Protein 5CVC (pdb70)

Secondary structure (DSSP, 8-state):
----HHHHHHHHHHHTTTS----EE--HHHHHHHTSEEEEEEGGGSGGGBTTHHHHHHHHHHS-HHHHHT-EEEE-SSHHHHHHHHHHHHHT--EEEEEETTS-HHHHHHHHHTT-EEEEE-SSHHHHHHHHHHHHHHH-PEE--SSSSHHHHHHHHHHHHHHHHHSTT--EEEEE-SSSHHHHHHHHHHHHH-TT-EEEEEEEGGG-HHHHHHHHTS--B-S----S-TT------TTTHHHHHHH--EEEEE-HHHHHHHHHHIIIII-B---HHHHHHHHHHHSHHHHTSHHHHH-SEEEEEE-B-----HHHHHHHHHHHHHHH-/--S-HHHHHHHHHHHTTT--PPPEE--HHHHHHHTSEEEEEEGGGSGGGBTTHHHHHHHHHTS-HHHHTT-EEEE-SSHHHHHHHHHHHHHT--EEEEEE---HHHHHHHTT-EEEEE-SSHHHHHHHHHHHHHHH-PEE--SSSSHHHHHHHTHHHHHHHHHSTT--EEEEE-SSSHHHHHHHHHHHHH-TTPEEEEEEEGGG-HHHHHHHHTS--B-S----S-TTS-----TTTHHHHHHH--EEEEE-HHHHHHHHHHIIIII-----HHHHHHHHHHHSTTT--TTT--EEEEEE-B-----HHHHHHHHH--/----HHHHHHHHHHHTTTS----EE--HHHHHHHTSEEEEEEGGGSGGGBTTHHHHHHHHHTS-HHHHTT-EEEE-SSHHHHHHHHHHHHHT--EEEEE----HHHHHHHTT-EEEE---HHHHHHHHHHHHH-PEE--SSSSHHHHHHHTHHHHHHHHHSTT--EEEEE-SSSHHHHHHHHHHHHH-TT-EEEEEEEGGG-HHHHHHHHTS----S----S-TT------TTTHHHHHHH--EEEEE-HHHHHHHHHHIIIII-B---HHHHHHHHHHHSHHHHTSHHHHH-SEEEEEE-B-----HHHHHHHHHH-

CATH classification: 3.40.50.1100 (+1 more: 3.40.50.1100)

Foldseek 3Di:
DQAAQVLLVVLCVQCVVPKDLFAWDFFPVLCVLLVFGEIEGQQCPMPLFFLQLLLLLQVQSVDDPVLPALHAEEEDLDSNLLSNLQSCLVVVGAYEYEYEPPRDPLRVVSNVVSPHDYDYFHDDPVGSVVVRVVSCVVRVHHYRDRADHHSSLSSLLVSQVSVCVNPVPFQEEEEEAAQQSNQLSVQNNNCVVPVRRAYEYFAEPQQCQLQVQLVVVHGDGDPAGDEQLVVRNHTYDPRRNVSSNPRHDHYQYDYRVLLVVQCVCCCPGVVDQAGSSLRRSSSSSNDPVNSVDPCSVPGHYYYYYSGGRRDDPVVVVVVVVVVVVVVVD/DQAFQVLLVVLCVQCPVPKDQFAWDWFVVLCVLLVFTEIERQQCPIPLRFLQLLLLLQVQSVDDCVQPVLHAEEEDQDSNLLSNLQSRLVVVGAYEYEYAVDCVVVSNVVSVHNYDYFHDDPVRRVVVRVVSCVVRVHYYRDRADHHRSLSSLLVSQVSVCVNPVPFQEEEEEAAQQSNQLSVQNNNCVVPVRRAYEYFAEPQACQLQVQLVVVHRDGDPAGDEPLVVRRHGYDPRRNVSSNPRHDHYQYAYRVLLVVQCVCCCPRVVDQARSSLRRQSSSSSDVSVCVSVVGHYYYYYSGGRDDDPPVVVVVVVVVD/DQEALVLLVVLCVQCVVPKDLFAWDFFVVLCVLLVFGEIERQQCPIPQFFLQLLLLLQVQSVDDPVQCQLPAEEEEADSNLLSNLQSCLVVVGAYEYEDDYDLSVVSNVVSVHNYDYWPVRSCVSRVVSCVVRVHHYRDRADHSRSLSSLLVSQVSVCVNPVPFQEEEEEAAQQSNLLSVQNNNCVVPVRRAYEYFAEPQQCQLQVCLVVVHFDDDPAGDEPLVVRNHTYDPRRSVSSNPRHPHYQYDHRVLLVVQQVCCCPRVVDQADSSLRRQSSSSSDPVLSVDPCSVPGHYYYYYSGGHSDDPVVVVVVVVVVD

InterPro domains:
  IPR001926 Tryptophan synthase beta chain-like, PALP domain [PF00291] (31-323)
  IPR036052 Tryptophan synthase beta chain-like, PALP domain superfamily [G3DSA:3.40.50.1100] (29-327)
  IPR036052 Tryptophan synthase beta chain-like, PALP domain superfamily [G3DSA:3.40.50.1100] (66-162)
  IPR036052 Tryptophan synthase beta chain-like, PALP domain superfamily [SSF53686] (20-330)

Structure (mmCIF, N/CA/C/O backbone):
data_5CVC
#
_entry.id   5CVC
#
_cell.length_a   50.992
_cell.length_b   204.017
_cell.length_c   211.847
_cell.angle_alpha   90.00
_cell.angle_beta   90.00
_cell.angle_gamma   90.00
#
_symmetry.space_group_name_H-M   'C 2 2 21'
#
loop_
_entity.id
_entity.type
_entity.pdbx_description
1 polymer 'Serine racemase'
2 non-polymer 'MAGNESIUM ION'
3 non-polymer "PYRIDOXAL-5'-PHOSPHATE"
4 water water
#
loop_
_atom_site.group_PDB
_atom_site.id
_atom_site.type_symbol
_atom_site.label_atom_id
_atom_site.label_alt_id
_atom_site.label_comp_id
_atom_site.label_asym_id
_atom_site.label_entity_id
_atom_site.label_seq_id
_atom_site.pdbx_PDB_ins_code
_atom_site.Cartn_x
_atom_site.Cartn_y
_atom_site.Cartn_z
_atom_site.occupancy
_atom_site.B_iso_or_equiv
_atom_site.auth_seq_id
_atom_site.auth_comp_id
_atom_site.auth_asym_id
_atom_site.auth_atom_id
_atom_site.pdbx_PDB_model_num
ATOM 1 N N . TYR A 1 16 ? -25.876 -40.306 -21.471 1.00 36.50 16 TYR A N 1
ATOM 2 C CA . TYR A 1 16 ? -24.845 -39.659 -20.580 1.00 34.90 16 TYR A CA 1
ATOM 3 C C . TYR A 1 16 ? -23.854 -40.686 -20.057 1.00 32.34 16 TYR A C 1
ATOM 4 O O . TYR A 1 16 ? -24.048 -41.867 -20.253 1.00 30.46 16 TYR A O 1
ATOM 13 N N . ALA A 1 17 ? -22.797 -40.233 -19.387 1.00 32.84 17 ALA A N 1
ATOM 14 C CA . ALA A 1 17 ? -21.721 -41.140 -18.964 1.00 33.26 17 ALA A CA 1
ATOM 15 C C . ALA A 1 17 ? -22.143 -42.107 -17.860 1.00 32.43 17 ALA A C 1
ATOM 16 O O . ALA A 1 17 ? -21.520 -43.145 -17.677 1.00 35.40 17 ALA A O 1
ATOM 18 N N . ALA A 1 18 ? -23.191 -41.757 -17.127 1.00 31.17 18 ALA A N 1
ATOM 19 C CA . ALA A 1 18 ? -23.765 -42.626 -16.119 1.00 30.07 18 ALA A CA 1
ATOM 20 C C . ALA A 1 18 ? -25.275 -42.599 -16.238 1.00 29.82 18 ALA A C 1
ATOM 21 O O . ALA A 1 18 ? -25.829 -41.730 -16.895 1.00 30.04 18 ALA A O 1
ATOM 23 N N . ASP A 1 19 ? -25.926 -43.556 -15.600 1.00 30.65 19 ASP A N 1
ATOM 24 C CA . ASP A 1 19 ? -27.385 -43.640 -15.593 1.00 33.04 19 ASP A CA 1
ATOM 25 C C . ASP A 1 19 ? -27.879 -44.296 -14.322 1.00 33.37 19 ASP A C 1
ATOM 26 O O . ASP A 1 19 ? -27.080 -44.748 -13.487 1.00 32.12 19 ASP A O 1
ATOM 31 N N . ILE A 1 20 ? -29.199 -44.364 -14.183 1.00 32.21 20 ILE A N 1
ATOM 32 C CA . ILE A 1 20 ? -29.791 -44.903 -12.974 1.00 32.25 20 ILE A CA 1
ATOM 33 C C . ILE A 1 20 ? -29.265 -46.311 -12.648 1.00 31.95 20 ILE A C 1
ATOM 34 O O . ILE A 1 20 ? -29.005 -46.612 -11.493 1.00 30.66 20 ILE A O 1
ATOM 39 N N . ASP A 1 21 ? -29.069 -47.143 -13.670 1.00 33.43 21 ASP A N 1
ATOM 40 C CA . ASP A 1 21 ? -28.569 -48.509 -13.481 1.00 33.24 21 ASP A CA 1
ATOM 41 C C . ASP A 1 21 ? -27.129 -48.554 -12.959 1.00 31.84 21 ASP A C 1
ATOM 42 O O . ASP A 1 21 ? -26.803 -49.379 -12.120 1.00 30.05 21 ASP A O 1
ATOM 47 N N . SER A 1 22 ? -26.275 -47.703 -13.512 1.00 29.73 22 SER A N 1
ATOM 48 C CA . SER A 1 22 ? -24.913 -47.511 -13.015 1.00 30.48 22 SER A CA 1
ATOM 49 C C . SER A 1 22 ? -24.884 -47.060 -11.565 1.00 27.25 22 SER A C 1
ATOM 50 O O . SER A 1 22 ? -24.036 -47.473 -10.789 1.00 28.21 22 SER A O 1
ATOM 53 N N . ILE A 1 23 ? -25.792 -46.162 -11.230 1.00 27.87 23 ILE A N 1
ATOM 54 C CA . ILE A 1 23 ? -25.840 -45.578 -9.900 1.00 28.16 23 ILE A CA 1
ATOM 55 C C . ILE A 1 23 ? -26.351 -46.586 -8.875 1.00 28.89 23 ILE A C 1
ATOM 56 O O . ILE A 1 23 ? -25.829 -46.656 -7.763 1.00 28.44 23 ILE A O 1
ATOM 61 N N . ARG A 1 24 ? -27.355 -47.370 -9.264 1.00 28.12 24 ARG A N 1
ATOM 62 C CA . ARG A 1 24 ? -27.805 -48.487 -8.462 1.00 29.10 24 ARG A CA 1
ATOM 63 C C . ARG A 1 24 ? -26.746 -49.576 -8.305 1.00 29.18 24 ARG A C 1
ATOM 64 O O . ARG A 1 24 ? -26.627 -50.158 -7.230 1.00 29.76 24 ARG A O 1
ATOM 72 N N . GLU A 1 25 ? -25.981 -49.854 -9.353 1.00 28.64 25 GLU A N 1
ATOM 73 C CA . GLU A 1 25 ? -24.864 -50.803 -9.220 1.00 32.00 25 GLU A CA 1
ATOM 74 C C . GLU A 1 25 ? -23.855 -50.233 -8.221 1.00 29.02 25 GLU A C 1
ATOM 75 O O . GLU A 1 25 ? -23.344 -50.958 -7.383 1.00 28.38 25 GLU A O 1
ATOM 81 N N . ALA A 1 26 ? -23.585 -48.932 -8.328 1.00 27.13 26 ALA A N 1
ATOM 82 C CA . ALA A 1 26 ? -22.722 -48.215 -7.365 1.00 26.69 26 ALA A CA 1
ATOM 83 C C . ALA A 1 26 ? -23.213 -48.360 -5.938 1.00 26.88 26 ALA A C 1
ATOM 84 O O . ALA A 1 26 ? -22.424 -48.703 -5.060 1.00 25.58 26 ALA A O 1
ATOM 86 N N . GLN A 1 27 ? -24.511 -48.137 -5.716 1.00 27.94 27 GLN A N 1
ATOM 87 C CA . GLN A 1 27 ? -25.096 -48.268 -4.370 1.00 29.97 27 GLN A CA 1
ATOM 88 C C . GLN A 1 27 ? -24.772 -49.617 -3.727 1.00 30.68 27 GLN A C 1
ATOM 89 O O . GLN A 1 27 ? -24.286 -49.671 -2.592 1.00 31.27 27 GLN A O 1
ATOM 95 N N . ALA A 1 28 ? -25.030 -50.697 -4.463 1.00 30.35 28 ALA A N 1
ATOM 96 C CA . ALA A 1 28 ? -24.796 -52.053 -3.957 1.00 29.91 28 ALA A CA 1
ATOM 97 C C . ALA A 1 28 ? -23.314 -52.308 -3.720 1.00 28.85 28 ALA A C 1
ATOM 98 O O . ALA A 1 28 ? -22.939 -52.935 -2.737 1.00 28.98 28 ALA A O 1
ATOM 100 N N . ARG A 1 29 ? -22.472 -51.802 -4.613 1.00 28.23 29 ARG A N 1
ATOM 101 C CA . ARG A 1 29 ? -21.027 -52.001 -4.503 1.00 27.61 29 ARG A CA 1
ATOM 102 C C . ARG A 1 29 ? -20.414 -51.265 -3.301 1.00 27.13 29 ARG A C 1
ATOM 103 O O . ARG A 1 29 ? -19.523 -51.793 -2.633 1.00 25.45 29 ARG A O 1
ATOM 111 N N . ILE A 1 30 ? -20.886 -50.051 -3.022 1.00 25.80 30 ILE A N 1
ATOM 112 C CA . ILE A 1 30 ? -20.291 -49.245 -1.951 1.00 25.91 30 ILE A CA 1
ATOM 113 C C . ILE A 1 30 ? -20.997 -49.350 -0.587 1.00 25.98 30 ILE A C 1
ATOM 114 O O . ILE A 1 30 ? -20.435 -48.927 0.417 1.00 25.68 30 ILE A O 1
ATOM 119 N N . ALA A 1 31 ? -22.198 -49.913 -0.549 1.00 26.80 31 ALA A N 1
ATOM 120 C CA . ALA A 1 31 ? -22.956 -50.039 0.717 1.00 29.53 31 ALA A CA 1
ATOM 121 C C . ALA A 1 31 ? -22.166 -50.635 1.895 1.00 28.46 31 ALA A C 1
ATOM 122 O O . ALA A 1 31 ? -22.377 -50.224 3.026 1.00 30.93 31 ALA A O 1
ATOM 124 N N . PRO A 1 32 ? -21.267 -51.605 1.657 1.00 29.52 32 PRO A N 1
ATOM 125 C CA . PRO A 1 32 ? -20.503 -52.089 2.842 1.00 29.44 32 PRO A CA 1
ATOM 126 C C . PRO A 1 32 ? -19.414 -51.123 3.355 1.00 30.55 32 PRO A C 1
ATOM 127 O O . PRO A 1 32 ? -18.846 -51.359 4.416 1.00 28.95 32 PRO A O 1
ATOM 131 N N . TYR A 1 33 ? -19.133 -50.058 2.609 1.00 28.61 33 TYR A N 1
ATOM 132 C CA . TYR A 1 33 ? -17.915 -49.273 2.807 1.00 29.13 33 TYR A CA 1
ATOM 133 C C . TYR A 1 33 ? -18.103 -47.797 3.116 1.00 28.71 33 TYR A C 1
ATOM 134 O O . TYR A 1 33 ? -17.143 -47.149 3.541 1.00 29.76 33 TYR A O 1
ATOM 143 N N . VAL A 1 34 ? -19.296 -47.251 2.870 1.00 25.76 34 VAL A N 1
ATOM 144 C CA . VAL A 1 34 ? -19.543 -45.830 3.124 1.00 24.30 34 VAL A CA 1
ATOM 145 C C . VAL A 1 34 ? -20.663 -45.689 4.151 1.00 24.76 34 VAL A C 1
ATOM 146 O O . VAL A 1 34 ? -21.382 -46.639 4.411 1.00 23.44 34 VAL A O 1
ATOM 150 N N . HIS A 1 35 ? -20.798 -44.514 4.749 1.00 24.00 35 HIS A N 1
ATOM 151 C CA . HIS A 1 35 ? -21.912 -44.265 5.668 1.00 24.39 35 HIS A CA 1
ATOM 152 C C . HIS A 1 35 ? -23.148 -43.801 4.917 1.00 24.24 35 HIS A C 1
ATOM 153 O O . HIS A 1 35 ? -23.055 -42.982 3.998 1.00 23.10 35 HIS A O 1
ATOM 160 N N . ARG A 1 36 ? -24.303 -44.302 5.345 1.00 23.20 36 ARG A N 1
ATOM 161 C CA . ARG A 1 36 ? -25.574 -43.711 4.964 1.00 25.79 36 ARG A CA 1
ATOM 162 C C . ARG A 1 36 ? -25.742 -42.462 5.824 1.00 24.79 36 ARG A C 1
ATOM 163 O O . ARG A 1 36 ? -26.038 -42.548 7.001 1.00 26.16 36 ARG A O 1
ATOM 171 N N . THR A 1 37 ? -25.535 -41.290 5.245 1.00 25.35 37 THR A N 1
ATOM 172 C CA . THR A 1 37 ? -25.433 -40.085 6.054 1.00 24.59 37 THR A CA 1
ATOM 173 C C . THR A 1 37 ? -26.804 -39.527 6.423 1.00 24.87 37 THR A C 1
ATOM 174 O O . THR A 1 37 ? -27.768 -39.696 5.670 1.00 25.74 37 THR A O 1
ATOM 178 N N . PRO A 1 38 ? -26.889 -38.841 7.572 1.00 24.42 38 PRO A N 1
ATOM 179 C CA . PRO A 1 38 ? -28.170 -38.311 8.052 1.00 25.24 38 PRO A CA 1
ATOM 180 C C . PRO A 1 38 ? -28.644 -37.028 7.347 1.00 25.21 38 PRO A C 1
ATOM 181 O O . PRO A 1 38 ? -27.874 -36.329 6.678 1.00 24.74 38 PRO A O 1
ATOM 185 N N . VAL A 1 39 ? -29.928 -36.753 7.499 1.00 24.08 39 VAL A N 1
ATOM 186 C CA . VAL A 1 39 ? -30.510 -35.530 7.038 1.00 24.92 39 VAL A CA 1
ATOM 187 C C . VAL A 1 39 ? -30.821 -34.720 8.284 1.00 25.87 39 VAL A C 1
ATOM 188 O O . VAL A 1 39 ? -31.326 -35.244 9.263 1.00 26.70 39 VAL A O 1
ATOM 192 N N . MET A 1 40 ? -30.461 -33.451 8.274 1.00 26.37 40 MET A N 1
ATOM 193 C CA . MET A 1 40 ? -30.767 -32.583 9.393 1.00 26.62 40 MET A CA 1
ATOM 194 C C . MET A 1 40 ? -31.604 -31.418 8.881 1.00 27.36 40 MET A C 1
ATOM 195 O O . MET A 1 40 ? -31.605 -31.114 7.683 1.00 24.02 40 MET A O 1
ATOM 200 N N . SER A 1 41 ? -32.313 -30.780 9.802 1.00 26.64 41 SER A N 1
ATOM 201 C CA . SER A 1 41 ? -33.054 -29.574 9.481 1.00 27.91 41 SER A CA 1
ATOM 202 C C . SER A 1 41 ? -33.081 -28.637 10.662 1.00 27.84 41 SER A C 1
ATOM 203 O O . SER A 1 41 ? -32.697 -29.000 11.768 1.00 27.41 41 SER A O 1
ATOM 206 N N . SER A 1 42 ? -33.519 -27.414 10.392 1.00 29.12 42 SER A N 1
ATOM 207 C CA . SER A 1 42 ? -33.593 -26.351 11.375 1.00 28.57 42 SER A CA 1
ATOM 208 C C . SER A 1 42 ? -34.776 -25.437 11.054 1.00 29.14 42 SER A C 1
ATOM 209 O O . SER A 1 42 ? -34.846 -24.865 9.959 1.00 26.99 42 SER A O 1
ATOM 212 N N . THR A 1 43 ? -35.687 -25.294 12.012 1.00 29.67 43 THR A N 1
ATOM 213 C CA . THR A 1 43 ? -36.825 -24.381 11.874 1.00 31.24 43 THR A CA 1
ATOM 214 C C . THR A 1 43 ? -36.361 -22.931 11.750 1.00 29.52 43 THR A C 1
ATOM 215 O O . THR A 1 43 ? -36.976 -22.158 11.038 1.00 31.18 43 THR A O 1
ATOM 219 N N . SER A 1 44 ? -35.277 -22.562 12.432 1.00 31.55 44 SER A N 1
ATOM 220 C CA . SER A 1 44 ? -34.711 -21.213 12.293 1.00 31.59 44 SER A CA 1
ATOM 221 C C . SER A 1 44 ? -34.282 -20.882 10.866 1.00 31.91 44 SER A C 1
ATOM 222 O O . SER A 1 44 ? -34.640 -19.833 10.333 1.00 31.50 44 SER A O 1
ATOM 225 N N . ILE A 1 45 ? -33.513 -21.776 10.244 1.00 32.14 45 ILE A N 1
ATOM 226 C CA . ILE A 1 45 ? -33.066 -21.556 8.861 1.00 30.37 45 ILE A CA 1
ATOM 227 C C . ILE A 1 45 ? -34.266 -21.589 7.901 1.00 29.93 45 ILE A C 1
ATOM 228 O O . ILE A 1 45 ? -34.365 -20.783 6.982 1.00 28.93 45 ILE A O 1
ATOM 233 N N . ASP A 1 46 ? -35.198 -22.500 8.146 1.00 29.40 46 ASP A N 1
ATOM 234 C CA . ASP A 1 46 ? -36.409 -22.588 7.340 1.00 28.48 46 ASP A CA 1
ATOM 235 C C . ASP A 1 46 ? -37.169 -21.252 7.292 1.00 31.54 46 ASP A C 1
ATOM 236 O O . ASP A 1 46 ? -37.620 -20.828 6.231 1.00 30.29 46 ASP A O 1
ATOM 241 N N . ALA A 1 47 ? -37.312 -20.603 8.442 1.00 33.86 47 ALA A N 1
ATOM 242 C CA . ALA A 1 47 ? -37.991 -19.305 8.510 1.00 34.65 47 ALA A CA 1
ATOM 243 C C . ALA A 1 47 ? -37.253 -18.218 7.712 1.00 35.75 47 ALA A C 1
ATOM 244 O O . ALA A 1 47 ? -37.894 -17.369 7.108 1.00 37.19 47 ALA A O 1
ATOM 246 N N . MET A 1 48 ? -35.923 -18.264 7.678 1.00 38.98 48 MET A N 1
ATOM 247 C CA . MET A 1 48 ? -35.135 -17.288 6.903 1.00 40.94 48 MET A CA 1
ATOM 248 C C . MET A 1 48 ? -35.339 -17.450 5.396 1.00 39.73 48 MET A C 1
ATOM 249 O O . MET A 1 48 ? -35.504 -16.468 4.664 1.00 37.55 48 MET A O 1
ATOM 254 N N . VAL A 1 49 ? -35.324 -18.687 4.929 1.00 35.86 49 VAL A N 1
ATOM 255 C CA . VAL A 1 49 ? -35.486 -18.948 3.502 1.00 36.67 49 VAL A CA 1
ATOM 256 C C . VAL A 1 49 ? -36.942 -18.866 3.086 1.00 35.35 49 VAL A C 1
ATOM 257 O O . VAL A 1 49 ? -37.242 -18.536 1.945 1.00 36.57 49 VAL A O 1
ATOM 261 N N . GLY A 1 50 ? -37.853 -19.171 4.004 1.00 34.95 50 GLY A N 1
ATOM 262 C CA . GLY A 1 50 ? -39.274 -19.256 3.666 1.00 33.49 50 GLY A CA 1
ATOM 263 C C . GLY A 1 50 ? -39.623 -20.601 3.056 1.00 33.68 50 GLY A C 1
ATOM 264 O O . GLY A 1 50 ? -40.666 -20.768 2.430 1.00 32.18 50 GLY A O 1
ATOM 265 N N . LYS A 1 51 ? -38.744 -21.580 3.237 1.00 34.02 51 LYS A N 1
ATOM 266 C CA . LYS A 1 51 ? -38.973 -22.912 2.702 1.00 32.57 51 LYS A CA 1
ATOM 267 C C . LYS A 1 51 ? -38.498 -23.950 3.707 1.00 30.88 51 LYS A C 1
ATOM 268 O O . LYS A 1 51 ? -37.851 -23.613 4.672 1.00 31.49 51 LYS A O 1
ATOM 274 N N . LYS A 1 52 ? -38.818 -25.205 3.465 1.00 30.05 52 LYS A N 1
ATOM 275 C CA . LYS A 1 52 ? -38.356 -26.298 4.327 1.00 32.31 52 LYS A CA 1
ATOM 276 C C . LYS A 1 52 ? -37.045 -26.821 3.746 1.00 30.30 52 LYS A C 1
ATOM 277 O O . LYS A 1 52 ? -37.036 -27.295 2.610 1.00 31.88 52 LYS A O 1
ATOM 282 N N . LEU A 1 53 ? -35.955 -26.698 4.504 1.00 29.41 53 LEU A N 1
ATOM 283 C CA . LEU A 1 53 ? -34.632 -27.158 4.062 1.00 29.62 53 LEU A CA 1
ATOM 284 C C . LEU A 1 53 ? -34.266 -28.456 4.747 1.00 28.13 53 LEU A C 1
ATOM 285 O O . LEU A 1 53 ? -34.563 -28.677 5.921 1.00 29.11 53 LEU A O 1
ATOM 290 N N . PHE A 1 54 ? -33.587 -29.301 3.988 1.00 26.65 54 PHE A N 1
ATOM 291 C CA . PHE A 1 54 ? -33.160 -30.613 4.428 1.00 25.81 54 PHE A CA 1
ATOM 292 C C . PHE A 1 54 ? -31.675 -30.761 4.068 1.00 23.76 54 PHE A C 1
ATOM 293 O O . PHE A 1 54 ? -31.311 -30.805 2.900 1.00 24.12 54 PHE A O 1
ATOM 301 N N . PHE A 1 55 ? -30.833 -30.823 5.084 1.00 23.36 55 PHE A N 1
ATOM 302 C CA . PHE A 1 55 ? -29.382 -30.871 4.903 1.00 22.98 55 PHE A CA 1
ATOM 303 C C . PHE A 1 55 ? -28.901 -32.305 4.895 1.00 22.42 55 PHE A C 1
ATOM 304 O O . PHE A 1 55 ? -28.989 -33.016 5.904 1.00 23.45 55 PHE A O 1
ATOM 312 N N . LYS A 1 56 ? -28.414 -32.720 3.734 1.00 23.09 56 LYS A N 1
ATOM 313 C CA . LYS A 1 56 ? -27.818 -34.028 3.528 1.00 22.83 56 LYS A CA 1
ATOM 314 C C . LYS A 1 56 ? -26.353 -33.913 3.917 1.00 23.69 56 LYS A C 1
ATOM 315 O O . LYS A 1 56 ? -25.542 -33.269 3.219 1.00 22.02 56 LYS A O 1
ATOM 321 N N . CYS A 1 57 ? -26.020 -34.531 5.047 1.00 24.30 57 CYS A N 1
ATOM 322 C CA . CYS A 1 57 ? -24.746 -34.258 5.721 1.00 25.78 57 CYS A CA 1
ATOM 323 C C . CYS A 1 57 ? -23.596 -35.151 5.301 1.00 24.26 57 CYS A C 1
ATOM 324 O O . CYS A 1 57 ? -23.169 -36.016 6.065 1.00 23.35 57 CYS A O 1
ATOM 327 N N . GLU A 1 58 ? -23.054 -34.885 4.112 1.00 22.84 58 GLU A N 1
ATOM 328 C CA . GLU A 1 58 ? -21.841 -35.592 3.655 1.00 23.47 58 GLU A CA 1
ATOM 329 C C . GLU A 1 58 ? -20.559 -35.188 4.413 1.00 23.15 58 GLU A C 1
ATOM 330 O O . GLU A 1 58 ? -19.524 -35.874 4.307 1.00 21.57 58 GLU A O 1
ATOM 336 N N . CYS A 1 59 ? -20.621 -34.118 5.200 1.00 23.60 59 CYS A N 1
ATOM 337 C CA . CYS A 1 59 ? -19.549 -33.845 6.156 1.00 25.25 59 CYS A CA 1
ATOM 338 C C . CYS A 1 59 ? -19.351 -35.023 7.133 1.00 25.45 59 CYS A C 1
ATOM 339 O O . CYS A 1 59 ? -18.258 -35.209 7.649 1.00 25.52 59 CYS A O 1
ATOM 342 N N . PHE A 1 60 ? -20.407 -35.813 7.384 1.00 24.59 60 PHE A N 1
ATOM 343 C CA . PHE A 1 60 ? -20.331 -36.973 8.297 1.00 24.27 60 PHE A CA 1
ATOM 344 C C . PHE A 1 60 ? -19.960 -38.274 7.573 1.00 22.10 60 PHE A C 1
ATOM 345 O O . PHE A 1 60 ? -19.940 -39.347 8.172 1.00 23.08 60 PHE A O 1
ATOM 353 N N . GLN A 1 61 ? -19.669 -38.175 6.284 1.00 21.23 61 GLN A N 1
ATOM 354 C CA . GLN A 1 61 ? -19.263 -39.325 5.495 1.00 21.10 61 GLN A CA 1
ATOM 355 C C . GLN A 1 61 ? -17.827 -39.646 5.853 1.00 21.54 61 GLN A C 1
ATOM 356 O O . GLN A 1 61 ? -17.125 -38.793 6.404 1.00 20.94 61 GLN A O 1
ATOM 362 N N . LYS A 1 62 ? -17.387 -40.868 5.569 1.00 22.21 62 LYS A N 1
ATOM 363 C CA . LYS A 1 62 ? -15.985 -41.228 5.785 1.00 22.97 62 LYS A CA 1
ATOM 364 C C . LYS A 1 62 ? -15.040 -40.261 5.059 1.00 22.99 62 LYS A C 1
ATOM 365 O O . LYS A 1 62 ? -15.334 -39.774 3.958 1.00 21.17 62 LYS A O 1
ATOM 371 N N . ALA A 1 63 ? -13.917 -39.978 5.722 1.00 23.46 63 ALA A N 1
ATOM 372 C CA . ALA A 1 63 ? -12.882 -39.061 5.255 1.00 22.94 63 ALA A CA 1
ATOM 373 C C . ALA A 1 63 ? -13.383 -37.626 5.131 1.00 23.69 63 ALA A C 1
ATOM 374 O O . ALA A 1 63 ? -12.736 -36.802 4.519 1.00 24.59 63 ALA A O 1
ATOM 376 N N . GLY A 1 64 ? -14.526 -37.328 5.744 1.00 22.35 64 GLY A N 1
ATOM 377 C CA . GLY A 1 64 ? -14.977 -35.957 5.908 1.00 22.05 64 GLY A CA 1
ATOM 378 C C . GLY A 1 64 ? -15.703 -35.348 4.723 1.00 21.62 64 GLY A C 1
ATOM 379 O O . GLY A 1 64 ? -15.958 -34.153 4.714 1.00 22.91 64 GLY A O 1
ATOM 380 N N . ALA A 1 65 ? -16.023 -36.159 3.719 1.00 21.35 65 ALA A N 1
ATOM 381 C CA . ALA A 1 65 ? -16.675 -35.676 2.489 1.00 20.15 65 ALA A CA 1
ATOM 382 C C . ALA A 1 65 ? -17.295 -36.810 1.688 1.00 19.60 65 ALA A C 1
ATOM 383 O O . ALA A 1 65 ? -17.084 -37.995 2.001 1.00 18.83 65 ALA A O 1
ATOM 385 N N . PHE A 1 66 ? -18.077 -36.432 0.673 1.00 19.57 66 PHE A N 1
ATOM 386 C CA . PHE A 1 66 ? -18.818 -37.380 -0.180 1.00 20.65 66 PHE A CA 1
ATOM 387 C C . PHE A 1 66 ? -17.930 -38.235 -1.086 1.00 21.87 66 PHE A C 1
ATOM 388 O O . PHE A 1 66 ? -18.352 -39.293 -1.571 1.00 23.56 66 PHE A O 1
ATOM 396 N N . LYS A 1 67 ? -16.709 -37.775 -1.317 1.00 23.26 67 LYS A N 1
ATOM 397 C CA . LYS A 1 67 ? -15.867 -38.323 -2.391 1.00 24.43 67 LYS A CA 1
ATOM 398 C C . LYS A 1 67 ? -15.491 -39.791 -2.280 1.00 22.79 67 LYS A C 1
ATOM 399 O O . LYS A 1 67 ? -15.193 -40.432 -3.288 1.00 23.28 67 LYS A O 1
ATOM 405 N N . ILE A 1 68 ? -15.501 -40.325 -1.067 1.00 21.28 68 ILE A N 1
ATOM 406 C CA . ILE A 1 68 ? -15.320 -41.764 -0.858 1.00 21.35 68 ILE A CA 1
ATOM 407 C C . ILE A 1 68 ? -16.327 -42.634 -1.660 1.00 22.09 68 ILE A C 1
ATOM 408 O O . ILE A 1 68 ? -15.995 -43.761 -2.058 1.00 19.90 68 ILE A O 1
ATOM 413 N N . ARG A 1 69 ? -17.533 -42.104 -1.907 1.00 21.69 69 ARG A N 1
ATOM 414 C CA . ARG A 1 69 ? -18.541 -42.809 -2.716 1.00 21.70 69 ARG A CA 1
ATOM 415 C C . ARG A 1 69 ? -18.008 -43.107 -4.110 1.00 21.24 69 ARG A C 1
ATOM 416 O O . ARG A 1 69 ? -17.914 -44.252 -4.509 1.00 21.80 69 ARG A O 1
ATOM 424 N N . GLY A 1 70 ? -17.661 -42.047 -4.836 1.00 22.06 70 GLY A N 1
ATOM 425 C CA . GLY A 1 70 ? -17.094 -42.162 -6.177 1.00 21.91 70 GLY A CA 1
ATOM 426 C C . GLY A 1 70 ? -15.799 -42.934 -6.182 1.00 20.93 70 GLY A C 1
ATOM 427 O O . GLY A 1 70 ? -15.558 -43.733 -7.071 1.00 20.84 70 GLY A O 1
ATOM 428 N N . ALA A 1 71 ? -14.962 -42.707 -5.177 1.00 21.16 71 ALA A N 1
ATOM 429 C CA . ALA A 1 71 ? -13.645 -43.323 -5.152 1.00 21.61 71 ALA A CA 1
ATOM 430 C C . ALA A 1 71 ? -13.748 -44.819 -4.834 1.00 22.10 71 ALA A C 1
ATOM 431 O O . ALA A 1 71 ? -13.102 -45.629 -5.479 1.00 23.56 71 ALA A O 1
ATOM 433 N N . SER A 1 72 ? -14.590 -45.176 -3.866 1.00 22.97 72 SER A N 1
ATOM 434 C CA . SER A 1 72 ? -14.937 -46.573 -3.582 1.00 24.00 72 SER A CA 1
ATOM 435 C C . SER A 1 72 ? -15.529 -47.301 -4.784 1.00 23.88 72 SER A C 1
ATOM 436 O O . SER A 1 72 ? -15.201 -48.460 -5.058 1.00 23.80 72 SER A O 1
ATOM 439 N N . ASN A 1 73 ? -16.435 -46.632 -5.486 1.00 23.30 73 ASN A N 1
ATOM 440 C CA . ASN A 1 73 ? -17.046 -47.252 -6.650 1.00 23.38 73 ASN A CA 1
ATOM 441 C C . ASN A 1 73 ? -16.000 -47.596 -7.690 1.00 23.56 73 ASN A C 1
ATOM 442 O O . ASN A 1 73 ? -15.951 -48.735 -8.147 1.00 24.30 73 ASN A O 1
ATOM 447 N N . SER A 1 74 ? -15.153 -46.609 -8.004 1.00 24.56 74 SER A N 1
ATOM 448 C CA . SER A 1 74 ? -14.092 -46.734 -9.002 1.00 24.86 74 SER A CA 1
ATOM 449 C C . SER A 1 74 ? -13.127 -47.852 -8.637 1.00 26.11 74 SER A C 1
ATOM 450 O O . SER A 1 74 ? -12.734 -48.631 -9.481 1.00 26.62 74 SER A O 1
ATOM 453 N N . ILE A 1 75 ? -12.739 -47.913 -7.373 1.00 26.71 75 ILE A N 1
ATOM 454 C CA . ILE A 1 75 ? -11.747 -48.881 -6.934 1.00 27.64 75 ILE A CA 1
ATOM 455 C C . ILE A 1 75 ? -12.318 -50.293 -6.812 1.00 26.65 75 ILE A C 1
ATOM 456 O O . ILE A 1 75 ? -11.683 -51.273 -7.258 1.00 28.12 75 ILE A O 1
ATOM 461 N N . PHE A 1 76 ? -13.514 -50.419 -6.260 1.00 24.82 76 PHE A N 1
ATOM 462 C CA . PHE A 1 76 ? -14.092 -51.738 -6.105 1.00 27.01 76 PHE A CA 1
ATOM 463 C C . PHE A 1 76 ? -14.658 -52.313 -7.404 1.00 27.79 76 PHE A C 1
ATOM 464 O O . PHE A 1 76 ? -14.884 -53.508 -7.479 1.00 28.84 76 PHE A O 1
ATOM 472 N N . ALA A 1 77 ? -14.861 -51.472 -8.422 1.00 27.19 77 ALA A N 1
ATOM 473 C CA . ALA A 1 77 ? -15.324 -51.948 -9.727 1.00 28.34 77 ALA A CA 1
ATOM 474 C C . ALA A 1 77 ? -14.205 -52.690 -10.468 1.00 28.97 77 ALA A C 1
ATOM 475 O O . ALA A 1 77 ? -14.469 -53.511 -11.331 1.00 28.24 77 ALA A O 1
ATOM 477 N N . LEU A 1 78 ? -12.959 -52.392 -10.127 1.00 28.93 78 LEU A N 1
ATOM 478 C CA . LEU A 1 78 ? -11.813 -52.997 -10.802 1.00 30.41 78 LEU A CA 1
ATOM 479 C C . LEU A 1 78 ? -11.705 -54.498 -10.466 1.00 32.07 78 LEU A C 1
ATOM 480 O O . LEU A 1 78 ? -12.082 -54.932 -9.368 1.00 31.25 78 LEU A O 1
ATOM 485 N N . ASP A 1 79 ? -11.217 -55.297 -11.412 1.00 34.30 79 ASP A N 1
ATOM 486 C CA . ASP A 1 79 ? -10.984 -56.720 -11.125 1.00 35.52 79 ASP A CA 1
ATOM 487 C C . ASP A 1 79 ? -9.657 -56.871 -10.397 1.00 31.69 79 ASP A C 1
ATOM 488 O O . ASP A 1 79 ? -8.912 -55.900 -10.257 1.00 28.90 79 ASP A O 1
ATOM 493 N N . ASP A 1 80 ? -9.349 -58.077 -9.934 1.00 32.28 80 ASP A N 1
ATOM 494 C CA . ASP A 1 80 ? -8.132 -58.257 -9.155 1.00 32.71 80 ASP A CA 1
ATOM 495 C C . ASP A 1 80 ? -6.845 -57.865 -9.894 1.00 32.32 80 ASP A C 1
ATOM 496 O O . ASP A 1 80 ? -5.986 -57.216 -9.297 1.00 32.81 80 ASP A O 1
ATOM 501 N N . GLU A 1 81 ? -6.693 -58.227 -11.169 1.00 32.38 81 GLU A N 1
ATOM 502 C CA . GLU A 1 81 ? -5.466 -57.847 -11.904 1.00 31.57 81 GLU A CA 1
ATOM 503 C C . GLU A 1 81 ? -5.367 -56.335 -12.116 1.00 30.80 81 GLU A C 1
ATOM 504 O O . GLU A 1 81 ? -4.298 -55.760 -11.958 1.00 30.40 81 GLU A O 1
ATOM 506 N N . GLN A 1 82 ? -6.472 -55.698 -12.477 1.00 34.26 82 GLN A N 1
ATOM 507 C CA . GLN A 1 82 ? -6.495 -54.226 -12.653 1.00 36.68 82 GLN A CA 1
ATOM 508 C C . GLN A 1 82 ? -5.958 -53.524 -11.414 1.00 36.29 82 GLN A C 1
ATOM 509 O O . GLN A 1 82 ? -5.131 -52.619 -11.502 1.00 42.13 82 GLN A O 1
ATOM 511 N N . VAL A 1 83 ? -6.396 -53.995 -10.251 1.00 34.26 83 VAL A N 1
ATOM 512 C CA . VAL A 1 83 ? -6.086 -53.341 -8.991 1.00 34.79 83 VAL A CA 1
ATOM 513 C C . VAL A 1 83 ? -4.712 -53.755 -8.449 1.00 35.30 83 VAL A C 1
ATOM 514 O O . VAL A 1 83 ? -4.151 -53.073 -7.591 1.00 32.87 83 VAL A O 1
ATOM 518 N N . SER A 1 84 ? -4.149 -54.838 -8.993 1.00 34.14 84 SER A N 1
ATOM 519 C CA . SER A 1 84 ? -2.879 -55.376 -8.508 1.00 33.64 84 SER A CA 1
ATOM 520 C C . SER A 1 84 ? -1.736 -54.382 -8.656 1.00 33.75 84 SER A C 1
ATOM 521 O O . SER A 1 84 ? -0.778 -54.417 -7.905 1.00 32.75 84 SER A O 1
ATOM 524 N N . LYS A 1 85 ? -1.840 -53.476 -9.613 1.00 32.86 85 LYS A N 1
ATOM 525 C CA . LYS A 1 85 ? -0.792 -52.482 -9.795 1.00 35.63 85 LYS A CA 1
ATOM 526 C C . LYS A 1 85 ? -1.114 -51.159 -9.073 1.00 34.37 85 LYS A C 1
ATOM 527 O O . LYS A 1 85 ? -0.409 -50.170 -9.219 1.00 34.26 85 LYS A O 1
ATOM 531 N N . GLY A 1 86 ? -2.172 -51.167 -8.275 1.00 30.32 86 GLY A N 1
ATOM 532 C CA . GLY A 1 86 ? -2.525 -50.012 -7.489 1.00 29.63 86 GLY A CA 1
ATOM 533 C C . GLY A 1 86 ? -3.375 -49.018 -8.248 1.00 26.99 86 GLY A C 1
ATOM 534 O O . GLY A 1 86 ? -3.764 -49.246 -9.389 1.00 26.43 86 GLY A O 1
ATOM 535 N N . VAL A 1 87 ? -3.653 -47.907 -7.582 1.00 25.75 87 VAL A N 1
ATOM 536 C CA . VAL A 1 87 ? -4.391 -46.814 -8.174 1.00 25.60 87 VAL A CA 1
ATOM 537 C C . VAL A 1 87 ? -3.610 -45.532 -7.987 1.00 25.99 87 VAL A C 1
ATOM 538 O O . VAL A 1 87 ? -2.689 -45.444 -7.152 1.00 26.27 87 VAL A O 1
ATOM 542 N N . VAL A 1 88 ? -3.995 -44.525 -8.762 1.00 24.84 88 VAL A N 1
ATOM 543 C CA . VAL A 1 88 ? -3.271 -43.272 -8.777 1.00 24.04 88 VAL A CA 1
ATOM 544 C C . VAL A 1 88 ? -4.207 -42.135 -9.089 1.00 23.33 88 VAL A C 1
ATOM 545 O O . VAL A 1 88 ? -5.146 -42.255 -9.890 1.00 23.01 88 VAL A O 1
ATOM 549 N N . THR A 1 89 ? -3.937 -41.017 -8.453 1.00 23.75 89 THR A N 1
ATOM 550 C CA . THR A 1 89 ? -4.672 -39.801 -8.727 1.00 25.38 89 THR A CA 1
ATOM 551 C C . THR A 1 89 ? -3.775 -38.636 -8.405 1.00 27.51 89 THR A C 1
ATOM 552 O O . THR A 1 89 ? -2.727 -38.812 -7.792 1.00 28.46 89 THR A O 1
ATOM 556 N N . HIS A 1 90 ? -4.175 -37.444 -8.812 1.00 28.63 90 HIS A N 1
ATOM 557 C CA . HIS A 1 90 ? -3.500 -36.261 -8.327 1.00 32.41 90 HIS A CA 1
ATOM 558 C C . HIS A 1 90 ? -4.544 -35.326 -7.734 1.00 32.39 90 HIS A C 1
ATOM 559 O O . HIS A 1 90 ? -5.600 -35.125 -8.310 1.00 32.95 90 HIS A O 1
ATOM 566 N N . SER A 1 91 ? -4.252 -34.798 -6.554 1.00 35.03 91 SER A N 1
ATOM 567 C CA . SER A 1 91 ? -5.187 -33.920 -5.852 1.00 35.70 91 SER A CA 1
ATOM 568 C C . SER A 1 91 ? -4.484 -33.263 -4.676 1.00 37.96 91 SER A C 1
ATOM 569 O O . SER A 1 91 ? -3.633 -33.881 -4.009 1.00 40.98 91 SER A O 1
ATOM 572 N N . SER A 1 92 ? -4.841 -32.005 -4.442 1.00 38.58 92 SER A N 1
ATOM 573 C CA . SER A 1 92 ? -4.425 -31.278 -3.248 1.00 41.19 92 SER A CA 1
ATOM 574 C C . SER A 1 92 ? -5.556 -31.226 -2.219 1.00 43.12 92 SER A C 1
ATOM 575 O O . SER A 1 92 ? -5.436 -30.528 -1.212 1.00 45.76 92 SER A O 1
ATOM 578 N N . GLY A 1 93 ? -6.637 -31.969 -2.467 1.00 42.48 93 GLY A N 1
ATOM 579 C CA . GLY A 1 93 ? -7.877 -31.810 -1.703 1.00 38.73 93 GLY A CA 1
ATOM 580 C C . GLY A 1 93 ? -8.482 -33.079 -1.130 1.00 33.06 93 GLY A C 1
ATOM 581 O O . GLY A 1 93 ? -7.796 -34.045 -0.825 1.00 35.29 93 GLY A O 1
ATOM 582 N N . ASN A 1 94 ? -9.797 -33.048 -0.972 1.00 28.69 94 ASN A N 1
ATOM 583 C CA . ASN A 1 94 ? -10.556 -34.153 -0.381 1.00 24.80 94 ASN A CA 1
ATOM 584 C C . ASN A 1 94 ? -10.463 -35.457 -1.163 1.00 23.86 94 ASN A C 1
ATOM 585 O O . ASN A 1 94 ? -10.519 -36.526 -0.585 1.00 22.36 94 ASN A O 1
ATOM 590 N N . HIS A 1 95 ? -10.293 -35.351 -2.477 1.00 24.55 95 HIS A N 1
ATOM 591 C CA . HIS A 1 95 ? -10.193 -36.516 -3.352 1.00 24.64 95 HIS A CA 1
ATOM 592 C C . HIS A 1 95 ? -8.972 -37.376 -3.048 1.00 24.19 95 HIS A C 1
ATOM 593 O O . HIS A 1 95 ? -9.042 -38.611 -3.084 1.00 24.20 95 HIS A O 1
ATOM 600 N N . ALA A 1 96 ? -7.871 -36.717 -2.708 1.00 23.68 96 ALA A N 1
ATOM 601 C CA . ALA A 1 96 ? -6.636 -37.395 -2.332 1.00 24.18 96 ALA A CA 1
ATOM 602 C C . ALA A 1 96 ? -6.861 -38.391 -1.191 1.00 23.80 96 ALA A C 1
ATOM 603 O O . ALA A 1 96 ? -6.462 -39.553 -1.284 1.00 23.42 96 ALA A O 1
ATOM 605 N N . ALA A 1 97 ? -7.509 -37.924 -0.126 1.00 22.93 97 ALA A N 1
ATOM 606 C CA . ALA A 1 97 ? -7.820 -38.761 1.033 1.00 23.05 97 ALA A CA 1
ATOM 607 C C . ALA A 1 97 ? -8.886 -39.822 0.731 1.00 22.16 97 ALA A C 1
ATOM 608 O O . ALA A 1 97 ? -8.815 -40.946 1.249 1.00 22.12 97 ALA A O 1
ATOM 610 N N . ALA A 1 98 ? -9.877 -39.460 -0.083 1.00 21.02 98 ALA A N 1
ATOM 611 C CA . ALA A 1 98 ? -10.924 -40.409 -0.465 1.00 21.44 98 ALA A CA 1
ATOM 612 C C . ALA A 1 98 ? -10.331 -41.599 -1.213 1.00 21.63 98 ALA A C 1
ATOM 613 O O . ALA A 1 98 ? -10.687 -42.743 -0.929 1.00 21.78 98 ALA A O 1
ATOM 615 N N . VAL A 1 99 ? -9.407 -41.334 -2.141 1.00 22.87 99 VAL A N 1
ATOM 616 C CA . VAL A 1 99 ? -8.763 -42.410 -2.898 1.00 23.52 99 VAL A CA 1
ATOM 617 C C . VAL A 1 99 ? -7.892 -43.253 -1.968 1.00 23.34 99 VAL A C 1
ATOM 618 O O . VAL A 1 99 ? -7.933 -44.461 -2.041 1.00 24.41 99 VAL A O 1
ATOM 622 N N . ALA A 1 100 ? -7.121 -42.612 -1.087 1.00 23.60 100 ALA A N 1
ATOM 623 C CA . ALA A 1 100 ? -6.311 -43.349 -0.099 1.00 23.90 100 ALA A CA 1
ATOM 624 C C . ALA A 1 100 ? -7.155 -44.261 0.794 1.00 23.08 100 ALA A C 1
ATOM 625 O O . ALA A 1 100 ? -6.797 -45.407 1.039 1.00 22.63 100 ALA A O 1
ATOM 627 N N . LEU A 1 101 ? -8.288 -43.761 1.273 1.00 23.87 101 LEU A N 1
ATOM 628 C CA . LEU A 1 101 ? -9.183 -44.573 2.091 1.00 23.91 101 LEU A CA 1
ATOM 629 C C . LEU A 1 101 ? -9.746 -45.727 1.290 1.00 23.60 101 LEU A C 1
ATOM 630 O O . LEU A 1 101 ? -9.731 -46.872 1.750 1.00 22.96 101 LEU A O 1
ATOM 635 N N . ALA A 1 102 ? -10.273 -45.433 0.102 1.00 25.00 102 ALA A N 1
ATOM 636 C CA . ALA A 1 102 ? -10.876 -46.505 -0.724 1.00 26.16 102 ALA A CA 1
ATOM 637 C C . ALA A 1 102 ? -9.850 -47.598 -0.979 1.00 26.77 102 ALA A C 1
ATOM 638 O O . ALA A 1 102 ? -10.161 -48.803 -0.881 1.00 27.41 102 ALA A O 1
ATOM 640 N N . ALA A 1 103 ? -8.630 -47.170 -1.299 1.00 26.17 103 ALA A N 1
ATOM 641 C CA . ALA A 1 103 ? -7.544 -48.106 -1.546 1.00 27.36 103 ALA A CA 1
ATOM 642 C C . ALA A 1 103 ? -7.268 -48.913 -0.285 1.00 26.82 103 ALA A C 1
ATOM 643 O O . ALA A 1 103 ? -7.174 -50.126 -0.358 1.00 28.04 103 ALA A O 1
ATOM 645 N N . LYS A 1 104 ? -7.185 -48.245 0.871 1.00 28.88 104 LYS A N 1
ATOM 646 C CA . LYS A 1 104 ? -7.035 -48.935 2.159 1.00 28.10 104 LYS A CA 1
ATOM 647 C C . LYS A 1 104 ? -8.153 -49.967 2.373 1.00 28.56 104 LYS A C 1
ATOM 648 O O . LYS A 1 104 ? -7.884 -51.091 2.776 1.00 28.01 104 LYS A O 1
ATOM 652 N N . LEU A 1 105 ? -9.397 -49.615 2.067 1.00 26.99 105 LEU A N 1
ATOM 653 C CA . LEU A 1 105 ? -10.505 -50.559 2.273 1.00 28.28 105 LEU A CA 1
ATOM 654 C C . LEU A 1 105 ? -10.380 -51.834 1.440 1.00 29.00 105 LEU A C 1
ATOM 655 O O . LEU A 1 105 ? -10.814 -52.891 1.865 1.00 29.18 105 LEU A O 1
ATOM 660 N N . ARG A 1 106 ? -9.767 -51.743 0.267 1.00 29.33 106 ARG A N 1
ATOM 661 C CA . ARG A 1 106 ? -9.580 -52.922 -0.548 1.00 29.35 106 ARG A CA 1
ATOM 662 C C . ARG A 1 106 ? -8.249 -53.588 -0.279 1.00 28.86 106 ARG A C 1
ATOM 663 O O . ARG A 1 106 ? -8.081 -54.723 -0.629 1.00 29.26 106 ARG A O 1
ATOM 671 N N . GLY A 1 107 ? -7.320 -52.868 0.341 1.00 29.29 107 GLY A N 1
ATOM 672 C CA . GLY A 1 107 ? -6.019 -53.400 0.672 1.00 29.56 107 GLY A CA 1
ATOM 673 C C . GLY A 1 107 ? -5.076 -53.325 -0.514 1.00 30.19 107 GLY A C 1
ATOM 674 O O . GLY A 1 107 ? -4.335 -54.266 -0.764 1.00 29.18 107 GLY A O 1
ATOM 675 N N . ILE A 1 108 ? -5.112 -52.206 -1.242 1.00 29.33 108 ILE A N 1
ATOM 676 C CA . ILE A 1 108 ? -4.240 -51.998 -2.392 1.00 29.76 108 ILE A CA 1
ATOM 677 C C . ILE A 1 108 ? -3.503 -50.684 -2.292 1.00 29.22 108 ILE A C 1
ATOM 678 O O . ILE A 1 108 ? -3.948 -49.775 -1.594 1.00 29.87 108 ILE A O 1
ATOM 683 N N . PRO A 1 109 ? -2.376 -50.560 -3.012 1.00 30.14 109 PRO A N 1
ATOM 684 C CA . PRO A 1 109 ? -1.633 -49.313 -2.945 1.00 30.68 109 PRO A CA 1
ATOM 685 C C . PRO A 1 109 ? -2.310 -48.144 -3.662 1.00 30.31 109 PRO A C 1
ATOM 686 O O . PRO A 1 109 ? -2.928 -48.325 -4.710 1.00 29.92 109 PRO A O 1
ATOM 690 N N . ALA A 1 110 ? -2.176 -46.964 -3.072 1.00 30.37 110 ALA A N 1
ATOM 691 C CA . ALA A 1 110 ? -2.663 -45.724 -3.646 1.00 32.83 110 ALA A CA 1
ATOM 692 C C . ALA A 1 110 ? -1.486 -44.786 -3.805 1.00 32.54 110 ALA A C 1
ATOM 693 O O . ALA A 1 110 ? -0.837 -44.425 -2.821 1.00 30.85 110 ALA A O 1
ATOM 695 N N . HIS A 1 111 ? -1.205 -44.417 -5.053 1.00 32.25 111 HIS A N 1
ATOM 696 C CA . HIS A 1 111 ? -0.214 -43.393 -5.369 1.00 31.41 111 HIS A CA 1
ATOM 697 C C . HIS A 1 111 ? -0.947 -42.065 -5.493 1.00 31.80 111 HIS A C 1
ATOM 698 O O . HIS A 1 111 ? -1.732 -41.841 -6.424 1.00 30.52 111 HIS A O 1
ATOM 705 N N . ILE A 1 112 ? -0.692 -41.184 -4.535 1.00 30.52 112 ILE A N 1
ATOM 706 C CA . ILE A 1 112 ? -1.390 -39.923 -4.437 1.00 29.39 112 ILE A CA 1
ATOM 707 C C . ILE A 1 112 ? -0.419 -38.818 -4.813 1.00 32.68 112 ILE A C 1
ATOM 708 O O . ILE A 1 112 ? 0.519 -38.506 -4.051 1.00 34.14 112 ILE A O 1
ATOM 712 N N . VAL A 1 113 ? -0.611 -38.244 -5.997 1.00 31.10 113 VAL A N 1
ATOM 713 C CA . VAL A 1 113 ? 0.235 -37.151 -6.438 1.00 32.84 113 VAL A CA 1
ATOM 714 C C . VAL A 1 113 ? -0.307 -35.878 -5.830 1.00 34.19 113 VAL A C 1
ATOM 715 O O . VAL A 1 113 ? -1.421 -35.466 -6.142 1.00 32.40 113 VAL A O 1
ATOM 719 N N . ILE A 1 114 ? 0.492 -35.268 -4.958 1.00 36.65 114 ILE A N 1
ATOM 720 C CA . ILE A 1 114 ? 0.118 -34.029 -4.284 1.00 40.22 114 ILE A CA 1
ATOM 721 C C . ILE A 1 114 ? 1.113 -32.912 -4.615 1.00 40.10 114 ILE A C 1
ATOM 722 O O . ILE A 1 114 ? 2.323 -33.133 -4.586 1.00 40.49 114 ILE A O 1
ATOM 727 N N . PRO A 1 115 ? 0.611 -31.708 -4.904 1.00 39.23 115 PRO A N 1
ATOM 728 C CA . PRO A 1 115 ? 1.541 -30.589 -4.958 1.00 44.77 115 PRO A CA 1
ATOM 729 C C . PRO A 1 115 ? 2.277 -30.345 -3.613 1.00 47.22 115 PRO A C 1
ATOM 730 O O . PRO A 1 115 ? 1.730 -30.580 -2.520 1.00 45.72 115 PRO A O 1
ATOM 734 N N . ARG A 1 116 ? 3.525 -29.897 -3.713 1.00 48.63 116 ARG A N 1
ATOM 735 C CA . ARG A 1 116 ? 4.393 -29.735 -2.539 1.00 49.81 116 ARG A CA 1
ATOM 736 C C . ARG A 1 116 ? 3.846 -28.694 -1.549 1.00 48.83 116 ARG A C 1
ATOM 737 O O . ARG A 1 116 ? 4.058 -28.804 -0.339 1.00 46.16 116 ARG A O 1
ATOM 739 N N . ASN A 1 117 ? 3.141 -27.698 -2.078 1.00 48.56 117 ASN A N 1
ATOM 740 C CA . ASN A 1 117 ? 2.542 -26.626 -1.269 1.00 51.13 117 ASN A CA 1
ATOM 741 C C . ASN A 1 117 ? 1.112 -26.889 -0.776 1.00 54.24 117 ASN A C 1
ATOM 742 O O . ASN A 1 117 ? 0.432 -25.965 -0.326 1.00 60.14 117 ASN A O 1
ATOM 747 N N . ALA A 1 118 ? 0.649 -28.131 -0.869 1.00 52.94 118 ALA A N 1
ATOM 748 C CA . ALA A 1 118 ? -0.711 -28.454 -0.436 1.00 51.14 118 ALA A CA 1
ATOM 749 C C . ALA A 1 118 ? -0.841 -28.239 1.072 1.00 50.01 118 ALA A C 1
ATOM 750 O O . ALA A 1 118 ? 0.132 -28.429 1.806 1.00 48.54 118 ALA A O 1
ATOM 752 N N . PRO A 1 119 ? -2.046 -27.853 1.539 1.00 49.63 119 PRO A N 1
ATOM 753 C CA . PRO A 1 119 ? -2.303 -27.695 2.980 1.00 47.57 119 PRO A CA 1
ATOM 754 C C . PRO A 1 119 ? -1.828 -28.901 3.801 1.00 48.93 119 PRO A C 1
ATOM 755 O O . PRO A 1 119 ? -1.999 -30.044 3.368 1.00 47.67 119 PRO A O 1
ATOM 759 N N . ALA A 1 120 ? -1.230 -28.649 4.965 1.00 47.98 120 ALA A N 1
ATOM 760 C CA . ALA A 1 120 ? -0.722 -29.733 5.818 1.00 51.45 120 ALA A CA 1
ATOM 761 C C . ALA A 1 120 ? -1.852 -30.646 6.310 1.00 53.18 120 ALA A C 1
ATOM 762 O O . ALA A 1 120 ? -1.639 -31.849 6.538 1.00 51.03 120 ALA A O 1
ATOM 764 N N . SER A 1 121 ? -3.043 -30.062 6.458 1.00 51.08 121 SER A N 1
ATOM 765 C CA . SER A 1 121 ? -4.232 -30.782 6.905 1.00 49.87 121 SER A CA 1
ATOM 766 C C . SER A 1 121 ? -4.625 -31.873 5.902 1.00 50.26 121 SER A C 1
ATOM 767 O O . SER A 1 121 ? -4.878 -33.014 6.287 1.00 51.44 121 SER A O 1
ATOM 770 N N . LYS A 1 122 ? -4.642 -31.521 4.619 1.00 49.76 122 LYS A N 1
ATOM 771 C CA . LYS A 1 122 ? -5.060 -32.445 3.556 1.00 47.36 122 LYS A CA 1
ATOM 772 C C . LYS A 1 122 ? -4.013 -33.541 3.292 1.00 45.32 122 LYS A C 1
ATOM 773 O O . LYS A 1 122 ? -4.365 -34.645 2.892 1.00 46.43 122 LYS A O 1
ATOM 779 N N . VAL A 1 123 ? -2.742 -33.239 3.553 1.00 41.84 123 VAL A N 1
ATOM 780 C CA . VAL A 1 123 ? -1.664 -34.227 3.486 1.00 40.29 123 VAL A CA 1
ATOM 781 C C . VAL A 1 123 ? -1.806 -35.219 4.631 1.00 39.41 123 VAL A C 1
ATOM 782 O O . VAL A 1 123 ? -1.670 -36.437 4.446 1.00 36.58 123 VAL A O 1
ATOM 786 N N . GLU A 1 124 ? -2.082 -34.682 5.818 1.00 39.63 124 GLU A N 1
ATOM 787 C CA . GLU A 1 124 ? -2.314 -35.497 7.015 1.00 39.45 124 GLU A CA 1
ATOM 788 C C . GLU A 1 124 ? -3.470 -36.458 6.816 1.00 34.99 124 GLU A C 1
ATOM 789 O O . GLU A 1 124 ? -3.392 -37.615 7.244 1.00 33.55 124 GLU A O 1
ATOM 795 N N . ASN A 1 125 ? -4.526 -35.996 6.152 1.00 32.64 125 ASN A N 1
ATOM 796 C CA . ASN A 1 125 ? -5.657 -36.868 5.862 1.00 33.55 125 ASN A CA 1
ATOM 797 C C . ASN A 1 125 ? -5.241 -38.028 4.939 1.00 31.75 125 ASN A C 1
ATOM 798 O O . ASN A 1 125 ? -5.782 -39.114 5.053 1.00 33.23 125 ASN A O 1
ATOM 803 N N . VAL A 1 126 ? -4.259 -37.816 4.060 1.00 31.73 126 VAL A N 1
ATOM 804 C CA . VAL A 1 126 ? -3.760 -38.907 3.197 1.00 30.86 126 VAL A CA 1
ATOM 805 C C . VAL A 1 126 ? -2.895 -39.889 3.973 1.00 30.17 126 VAL A C 1
ATOM 806 O O . VAL A 1 126 ? -3.035 -41.106 3.823 1.00 29.51 126 VAL A O 1
ATOM 810 N N . LYS A 1 127 ? -2.006 -39.355 4.812 1.00 34.18 127 LYS A N 1
ATOM 811 C CA . LYS A 1 127 ? -1.124 -40.176 5.654 1.00 36.14 127 LYS A CA 1
ATOM 812 C C . LYS A 1 127 ? -1.957 -40.992 6.607 1.00 37.00 127 LYS A C 1
ATOM 813 O O . LYS A 1 127 ? -1.709 -42.178 6.828 1.00 36.96 127 LYS A O 1
ATOM 819 N N . CYS A 1 128 ? -3.009 -40.364 7.107 1.00 37.51 128 CYS A N 1
ATOM 820 C CA . CYS A 1 128 ? -3.950 -41.036 7.979 1.00 40.82 128 CYS A CA 1
ATOM 821 C C . CYS A 1 128 ? -4.413 -42.359 7.368 1.00 36.25 128 CYS A C 1
ATOM 822 O O . CYS A 1 128 ? -4.563 -43.341 8.082 1.00 34.56 128 CYS A O 1
ATOM 825 N N . TYR A 1 129 ? -4.624 -42.395 6.052 1.00 34.39 129 TYR A N 1
ATOM 826 C CA . TYR A 1 129 ? -5.101 -43.628 5.397 1.00 34.50 129 TYR A CA 1
ATOM 827 C C . TYR A 1 129 ? -4.004 -44.464 4.695 1.00 36.26 129 TYR A C 1
ATOM 828 O O . TYR A 1 129 ? -4.303 -45.456 4.025 1.00 34.65 129 TYR A O 1
ATOM 837 N N . GLY A 1 130 ? -2.744 -44.076 4.880 1.00 37.39 130 GLY A N 1
ATOM 838 C CA . GLY A 1 130 ? -1.608 -44.881 4.408 1.00 36.73 130 GLY A CA 1
ATOM 839 C C . GLY A 1 130 ? -1.273 -44.700 2.939 1.00 36.04 130 GLY A C 1
ATOM 840 O O . GLY A 1 130 ? -0.654 -45.563 2.342 1.00 36.14 130 GLY A O 1
ATOM 841 N N . GLY A 1 131 ? -1.674 -43.565 2.378 1.00 36.84 131 GLY A N 1
ATOM 842 C CA . GLY A 1 131 ? -1.405 -43.227 0.995 1.00 38.85 131 GLY A CA 1
ATOM 843 C C . GLY A 1 131 ? 0.083 -43.055 0.721 1.00 40.60 131 GLY A C 1
ATOM 844 O O . GLY A 1 131 ? 0.820 -42.459 1.522 1.00 37.73 131 GLY A O 1
ATOM 845 N N . HIS A 1 132 ? 0.523 -43.593 -0.412 1.00 38.96 132 HIS A N 1
ATOM 846 C CA . HIS A 1 132 ? 1.911 -43.458 -0.838 1.00 39.68 132 HIS A CA 1
ATOM 847 C C . HIS A 1 132 ? 1.998 -42.150 -1.607 1.00 37.45 132 HIS A C 1
ATOM 848 O O . HIS A 1 132 ? 1.522 -42.044 -2.742 1.00 37.67 132 HIS A O 1
ATOM 855 N N . ILE A 1 133 ? 2.572 -41.137 -0.967 1.00 36.60 133 ILE A N 1
ATOM 856 C CA . ILE A 1 133 ? 2.578 -39.792 -1.515 1.00 37.01 133 ILE A CA 1
ATOM 857 C C 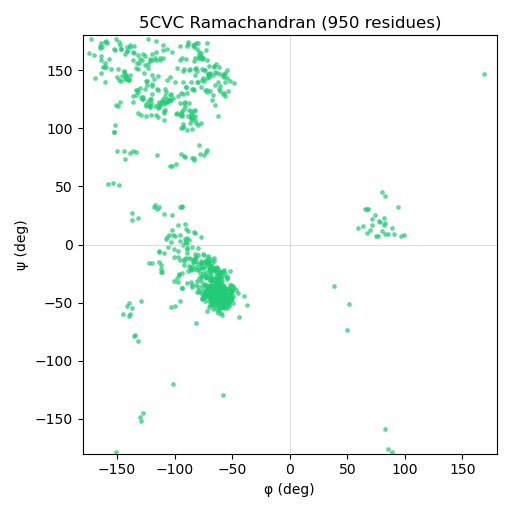. ILE A 1 133 ? 3.722 -39.591 -2.497 1.00 39.60 133 ILE A C 1
ATOM 858 O O . ILE A 1 133 ? 4.865 -39.954 -2.231 1.00 39.78 133 ILE A O 1
ATOM 863 N N . ILE A 1 134 ? 3.387 -38.992 -3.633 1.00 40.86 134 ILE A N 1
ATOM 864 C CA . ILE A 1 134 ? 4.354 -38.651 -4.658 1.00 40.07 134 ILE A CA 1
ATOM 865 C C . ILE A 1 134 ? 4.198 -37.177 -4.909 1.00 39.35 134 ILE A C 1
ATOM 866 O O . ILE A 1 134 ? 3.132 -36.700 -5.293 1.00 38.21 134 ILE A O 1
ATOM 871 N N . TRP A 1 135 ? 5.271 -36.449 -4.658 1.00 38.91 135 TRP A N 1
ATOM 872 C CA . TRP A 1 135 ? 5.201 -35.014 -4.598 1.00 39.87 135 TRP A CA 1
ATOM 873 C C . TRP A 1 135 ? 5.364 -34.418 -5.979 1.00 39.93 135 TRP A C 1
ATOM 874 O O . TRP A 1 135 ? 6.018 -34.998 -6.840 1.00 39.45 135 TRP A O 1
ATOM 885 N N . SER A 1 136 ? 4.752 -33.254 -6.169 1.00 38.13 136 SER A N 1
ATOM 886 C CA . SER A 1 136 ? 4.725 -32.569 -7.440 1.00 39.17 136 SER A CA 1
ATOM 887 C C . SER A 1 136 ? 4.830 -31.057 -7.219 1.00 42.04 136 SER A C 1
ATOM 888 O O . SER A 1 136 ? 4.636 -30.572 -6.096 1.00 41.61 136 SER A O 1
ATOM 891 N N . ASP A 1 137 ? 5.148 -30.324 -8.282 1.00 42.90 137 ASP A N 1
ATOM 892 C CA . ASP A 1 137 ? 5.016 -28.861 -8.291 1.00 47.14 137 ASP A CA 1
ATOM 893 C C . ASP A 1 137 ? 3.533 -28.486 -8.342 1.00 47.34 137 ASP A C 1
ATOM 894 O O . ASP A 1 137 ? 2.676 -29.350 -8.511 1.00 50.95 137 ASP A O 1
ATOM 899 N N . ALA A 1 138 ? 3.251 -27.193 -8.217 1.00 48.92 138 ALA A N 1
ATOM 900 C CA . ALA A 1 138 ? 1.887 -26.680 -8.005 1.00 52.18 138 ALA A CA 1
ATOM 901 C C . ALA A 1 138 ? 0.955 -26.639 -9.229 1.00 51.57 138 ALA A C 1
ATOM 902 O O . ALA A 1 138 ? -0.256 -26.778 -9.077 1.00 56.36 138 ALA A O 1
ATOM 904 N N . SER A 1 139 ? 1.489 -26.432 -10.427 1.00 50.65 139 SER A N 1
ATOM 905 C CA . SER A 1 139 ? 0.642 -26.344 -11.630 1.00 48.78 139 SER A CA 1
ATOM 906 C C . SER A 1 139 ? -0.080 -27.662 -11.913 1.00 46.72 139 SER A C 1
ATOM 907 O O . SER A 1 139 ? 0.396 -28.735 -11.525 1.00 42.94 139 SER A O 1
ATOM 910 N N . ILE A 1 140 ? -1.212 -27.575 -12.607 1.00 45.36 140 ILE A N 1
ATOM 911 C CA . ILE A 1 140 ? -1.929 -28.770 -13.068 1.00 45.04 140 ILE A CA 1
ATOM 912 C C . ILE A 1 140 ? -1.054 -29.605 -14.016 1.00 45.99 140 ILE A C 1
ATOM 913 O O . ILE A 1 140 ? -1.081 -30.837 -13.977 1.00 43.04 140 ILE A O 1
ATOM 917 N N . GLU A 1 141 ? -0.277 -28.925 -14.858 1.00 45.87 141 GLU A N 1
ATOM 918 C CA . GLU A 1 141 ? 0.625 -29.583 -15.800 1.00 44.80 141 GLU A CA 1
ATOM 919 C C . GLU A 1 141 ? 1.690 -30.415 -15.083 1.00 44.42 141 GLU A C 1
ATOM 920 O O . GLU A 1 141 ? 2.067 -31.486 -15.560 1.00 44.49 141 GLU A O 1
ATOM 922 N N . SER A 1 142 ? 2.173 -29.919 -13.944 1.00 43.43 142 SER A N 1
ATOM 923 C CA . SER A 1 142 ? 3.138 -30.662 -13.127 1.00 43.00 142 SER A CA 1
ATOM 924 C C . SER A 1 142 ? 2.480 -31.898 -12.531 1.00 41.46 142 SER A C 1
ATOM 925 O O . SER A 1 142 ? 2.989 -33.008 -12.667 1.00 40.30 142 SER A O 1
ATOM 927 N N . ARG A 1 143 ? 1.343 -31.692 -11.873 1.00 41.29 143 ARG A N 1
ATOM 928 C CA . ARG A 1 143 ? 0.592 -32.797 -11.276 1.00 42.05 143 ARG A CA 1
ATOM 929 C C . ARG A 1 143 ? 0.320 -33.894 -12.307 1.00 39.77 143 ARG A C 1
ATOM 930 O O . ARG A 1 143 ? 0.508 -35.071 -12.020 1.00 38.81 143 ARG A O 1
ATOM 938 N N . GLU A 1 144 ? -0.085 -33.491 -13.512 1.00 41.29 144 GLU A N 1
ATOM 939 C CA . GLU A 1 144 ? -0.419 -34.437 -14.588 1.00 42.67 144 GLU A CA 1
ATOM 940 C C . GLU A 1 144 ? 0.792 -35.153 -15.148 1.00 42.98 144 GLU A C 1
ATOM 941 O O . GLU A 1 144 ? 0.744 -36.350 -15.426 1.00 41.48 144 GLU A O 1
ATOM 947 N N . TYR A 1 145 ? 1.874 -34.409 -15.318 1.00 43.05 145 TYR A N 1
ATOM 948 C CA . TYR A 1 145 ? 3.130 -34.989 -15.734 1.00 43.55 145 TYR A CA 1
ATOM 949 C C . TYR A 1 145 ? 3.549 -36.056 -14.725 1.00 41.67 145 TYR A C 1
ATOM 950 O O . TYR A 1 145 ? 3.905 -37.169 -15.112 1.00 39.53 145 TYR A O 1
ATOM 959 N N . VAL A 1 146 ? 3.492 -35.731 -13.429 1.00 38.30 146 VAL A N 1
ATOM 960 C CA . VAL A 1 146 ? 3.853 -36.721 -12.415 1.00 36.79 146 VAL A CA 1
ATOM 961 C C . VAL A 1 146 ? 2.873 -37.896 -12.427 1.00 34.86 146 VAL A C 1
ATOM 962 O O . VAL A 1 146 ? 3.299 -39.052 -12.365 1.00 35.38 146 VAL A O 1
ATOM 966 N N . SER A 1 147 ? 1.576 -37.613 -12.532 1.00 33.84 147 SER A N 1
ATOM 967 C CA . SER A 1 147 ? 0.552 -38.679 -12.535 1.00 34.72 147 SER A CA 1
ATOM 968 C C . SER A 1 147 ? 0.807 -39.627 -13.709 1.00 35.55 147 SER A C 1
ATOM 969 O O . SER A 1 147 ? 0.775 -40.845 -13.544 1.00 33.67 147 SER A O 1
ATOM 972 N N . LYS A 1 148 ? 1.119 -39.059 -14.878 1.00 37.99 148 LYS A N 1
ATOM 973 C CA . LYS A 1 148 ? 1.479 -39.860 -16.056 1.00 39.39 148 LYS A CA 1
ATOM 974 C C . LYS A 1 148 ? 2.689 -40.768 -15.826 1.00 37.44 148 LYS A C 1
ATOM 975 O O . LYS A 1 148 ? 2.659 -41.935 -16.213 1.00 38.39 148 LYS A O 1
ATOM 978 N N . ARG A 1 149 ? 3.749 -40.237 -15.210 1.00 37.88 149 ARG A N 1
ATOM 979 C CA . ARG A 1 149 ? 4.973 -41.024 -14.949 1.00 37.88 149 ARG A CA 1
ATOM 980 C C . ARG A 1 149 ? 4.735 -42.155 -13.951 1.00 36.81 149 ARG A C 1
ATOM 981 O O . ARG A 1 149 ? 5.312 -43.245 -14.071 1.00 36.59 149 ARG A O 1
ATOM 984 N N . VAL A 1 150 ? 3.905 -41.896 -12.949 1.00 35.81 150 VAL A N 1
ATOM 985 C CA . VAL A 1 150 ? 3.550 -42.937 -11.994 1.00 36.58 150 VAL A CA 1
ATOM 986 C C . VAL A 1 150 ? 2.837 -44.071 -12.732 1.00 37.84 150 VAL A C 1
ATOM 987 O O . VAL A 1 150 ? 3.169 -45.245 -12.528 1.00 37.03 150 VAL A O 1
ATOM 991 N N . GLN A 1 151 ? 1.883 -43.717 -13.602 1.00 38.70 151 GLN A N 1
ATOM 992 C CA . GLN A 1 151 ? 1.151 -44.710 -14.399 1.00 40.63 151 GLN A CA 1
ATOM 993 C C . GLN A 1 151 ? 2.083 -45.509 -15.289 1.00 43.19 151 GLN A C 1
ATOM 994 O O . GLN A 1 151 ? 1.902 -46.717 -15.431 1.00 43.75 151 GLN A O 1
ATOM 1000 N N . GLU A 1 152 ? 3.075 -44.840 -15.884 1.00 44.53 152 GLU A N 1
ATOM 1001 C CA . GLU A 1 152 ? 4.058 -45.516 -16.747 1.00 45.36 152 GLU A CA 1
ATOM 1002 C C . GLU A 1 152 ? 4.962 -46.469 -15.956 1.00 45.15 152 GLU A C 1
ATOM 1003 O O . GLU A 1 152 ? 5.271 -47.566 -16.420 1.00 45.71 152 GLU A O 1
ATOM 1006 N N . GLU A 1 153 ? 5.388 -46.054 -14.768 1.00 42.78 153 GLU A N 1
ATOM 1007 C CA . GLU A 1 153 ? 6.251 -46.892 -13.933 1.00 42.26 153 GLU A CA 1
ATOM 1008 C C . GLU A 1 153 ? 5.502 -48.049 -13.270 1.00 43.28 153 GLU A C 1
ATOM 1009 O O . GLU A 1 153 ? 6.068 -49.120 -13.090 1.00 44.53 153 GLU A O 1
ATOM 1011 N N . THR A 1 154 ? 4.236 -47.844 -12.906 1.00 41.47 154 THR A N 1
ATOM 1012 C CA . THR A 1 154 ? 3.494 -48.850 -12.121 1.00 40.10 154 THR A CA 1
ATOM 1013 C C . THR A 1 154 ? 2.363 -49.564 -12.855 1.00 38.17 154 THR A C 1
ATOM 1014 O O . THR A 1 154 ? 1.966 -50.653 -12.461 1.00 41.32 154 THR A O 1
ATOM 1018 N N . GLY A 1 155 ? 1.819 -48.944 -13.896 1.00 34.72 155 GLY A N 1
ATOM 1019 C CA . GLY A 1 155 ? 0.549 -49.389 -14.453 1.00 34.24 155 GLY A CA 1
ATOM 1020 C C . GLY A 1 155 ? -0.661 -49.130 -13.548 1.00 32.24 155 GLY A C 1
ATOM 1021 O O . GLY A 1 155 ? -1.750 -49.643 -13.797 1.00 31.31 155 GLY A O 1
ATOM 1022 N N . ALA A 1 156 ? -0.498 -48.333 -12.497 1.00 30.76 156 ALA A N 1
ATOM 1023 C CA . ALA A 1 156 ? -1.635 -48.043 -11.616 1.00 29.93 156 ALA A CA 1
ATOM 1024 C C . ALA A 1 156 ? -2.790 -47.432 -12.425 1.00 28.89 156 ALA A C 1
ATOM 1025 O O . ALA A 1 156 ? -2.554 -46.702 -13.389 1.00 29.12 156 ALA A O 1
ATOM 1027 N N . VAL A 1 157 ? -4.031 -47.720 -12.043 1.00 27.75 157 VAL A N 1
ATOM 1028 C CA . VAL A 1 157 ? -5.166 -47.154 -12.786 1.00 28.70 157 VAL A CA 1
ATOM 1029 C C . VAL A 1 157 ? -5.600 -45.800 -12.187 1.00 26.86 157 VAL A C 1
ATOM 1030 O O . VAL A 1 157 ? -5.692 -45.632 -10.962 1.00 26.88 157 VAL A O 1
ATOM 1034 N N . LEU A 1 158 ? -5.848 -44.843 -13.071 1.00 25.57 158 LEU A N 1
ATOM 1035 C CA . LEU A 1 158 ? -6.189 -43.481 -12.714 1.00 26.03 158 LEU A CA 1
ATOM 1036 C C . LEU A 1 158 ? -7.617 -43.391 -12.184 1.00 25.54 158 LEU A C 1
ATOM 1037 O O . LEU A 1 158 ? -8.529 -43.958 -12.766 1.00 23.07 158 LEU A O 1
ATOM 1042 N N . ILE A 1 159 ? -7.786 -42.698 -11.060 1.00 24.83 159 ILE A N 1
ATOM 1043 C CA . ILE A 1 159 ? -9.092 -42.507 -10.434 1.00 24.86 159 ILE A CA 1
ATOM 1044 C C . ILE A 1 159 ? -9.422 -41.020 -10.549 1.00 25.20 159 ILE A C 1
ATOM 1045 O O . ILE A 1 159 ? -8.787 -40.196 -9.897 1.00 27.83 159 ILE A O 1
ATOM 1050 N N A HIS A 1 160 ? -10.453 -40.710 -11.328 0.50 24.98 160 HIS A N 1
ATOM 1051 N N B HIS A 1 160 ? -10.378 -40.659 -11.404 0.50 24.32 160 HIS A N 1
ATOM 1052 C CA A HIS A 1 160 ? -10.831 -39.337 -11.648 0.50 25.08 160 HIS A CA 1
ATOM 1053 C CA B HIS A 1 160 ? -10.658 -39.237 -11.627 0.50 24.11 160 HIS A CA 1
ATOM 1054 C C A HIS A 1 160 ? -11.632 -38.670 -10.524 0.50 24.01 160 HIS A C 1
ATOM 1055 C C B HIS A 1 160 ? -11.547 -38.668 -10.540 0.50 23.50 160 HIS A C 1
ATOM 1056 O O A HIS A 1 160 ? -12.569 -39.262 -9.994 0.50 24.92 160 HIS A O 1
ATOM 1057 O O B HIS A 1 160 ? -12.461 -39.324 -10.057 0.50 24.58 160 HIS A O 1
ATOM 1070 N N . PRO A 1 161 ? -11.291 -37.419 -10.165 1.00 24.33 161 PRO A N 1
ATOM 1071 C CA . PRO A 1 161 ? -12.127 -36.838 -9.115 1.00 24.26 161 PRO A CA 1
ATOM 1072 C C . PRO A 1 161 ? -13.526 -36.382 -9.535 1.00 23.94 161 PRO A C 1
ATOM 1073 O O . PRO A 1 161 ? -14.353 -36.170 -8.665 1.00 21.44 161 PRO A O 1
ATOM 1077 N N . ILE A 1 162 ? -13.782 -36.314 -10.841 1.00 22.66 162 ILE A N 1
ATOM 1078 C CA . ILE A 1 162 ? -14.920 -35.584 -11.463 1.00 24.60 162 ILE A CA 1
ATOM 1079 C C . ILE A 1 162 ? -15.473 -36.471 -12.633 1.00 25.77 162 ILE A C 1
ATOM 1080 O O . ILE A 1 162 ? -16.639 -36.946 -12.709 1.00 25.31 162 ILE A O 1
ATOM 1085 N N . ASN A 1 163 ? -14.581 -36.689 -13.571 1.00 24.53 163 ASN A N 1
ATOM 1086 C CA . ASN A 1 163 ? -14.913 -36.974 -14.948 1.00 25.58 163 ASN A CA 1
ATOM 1087 C C . ASN A 1 163 ? -14.757 -38.425 -15.305 1.00 24.59 163 ASN A C 1
ATOM 1088 O O . ASN A 1 163 ? -13.884 -38.772 -16.072 1.00 25.69 163 ASN A O 1
ATOM 1093 N N . SER A 1 164 ? -15.600 -39.282 -14.740 1.00 23.15 164 SER A N 1
ATOM 1094 C CA . SER A 1 164 ? -15.628 -40.682 -15.127 1.00 24.18 164 SER A CA 1
ATOM 1095 C C . SER A 1 164 ? -16.958 -41.311 -14.740 1.00 24.71 164 SER A C 1
ATOM 1096 O O . SER A 1 164 ? -17.610 -40.885 -13.778 1.00 24.46 164 SER A O 1
ATOM 1099 N N . LYS A 1 165 ? -17.340 -42.332 -15.484 1.00 24.59 165 LYS A N 1
ATOM 1100 C CA . LYS A 1 165 ? -18.558 -43.081 -15.202 1.00 26.80 165 LYS A CA 1
ATOM 1101 C C . LYS A 1 165 ? -18.634 -43.548 -13.741 1.00 25.89 165 LYS A C 1
ATOM 1102 O O . LYS A 1 165 ? -19.666 -43.388 -13.080 1.00 24.75 165 LYS A O 1
ATOM 1107 N N . TYR A 1 166 ? -17.549 -44.133 -13.245 1.00 24.55 166 TYR A N 1
ATOM 1108 C CA . TYR A 1 166 ? -17.580 -44.742 -11.917 1.00 25.88 166 TYR A CA 1
ATOM 1109 C C . TYR A 1 166 ? -17.640 -43.678 -10.826 1.00 23.11 166 TYR A C 1
ATOM 1110 O O . TYR A 1 166 ? -18.325 -43.842 -9.841 1.00 22.18 166 TYR A O 1
ATOM 1119 N N . THR A 1 167 ? -16.952 -42.571 -11.023 1.00 22.99 167 THR A N 1
ATOM 1120 C CA . THR A 1 167 ? -16.974 -41.529 -10.031 1.00 22.71 167 THR A CA 1
ATOM 1121 C C . THR A 1 167 ? -18.364 -40.884 -9.998 1.00 22.72 167 THR A C 1
ATOM 1122 O O . THR A 1 167 ? -18.925 -40.684 -8.925 1.00 22.86 167 THR A O 1
ATOM 1126 N N . ILE A 1 168 ? -18.927 -40.592 -11.164 1.00 22.89 168 ILE A N 1
ATOM 1127 C CA . ILE A 1 168 ? -20.254 -39.981 -11.235 1.00 22.72 168 ILE A CA 1
ATOM 1128 C C . ILE A 1 168 ? -21.303 -40.928 -10.667 1.00 22.50 168 ILE A C 1
ATOM 1129 O O . ILE A 1 168 ? -22.175 -40.499 -9.928 1.00 21.82 168 ILE A O 1
ATOM 1134 N N . SER A 1 169 ? -21.207 -42.213 -10.992 1.00 23.20 169 SER A N 1
ATOM 1135 C CA . SER A 1 169 ? -22.184 -43.191 -10.499 1.00 24.24 169 SER A CA 1
ATOM 1136 C C . SER A 1 169 ? -22.143 -43.315 -8.963 1.00 23.38 169 SER A C 1
ATOM 1137 O O . SER A 1 169 ? -23.194 -43.394 -8.313 1.00 24.45 169 SER A O 1
ATOM 1140 N N . GLY A 1 170 ? -20.940 -43.304 -8.380 1.00 21.86 170 GLY A N 1
ATOM 1141 C CA . GLY A 1 170 ? -20.822 -43.357 -6.930 1.00 21.04 170 GLY A CA 1
ATOM 1142 C C . GLY A 1 170 ? -21.449 -42.131 -6.282 1.00 20.87 170 GLY A C 1
ATOM 1143 O O . GLY A 1 170 ? -22.208 -42.241 -5.308 1.00 21.20 170 GLY A O 1
ATOM 1144 N N . GLN A 1 171 ? -21.150 -40.958 -6.844 1.00 20.75 171 GLN A N 1
ATOM 1145 C CA . GLN A 1 171 ? -21.733 -39.706 -6.357 1.00 22.32 171 GLN A CA 1
ATOM 1146 C C . GLN A 1 171 ? -23.276 -39.689 -6.403 1.00 23.41 171 GLN A C 1
ATOM 1147 O O . GLN A 1 171 ? -23.900 -39.126 -5.520 1.00 23.33 171 GLN A O 1
ATOM 1153 N N . GLY A 1 172 ? -23.876 -40.332 -7.407 1.00 23.18 172 GLY A N 1
ATOM 1154 C CA . GLY A 1 172 ? -25.336 -40.393 -7.504 1.00 23.47 172 GLY A CA 1
ATOM 1155 C C . GLY A 1 172 ? -26.033 -41.107 -6.354 1.00 23.07 172 GLY A C 1
ATOM 1156 O O . GLY A 1 172 ? -27.204 -40.855 -6.120 1.00 22.86 172 GLY A O 1
ATOM 1157 N N . THR A 1 173 ? -25.312 -41.961 -5.609 1.00 22.42 173 THR A N 1
ATOM 1158 C CA . THR A 1 173 ? -25.872 -42.615 -4.427 1.00 23.13 173 THR A CA 1
ATOM 1159 C C . THR A 1 173 ? -26.342 -41.605 -3.382 1.00 23.84 173 THR A C 1
ATOM 1160 O O . THR A 1 173 ? -27.222 -41.916 -2.563 1.00 25.40 173 THR A O 1
ATOM 1164 N N . VAL A 1 174 ? -25.769 -40.401 -3.412 1.00 22.55 174 VAL A N 1
ATOM 1165 C CA . VAL A 1 174 ? -26.203 -39.311 -2.542 1.00 23.12 174 VAL A CA 1
ATOM 1166 C C . VAL A 1 174 ? -27.704 -39.072 -2.740 1.00 23.96 174 VAL A C 1
ATOM 1167 O O . VAL A 1 174 ? -28.441 -38.991 -1.764 1.00 21.96 174 VAL A O 1
ATOM 1171 N N . SER A 1 175 ? -28.132 -39.004 -4.003 1.00 25.69 175 SER A N 1
ATOM 1172 C CA . SER A 1 175 ? -29.540 -38.814 -4.353 1.00 27.38 175 SER A CA 1
ATOM 1173 C C . SER A 1 175 ? -30.434 -40.001 -4.007 1.00 26.30 175 SER A C 1
ATOM 1174 O O . SER A 1 175 ? -31.574 -39.790 -3.625 1.00 26.41 175 SER A O 1
ATOM 1177 N N . LEU A 1 176 ? -29.942 -41.226 -4.193 1.00 25.86 176 LEU A N 1
ATOM 1178 C CA . LEU A 1 176 ? -30.725 -42.427 -3.864 1.00 27.23 176 LEU A CA 1
ATOM 1179 C C . LEU A 1 176 ? -31.074 -42.420 -2.386 1.00 26.46 176 LEU A C 1
ATOM 1180 O O . LEU A 1 176 ? -32.200 -42.726 -2.012 1.00 25.82 176 LEU A O 1
ATOM 1185 N N . GLU A 1 177 ? -30.105 -42.049 -1.550 1.00 24.82 177 GLU A N 1
ATOM 1186 C CA . GLU A 1 177 ? -30.331 -41.948 -0.120 1.00 23.72 177 GLU A CA 1
ATOM 1187 C C . GLU A 1 177 ? -31.294 -40.819 0.168 1.00 24.71 177 GLU A C 1
ATOM 1188 O O . GLU A 1 177 ? -32.344 -41.024 0.772 1.00 25.22 177 GLU A O 1
ATOM 1194 N N . LEU A 1 178 ? -30.954 -39.627 -0.303 1.00 24.89 178 LEU A N 1
ATOM 1195 C CA . LEU A 1 178 ? -31.672 -38.417 0.077 1.00 26.41 178 LEU A CA 1
ATOM 1196 C C . LEU A 1 178 ? -33.159 -38.496 -0.288 1.00 25.71 178 LEU A C 1
ATOM 1197 O O . LEU A 1 178 ? -34.026 -38.095 0.501 1.00 23.49 178 LEU A O 1
ATOM 1202 N N . LEU A 1 179 ? -33.446 -39.014 -1.473 1.00 25.15 179 LEU A N 1
ATOM 1203 C CA . LEU A 1 179 ? -34.832 -39.072 -1.940 1.00 28.62 179 LEU A CA 1
ATOM 1204 C C . LEU A 1 179 ? -35.645 -40.152 -1.225 1.00 27.79 179 LEU A C 1
ATOM 1205 O O . LEU A 1 179 ? -36.842 -40.012 -1.102 1.00 26.52 179 LEU A O 1
ATOM 1210 N N . GLU A 1 180 ? -34.986 -41.195 -0.732 1.00 29.61 180 GLU A N 1
ATOM 1211 C CA . GLU A 1 180 ? -35.624 -42.147 0.181 1.00 32.27 180 GLU A CA 1
ATOM 1212 C C . GLU A 1 180 ? -35.862 -41.511 1.562 1.00 30.58 180 GLU A C 1
ATOM 1213 O O . GLU A 1 180 ? -36.925 -41.679 2.160 1.00 29.29 180 GLU A O 1
ATOM 1219 N N . GLN A 1 181 ? -34.871 -40.775 2.059 1.00 28.13 181 GLN A N 1
ATOM 1220 C CA . GLN A 1 181 ? -34.949 -40.173 3.383 1.00 27.09 181 GLN A CA 1
ATOM 1221 C C . GLN A 1 181 ? -35.989 -39.038 3.465 1.00 26.71 181 GLN A C 1
ATOM 1222 O O . GLN A 1 181 ? -36.600 -38.861 4.501 1.00 26.72 181 GLN A O 1
ATOM 1228 N N . VAL A 1 182 ? -36.148 -38.266 2.388 1.00 25.66 182 VAL A N 1
ATOM 1229 C CA . VAL A 1 182 ? -37.101 -37.158 2.334 1.00 27.44 182 VAL A CA 1
ATOM 1230 C C . VAL A 1 182 ? -37.783 -37.186 0.966 1.00 28.15 182 VAL A C 1
ATOM 1231 O O . VAL A 1 182 ? -37.430 -36.420 0.048 1.00 28.48 182 VAL A O 1
ATOM 1235 N N . PRO A 1 183 ? -38.760 -38.094 0.807 1.00 29.26 183 PRO A N 1
ATOM 1236 C CA . PRO A 1 183 ? -39.372 -38.299 -0.508 1.00 29.19 183 PRO A CA 1
ATOM 1237 C C . PRO A 1 183 ? -40.051 -37.058 -1.076 1.00 27.66 183 PRO A C 1
ATOM 1238 O O . PRO A 1 183 ? -40.207 -36.949 -2.276 1.00 31.90 183 PRO A O 1
ATOM 1242 N N . GLU A 1 184 ? -40.446 -36.129 -0.226 1.00 28.36 184 GLU A N 1
ATOM 1243 C CA . GLU A 1 184 ? -41.149 -34.944 -0.680 1.00 31.57 184 GLU A CA 1
ATOM 1244 C C . GLU A 1 184 ? -40.230 -33.866 -1.268 1.00 30.28 184 GLU A C 1
ATOM 1245 O O . GLU A 1 184 ? -40.719 -32.849 -1.747 1.00 29.40 184 GLU A O 1
ATOM 1251 N N . ILE A 1 185 ? -38.913 -34.083 -1.248 1.00 27.72 185 ILE A N 1
ATOM 1252 C CA . ILE A 1 185 ? -37.988 -33.100 -1.804 1.00 27.74 185 ILE A CA 1
ATOM 1253 C C . ILE A 1 185 ? -38.329 -32.797 -3.272 1.00 27.29 185 ILE A C 1
ATOM 1254 O O . ILE A 1 185 ? -38.471 -33.682 -4.086 1.00 28.77 185 ILE A O 1
ATOM 1259 N N . ASP A 1 186 ? -38.481 -31.521 -3.584 1.00 27.41 186 ASP A N 1
ATOM 1260 C CA . ASP A 1 186 ? -38.769 -31.090 -4.949 1.00 28.53 186 ASP A CA 1
ATOM 1261 C C . ASP A 1 186 ? -37.621 -30.285 -5.578 1.00 27.30 186 ASP A C 1
ATOM 1262 O O . ASP A 1 186 ? -37.617 -30.082 -6.785 1.00 25.25 186 ASP A O 1
ATOM 1267 N N . THR A 1 187 ? -36.673 -29.806 -4.770 1.00 28.16 187 THR A N 1
ATOM 1268 C CA . THR A 1 187 ? -35.450 -29.197 -5.318 1.00 29.43 187 THR A CA 1
ATOM 1269 C C . THR A 1 187 ? -34.183 -29.526 -4.515 1.00 28.37 187 THR A C 1
ATOM 1270 O O . THR A 1 187 ? -34.223 -29.728 -3.302 1.00 29.42 187 THR A O 1
ATOM 1274 N N . ILE A 1 188 ? -33.074 -29.669 -5.238 1.00 26.94 188 ILE A N 1
ATOM 1275 C CA . ILE A 1 188 ? -31.785 -29.989 -4.636 1.00 26.05 188 ILE A CA 1
ATOM 1276 C C . ILE A 1 188 ? -30.744 -28.978 -5.088 1.00 25.40 188 ILE A C 1
ATOM 1277 O O . ILE A 1 188 ? -30.535 -28.802 -6.300 1.00 25.55 188 ILE A O 1
ATOM 1282 N N . ILE A 1 189 ? -30.094 -28.348 -4.107 1.00 23.76 189 ILE A N 1
ATOM 1283 C CA . ILE A 1 189 ? -28.992 -27.413 -4.324 1.00 23.95 189 ILE A CA 1
ATOM 1284 C C . ILE A 1 189 ? -27.674 -28.114 -4.002 1.00 22.93 189 ILE A C 1
ATOM 1285 O O . ILE A 1 189 ? -27.495 -28.639 -2.897 1.00 22.61 189 ILE A O 1
ATOM 1290 N N . VAL A 1 190 ? -26.763 -28.106 -4.980 1.00 22.74 190 VAL A N 1
ATOM 1291 C CA . VAL A 1 190 ? -25.535 -28.907 -4.963 1.00 21.55 190 VAL A CA 1
ATOM 1292 C C . VAL A 1 190 ? -24.310 -28.011 -5.250 1.00 22.00 190 VAL A C 1
ATOM 1293 O O . VAL A 1 190 ? -24.276 -27.311 -6.240 1.00 22.60 190 VAL A O 1
ATOM 1297 N N . PRO A 1 191 ? -23.301 -28.021 -4.369 1.00 21.28 191 PRO A N 1
ATOM 1298 C CA . PRO A 1 191 ? -22.043 -27.337 -4.688 1.00 21.92 191 PRO A CA 1
ATOM 1299 C C . PRO A 1 191 ? -21.435 -27.866 -5.991 1.00 21.85 191 PRO A C 1
ATOM 1300 O O . PRO A 1 191 ? -21.550 -29.062 -6.269 1.00 22.63 191 PRO A O 1
ATOM 1304 N N . ILE A 1 192 ? -20.805 -27.007 -6.782 1.00 20.45 192 ILE A N 1
ATOM 1305 C CA . ILE A 1 192 ? -20.249 -27.462 -8.062 1.00 20.57 192 ILE A CA 1
ATOM 1306 C C . ILE A 1 192 ? -18.807 -27.016 -8.221 1.00 21.13 192 ILE A C 1
ATOM 1307 O O . ILE A 1 192 ? -18.465 -25.876 -7.887 1.00 20.50 192 ILE A O 1
ATOM 1312 N N . SER A 1 193 ? -17.962 -27.945 -8.669 1.00 20.99 193 SER A N 1
ATOM 1313 C CA . SER A 1 193 ? -16.582 -27.642 -9.011 1.00 22.18 193 SER A CA 1
ATOM 1314 C C . SER A 1 193 ? -16.210 -28.277 -10.351 1.00 22.39 193 SER A C 1
ATOM 1315 O O . SER A 1 193 ? -16.097 -27.574 -11.355 1.00 27.97 193 SER A O 1
ATOM 1318 N N . GLY A 1 194 ? -15.948 -29.580 -10.363 1.00 21.41 194 GLY A N 1
ATOM 1319 C CA . GLY A 1 194 ? -15.741 -30.318 -11.620 1.00 23.21 194 GLY A CA 1
ATOM 1320 C C . GLY A 1 194 ? -17.061 -30.843 -12.172 1.00 22.69 194 GLY A C 1
ATOM 1321 O O . GLY A 1 194 ? -17.174 -31.099 -13.365 1.00 23.16 194 GLY A O 1
ATOM 1322 N N . GLY A 1 195 ? -18.044 -30.998 -11.287 1.00 21.90 195 GLY A N 1
ATOM 1323 C CA . GLY A 1 195 ? -19.405 -31.387 -11.658 1.00 21.81 195 GLY A CA 1
ATOM 1324 C C . GLY A 1 195 ? -19.760 -32.847 -11.477 1.00 21.91 195 GLY A C 1
ATOM 1325 O O . GLY A 1 195 ? -20.842 -33.277 -11.915 1.00 24.46 195 GLY A O 1
ATOM 1326 N N . GLY A 1 196 ? -18.873 -33.614 -10.847 1.00 20.87 196 GLY A N 1
ATOM 1327 C CA . GLY A 1 196 ? -19.134 -35.023 -10.570 1.00 21.56 196 GLY A CA 1
ATOM 1328 C C . GLY A 1 196 ? -20.314 -35.244 -9.623 1.00 20.91 196 GLY A C 1
ATOM 1329 O O . GLY A 1 196 ? -21.213 -36.056 -9.905 1.00 22.76 196 GLY A O 1
ATOM 1330 N N . LEU A 1 197 ? -20.300 -34.529 -8.499 1.00 20.11 197 LEU A N 1
ATOM 1331 C CA . LEU A 1 197 ? -21.368 -34.623 -7.498 1.00 20.20 197 LEU A CA 1
ATOM 1332 C C . LEU A 1 197 ? -22.705 -34.268 -8.130 1.00 20.17 197 LEU A C 1
ATOM 1333 O O . LEU A 1 197 ? -23.677 -35.046 -8.064 1.00 19.46 197 LEU A O 1
ATOM 1338 N N . ILE A 1 198 ? -22.765 -33.107 -8.766 1.00 19.81 198 ILE A N 1
ATOM 1339 C CA . ILE A 1 198 ? -24.057 -32.646 -9.289 1.00 20.58 198 ILE A CA 1
ATOM 1340 C C . ILE A 1 198 ? -24.528 -33.518 -10.456 1.00 21.03 198 ILE A C 1
ATOM 1341 O O . ILE A 1 198 ? -25.725 -33.699 -10.638 1.00 22.71 198 ILE A O 1
ATOM 1346 N N . SER A 1 199 ? -23.602 -34.096 -11.214 1.00 20.92 199 SER A N 1
ATOM 1347 C CA . SER A 1 199 ? -23.987 -34.986 -12.314 1.00 22.73 199 SER A CA 1
ATOM 1348 C C . SER A 1 199 ? -24.633 -36.260 -11.775 1.00 23.32 199 SER A C 1
ATOM 1349 O O . SER A 1 199 ? -25.719 -36.656 -12.225 1.00 24.08 199 SER A O 1
ATOM 1352 N N . GLY A 1 200 ? -23.989 -36.890 -10.801 1.00 22.84 200 GLY A N 1
ATOM 1353 C CA . GLY A 1 200 ? -24.537 -38.103 -10.187 1.00 22.71 200 GLY A CA 1
ATOM 1354 C C . GLY A 1 200 ? -25.877 -37.838 -9.528 1.00 23.05 200 GLY A C 1
ATOM 1355 O O . GLY A 1 200 ? -26.830 -38.603 -9.700 1.00 24.14 200 GLY A O 1
ATOM 1356 N N . VAL A 1 201 ? -25.936 -36.764 -8.748 1.00 22.94 201 VAL A N 1
ATOM 1357 C CA . VAL A 1 201 ? -27.142 -36.374 -8.031 1.00 22.06 201 VAL A CA 1
ATOM 1358 C C . VAL A 1 201 ? -28.304 -36.138 -9.001 1.00 23.24 201 VAL A C 1
ATOM 1359 O O . VAL A 1 201 ? -29.433 -36.581 -8.757 1.00 21.39 201 VAL A O 1
ATOM 1363 N N . ALA A 1 202 ? -28.011 -35.414 -10.078 1.00 23.35 202 ALA A N 1
ATOM 1364 C CA . ALA A 1 202 ? -29.003 -35.059 -11.073 1.00 23.81 202 ALA A CA 1
ATOM 1365 C C . ALA A 1 202 ? -29.486 -36.284 -11.853 1.00 24.53 202 ALA A C 1
ATOM 1366 O O . ALA A 1 202 ? -30.701 -36.463 -12.032 1.00 25.77 202 ALA A O 1
ATOM 1368 N N . LEU A 1 203 ? -28.567 -37.150 -12.276 1.00 23.78 203 LEU A N 1
ATOM 1369 C CA . LEU A 1 203 ? -28.949 -38.326 -13.051 1.00 24.48 203 LEU A CA 1
ATOM 1370 C C . LEU A 1 203 ? -29.839 -39.258 -12.233 1.00 26.63 203 LEU A C 1
ATOM 1371 O O . LEU A 1 203 ? -30.790 -39.820 -12.764 1.00 26.92 203 LEU A O 1
ATOM 1376 N N . ALA A 1 204 ? -29.545 -39.407 -10.939 1.00 27.20 204 ALA A N 1
ATOM 1377 C CA . ALA A 1 204 ? -30.319 -40.314 -10.092 1.00 27.37 204 ALA A CA 1
ATOM 1378 C C . ALA A 1 204 ? -31.666 -39.699 -9.755 1.00 26.81 204 ALA A C 1
ATOM 1379 O O . ALA A 1 204 ? -32.698 -40.366 -9.858 1.00 24.96 204 ALA A O 1
ATOM 1381 N N . ALA A 1 205 ? -31.644 -38.423 -9.370 1.00 26.16 205 ALA A N 1
ATOM 1382 C CA . ALA A 1 205 ? -32.858 -37.710 -8.978 1.00 28.67 205 ALA A CA 1
ATOM 1383 C C . ALA A 1 205 ? -33.876 -37.599 -10.126 1.00 30.10 205 ALA A C 1
ATOM 1384 O O . ALA A 1 205 ? -35.069 -37.781 -9.903 1.00 31.03 205 ALA A O 1
ATOM 1386 N N . LYS A 1 206 ? -33.392 -37.293 -11.329 1.00 31.09 206 LYS A N 1
ATOM 1387 C CA . LYS A 1 206 ? -34.241 -37.134 -12.515 1.00 32.54 206 LYS A CA 1
ATOM 1388 C C . LYS A 1 206 ? -34.850 -38.455 -12.967 1.00 35.11 206 LYS A C 1
ATOM 1389 O O . LYS A 1 206 ? -35.979 -38.475 -13.443 1.00 37.06 206 LYS A O 1
ATOM 1395 N N . ALA A 1 207 ? -34.091 -39.539 -12.823 1.00 34.96 207 ALA A N 1
ATOM 1396 C CA . ALA A 1 207 ? -34.573 -40.878 -13.126 1.00 36.46 207 ALA A CA 1
ATOM 1397 C C . ALA A 1 207 ? -35.690 -41.267 -12.170 1.00 37.28 207 ALA A C 1
ATOM 1398 O O . ALA A 1 207 ? -36.685 -41.856 -12.581 1.00 36.67 207 ALA A O 1
ATOM 1400 N N . ILE A 1 208 ? -35.519 -40.937 -10.897 1.00 38.15 208 ILE A N 1
ATOM 1401 C CA . ILE A 1 208 ? -36.548 -41.201 -9.896 1.00 38.95 208 ILE A CA 1
ATOM 1402 C C . ILE A 1 208 ? -37.731 -40.257 -10.084 1.00 41.63 208 ILE A C 1
ATOM 1403 O O . ILE A 1 208 ? -38.884 -40.682 -9.986 1.00 43.15 208 ILE A O 1
ATOM 1408 N N . ASN A 1 209 ? -37.439 -38.988 -10.364 1.00 39.82 209 ASN A N 1
ATOM 1409 C CA . ASN A 1 209 ? -38.474 -37.975 -10.556 1.00 41.29 209 ASN A CA 1
ATOM 1410 C C . ASN A 1 209 ? -38.018 -36.832 -11.479 1.00 40.00 209 ASN A C 1
ATOM 1411 O O . ASN A 1 209 ? -37.392 -35.877 -11.020 1.00 36.41 209 ASN A O 1
ATOM 1416 N N . PRO A 1 210 ? -38.371 -36.911 -12.782 1.00 40.71 210 PRO A N 1
ATOM 1417 C CA . PRO A 1 210 ? -37.838 -35.968 -13.772 1.00 41.10 210 PRO A CA 1
ATOM 1418 C C . PRO A 1 210 ? -38.265 -34.509 -13.592 1.00 41.33 210 PRO A C 1
ATOM 1419 O O . PRO A 1 210 ? -37.681 -33.626 -14.217 1.00 39.55 210 PRO A O 1
ATOM 1423 N N . SER A 1 211 ? -39.249 -34.254 -12.737 1.00 41.13 211 SER A N 1
ATOM 1424 C CA . SER A 1 211 ? -39.646 -32.883 -12.425 1.00 42.46 211 SER A CA 1
ATOM 1425 C C . SER A 1 211 ? -38.877 -32.276 -11.236 1.00 40.43 211 SER A C 1
ATOM 1426 O O . SER A 1 211 ? -39.082 -31.111 -10.913 1.00 40.73 211 SER A O 1
ATOM 1429 N N . ILE A 1 212 ? -37.996 -33.038 -10.588 1.00 37.74 212 ILE A N 1
ATOM 1430 C CA . ILE A 1 212 ? -37.196 -32.472 -9.494 1.00 35.59 212 ILE A CA 1
ATOM 1431 C C . ILE A 1 212 ? -36.329 -31.362 -10.106 1.00 31.09 212 ILE A C 1
ATOM 1432 O O . ILE A 1 212 ? -35.837 -31.525 -11.215 1.00 29.50 212 ILE A O 1
ATOM 1436 N N . ARG A 1 213 ? -36.160 -30.241 -9.401 1.00 29.42 213 ARG A N 1
ATOM 1437 C CA . ARG A 1 213 ? -35.253 -29.182 -9.858 1.00 29.13 213 ARG A CA 1
ATOM 1438 C C . ARG A 1 213 ? -33.875 -29.389 -9.232 1.00 27.62 213 ARG A C 1
ATOM 1439 O O . ARG A 1 213 ? -33.763 -29.558 -8.021 1.00 26.40 213 ARG A O 1
ATOM 1447 N N . ILE A 1 214 ? -32.833 -29.382 -10.057 1.00 26.99 214 ILE A N 1
ATOM 1448 C CA . ILE A 1 214 ? -31.454 -29.455 -9.562 1.00 26.55 214 ILE A CA 1
ATOM 1449 C C . ILE A 1 214 ? -30.774 -28.112 -9.807 1.00 26.08 214 ILE A C 1
ATOM 1450 O O . ILE A 1 214 ? -30.725 -27.634 -10.931 1.00 27.72 214 ILE A O 1
ATOM 1455 N N . LEU A 1 215 ? -30.253 -27.508 -8.747 1.00 25.69 215 LEU A N 1
ATOM 1456 C CA . LEU A 1 215 ? -29.586 -26.225 -8.839 1.00 25.31 215 LEU A CA 1
ATOM 1457 C C . LEU A 1 215 ? -28.132 -26.356 -8.381 1.00 25.00 215 LEU A C 1
ATOM 1458 O O . LEU A 1 215 ? -27.843 -27.042 -7.387 1.00 24.17 215 LEU A O 1
ATOM 1463 N N . ALA A 1 216 ? -27.218 -25.707 -9.101 1.00 24.59 216 ALA A N 1
ATOM 1464 C CA . ALA A 1 216 ? -25.808 -25.669 -8.686 1.00 24.30 216 ALA A CA 1
ATOM 1465 C C . ALA A 1 216 ? -25.589 -24.435 -7.847 1.00 24.31 216 ALA A C 1
ATOM 1466 O O . ALA A 1 216 ? -26.270 -23.411 -8.039 1.00 24.93 216 ALA A O 1
ATOM 1468 N N . ALA A 1 217 ? -24.655 -24.538 -6.906 1.00 22.92 217 ALA A N 1
ATOM 1469 C CA . ALA A 1 217 ? -24.206 -23.395 -6.119 1.00 23.41 217 ALA A CA 1
ATOM 1470 C C . ALA A 1 217 ? -22.708 -23.229 -6.356 1.00 23.61 217 ALA A C 1
ATOM 1471 O O . ALA A 1 217 ? -21.929 -24.176 -6.184 1.00 22.05 217 ALA A O 1
ATOM 1473 N N . GLU A 1 218 ? -22.307 -22.030 -6.770 1.00 23.48 218 GLU A N 1
ATOM 1474 C CA . GLU A 1 218 ? -20.945 -21.798 -7.236 1.00 23.84 218 GLU A CA 1
ATOM 1475 C C . GLU A 1 218 ? -20.388 -20.464 -6.751 1.00 23.65 218 GLU A C 1
ATOM 1476 O O . GLU A 1 218 ? -21.119 -19.461 -6.710 1.00 22.63 218 GLU A O 1
ATOM 1482 N N . PRO A 1 219 ? -19.087 -20.424 -6.412 1.00 23.04 219 PRO A N 1
ATOM 1483 C CA . PRO A 1 219 ? -18.521 -19.122 -6.013 1.00 24.35 219 PRO A CA 1
ATOM 1484 C C . PRO A 1 219 ? -18.379 -18.120 -7.160 1.00 25.72 219 PRO A C 1
ATOM 1485 O O . PRO A 1 219 ? -18.057 -18.494 -8.294 1.00 23.71 219 PRO A O 1
ATOM 1489 N N . LYS A 1 220 ? -18.598 -16.852 -6.836 1.00 27.27 220 LYS A N 1
ATOM 1490 C CA . LYS A 1 220 ? -18.425 -15.751 -7.781 1.00 28.80 220 LYS A CA 1
ATOM 1491 C C . LYS A 1 220 ? -17.014 -15.737 -8.366 1.00 29.04 220 LYS A C 1
ATOM 1492 O O . LYS A 1 220 ? -16.838 -15.467 -9.546 1.00 28.13 220 LYS A O 1
ATOM 1496 N N . GLY A 1 221 ? -16.018 -16.034 -7.532 1.00 27.75 221 GLY A N 1
ATOM 1497 C CA . GLY A 1 221 ? -14.627 -16.022 -7.952 1.00 27.11 221 GLY A CA 1
ATOM 1498 C C . GLY A 1 221 ? -14.182 -17.309 -8.635 1.00 26.51 221 GLY A C 1
ATOM 1499 O O . GLY A 1 221 ? -12.986 -17.508 -8.873 1.00 24.93 221 GLY A O 1
ATOM 1500 N N . ALA A 1 222 ? -15.142 -18.177 -8.958 1.00 25.17 222 ALA A N 1
ATOM 1501 C CA . ALA A 1 222 ? -14.862 -19.419 -9.677 1.00 23.85 222 ALA A CA 1
ATOM 1502 C C . ALA A 1 222 ? -16.141 -19.900 -10.363 1.00 24.36 222 ALA A C 1
ATOM 1503 O O . ALA A 1 222 ? -16.540 -21.073 -10.230 1.00 21.17 222 ALA A O 1
ATOM 1505 N N . ASP A 1 223 ? -16.744 -18.978 -11.120 1.00 23.21 223 ASP A N 1
ATOM 1506 C CA . ASP A 1 223 ? -18.090 -19.123 -11.684 1.00 24.57 223 ASP A CA 1
ATOM 1507 C C . ASP A 1 223 ? -18.131 -19.659 -13.134 1.00 24.48 223 ASP A C 1
ATOM 1508 O O . ASP A 1 223 ? -19.015 -19.308 -13.915 1.00 24.04 223 ASP A O 1
ATOM 1513 N N . ASP A 1 224 ? -17.172 -20.509 -13.473 1.00 24.34 224 ASP A N 1
ATOM 1514 C CA . ASP A 1 224 ? -17.065 -21.112 -14.807 1.00 23.65 224 ASP A CA 1
ATOM 1515 C C . ASP A 1 224 ? -18.253 -21.995 -15.221 1.00 25.25 224 ASP A C 1
ATOM 1516 O O . ASP A 1 224 ? -18.574 -22.081 -16.423 1.00 24.28 224 ASP A O 1
ATOM 1521 N N . SER A 1 225 ? -18.880 -22.681 -14.257 1.00 24.40 225 SER A N 1
ATOM 1522 C CA . SER A 1 225 ? -20.064 -23.499 -14.569 1.00 24.87 225 SER A CA 1
ATOM 1523 C C . SER A 1 225 ? -21.244 -22.620 -15.026 1.00 24.55 225 SER A C 1
ATOM 1524 O O . SER A 1 225 ? -21.953 -22.954 -15.984 1.00 24.82 225 SER A O 1
ATOM 1527 N N . ALA A 1 226 ? -21.433 -21.500 -14.347 1.00 24.19 226 ALA A N 1
ATOM 1528 C CA . ALA A 1 226 ? -22.457 -20.525 -14.723 1.00 25.11 226 ALA A CA 1
ATOM 1529 C C . ALA A 1 226 ? -22.114 -19.938 -16.089 1.00 24.77 226 ALA A C 1
ATOM 1530 O O . ALA A 1 226 ? -22.968 -19.806 -16.950 1.00 23.85 226 ALA A O 1
ATOM 1532 N N . GLN A 1 227 ? -20.845 -19.625 -16.293 1.00 25.43 227 GLN A N 1
ATOM 1533 C CA . GLN A 1 227 ? -20.425 -19.087 -17.586 1.00 26.64 227 GLN A CA 1
ATOM 1534 C C . GLN A 1 227 ? -20.613 -20.121 -18.674 1.00 25.74 227 GLN A C 1
ATOM 1535 O O . GLN A 1 227 ? -21.086 -19.787 -19.745 1.00 27.91 227 GLN A O 1
ATOM 1541 N N . SER A 1 228 ? -20.305 -21.379 -18.377 1.00 25.31 228 SER A N 1
ATOM 1542 C CA . SER A 1 228 ? -20.464 -22.456 -19.351 1.00 24.90 228 SER A CA 1
ATOM 1543 C C . SER A 1 228 ? -21.921 -22.669 -19.755 1.00 27.41 228 SER A C 1
ATOM 1544 O O . SER A 1 228 ? -22.222 -22.870 -20.936 1.00 25.27 228 SER A O 1
ATOM 1547 N N . LYS A 1 229 ? -22.823 -22.627 -18.778 1.00 28.16 229 LYS A N 1
ATOM 1548 C CA . LYS A 1 229 ? -24.246 -22.768 -19.065 1.00 30.37 229 LYS A CA 1
ATOM 1549 C C . LYS A 1 229 ? -24.752 -21.660 -19.987 1.00 31.07 229 LYS A C 1
ATOM 1550 O O . LYS A 1 229 ? -25.552 -21.930 -20.873 1.00 30.99 229 LYS A O 1
ATOM 1556 N N . ALA A 1 230 ? -24.297 -20.425 -19.754 1.00 30.64 230 ALA A N 1
ATOM 1557 C CA . ALA A 1 230 ? -24.689 -19.271 -20.579 1.00 32.18 230 ALA A CA 1
ATOM 1558 C C . ALA A 1 230 ? -24.110 -19.348 -21.994 1.00 32.10 230 ALA A C 1
ATOM 1559 O O . ALA A 1 230 ? -24.776 -18.973 -22.948 1.00 33.74 230 ALA A O 1
ATOM 1561 N N . ALA A 1 231 ? -22.879 -19.836 -22.110 1.00 30.73 231 ALA A N 1
ATOM 1562 C CA . ALA A 1 231 ? -22.206 -19.996 -23.405 1.00 29.96 231 ALA A CA 1
ATOM 1563 C C . ALA A 1 231 ? -22.673 -21.207 -24.218 1.00 28.32 231 ALA A C 1
ATOM 1564 O O . ALA A 1 231 ? -22.624 -21.187 -25.441 1.00 28.18 231 ALA A O 1
ATOM 1566 N N . GLY A 1 232 ? -23.145 -22.253 -23.553 1.00 27.73 232 GLY A N 1
ATOM 1567 C CA . GLY A 1 232 ? -23.518 -23.487 -24.229 1.00 27.36 232 GLY A CA 1
ATOM 1568 C C . GLY A 1 232 ? -22.331 -24.402 -24.498 1.00 27.20 232 GLY A C 1
ATOM 1569 O O . GLY A 1 232 ? -22.408 -25.271 -25.334 1.00 25.35 232 GLY A O 1
ATOM 1570 N N . LYS A 1 233 ? -21.224 -24.192 -23.797 1.00 28.00 233 LYS A N 1
ATOM 1571 C CA . LYS A 1 233 ? -20.108 -25.133 -23.820 1.00 29.16 233 LYS A CA 1
ATOM 1572 C C . LYS A 1 233 ? -19.177 -24.858 -22.651 1.00 28.52 233 LYS A C 1
ATOM 1573 O O . LYS A 1 233 ? -19.365 -23.876 -21.922 1.00 26.33 233 LYS A O 1
ATOM 1579 N N . ILE A 1 234 ? -18.186 -25.735 -22.472 1.00 27.63 234 ILE A N 1
ATOM 1580 C CA . ILE A 1 234 ? -17.258 -25.610 -21.361 1.00 28.48 234 ILE A CA 1
ATOM 1581 C C . ILE A 1 234 ? -16.406 -24.374 -21.564 1.00 29.43 234 ILE A C 1
ATOM 1582 O O . ILE A 1 234 ? -15.749 -24.224 -22.589 1.00 30.05 234 ILE A O 1
ATOM 1587 N N . ILE A 1 235 ? -16.441 -23.513 -20.557 1.00 29.84 235 ILE A N 1
ATOM 1588 C CA . ILE A 1 235 ? -15.653 -22.299 -20.469 1.00 31.75 235 ILE A CA 1
ATOM 1589 C C . ILE A 1 235 ? -14.757 -22.431 -19.240 1.00 30.95 235 ILE A C 1
ATOM 1590 O O . ILE A 1 235 ? -15.195 -22.966 -18.225 1.00 31.19 235 ILE A O 1
ATOM 1595 N N . THR A 1 236 ? -13.521 -21.939 -19.330 1.00 28.85 236 THR A N 1
ATOM 1596 C CA . THR A 1 236 ? -12.601 -21.898 -18.187 1.00 28.07 236 THR A CA 1
ATOM 1597 C C . THR A 1 236 ? -12.272 -20.448 -17.848 1.00 27.19 236 THR A C 1
ATOM 1598 O O . THR A 1 236 ? -12.721 -19.514 -18.539 1.00 25.79 236 THR A O 1
ATOM 1602 N N . LEU A 1 237 ? -11.525 -20.269 -16.759 1.00 24.48 237 LEU A N 1
ATOM 1603 C CA . LEU A 1 237 ? -11.122 -18.952 -16.288 1.00 24.65 237 LEU A CA 1
ATOM 1604 C C . LEU A 1 237 ? -9.603 -18.915 -16.201 1.00 25.54 237 LEU A C 1
ATOM 1605 O O . LEU A 1 237 ? -8.982 -19.952 -16.002 1.00 25.34 237 LEU A O 1
ATOM 1610 N N . PRO A 1 238 ? -9.002 -17.723 -16.364 1.00 26.21 238 PRO A N 1
ATOM 1611 C CA . PRO A 1 238 ? -7.541 -17.579 -16.240 1.00 27.90 238 PRO A CA 1
ATOM 1612 C C . PRO A 1 238 ? -7.031 -17.741 -14.802 1.00 29.36 238 PRO A C 1
ATOM 1613 O O . PRO A 1 238 ? -5.855 -18.033 -14.591 1.00 31.40 238 PRO A O 1
ATOM 1617 N N . SER A 1 239 ? -7.905 -17.533 -13.828 1.00 29.07 239 SER A N 1
ATOM 1618 C CA . SER A 1 239 ? -7.593 -17.837 -12.438 1.00 29.64 239 SER A CA 1
ATOM 1619 C C . SER A 1 239 ? -8.893 -17.998 -11.678 1.00 30.50 239 SER A C 1
ATOM 1620 O O . SER A 1 239 ? -9.973 -17.767 -12.227 1.00 28.71 239 SER A O 1
ATOM 1623 N N . THR A 1 240 ? -8.784 -18.409 -10.421 1.00 31.38 240 THR A N 1
ATOM 1624 C CA . THR A 1 240 ? -9.930 -18.374 -9.526 1.00 32.51 240 THR A CA 1
ATOM 1625 C C . THR A 1 240 ? -9.575 -17.601 -8.268 1.00 32.41 240 THR A C 1
ATOM 1626 O O . THR A 1 240 ? -8.413 -17.388 -7.944 1.00 30.82 240 THR A O 1
ATOM 1630 N N . ASN A 1 241 ? -10.602 -17.179 -7.561 1.00 30.25 241 ASN A N 1
ATOM 1631 C CA . ASN A 1 241 ? -10.410 -16.398 -6.374 1.00 30.54 241 ASN A CA 1
ATOM 1632 C C . ASN A 1 241 ? -11.546 -16.652 -5.390 1.00 26.84 241 ASN A C 1
ATOM 1633 O O . ASN A 1 241 ? -12.473 -15.873 -5.294 1.00 26.41 241 ASN A O 1
ATOM 1638 N N . THR A 1 242 ? -11.451 -17.751 -4.658 1.00 27.12 242 THR A N 1
ATOM 1639 C CA . THR A 1 242 ? -12.443 -18.076 -3.649 1.00 26.67 242 THR A CA 1
ATOM 1640 C C . THR A 1 242 ? -11.820 -18.791 -2.450 1.00 26.98 242 THR A C 1
ATOM 1641 O O . THR A 1 242 ? -10.883 -19.580 -2.585 1.00 25.93 242 THR A O 1
ATOM 1645 N N . ILE A 1 243 ? -12.373 -18.490 -1.277 1.00 27.74 243 ILE A N 1
ATOM 1646 C CA . ILE A 1 243 ? -12.123 -19.235 -0.046 1.00 28.37 243 ILE A CA 1
ATOM 1647 C C . ILE A 1 243 ? -12.683 -20.661 -0.109 1.00 27.81 243 ILE A C 1
ATOM 1648 O O . ILE A 1 243 ? -12.216 -21.525 0.628 1.00 27.38 243 ILE A O 1
ATOM 1653 N N . ALA A 1 244 ? -13.669 -20.915 -0.983 1.00 26.49 244 ALA A N 1
ATOM 1654 C CA . ALA A 1 244 ? -14.192 -22.284 -1.179 1.00 26.53 244 ALA A CA 1
ATOM 1655 C C . ALA A 1 244 ? -13.180 -23.170 -1.933 1.00 26.66 244 ALA A C 1
ATOM 1656 O O . ALA A 1 244 ? -13.309 -23.393 -3.155 1.00 24.89 244 ALA A O 1
ATOM 1658 N N . ASP A 1 245 ? -12.200 -23.695 -1.190 1.00 26.14 245 ASP A N 1
ATOM 1659 C CA . ASP A 1 245 ? -11.002 -24.320 -1.789 1.00 26.95 245 ASP A CA 1
ATOM 1660 C C . ASP A 1 245 ? -11.250 -25.591 -2.606 1.00 26.99 245 ASP A C 1
ATOM 1661 O O . ASP A 1 245 ? -10.421 -25.966 -3.447 1.00 26.72 245 ASP A O 1
ATOM 1666 N N . GLY A 1 246 ? -12.388 -26.247 -2.382 1.00 25.45 246 GLY A N 1
ATOM 1667 C CA . GLY A 1 246 ? -12.757 -27.420 -3.157 1.00 24.71 246 GLY A CA 1
ATOM 1668 C C . GLY A 1 246 ? -13.555 -27.080 -4.411 1.00 24.73 246 GLY A C 1
ATOM 1669 O O . GLY A 1 246 ? -13.961 -27.981 -5.142 1.00 25.41 246 GLY A O 1
ATOM 1670 N N . LEU A 1 247 ? -13.813 -25.795 -4.654 1.00 23.96 247 LEU A N 1
ATOM 1671 C CA . LEU A 1 247 ? -14.675 -25.390 -5.770 1.00 22.61 247 LEU A CA 1
ATOM 1672 C C . LEU A 1 247 ? -13.939 -24.627 -6.875 1.00 23.10 247 LEU A C 1
ATOM 1673 O O . LEU A 1 247 ? -14.528 -23.780 -7.537 1.00 20.39 247 LEU A O 1
ATOM 1678 N N . ARG A 1 248 ? -12.663 -24.954 -7.084 1.00 23.88 248 ARG A N 1
ATOM 1679 C CA . ARG A 1 248 ? -11.814 -24.199 -8.002 1.00 24.68 248 ARG A CA 1
ATOM 1680 C C . ARG A 1 248 ? -11.526 -24.926 -9.316 1.00 25.73 248 ARG A C 1
ATOM 1681 O O . ARG A 1 248 ? -10.739 -24.444 -10.121 1.00 29.02 248 ARG A O 1
ATOM 1689 N N . ALA A 1 249 ? -12.158 -26.061 -9.557 1.00 24.56 249 ALA A N 1
ATOM 1690 C CA . ALA A 1 249 ? -11.907 -26.819 -10.789 1.00 24.85 249 ALA A CA 1
ATOM 1691 C C . ALA A 1 249 ? -12.833 -26.373 -11.935 1.00 25.79 249 ALA A C 1
ATOM 1692 O O . ALA A 1 249 ? -13.755 -25.571 -11.750 1.00 25.09 249 ALA A O 1
ATOM 1694 N N . PHE A 1 250 ? -12.589 -26.917 -13.122 1.00 25.08 250 PHE A N 1
ATOM 1695 C CA . PHE A 1 250 ? -13.462 -26.685 -14.256 1.00 23.99 250 PHE A CA 1
ATOM 1696 C C . PHE A 1 250 ? -14.184 -27.973 -14.645 1.00 23.81 250 PHE A C 1
ATOM 1697 O O . PHE A 1 250 ? -13.759 -29.059 -14.281 1.00 22.76 250 PHE A O 1
ATOM 1705 N N . LEU A 1 251 ? -15.308 -27.835 -15.352 1.00 24.55 251 LEU A N 1
ATOM 1706 C CA . LEU A 1 251 ? -16.094 -28.978 -15.801 1.00 24.61 251 LEU A CA 1
ATOM 1707 C C . LEU A 1 251 ? -15.302 -29.878 -16.735 1.00 25.33 251 LEU A C 1
ATOM 1708 O O . LEU A 1 251 ? -14.410 -29.415 -17.437 1.00 25.51 251 LEU A O 1
ATOM 1713 N N . GLY A 1 252 ? -15.661 -31.158 -16.749 1.00 26.00 252 GLY A N 1
ATOM 1714 C CA . GLY A 1 252 ? -15.047 -32.144 -17.610 1.00 26.79 252 GLY A CA 1
ATOM 1715 C C . GLY A 1 252 ? -16.009 -32.501 -18.724 1.00 28.06 252 GLY A C 1
ATOM 1716 O O . GLY A 1 252 ? -17.193 -32.141 -18.674 1.00 24.79 252 GLY A O 1
ATOM 1717 N N . ASP A 1 253 ? -15.515 -33.210 -19.737 1.00 28.46 253 ASP A N 1
ATOM 1718 C CA . ASP A 1 253 ? -16.349 -33.492 -20.909 1.00 30.44 253 ASP A CA 1
ATOM 1719 C C . ASP A 1 253 ? -17.469 -34.503 -20.641 1.00 28.50 253 ASP A C 1
ATOM 1720 O O . ASP A 1 253 ? -18.389 -34.598 -21.430 1.00 31.00 253 ASP A O 1
ATOM 1725 N N . LEU A 1 254 ? -17.416 -35.222 -19.522 1.00 26.67 254 LEU A N 1
ATOM 1726 C CA . LEU A 1 254 ? -18.524 -36.092 -19.126 1.00 26.46 254 LEU A CA 1
ATOM 1727 C C . LEU A 1 254 ? -19.521 -35.450 -18.188 1.00 24.85 254 LEU A C 1
ATOM 1728 O O . LEU A 1 254 ? -20.659 -35.870 -18.160 1.00 23.93 254 LEU A O 1
ATOM 1733 N N . THR A 1 255 ? -19.119 -34.429 -17.435 1.00 24.74 255 THR A N 1
ATOM 1734 C CA . THR A 1 255 ? -20.036 -33.777 -16.498 1.00 22.85 255 THR A CA 1
ATOM 1735 C C . THR A 1 255 ? -20.787 -32.633 -17.166 1.00 23.66 255 THR A C 1
ATOM 1736 O O . THR A 1 255 ? -21.923 -32.354 -16.824 1.00 22.50 255 THR A O 1
ATOM 1740 N N . TRP A 1 256 ? -20.138 -31.962 -18.109 1.00 23.79 256 TRP A N 1
ATOM 1741 C CA . TRP A 1 256 ? -20.761 -30.830 -18.784 1.00 24.64 256 TRP A CA 1
ATOM 1742 C C . TRP A 1 256 ? -22.128 -31.158 -19.419 1.00 24.24 256 TRP A C 1
ATOM 1743 O O . TRP A 1 256 ? -23.082 -30.415 -19.211 1.00 24.46 256 TRP A O 1
ATOM 1754 N N . PRO A 1 257 ? -22.241 -32.272 -20.170 1.00 25.82 257 PRO A N 1
ATOM 1755 C CA . PRO A 1 257 ? -23.549 -32.615 -20.753 1.00 26.36 257 PRO A CA 1
ATOM 1756 C C . PRO A 1 257 ? -24.696 -32.675 -19.745 1.00 27.04 257 PRO A C 1
ATOM 1757 O O . PRO A 1 257 ? -25.819 -32.269 -20.060 1.00 28.29 257 PRO A O 1
ATOM 1761 N N . VAL A 1 258 ? -24.406 -33.185 -18.546 1.00 26.28 258 VAL A N 1
ATOM 1762 C CA . VAL A 1 258 ? -25.401 -33.322 -17.497 1.00 25.58 258 VAL A CA 1
ATOM 1763 C C . VAL A 1 258 ? -25.760 -31.962 -16.923 1.00 25.53 258 VAL A C 1
ATOM 1764 O O . VAL A 1 258 ? -26.941 -31.679 -16.691 1.00 25.80 258 VAL A O 1
ATOM 1768 N N . VAL A 1 259 ? -24.752 -31.121 -16.694 1.00 24.95 259 VAL A N 1
ATOM 1769 C CA . VAL A 1 259 ? -24.986 -29.758 -16.233 1.00 25.95 259 VAL A CA 1
ATOM 1770 C C . VAL A 1 259 ? -25.791 -28.968 -17.272 1.00 26.68 259 VAL A C 1
ATOM 1771 O O . VAL A 1 259 ? -26.671 -28.170 -16.922 1.00 25.98 259 VAL A O 1
ATOM 1775 N N . ARG A 1 260 ? -25.453 -29.174 -18.544 1.00 27.12 260 ARG A N 1
ATOM 1776 C CA . ARG A 1 260 ? -26.120 -28.502 -19.658 1.00 27.45 260 ARG A CA 1
ATOM 1777 C C . ARG A 1 260 ? -27.607 -28.855 -19.680 1.00 27.65 260 ARG A C 1
ATOM 1778 O O . ARG A 1 260 ? -28.441 -27.967 -19.797 1.00 27.66 260 ARG A O 1
ATOM 1786 N N . ASP A 1 261 ? -27.929 -30.134 -19.516 1.00 28.02 261 ASP A N 1
ATOM 1787 C CA . ASP A 1 261 ? -29.291 -30.625 -19.786 1.00 29.10 261 ASP A CA 1
ATOM 1788 C C . ASP A 1 261 ? -30.160 -30.815 -18.551 1.00 29.87 261 ASP A C 1
ATOM 1789 O O . ASP A 1 261 ? -31.369 -30.648 -18.642 1.00 30.57 261 ASP A O 1
ATOM 1794 N N . LEU A 1 262 ? -29.558 -31.167 -17.409 1.00 28.27 262 LEU A N 1
ATOM 1795 C CA . LEU A 1 262 ? -30.323 -31.632 -16.234 1.00 27.72 262 LEU A CA 1
ATOM 1796 C C . LEU A 1 262 ? -30.270 -30.705 -15.012 1.00 27.91 262 LEU A C 1
ATOM 1797 O O . LEU A 1 262 ? -30.992 -30.929 -14.033 1.00 28.50 262 LEU A O 1
ATOM 1802 N N . VAL A 1 263 ? -29.453 -29.651 -15.083 1.00 26.48 263 VAL A N 1
ATOM 1803 C CA . VAL A 1 263 ? -29.327 -28.696 -13.999 1.00 26.79 263 VAL A CA 1
ATOM 1804 C C . VAL A 1 263 ? -30.031 -27.428 -14.463 1.00 28.06 263 VAL A C 1
ATOM 1805 O O . VAL A 1 263 ? -29.672 -26.886 -15.495 1.00 27.97 263 VAL A O 1
ATOM 1809 N N . ASP A 1 264 ? -31.021 -26.955 -13.716 1.00 28.93 264 ASP A N 1
ATOM 1810 C CA . ASP A 1 264 ? -31.818 -25.795 -14.146 1.00 30.58 264 ASP A CA 1
ATOM 1811 C C . ASP A 1 264 ? -31.076 -24.474 -14.151 1.00 32.81 264 ASP A C 1
ATOM 1812 O O . ASP A 1 264 ? -31.290 -23.646 -15.045 1.00 31.45 264 ASP A O 1
ATOM 1817 N N . ASP A 1 265 ? -30.235 -24.262 -13.140 1.00 29.96 265 ASP A N 1
ATOM 1818 C CA . ASP A 1 265 ? -29.603 -22.981 -12.958 1.00 31.23 265 ASP A CA 1
ATOM 1819 C C . ASP A 1 265 ? -28.382 -23.108 -12.051 1.00 29.80 265 ASP A C 1
ATOM 1820 O O . ASP A 1 265 ? -28.309 -24.003 -11.204 1.00 27.50 265 ASP A O 1
ATOM 1825 N N . VAL A 1 266 ? -27.432 -22.207 -12.247 1.00 26.90 266 VAL A N 1
ATOM 1826 C CA . VAL A 1 266 ? -26.269 -22.119 -11.388 1.00 27.32 266 VAL A CA 1
ATOM 1827 C C . VAL A 1 266 ? -26.408 -20.862 -10.553 1.00 27.62 266 VAL A C 1
ATOM 1828 O O . VAL A 1 266 ? -26.427 -19.773 -11.094 1.00 29.68 266 VAL A O 1
ATOM 1832 N N . ILE A 1 267 ? -26.534 -21.029 -9.241 1.00 26.48 267 ILE A N 1
ATOM 1833 C CA . ILE A 1 267 ? -26.642 -19.904 -8.327 1.00 27.22 267 ILE A CA 1
ATOM 1834 C C . ILE A 1 267 ? -25.240 -19.521 -7.873 1.00 25.87 267 ILE A C 1
ATOM 1835 O O . ILE A 1 267 ? -24.547 -20.313 -7.255 1.00 26.85 267 ILE A O 1
ATOM 1840 N N . VAL A 1 268 ? -24.851 -18.293 -8.177 1.00 24.30 268 VAL A N 1
ATOM 1841 C CA . VAL A 1 268 ? -23.521 -17.800 -7.927 1.00 24.82 268 VAL A CA 1
ATOM 1842 C C . VAL A 1 268 ? -23.564 -16.881 -6.719 1.00 24.51 268 VAL A C 1
ATOM 1843 O O . VAL A 1 268 ? -24.302 -15.913 -6.721 1.00 22.15 268 VAL A O 1
ATOM 1847 N N . VAL A 1 269 ? -22.753 -17.177 -5.706 1.00 25.48 269 VAL A N 1
ATOM 1848 C CA . VAL A 1 269 ? -22.698 -16.375 -4.474 1.00 25.46 269 VAL A CA 1
ATOM 1849 C C . VAL A 1 269 ? -21.260 -15.938 -4.191 1.00 26.31 269 VAL A C 1
ATOM 1850 O O . VAL A 1 269 ? -20.299 -16.591 -4.615 1.00 25.57 269 VAL A O 1
ATOM 1854 N N . ASP A 1 270 ? -21.100 -14.837 -3.474 1.00 26.32 270 ASP A N 1
ATOM 1855 C CA . ASP A 1 270 ? -19.755 -14.363 -3.165 1.00 27.80 270 ASP A CA 1
ATOM 1856 C C . ASP A 1 270 ? -19.213 -14.987 -1.879 1.00 27.39 270 ASP A C 1
ATOM 1857 O O . ASP A 1 270 ? -19.939 -15.704 -1.169 1.00 25.63 270 ASP A O 1
ATOM 1862 N N . ASP A 1 271 ? -17.935 -14.742 -1.597 1.00 26.58 271 ASP A N 1
ATOM 1863 C CA . ASP A 1 271 ? -17.274 -15.386 -0.461 1.00 27.02 271 ASP A CA 1
ATOM 1864 C C . ASP A 1 271 ? -17.814 -14.903 0.896 1.00 26.96 271 ASP A C 1
ATOM 1865 O O . ASP A 1 271 ? -17.806 -15.661 1.862 1.00 25.61 271 ASP A O 1
ATOM 1870 N N . THR A 1 272 ? -18.303 -13.672 0.991 1.00 26.84 272 THR A N 1
ATOM 1871 C CA . THR A 1 272 ? -18.889 -13.254 2.283 1.00 28.48 272 THR A CA 1
ATOM 1872 C C . THR A 1 272 ? -20.218 -13.981 2.561 1.00 27.36 272 THR A C 1
ATOM 1873 O O . THR A 1 272 ? -20.450 -14.379 3.684 1.00 27.53 272 THR A O 1
ATOM 1877 N N . ALA A 1 273 ? -21.035 -14.229 1.537 1.00 26.04 273 ALA A N 1
ATOM 1878 C CA . ALA A 1 273 ? -22.195 -15.121 1.674 1.00 25.75 273 ALA A CA 1
ATOM 1879 C C . ALA A 1 273 ? -21.799 -16.529 2.142 1.00 24.76 273 ALA A C 1
ATOM 1880 O O . ALA A 1 273 ? -22.460 -17.113 2.990 1.00 24.49 273 ALA A O 1
ATOM 1882 N N . ILE A 1 274 ? -20.719 -17.071 1.586 1.00 24.03 274 ILE A N 1
ATOM 1883 C CA . ILE A 1 274 ? -20.215 -18.393 1.970 1.00 23.32 274 ILE A CA 1
ATOM 1884 C C . ILE A 1 274 ? -19.805 -18.410 3.441 1.00 23.93 274 ILE A C 1
ATOM 1885 O O . ILE A 1 274 ? -20.161 -19.336 4.181 1.00 24.19 274 ILE A O 1
ATOM 1890 N N . VAL A 1 275 ? -19.073 -17.385 3.876 1.00 24.28 275 VAL A N 1
ATOM 1891 C CA . VAL A 1 275 ? -18.704 -17.277 5.275 1.00 24.39 275 VAL A CA 1
ATOM 1892 C C . VAL A 1 275 ? -19.957 -17.151 6.161 1.00 24.89 275 VAL A C 1
ATOM 1893 O O . VAL A 1 275 ? -20.038 -17.833 7.188 1.00 24.64 275 VAL A O 1
ATOM 1897 N N . ASP A 1 276 ? -20.927 -16.332 5.760 1.00 24.62 276 ASP A N 1
ATOM 1898 C CA . ASP A 1 276 ? -22.177 -16.187 6.530 1.00 25.72 276 ASP A CA 1
ATOM 1899 C C . ASP A 1 276 ? -22.865 -17.536 6.684 1.00 25.32 276 ASP A C 1
ATOM 1900 O O . ASP A 1 276 ? -23.353 -17.863 7.763 1.00 24.75 276 ASP A O 1
ATOM 1905 N N . ALA A 1 277 ? -22.895 -18.319 5.601 1.00 24.19 277 ALA A N 1
ATOM 1906 C CA . ALA A 1 277 ? -23.582 -19.605 5.606 1.00 24.72 277 ALA A CA 1
ATOM 1907 C C . ALA A 1 277 ? -22.825 -20.665 6.435 1.00 25.06 277 ALA A C 1
ATOM 1908 O O . ALA A 1 277 ? -23.451 -21.471 7.127 1.00 24.85 277 ALA A O 1
ATOM 1910 N N . MET A 1 278 ? -21.497 -20.641 6.372 1.00 24.11 278 MET A N 1
ATOM 1911 C CA . MET A 1 278 ? -20.649 -21.488 7.214 1.00 24.71 278 MET A CA 1
ATOM 1912 C C . MET A 1 278 ? -20.896 -21.206 8.708 1.00 25.20 278 MET A C 1
ATOM 1913 O O . MET A 1 278 ? -21.034 -22.125 9.518 1.00 21.71 278 MET A O 1
ATOM 1918 N N . LYS A 1 279 ? -20.935 -19.923 9.050 1.00 25.67 279 LYS A N 1
ATOM 1919 C CA . LYS A 1 279 ? -21.245 -19.483 10.398 1.00 27.27 279 LYS A CA 1
ATOM 1920 C C . LYS A 1 279 ? -22.601 -20.040 10.880 1.00 25.93 279 LYS A C 1
ATOM 1921 O O . LYS A 1 279 ? -22.736 -20.523 12.001 1.00 25.56 279 LYS A O 1
ATOM 1927 N N . MET A 1 280 ? -23.590 -19.993 10.010 1.00 25.60 280 MET A N 1
ATOM 1928 C CA . MET A 1 280 ? -24.905 -20.505 10.323 1.00 26.56 280 MET A CA 1
ATOM 1929 C C . MET A 1 280 ? -24.884 -22.026 10.523 1.00 25.51 280 MET A C 1
ATOM 1930 O O . MET A 1 280 ? -25.546 -22.552 11.432 1.00 25.21 280 MET A O 1
ATOM 1935 N N . CYS A 1 281 ? -24.131 -22.731 9.683 1.00 25.38 281 CYS A N 1
ATOM 1936 C CA . CYS A 1 281 ? -23.941 -24.169 9.853 1.00 24.98 281 CYS A CA 1
ATOM 1937 C C . CYS A 1 281 ? -23.361 -24.489 11.241 1.00 25.00 281 CYS A C 1
ATOM 1938 O O . CYS A 1 281 ? -23.843 -25.405 11.939 1.00 23.31 281 CYS A O 1
ATOM 1941 N N . TYR A 1 282 ? -22.351 -23.735 11.652 1.00 22.88 282 TYR A N 1
ATOM 1942 C CA . TYR A 1 282 ? -21.745 -23.960 12.965 1.00 23.08 282 TYR A CA 1
ATOM 1943 C C . TYR A 1 282 ? -22.688 -23.589 14.105 1.00 23.71 282 TYR A C 1
ATOM 1944 O O . TYR A 1 282 ? -22.919 -24.381 15.000 1.00 25.84 282 TYR A O 1
ATOM 1953 N N . GLU A 1 283 ? -23.255 -22.400 14.034 1.00 25.65 283 GLU A N 1
ATOM 1954 C CA . GLU A 1 283 ? -24.018 -21.830 15.142 1.00 27.89 283 GLU A CA 1
ATOM 1955 C C . GLU A 1 283 ? -25.439 -22.343 15.254 1.00 27.14 283 GLU A C 1
ATOM 1956 O O . GLU A 1 283 ? -25.960 -22.413 16.340 1.00 26.67 283 GLU A O 1
ATOM 1962 N N . ILE A 1 284 ? -26.066 -22.692 14.140 1.00 28.24 284 ILE A N 1
ATOM 1963 C CA . ILE A 1 284 ? -27.460 -23.139 14.156 1.00 29.11 284 ILE A CA 1
ATOM 1964 C C . ILE A 1 284 ? -27.541 -24.650 14.012 1.00 28.07 284 ILE A C 1
ATOM 1965 O O . ILE A 1 284 ? -28.197 -25.312 14.800 1.00 29.42 284 ILE A O 1
ATOM 1970 N N . LEU A 1 285 ? -26.917 -25.203 12.980 1.00 27.26 285 LEU A N 1
ATOM 1971 C CA . LEU A 1 285 ? -27.001 -26.651 12.780 1.00 26.24 285 LEU A CA 1
ATOM 1972 C C . LEU A 1 285 ? -26.052 -27.415 13.696 1.00 25.18 285 LEU A C 1
ATOM 1973 O O . LEU A 1 285 ? -26.269 -28.591 13.944 1.00 27.23 285 LEU A O 1
ATOM 1978 N N . LYS A 1 286 ? -25.015 -26.744 14.195 1.00 23.61 286 LYS A N 1
ATOM 1979 C CA . LYS A 1 286 ? -23.949 -27.372 14.994 1.00 24.51 286 LYS A CA 1
ATOM 1980 C C . LYS A 1 286 ? -23.086 -28.343 14.204 1.00 23.06 286 LYS A C 1
ATOM 1981 O O . LYS A 1 286 ? -22.552 -29.302 14.762 1.00 22.05 286 LYS A O 1
ATOM 1987 N N . VAL A 1 287 ? -22.931 -28.071 12.913 1.00 23.09 287 VAL A N 1
ATOM 1988 C CA . VAL A 1 287 ? -22.151 -28.930 12.017 1.00 23.72 287 VAL A CA 1
ATOM 1989 C C . VAL A 1 287 ? -20.864 -28.210 11.604 1.00 23.33 287 VAL A C 1
ATOM 1990 O O . VAL A 1 287 ? -20.894 -27.072 11.116 1.00 23.37 287 VAL A O 1
ATOM 1994 N N . ALA A 1 288 ? -19.731 -28.863 11.837 1.00 23.93 288 ALA A N 1
ATOM 1995 C CA . ALA A 1 288 ? -18.421 -28.278 11.553 1.00 23.88 288 ALA A CA 1
ATOM 1996 C C . ALA A 1 288 ? -18.041 -28.454 10.075 1.00 25.34 288 ALA A C 1
ATOM 1997 O O . ALA A 1 288 ? -17.138 -29.251 9.726 1.00 24.12 288 ALA A O 1
ATOM 1999 N N . VAL A 1 289 ? -18.715 -27.683 9.223 1.00 23.76 289 VAL A N 1
ATOM 2000 C CA . VAL A 1 289 ? -18.504 -27.773 7.781 1.00 25.66 289 VAL A CA 1
ATOM 2001 C C . VAL A 1 289 ? -17.219 -27.072 7.332 1.00 24.23 289 VAL A C 1
ATOM 2002 O O . VAL A 1 289 ? -16.618 -26.273 8.057 1.00 24.44 289 VAL A O 1
ATOM 2006 N N . GLU A 1 290 ? -16.807 -27.379 6.116 1.00 23.03 290 GLU A N 1
ATOM 2007 C CA . GLU A 1 290 ? -15.812 -26.561 5.442 1.00 22.91 290 GLU A CA 1
ATOM 2008 C C . GLU A 1 290 ? -16.532 -25.526 4.570 1.00 22.23 290 GLU A C 1
ATOM 2009 O O . GLU A 1 290 ? -17.716 -25.704 4.254 1.00 24.42 290 GLU A O 1
ATOM 2015 N N . PRO A 1 291 ? -15.842 -24.446 4.181 1.00 22.27 291 PRO A N 1
ATOM 2016 C CA . PRO A 1 291 ? -16.461 -23.402 3.345 1.00 22.94 291 PRO A CA 1
ATOM 2017 C C . PRO A 1 291 ? -17.149 -23.934 2.063 1.00 23.50 291 PRO A C 1
ATOM 2018 O O . PRO A 1 291 ? -18.278 -23.539 1.786 1.00 24.81 291 PRO A O 1
ATOM 2022 N N . SER A 1 292 ? -16.498 -24.843 1.326 1.00 22.85 292 SER A N 1
ATOM 2023 C CA . SER A 1 292 ? -17.115 -25.475 0.137 1.00 24.18 292 SER A CA 1
ATOM 2024 C C . SER A 1 292 ? -18.425 -26.200 0.455 1.00 24.01 292 SER A C 1
ATOM 2025 O O . SER A 1 292 ? -19.342 -26.200 -0.359 1.00 26.01 292 SER A O 1
ATOM 2028 N N . GLY A 1 293 ? -18.501 -26.814 1.634 1.00 22.68 293 GLY A N 1
ATOM 2029 C CA . GLY A 1 293 ? -19.688 -27.531 2.052 1.00 22.94 293 GLY A CA 1
ATOM 2030 C C . GLY A 1 293 ? -20.876 -26.685 2.482 1.00 24.11 293 GLY A C 1
ATOM 2031 O O . GLY A 1 293 ? -22.000 -27.199 2.600 1.00 24.42 293 GLY A O 1
ATOM 2032 N N . ALA A 1 294 ? -20.632 -25.398 2.732 1.00 23.99 294 ALA A N 1
ATOM 2033 C CA . ALA A 1 294 ? -21.677 -24.475 3.135 1.00 23.55 294 ALA A CA 1
ATOM 2034 C C . ALA A 1 294 ? -22.342 -23.735 1.972 1.00 23.44 294 ALA A C 1
ATOM 2035 O O . ALA A 1 294 ? -23.398 -23.129 2.157 1.00 23.66 294 ALA A O 1
ATOM 2037 N N . ILE A 1 295 ? -21.738 -23.771 0.787 1.00 23.25 295 ILE A N 1
ATOM 2038 C CA . ILE A 1 295 ? -22.181 -22.922 -0.327 1.00 22.61 295 ILE A CA 1
ATOM 2039 C C . ILE A 1 295 ? -23.629 -23.164 -0.757 1.00 22.61 295 ILE A C 1
ATOM 2040 O O . ILE A 1 295 ? -24.279 -22.252 -1.212 1.00 23.73 295 ILE A O 1
ATOM 2045 N N . GLY A 1 296 ? -24.135 -24.381 -0.582 1.00 23.65 296 GLY A N 1
ATOM 2046 C CA . GLY A 1 296 ? -25.526 -24.693 -0.891 1.00 22.49 296 GLY A CA 1
ATOM 2047 C C . GLY A 1 296 ? -26.497 -23.886 -0.042 1.00 23.45 296 GLY A C 1
ATOM 2048 O O . GLY A 1 296 ? -27.547 -23.450 -0.516 1.00 24.07 296 GLY A O 1
ATOM 2049 N N . LEU A 1 297 ? -26.146 -23.684 1.220 1.00 23.79 297 LEU A N 1
ATOM 2050 C CA . LEU A 1 297 ? -26.949 -22.837 2.100 1.00 23.93 297 LEU A CA 1
ATOM 2051 C C . LEU A 1 297 ? -26.846 -21.369 1.702 1.00 25.28 297 LEU A C 1
ATOM 2052 O O . LEU A 1 297 ? -27.857 -20.638 1.700 1.00 24.97 297 LEU A O 1
ATOM 2057 N N . ALA A 1 298 ? -25.632 -20.916 1.369 1.00 24.35 298 ALA A N 1
ATOM 2058 C CA . ALA A 1 298 ? -25.472 -19.551 0.861 1.00 24.00 298 ALA A CA 1
ATOM 2059 C C . ALA A 1 298 ? -26.376 -19.325 -0.342 1.00 24.44 298 ALA A C 1
ATOM 2060 O O . ALA A 1 298 ? -27.064 -18.293 -0.423 1.00 24.49 298 ALA A O 1
ATOM 2062 N N . ALA A 1 299 ? -26.407 -20.300 -1.256 1.00 24.82 299 ALA A N 1
ATOM 2063 C CA . ALA A 1 299 ? -27.288 -20.226 -2.419 1.00 26.03 299 ALA A CA 1
ATOM 2064 C C . ALA A 1 299 ? -28.752 -20.126 -2.006 1.00 27.14 299 ALA A C 1
ATOM 2065 O O . ALA A 1 299 ? -29.489 -19.286 -2.530 1.00 26.12 299 ALA A O 1
ATOM 2067 N N . ALA A 1 300 ? -29.166 -20.984 -1.072 1.00 25.86 300 ALA A N 1
ATOM 2068 C CA . ALA A 1 300 ? -30.547 -20.974 -0.590 1.00 26.22 300 ALA A CA 1
ATOM 2069 C C . ALA A 1 300 ? -30.936 -19.639 0.048 1.00 26.22 300 ALA A C 1
ATOM 2070 O O . ALA A 1 300 ? -32.098 -19.245 -0.010 1.00 25.08 300 ALA A O 1
ATOM 2072 N N . LEU A 1 301 ? -29.976 -18.979 0.678 1.00 26.90 301 LEU A N 1
ATOM 2073 C CA . LEU A 1 301 ? -30.208 -17.695 1.336 1.00 29.94 301 LEU A CA 1
ATOM 2074 C C . LEU A 1 301 ? -30.100 -16.481 0.422 1.00 30.55 301 LEU A C 1
ATOM 2075 O O . LEU A 1 301 ? -30.520 -15.406 0.822 1.00 31.42 301 LEU A O 1
ATOM 2080 N N . SER A 1 302 ? -29.572 -16.646 -0.791 1.00 30.56 302 SER A N 1
ATOM 2081 C CA . SER A 1 302 ? -29.331 -15.506 -1.691 1.00 30.88 302 SER A CA 1
ATOM 2082 C C . SER A 1 302 ? -30.589 -14.847 -2.261 1.00 31.64 302 SER A C 1
ATOM 2083 O O . SER A 1 302 ? -31.626 -15.506 -2.440 1.00 28.62 302 SER A O 1
ATOM 2086 N N . ASP A 1 303 ? -30.449 -13.559 -2.597 1.00 34.73 303 ASP A N 1
ATOM 2087 C CA . ASP A 1 303 ? -31.465 -12.793 -3.330 1.00 36.89 303 ASP A CA 1
ATOM 2088 C C . ASP A 1 303 ? -31.702 -13.441 -4.681 1.00 36.88 303 ASP A C 1
ATOM 2089 O O . ASP A 1 303 ? -32.849 -13.594 -5.116 1.00 39.39 303 ASP A O 1
ATOM 2094 N N . GLU A 1 304 ? -30.612 -13.827 -5.340 1.00 36.98 304 GLU A N 1
ATOM 2095 C CA . GLU A 1 304 ? -30.680 -14.495 -6.639 1.00 36.61 304 GLU A CA 1
ATOM 2096 C C . GLU A 1 304 ? -31.663 -15.661 -6.598 1.00 37.46 304 GLU A C 1
ATOM 2097 O O . GLU A 1 304 ? -32.508 -15.794 -7.481 1.00 38.97 304 GLU A O 1
ATOM 2099 N N . PHE A 1 305 ? -31.581 -16.490 -5.558 1.00 35.85 305 PHE A N 1
ATOM 2100 C CA . PHE A 1 305 ? -32.470 -17.640 -5.459 1.00 33.58 305 PHE A CA 1
ATOM 2101 C C . PHE A 1 305 ? -33.878 -17.231 -5.046 1.00 33.52 305 PHE A C 1
ATOM 2102 O O . PHE A 1 305 ? -34.850 -17.674 -5.650 1.00 32.26 305 PHE A O 1
ATOM 2110 N N . LYS A 1 306 ? -33.978 -16.380 -4.034 1.00 35.79 306 LYS A N 1
ATOM 2111 C CA . LYS A 1 306 ? -35.278 -16.004 -3.455 1.00 39.46 306 LYS A CA 1
ATOM 2112 C C . LYS A 1 306 ? -36.216 -15.288 -4.449 1.00 43.33 306 LYS A C 1
ATOM 2113 O O . LYS A 1 306 ? -37.444 -15.400 -4.346 1.00 42.59 306 LYS A O 1
ATOM 2115 N N . GLN A 1 307 ? -35.630 -14.574 -5.408 1.00 46.05 307 GLN A N 1
ATOM 2116 C CA . GLN A 1 307 ? -36.391 -13.876 -6.444 1.00 48.06 307 GLN A CA 1
ATOM 2117 C C . GLN A 1 307 ? -36.578 -14.717 -7.700 1.00 46.37 307 GLN A C 1
ATOM 2118 O O . GLN A 1 307 ? -37.216 -14.271 -8.649 1.00 48.18 307 GLN A O 1
ATOM 2124 N N . SER A 1 308 ? -36.032 -15.928 -7.701 1.00 43.63 308 SER A N 1
ATOM 2125 C CA . SER A 1 308 ? -36.092 -16.799 -8.867 1.00 42.18 308 SER A CA 1
ATOM 2126 C C . SER A 1 308 ? -37.412 -17.533 -8.921 1.00 40.52 308 SER A C 1
ATOM 2127 O O . SER A 1 308 ? -38.105 -17.673 -7.912 1.00 42.71 308 SER A O 1
ATOM 2130 N N . SER A 1 309 ? -37.729 -18.024 -10.110 1.00 40.13 309 SER A N 1
ATOM 2131 C CA . SER A 1 309 ? -38.870 -18.908 -10.326 1.00 43.84 309 SER A CA 1
ATOM 2132 C C . SER A 1 309 ? -38.764 -20.228 -9.553 1.00 41.00 309 SER A C 1
ATOM 2133 O O . SER A 1 309 ? -39.775 -20.785 -9.129 1.00 41.84 309 SER A O 1
ATOM 2136 N N . ALA A 1 310 ? -37.545 -20.741 -9.412 1.00 39.55 310 ALA A N 1
ATOM 2137 C CA . ALA A 1 310 ? -37.314 -21.973 -8.652 1.00 38.66 310 ALA A CA 1
ATOM 2138 C C . ALA A 1 310 ? -37.801 -21.837 -7.203 1.00 36.29 310 ALA A C 1
ATOM 2139 O O . ALA A 1 310 ? -38.423 -22.753 -6.664 1.00 37.76 310 ALA A O 1
ATOM 2141 N N . TRP A 1 311 ? -37.532 -20.695 -6.583 1.00 37.87 311 TRP A N 1
ATOM 2142 C CA . TRP A 1 311 ? -37.988 -20.440 -5.199 1.00 39.48 311 TRP A CA 1
ATOM 2143 C C . TRP A 1 311 ? -39.511 -20.461 -5.085 1.00 39.76 311 TRP A C 1
ATOM 2144 O O . TRP A 1 311 ? -40.055 -21.117 -4.192 1.00 38.66 311 TRP A O 1
ATOM 2155 N N . HIS A 1 312 ? -40.190 -19.754 -5.991 1.00 40.38 312 HIS A N 1
ATOM 2156 C CA . HIS A 1 312 ? -41.658 -19.724 -6.009 1.00 40.38 312 HIS A CA 1
ATOM 2157 C C . HIS A 1 312 ? -42.248 -21.122 -6.215 1.00 40.05 312 HIS A C 1
ATOM 2158 O O . HIS A 1 312 ? -43.216 -21.488 -5.559 1.00 38.29 312 HIS A O 1
ATOM 2160 N N . GLU A 1 313 ? -41.654 -21.902 -7.111 1.00 41.13 313 GLU A N 1
ATOM 2161 C CA . GLU A 1 313 ? -42.113 -23.287 -7.357 1.00 44.47 313 GLU A CA 1
ATOM 2162 C C . GLU A 1 313 ? -41.774 -24.281 -6.229 1.00 43.52 313 GLU A C 1
ATOM 2163 O O . GLU A 1 313 ? -42.470 -25.290 -6.053 1.00 47.80 313 GLU A O 1
ATOM 2169 N N . SER A 1 314 ? -40.699 -24.009 -5.491 1.00 37.62 314 SER A N 1
ATOM 2170 C CA . SER A 1 314 ? -40.186 -24.956 -4.506 1.00 34.23 314 SER A CA 1
ATOM 2171 C C . SER A 1 314 ? -41.007 -24.990 -3.233 1.00 34.39 314 SER A C 1
ATOM 2172 O O . SER A 1 314 ? -41.740 -24.063 -2.912 1.00 33.54 314 SER A O 1
ATOM 2175 N N . SER A 1 315 ? -40.835 -26.068 -2.486 1.00 33.56 315 SER A N 1
ATOM 2176 C CA . SER A 1 315 ? -41.401 -26.170 -1.152 1.00 33.24 315 SER A CA 1
ATOM 2177 C C . SER A 1 315 ? -40.341 -26.825 -0.244 1.00 31.32 315 SER A C 1
ATOM 2178 O O . SER A 1 315 ? -39.840 -26.188 0.683 1.00 32.94 315 SER A O 1
ATOM 2181 N N . LYS A 1 316 ? -39.944 -28.052 -0.597 1.00 29.63 316 LYS A N 1
ATOM 2182 C CA . LYS A 1 316 ? -39.014 -28.857 0.182 1.00 30.30 316 LYS A CA 1
ATOM 2183 C C . LYS A 1 316 ? -37.669 -28.968 -0.553 1.00 28.34 316 LYS A C 1
ATOM 2184 O O . LYS A 1 316 ? -37.585 -29.586 -1.606 1.00 26.92 316 LYS A O 1
ATOM 2190 N N . ILE A 1 317 ? -36.630 -28.369 0.026 1.00 26.80 317 ILE A N 1
ATOM 2191 C CA . ILE A 1 317 ? -35.342 -28.174 -0.644 1.00 25.41 317 ILE A CA 1
ATOM 2192 C C . ILE A 1 317 ? -34.237 -28.985 0.062 1.00 24.28 317 ILE A C 1
ATOM 2193 O O . ILE A 1 317 ? -33.977 -28.811 1.256 1.00 24.67 317 ILE A O 1
ATOM 2198 N N . GLY A 1 318 ? -33.614 -29.890 -0.666 1.00 24.22 318 GLY A N 1
ATOM 2199 C CA . GLY A 1 318 ? -32.435 -30.580 -0.169 1.00 24.24 318 GLY A CA 1
ATOM 2200 C C . GLY A 1 318 ? -31.209 -29.725 -0.438 1.00 24.39 318 GLY A C 1
ATOM 2201 O O . GLY A 1 318 ? -31.060 -29.187 -1.548 1.00 25.72 318 GLY A O 1
ATOM 2202 N N . ILE A 1 319 ? -30.356 -29.590 0.583 1.00 24.40 319 ILE A N 1
ATOM 2203 C CA . ILE A 1 319 ? -29.041 -28.924 0.503 1.00 24.14 319 ILE A CA 1
ATOM 2204 C C . ILE A 1 319 ? -27.944 -29.981 0.690 1.00 22.63 319 ILE A C 1
ATOM 2205 O O . ILE A 1 319 ? -27.897 -30.658 1.721 1.00 22.39 319 ILE A O 1
ATOM 2210 N N . ILE A 1 320 ? -27.065 -30.156 -0.284 1.00 22.28 320 ILE A N 1
ATOM 2211 C CA . ILE A 1 320 ? -25.993 -31.144 -0.112 1.00 21.70 320 ILE A CA 1
ATOM 2212 C C . ILE A 1 320 ? -24.833 -30.496 0.635 1.00 22.62 320 ILE A C 1
ATOM 2213 O O . ILE A 1 320 ? -24.117 -29.672 0.070 1.00 24.38 320 ILE A O 1
ATOM 2218 N N . VAL A 1 321 ? -24.661 -30.861 1.902 1.00 21.76 321 VAL A N 1
ATOM 2219 C CA . VAL A 1 321 ? -23.531 -30.380 2.705 1.00 22.29 321 VAL A CA 1
ATOM 2220 C C . VAL A 1 321 ? -22.358 -31.318 2.387 1.00 23.28 321 VAL A C 1
ATOM 2221 O O . VAL A 1 321 ? -22.268 -32.420 2.909 1.00 21.80 321 VAL A O 1
ATOM 2225 N N . SER A 1 322 ? -21.473 -30.871 1.498 1.00 22.70 322 SER A N 1
ATOM 2226 C CA . SER A 1 322 ? -20.587 -31.790 0.787 1.00 22.33 322 SER A CA 1
ATOM 2227 C C . SER A 1 322 ? -19.341 -32.227 1.582 1.00 21.75 322 SER A C 1
ATOM 2228 O O . SER A 1 322 ? -18.764 -33.269 1.289 1.00 22.18 322 SER A O 1
ATOM 2231 N N . GLY A 1 323 ? -18.958 -31.480 2.609 1.00 21.19 323 GLY A N 1
ATOM 2232 C CA . GLY A 1 323 ? -17.784 -31.843 3.377 1.00 21.35 323 GLY A CA 1
ATOM 2233 C C . GLY A 1 323 ? -17.509 -31.004 4.612 1.00 21.67 323 GLY A C 1
ATOM 2234 O O . GLY A 1 323 ? -18.052 -29.924 4.775 1.00 22.43 323 GLY A O 1
ATOM 2235 N N . GLY A 1 324 ? -16.636 -31.514 5.472 1.00 21.63 324 GLY A N 1
ATOM 2236 C CA . GLY A 1 324 ? -16.273 -30.837 6.721 1.00 23.69 324 GLY A CA 1
ATOM 2237 C C . GLY A 1 324 ? -14.782 -30.744 7.001 1.00 23.92 324 GLY A C 1
ATOM 2238 O O . GLY A 1 324 ? -14.380 -30.590 8.155 1.00 22.60 324 GLY A O 1
ATOM 2239 N N . ASN A 1 325 ? -13.953 -30.836 5.961 1.00 24.12 325 ASN A N 1
ATOM 2240 C CA . ASN A 1 325 ? -12.505 -30.816 6.165 1.00 23.83 325 ASN A CA 1
ATOM 2241 C C . ASN A 1 325 ? -11.943 -29.431 6.010 1.00 23.62 325 ASN A C 1
ATOM 2242 O O . ASN A 1 325 ? -11.723 -28.948 4.896 1.00 22.76 325 ASN A O 1
ATOM 2247 N N . VAL A 1 326 ? -11.698 -28.801 7.147 1.00 23.97 326 VAL A N 1
ATOM 2248 C CA . VAL A 1 326 ? -11.245 -27.417 7.186 1.00 24.63 326 VAL A CA 1
ATOM 2249 C C . VAL A 1 326 ? -10.235 -27.228 8.326 1.00 26.01 326 VAL A C 1
ATOM 2250 O O . VAL A 1 326 ? -10.383 -27.790 9.405 1.00 24.65 326 VAL A O 1
ATOM 2254 N N . ASP A 1 327 ? -9.223 -26.412 8.077 1.00 28.63 327 ASP A N 1
ATOM 2255 C CA . ASP A 1 327 ? -8.189 -26.131 9.059 1.00 32.53 327 ASP A CA 1
ATOM 2256 C C . ASP A 1 327 ? -8.644 -25.016 10.000 1.00 32.94 327 ASP A C 1
ATOM 2257 O O . ASP A 1 327 ? -8.724 -23.865 9.620 1.00 33.07 327 ASP A O 1
ATOM 2262 N N . LEU A 1 328 ? -8.919 -25.382 11.238 1.00 34.87 328 LEU A N 1
ATOM 2263 C CA . LEU A 1 328 ? -9.378 -24.441 12.247 1.00 37.99 328 LEU A CA 1
ATOM 2264 C C . LEU A 1 328 ? -8.248 -24.050 13.217 1.00 38.25 328 LEU A C 1
ATOM 2265 O O . LEU A 1 328 ? -8.514 -23.638 14.348 1.00 36.73 328 LEU A O 1
ATOM 2270 N N . GLY A 1 329 ? -6.998 -24.158 12.756 1.00 39.12 329 GLY A N 1
ATOM 2271 C CA . GLY A 1 329 ? -5.819 -23.846 13.582 1.00 40.78 329 GLY A CA 1
ATOM 2272 C C . GLY A 1 329 ? -5.934 -22.561 14.391 1.00 40.92 329 GLY A C 1
ATOM 2273 O O . GLY A 1 329 ? -5.563 -22.522 15.562 1.00 40.50 329 GLY A O 1
ATOM 2274 N N . THR A 1 330 ? -6.471 -21.528 13.755 1.00 42.79 330 THR A N 1
ATOM 2275 C CA . THR A 1 330 ? -6.701 -20.216 14.363 1.00 45.47 330 THR A CA 1
ATOM 2276 C C . THR A 1 330 ? -7.653 -20.264 15.556 1.00 43.69 330 THR A C 1
ATOM 2277 O O . THR A 1 330 ? -7.455 -19.566 16.552 1.00 44.44 330 THR A O 1
ATOM 2281 N N . LEU A 1 331 ? -8.704 -21.060 15.436 1.00 40.17 331 LEU A N 1
ATOM 2282 C CA . LEU A 1 331 ? -9.648 -21.243 16.531 1.00 39.98 331 LEU A CA 1
ATOM 2283 C C . LEU A 1 331 ? -8.912 -21.857 17.719 1.00 37.40 331 LEU A C 1
ATOM 2284 O O . LEU A 1 331 ? -8.973 -21.342 18.831 1.00 40.23 331 LEU A O 1
ATOM 2289 N N . TRP A 1 332 ? -8.197 -22.945 17.463 1.00 34.04 332 TRP A N 1
ATOM 2290 C CA . TRP A 1 332 ? -7.564 -23.710 18.539 1.00 35.77 332 TRP A CA 1
ATOM 2291 C C . TRP A 1 332 ? -6.473 -22.942 19.243 1.00 34.37 332 TRP A C 1
ATOM 2292 O O . TRP A 1 332 ? -6.385 -22.992 20.464 1.00 33.28 332 TRP A O 1
ATOM 2303 N N . GLN A 1 333 ? -5.673 -22.216 18.474 1.00 35.92 333 GLN A N 1
ATOM 2304 C CA . GLN A 1 333 ? -4.629 -21.362 19.040 1.00 36.74 333 GLN A CA 1
ATOM 2305 C C . GLN A 1 333 ? -5.255 -20.344 19.983 1.00 36.37 333 GLN A C 1
ATOM 2306 O O . GLN A 1 333 ? -4.791 -20.188 21.095 1.00 37.29 333 GLN A O 1
ATOM 2309 N N . SER A 1 334 ? -6.331 -19.687 19.554 1.00 38.13 334 SER A N 1
ATOM 2310 C CA . SER A 1 334 ? -7.017 -18.724 20.421 1.00 38.80 334 SER A CA 1
ATOM 2311 C C . SER A 1 334 ? -7.595 -19.401 21.685 1.00 37.90 334 SER A C 1
ATOM 2312 O O . SER A 1 334 ? -7.530 -18.844 22.788 1.00 37.65 334 SER A O 1
ATOM 2315 N N . MET A 1 335 ? -8.138 -20.602 21.540 1.00 34.48 335 MET A N 1
ATOM 2316 C CA . MET A 1 335 ? -8.671 -21.317 22.699 1.00 35.53 335 MET A CA 1
ATOM 2317 C C . MET A 1 335 ? -7.598 -21.710 23.708 1.00 33.57 335 MET A C 1
ATOM 2318 O O . MET A 1 335 ? -7.789 -21.511 24.900 1.00 30.19 335 MET A O 1
ATOM 2323 N N . TYR A 1 336 ? -6.474 -22.235 23.232 1.00 33.75 336 TYR A N 1
ATOM 2324 C CA . TYR A 1 336 ? -5.360 -22.575 24.123 1.00 34.47 336 TYR A CA 1
ATOM 2325 C C . TYR A 1 336 ? -4.841 -21.322 24.842 1.00 35.98 336 TYR A C 1
ATOM 2326 O O . TYR A 1 336 ? -4.515 -21.389 26.020 1.00 36.49 336 TYR A O 1
ATOM 2335 N N . LYS A 1 337 ? -4.792 -20.188 24.146 1.00 39.76 337 LYS A N 1
ATOM 2336 C CA . LYS A 1 337 ? -4.409 -18.905 24.769 1.00 44.79 337 LYS A CA 1
ATOM 2337 C C . LYS A 1 337 ? -5.396 -18.508 25.860 1.00 43.42 337 LYS A C 1
ATOM 2338 O O . LYS A 1 337 ? -5.007 -18.124 26.958 1.00 44.01 337 LYS A O 1
ATOM 2342 N N . HIS A 1 338 ? -6.676 -18.589 25.524 1.00 45.07 338 HIS A N 1
ATOM 2343 C CA . HIS A 1 338 ? -7.757 -18.131 26.393 1.00 44.57 338 HIS 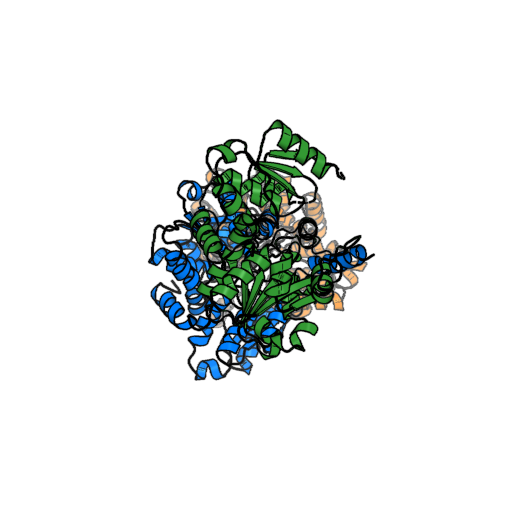A CA 1
ATOM 2344 C C . HIS A 1 338 ? -7.820 -18.927 27.684 1.00 41.21 338 HIS A C 1
ATOM 2345 O O . HIS A 1 338 ? -8.006 -18.350 28.749 1.00 38.47 338 HIS A O 1
ATOM 2352 N N . LEU A 1 339 ? -7.656 -20.243 27.609 1.00 38.07 339 LEU A N 1
ATOM 2353 C CA . LEU A 1 339 ? -7.721 -21.044 28.835 1.00 39.81 339 LEU A CA 1
ATOM 2354 C C . LEU A 1 339 ? -6.579 -20.694 29.827 1.00 38.91 339 LEU A C 1
ATOM 2355 O O . LEU A 1 339 ? -6.795 -20.696 31.049 1.00 36.73 339 LEU A O 1
ATOM 2360 N N . GLU A 1 340 ? -5.389 -20.392 29.299 1.00 38.56 340 GLU A N 1
ATOM 2361 C CA . GLU A 1 340 ? -4.248 -19.958 30.122 1.00 41.22 340 GLU A CA 1
ATOM 2362 C C . GLU A 1 340 ? -4.568 -18.652 30.851 1.00 40.45 340 GLU A C 1
ATOM 2363 O O . GLU A 1 340 ? -4.493 -18.581 32.080 1.00 41.06 340 GLU A O 1
ATOM 2369 N N . HIS A 1 341 ? -4.940 -17.626 30.093 1.00 38.85 341 HIS A N 1
ATOM 2370 C CA . HIS A 1 341 ? -5.366 -16.342 30.681 1.00 40.22 341 HIS A CA 1
ATOM 2371 C C . HIS A 1 341 ? -6.450 -16.575 31.740 1.00 38.64 341 HIS A C 1
ATOM 2372 O O . HIS A 1 341 ? -6.411 -16.016 32.848 1.00 35.86 341 HIS A O 1
ATOM 2374 N N . HIS A 1 342 ? -7.386 -17.456 31.411 1.00 39.42 342 HIS A N 1
ATOM 2375 C CA . HIS A 1 342 ? -8.491 -17.762 32.304 1.00 39.19 342 HIS A CA 1
ATOM 2376 C C . HIS A 1 342 ? -8.001 -18.314 33.647 1.00 40.11 342 HIS A C 1
ATOM 2377 O O . HIS A 1 342 ? -8.527 -17.950 34.699 1.00 38.21 342 HIS A O 1
ATOM 2384 N N . HIS A 1 343 ? -6.987 -19.175 33.615 1.00 41.96 343 HIS A N 1
ATOM 2385 C CA . HIS A 1 343 ? -6.401 -19.704 34.850 1.00 43.57 343 HIS A CA 1
ATOM 2386 C C . HIS A 1 343 ? -5.513 -18.685 35.539 1.00 43.92 343 HIS A C 1
ATOM 2387 O O . HIS A 1 343 ? -5.347 -18.733 36.755 1.00 41.30 343 HIS A O 1
ATOM 2394 N N . HIS A 1 344 ? -4.950 -17.769 34.753 1.00 44.40 344 HIS A N 1
ATOM 2395 C CA . HIS A 1 344 ? -4.247 -16.603 35.283 1.00 46.00 344 HIS A CA 1
ATOM 2396 C C . HIS A 1 344 ? -5.284 -15.632 35.851 1.00 47.34 344 HIS A C 1
ATOM 2397 O O . HIS A 1 344 ? -5.346 -15.406 37.055 1.00 49.52 344 HIS A O 1
ATOM 2404 N N . TYR B 1 16 ? -6.482 3.546 -19.998 1.00 38.32 16 TYR B N 1
ATOM 2405 C CA . TYR B 1 16 ? -6.020 2.315 -20.725 1.00 36.65 16 TYR B CA 1
ATOM 2406 C C . TYR B 1 16 ? -4.503 2.247 -20.730 1.00 37.32 16 TYR B C 1
ATOM 2407 O O . TYR B 1 16 ? -3.841 3.224 -20.410 1.00 37.83 16 TYR B O 1
ATOM 2416 N N . ALA B 1 17 ? -3.958 1.091 -21.097 1.00 36.45 17 ALA B N 1
ATOM 2417 C CA . ALA B 1 17 ? -2.508 0.848 -21.022 1.00 36.81 17 ALA B CA 1
ATOM 2418 C C . ALA B 1 17 ? -1.689 1.641 -22.053 1.00 34.69 17 ALA B C 1
ATOM 2419 O O . ALA B 1 17 ? -0.486 1.786 -21.905 1.00 35.83 17 ALA B O 1
ATOM 2421 N N . ALA B 1 18 ? -2.355 2.123 -23.094 1.00 32.61 18 ALA B N 1
ATOM 2422 C CA . ALA B 1 18 ? -1.754 2.972 -24.118 1.00 32.24 18 ALA B CA 1
ATOM 2423 C C . ALA B 1 18 ? -2.798 4.000 -24.453 1.00 32.36 18 ALA B C 1
ATOM 2424 O O . ALA B 1 18 ? -3.957 3.840 -24.060 1.00 30.82 18 ALA B O 1
ATOM 2426 N N . ASP B 1 19 ? -2.382 5.054 -25.156 1.00 32.04 19 ASP B N 1
ATOM 2427 C CA . ASP B 1 19 ? -3.294 6.118 -25.589 1.00 32.64 19 ASP B CA 1
ATOM 2428 C C . ASP B 1 19 ? -2.792 6.746 -26.888 1.00 32.75 19 ASP B C 1
ATOM 2429 O O . ASP B 1 19 ? -1.758 6.329 -27.425 1.00 31.35 19 ASP B O 1
ATOM 2434 N N . ILE B 1 20 ? -3.516 7.748 -27.381 1.00 31.88 20 ILE B N 1
ATOM 2435 C CA . ILE B 1 20 ? -3.181 8.379 -28.639 1.00 32.48 20 ILE B CA 1
ATOM 2436 C C . ILE B 1 20 ? -1.776 8.982 -28.597 1.00 32.26 20 ILE B C 1
ATOM 2437 O O . ILE B 1 20 ? -1.063 8.938 -29.594 1.00 29.44 20 ILE B O 1
ATOM 2442 N N . ASP B 1 21 ? -1.371 9.525 -27.448 1.00 32.58 21 ASP B N 1
ATOM 2443 C CA . ASP B 1 21 ? -0.023 10.082 -27.298 1.00 34.29 21 ASP B CA 1
ATOM 2444 C C . ASP B 1 21 ? 1.072 9.023 -27.474 1.00 32.45 21 ASP B C 1
ATOM 2445 O O . ASP B 1 21 ? 2.046 9.257 -28.182 1.00 31.58 21 ASP B O 1
ATOM 2450 N N . SER B 1 22 ? 0.898 7.866 -26.837 1.00 28.95 22 SER B N 1
ATOM 2451 C CA . SER B 1 22 ? 1.887 6.799 -26.909 1.00 28.75 22 SER B CA 1
ATOM 2452 C C . SER B 1 22 ? 1.930 6.188 -28.316 1.00 27.65 22 SER B C 1
ATOM 2453 O O . SER B 1 22 ? 2.980 5.738 -28.780 1.00 28.73 22 SER B O 1
ATOM 2456 N N . ILE B 1 23 ? 0.788 6.198 -28.994 1.00 26.33 23 ILE B N 1
ATOM 2457 C CA . ILE B 1 23 ? 0.685 5.664 -30.350 1.00 25.26 23 ILE B CA 1
ATOM 2458 C C . ILE B 1 23 ? 1.324 6.611 -31.364 1.00 25.51 23 ILE B C 1
ATOM 2459 O O . ILE B 1 23 ? 2.027 6.160 -32.256 1.00 24.19 23 ILE B O 1
ATOM 2464 N N . ARG B 1 24 ? 1.060 7.909 -31.236 1.00 26.54 24 ARG B N 1
ATOM 2465 C CA . ARG B 1 24 ? 1.757 8.915 -32.056 1.00 29.22 24 ARG B CA 1
ATOM 2466 C C . ARG B 1 24 ? 3.260 8.935 -31.791 1.00 28.53 24 ARG B C 1
ATOM 2467 O O . ARG B 1 24 ? 4.042 9.129 -32.712 1.00 29.52 24 ARG B O 1
ATOM 2475 N N . GLU B 1 25 ? 3.680 8.707 -30.548 1.00 28.93 25 GLU B N 1
ATOM 2476 C CA . GLU B 1 25 ? 5.113 8.566 -30.291 1.00 29.49 25 GLU B CA 1
ATOM 2477 C C . GLU B 1 25 ? 5.700 7.330 -30.990 1.00 28.69 25 GLU B C 1
ATOM 2478 O O . GLU B 1 25 ? 6.812 7.373 -31.499 1.00 25.35 25 GLU B O 1
ATOM 2484 N N . ALA B 1 26 ? 4.942 6.239 -31.008 1.00 27.60 26 ALA B N 1
ATOM 2485 C CA . ALA B 1 26 ? 5.345 5.031 -31.721 1.00 28.85 26 ALA B CA 1
ATOM 2486 C C . ALA B 1 26 ? 5.527 5.295 -33.220 1.00 28.38 26 ALA B C 1
ATOM 2487 O O . ALA B 1 26 ? 6.503 4.828 -33.817 1.00 27.69 26 ALA B O 1
ATOM 2489 N N . GLN B 1 27 ? 4.573 6.021 -33.804 1.00 26.44 27 GLN B N 1
ATOM 2490 C CA . GLN B 1 27 ? 4.614 6.405 -35.210 1.00 27.89 27 GLN B CA 1
ATOM 2491 C C . GLN B 1 27 ? 5.973 7.012 -35.589 1.00 27.59 27 GLN B C 1
ATOM 2492 O O . GLN B 1 27 ? 6.601 6.615 -36.580 1.00 27.20 27 GLN B O 1
ATOM 2498 N N . ALA B 1 28 ? 6.407 7.981 -34.793 1.00 27.95 28 ALA B N 1
ATOM 2499 C CA . ALA B 1 28 ? 7.684 8.663 -35.014 1.00 26.98 28 ALA B CA 1
ATOM 2500 C C . ALA B 1 28 ? 8.843 7.730 -34.735 1.00 27.79 28 ALA B C 1
ATOM 2501 O O . ALA B 1 28 ? 9.809 7.668 -35.513 1.00 27.84 28 ALA B O 1
ATOM 2503 N N . ARG B 1 29 ? 8.737 6.982 -33.641 1.00 28.00 29 ARG B N 1
ATOM 2504 C CA . ARG B 1 29 ? 9.798 6.082 -33.238 1.00 30.01 29 ARG B CA 1
ATOM 2505 C C . ARG B 1 29 ? 10.141 5.036 -34.311 1.00 29.91 29 ARG B C 1
ATOM 2506 O O . ARG B 1 29 ? 11.316 4.729 -34.520 1.00 27.99 29 ARG B O 1
ATOM 2514 N N . ILE B 1 30 ? 9.126 4.486 -34.979 1.00 29.38 30 ILE B N 1
ATOM 2515 C CA . ILE B 1 30 ? 9.344 3.357 -35.900 1.00 28.79 30 ILE B CA 1
ATOM 2516 C C . ILE B 1 30 ? 9.382 3.800 -37.359 1.00 27.76 30 ILE B C 1
ATOM 2517 O O . ILE B 1 30 ? 9.649 2.984 -38.246 1.00 27.74 30 ILE B O 1
ATOM 2522 N N . ALA B 1 31 ? 9.143 5.083 -37.608 1.00 28.29 31 ALA B N 1
ATOM 2523 C CA . ALA B 1 31 ? 9.156 5.627 -38.969 1.00 29.08 31 ALA B CA 1
ATOM 2524 C C . ALA B 1 31 ? 10.429 5.265 -39.753 1.00 30.69 31 ALA B C 1
ATOM 2525 O O . ALA B 1 31 ? 10.343 4.979 -40.943 1.00 30.32 31 ALA B O 1
ATOM 2527 N N . PRO B 1 32 ? 11.604 5.259 -39.093 1.00 29.54 32 PRO B N 1
ATOM 2528 C CA . PRO B 1 32 ? 12.811 4.886 -39.823 1.00 30.87 32 PRO B CA 1
ATOM 2529 C C . PRO B 1 32 ? 12.917 3.404 -40.182 1.00 31.57 32 PRO B C 1
ATOM 2530 O O . PRO B 1 32 ? 13.723 3.054 -41.033 1.00 29.74 32 PRO B O 1
ATOM 2534 N N . TYR B 1 33 ? 12.116 2.561 -39.538 1.00 32.54 33 TYR B N 1
ATOM 2535 C CA . TYR B 1 33 ? 12.294 1.110 -39.584 1.00 35.19 33 TYR B CA 1
ATOM 2536 C C . TYR B 1 33 ? 11.203 0.351 -40.333 1.00 36.42 33 TYR B C 1
ATOM 2537 O O . TYR B 1 33 ? 11.433 -0.764 -40.804 1.00 36.22 33 TYR B O 1
ATOM 2546 N N . VAL B 1 34 ? 10.024 0.946 -40.437 1.00 34.44 34 VAL B N 1
ATOM 2547 C CA . VAL B 1 34 ? 8.925 0.316 -41.147 1.00 36.49 34 VAL B CA 1
ATOM 2548 C C . VAL B 1 34 ? 8.353 1.334 -42.110 1.00 37.63 34 VAL B C 1
ATOM 2549 O O . VAL B 1 34 ? 8.514 2.540 -41.923 1.00 36.74 34 VAL B O 1
ATOM 2553 N N . 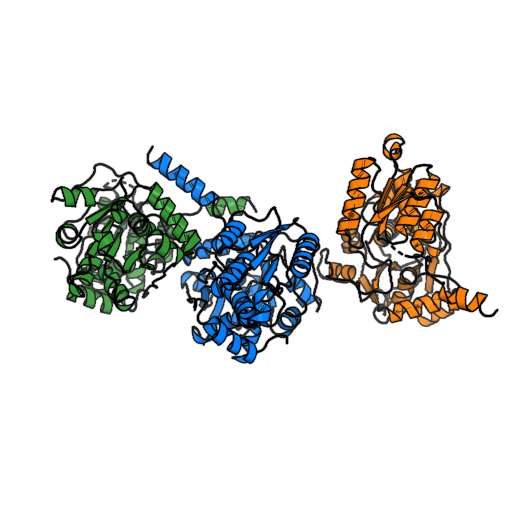HIS B 1 35 ? 7.706 0.861 -43.158 1.00 40.61 35 HIS B N 1
ATOM 2554 C CA . HIS B 1 35 ? 7.050 1.783 -44.072 1.00 39.95 35 HIS B CA 1
ATOM 2555 C C . HIS B 1 35 ? 5.555 1.625 -43.916 1.00 35.47 35 HIS B C 1
ATOM 2556 O O . HIS B 1 35 ? 5.057 0.714 -43.265 1.00 33.10 35 HIS B O 1
ATOM 2563 N N . ARG B 1 36 ? 4.868 2.587 -44.487 1.00 31.87 36 ARG B N 1
ATOM 2564 C CA . ARG B 1 36 ? 3.437 2.608 -44.578 1.00 33.43 36 ARG B CA 1
ATOM 2565 C C . ARG B 1 36 ? 3.003 1.467 -45.490 1.00 31.11 36 ARG B C 1
ATOM 2566 O O . ARG B 1 36 ? 3.520 1.328 -46.584 1.00 31.62 36 ARG B O 1
ATOM 2574 N N . THR B 1 37 ? 2.073 0.640 -45.041 1.00 27.29 37 THR B N 1
ATOM 2575 C CA . THR B 1 37 ? 1.558 -0.410 -45.901 1.00 26.21 37 THR B CA 1
ATOM 2576 C C . THR B 1 37 ? 0.384 0.117 -46.734 1.00 25.67 37 THR B C 1
ATOM 2577 O O . THR B 1 37 ? -0.351 1.001 -46.287 1.00 25.48 37 THR B O 1
ATOM 2581 N N . PRO B 1 38 ? 0.194 -0.434 -47.938 1.00 26.40 38 PRO B N 1
ATOM 2582 C CA . PRO B 1 38 ? -0.875 0.013 -48.809 1.00 24.74 38 PRO B CA 1
ATOM 2583 C C . PRO B 1 38 ? -2.232 -0.568 -48.455 1.00 24.59 38 PRO B C 1
ATOM 2584 O O . PRO B 1 38 ? -2.352 -1.493 -47.640 1.00 21.67 38 PRO B O 1
ATOM 2588 N N . VAL B 1 39 ? -3.237 0.023 -49.087 1.00 24.47 39 VAL B N 1
ATOM 2589 C CA . VAL B 1 39 ? -4.609 -0.382 -48.984 1.00 26.75 39 VAL B CA 1
ATOM 2590 C C . VAL B 1 39 ? -5.022 -0.857 -50.362 1.00 26.53 39 VAL B C 1
ATOM 2591 O O . VAL B 1 39 ? -4.718 -0.192 -51.342 1.00 26.06 39 VAL B O 1
ATOM 2595 N N . MET B 1 40 ? -5.689 -2.007 -50.434 1.00 27.84 40 MET B N 1
ATOM 2596 C CA . MET B 1 40 ? -6.233 -2.519 -51.693 1.00 28.48 40 MET B CA 1
ATOM 2597 C C . MET B 1 40 ? -7.746 -2.600 -51.645 1.00 30.58 40 MET B C 1
ATOM 2598 O O . MET B 1 40 ? -8.341 -2.654 -50.570 1.00 29.93 40 MET B O 1
ATOM 2603 N N . SER B 1 41 ? -8.369 -2.623 -52.815 1.00 31.39 41 SER B N 1
ATOM 2604 C CA . SER B 1 41 ? -9.797 -2.940 -52.908 1.00 35.45 41 SER B CA 1
ATOM 2605 C C . SER B 1 41 ? -10.105 -3.842 -54.099 1.00 36.34 41 SER B C 1
ATOM 2606 O O . SER B 1 41 ? -9.241 -4.107 -54.939 1.00 39.10 41 SER B O 1
ATOM 2609 N N . SER B 1 42 ? -11.343 -4.317 -54.150 1.00 37.22 42 SER B N 1
ATOM 2610 C CA . SER B 1 42 ? -11.791 -5.250 -55.184 1.00 36.11 42 SER B CA 1
ATOM 2611 C C . SER B 1 42 ? -13.268 -5.034 -55.394 1.00 36.08 42 SER B C 1
ATOM 2612 O O . SER B 1 42 ? -14.055 -5.216 -54.464 1.00 33.90 42 SER B O 1
ATOM 2615 N N . THR B 1 43 ? -13.647 -4.669 -56.614 1.00 36.82 43 THR B N 1
ATOM 2616 C CA . THR B 1 43 ? -15.048 -4.392 -56.931 1.00 38.59 43 THR B CA 1
ATOM 2617 C C . THR B 1 43 ? -15.904 -5.658 -56.854 1.00 39.38 43 THR B C 1
ATOM 2618 O O . THR B 1 43 ? -17.074 -5.580 -56.511 1.00 41.80 43 THR B O 1
ATOM 2622 N N . SER B 1 44 ? -15.315 -6.819 -57.146 1.00 39.66 44 SER B N 1
ATOM 2623 C CA . SER B 1 44 ? -16.043 -8.084 -57.075 1.00 38.98 44 SER B CA 1
ATOM 2624 C C . SER B 1 44 ? -16.303 -8.529 -55.634 1.00 37.65 44 SER B C 1
ATOM 2625 O O . SER B 1 44 ? -17.404 -8.985 -55.315 1.00 38.94 44 SER B O 1
ATOM 2628 N N . ILE B 1 45 ? -15.307 -8.412 -54.758 1.00 36.08 45 ILE B N 1
ATOM 2629 C CA . ILE B 1 45 ? -15.543 -8.705 -53.334 1.00 33.85 45 ILE B CA 1
ATOM 2630 C C . ILE B 1 45 ? -16.550 -7.693 -52.781 1.00 32.66 45 ILE B C 1
ATOM 2631 O O . ILE B 1 45 ? -17.474 -8.062 -52.072 1.00 32.84 45 ILE B O 1
ATOM 2636 N N . ASP B 1 46 ? -16.378 -6.417 -53.115 1.00 32.13 46 ASP B N 1
ATOM 2637 C CA . ASP B 1 46 ? -17.359 -5.393 -52.750 1.00 31.96 46 ASP B CA 1
ATOM 2638 C C . ASP B 1 46 ? -18.779 -5.783 -53.149 1.00 36.04 46 ASP B C 1
ATOM 2639 O O . ASP B 1 46 ? -19.718 -5.618 -52.368 1.00 35.01 46 ASP B O 1
ATOM 2644 N N . ALA B 1 47 ? -18.928 -6.280 -54.373 1.00 36.66 47 ALA B N 1
ATOM 2645 C CA . ALA B 1 47 ? -20.236 -6.690 -54.880 1.00 39.50 47 ALA B CA 1
ATOM 2646 C C . ALA B 1 47 ? -20.802 -7.889 -54.105 1.00 42.48 47 ALA B C 1
ATOM 2647 O O . ALA B 1 47 ? -22.014 -8.005 -53.967 1.00 44.41 47 ALA B O 1
ATOM 2649 N N . MET B 1 48 ? -19.938 -8.768 -53.586 1.00 44.16 48 MET B N 1
ATOM 2650 C CA . MET B 1 48 ? -20.404 -9.883 -52.744 1.00 44.57 48 MET B CA 1
ATOM 2651 C C . MET B 1 48 ? -20.947 -9.407 -51.404 1.00 44.47 48 MET B C 1
ATOM 2652 O O . MET B 1 48 ? -21.919 -9.946 -50.893 1.00 47.00 48 MET B O 1
ATOM 2657 N N . VAL B 1 49 ? -20.290 -8.415 -50.823 1.00 44.88 49 VAL B N 1
ATOM 2658 C CA . VAL B 1 49 ? -20.674 -7.881 -49.523 1.00 43.81 49 VAL B CA 1
ATOM 2659 C C . VAL B 1 49 ? -21.755 -6.815 -49.664 1.00 43.87 49 VAL B C 1
ATOM 2660 O O . VAL B 1 49 ? -22.578 -6.663 -48.777 1.00 44.69 49 VAL B O 1
ATOM 2664 N N . GLY B 1 50 ? -21.740 -6.065 -50.762 1.00 42.03 50 GLY B N 1
ATOM 2665 C CA . GLY B 1 50 ? -22.627 -4.902 -50.919 1.00 41.43 50 GLY B CA 1
ATOM 2666 C C . GLY B 1 50 ? -22.134 -3.693 -50.142 1.00 40.52 50 GLY B C 1
ATOM 2667 O O . GLY B 1 50 ? -22.897 -2.767 -49.844 1.00 35.87 50 GLY B O 1
ATOM 2668 N N . LYS B 1 51 ? -20.846 -3.710 -49.808 1.00 38.04 51 LYS B N 1
ATOM 2669 C CA . LYS B 1 51 ? -20.203 -2.598 -49.121 1.00 37.31 51 LYS B CA 1
ATOM 2670 C C . LYS B 1 51 ? -18.856 -2.337 -49.798 1.00 34.84 51 LYS B C 1
ATOM 2671 O O . LYS B 1 51 ? -18.417 -3.109 -50.638 1.00 35.54 51 LYS B O 1
ATOM 2675 N N . LYS B 1 52 ? -18.216 -1.246 -49.426 1.00 33.88 52 LYS B N 1
ATOM 2676 C CA . LYS B 1 52 ? -16.895 -0.918 -49.931 1.00 34.14 52 LYS B CA 1
ATOM 2677 C C . LYS B 1 52 ? -15.820 -1.335 -48.939 1.00 33.26 52 LYS B C 1
ATOM 2678 O O . LYS B 1 52 ? -15.734 -0.792 -47.842 1.00 32.10 52 LYS B O 1
ATOM 2682 N N . LEU B 1 53 ? -15.012 -2.314 -49.333 1.00 33.42 53 LEU B N 1
ATOM 2683 C CA . LEU B 1 53 ? -13.970 -2.847 -48.477 1.00 31.91 53 LEU B CA 1
ATOM 2684 C C . LEU B 1 53 ? -12.623 -2.255 -48.841 1.00 31.00 53 LEU B C 1
ATOM 2685 O O . LEU B 1 53 ? -12.304 -2.076 -50.017 1.00 29.83 53 LEU B O 1
ATOM 2690 N N . PHE B 1 54 ? -11.840 -1.957 -47.810 1.00 30.89 54 PHE B N 1
ATOM 2691 C CA . PHE B 1 54 ? -10.483 -1.467 -47.959 1.00 28.10 54 PHE B CA 1
ATOM 2692 C C . PHE B 1 54 ? -9.539 -2.369 -47.175 1.00 26.55 54 PHE B C 1
ATOM 2693 O O . PHE B 1 54 ? -9.537 -2.390 -45.935 1.00 25.63 54 PHE B O 1
ATOM 2701 N N . PHE B 1 55 ? -8.729 -3.122 -47.905 1.00 25.05 55 PHE B N 1
ATOM 2702 C CA . PHE B 1 55 ? -7.800 -4.057 -47.292 1.00 25.32 55 PHE B CA 1
ATOM 2703 C C . PHE B 1 55 ? -6.487 -3.390 -46.901 1.00 25.60 55 PHE B C 1
ATOM 2704 O O . PHE B 1 55 ? -5.685 -2.993 -47.755 1.00 26.12 55 PHE B O 1
ATOM 2712 N N . LYS B 1 56 ? -6.293 -3.237 -45.592 1.00 25.25 56 LYS B N 1
ATOM 2713 C CA . LYS B 1 56 ? -5.052 -2.701 -45.054 1.00 24.63 56 LYS B CA 1
ATOM 2714 C C . LYS B 1 56 ? -4.048 -3.857 -44.986 1.00 26.13 56 LYS B C 1
ATOM 2715 O O . LYS B 1 56 ? -4.193 -4.772 -44.155 1.00 23.60 56 LYS B O 1
ATOM 2721 N N . CYS B 1 57 ? -3.032 -3.800 -45.846 1.00 25.70 57 CYS B N 1
ATOM 2722 C CA . CYS B 1 57 ? -2.161 -4.958 -46.112 1.00 26.27 57 CYS B CA 1
ATOM 2723 C C . CYS B 1 57 ? -0.903 -5.055 -45.245 1.00 25.68 57 CYS B C 1
ATOM 2724 O O . CYS B 1 57 ? 0.201 -4.800 -45.706 1.00 25.04 57 CYS B O 1
ATOM 2727 N N . GLU B 1 58 ? -1.084 -5.475 -43.996 1.00 25.57 58 GLU B N 1
ATOM 2728 C CA . GLU B 1 58 ? 0.030 -5.688 -43.075 1.00 24.83 58 GLU B CA 1
ATOM 2729 C C . GLU B 1 58 ? 0.847 -6.934 -43.429 1.00 23.73 58 GLU B C 1
ATOM 2730 O O . GLU B 1 58 ? 1.939 -7.127 -42.908 1.00 22.71 58 GLU B O 1
ATOM 2736 N N . CYS B 1 59 ? 0.313 -7.773 -44.308 1.00 24.63 59 CYS B N 1
ATOM 2737 C CA . CYS B 1 59 ? 1.094 -8.853 -44.913 1.00 25.77 59 CYS B CA 1
ATOM 2738 C C . CYS B 1 59 ? 2.282 -8.306 -45.710 1.00 25.31 59 CYS B C 1
ATOM 2739 O O . CYS B 1 59 ? 3.273 -9.022 -45.903 1.00 26.47 59 CYS B O 1
ATOM 2742 N N . PHE B 1 60 ? 2.191 -7.052 -46.163 1.00 24.14 60 PHE B N 1
ATOM 2743 C CA . PHE B 1 60 ? 3.297 -6.411 -46.880 1.00 24.65 60 PHE B CA 1
ATOM 2744 C C . PHE B 1 60 ? 4.262 -5.660 -45.960 1.00 25.64 60 PHE B C 1
ATOM 2745 O O . PHE B 1 60 ? 5.198 -5.043 -46.447 1.00 24.68 60 PHE B O 1
ATOM 2753 N N . GLN B 1 61 ? 4.043 -5.721 -44.645 1.00 24.07 61 GLN B N 1
ATOM 2754 C CA . GLN B 1 61 ? 4.940 -5.097 -43.681 1.00 24.29 61 GLN B CA 1
ATOM 2755 C C . GLN B 1 61 ? 6.182 -5.984 -43.515 1.00 24.65 61 GLN B C 1
ATOM 2756 O O . GLN B 1 61 ? 6.163 -7.172 -43.852 1.00 24.20 61 GLN B O 1
ATOM 2762 N N . LYS B 1 62 ? 7.268 -5.419 -43.012 1.00 25.13 62 LYS B N 1
ATOM 2763 C CA . LYS B 1 62 ? 8.483 -6.226 -42.774 1.00 27.57 62 LYS B CA 1
ATOM 2764 C C . LYS B 1 62 ? 8.221 -7.428 -41.861 1.00 27.72 62 LYS B C 1
ATOM 2765 O O . LYS B 1 62 ? 7.356 -7.381 -40.985 1.00 26.26 62 LYS B O 1
ATOM 2771 N N . ALA B 1 63 ? 8.971 -8.498 -42.120 1.00 26.79 63 ALA B N 1
ATOM 2772 C CA . ALA B 1 63 ? 8.800 -9.805 -41.508 1.00 27.14 63 ALA B CA 1
ATOM 2773 C C . ALA B 1 63 ? 7.425 -10.418 -41.757 1.00 27.12 63 ALA B C 1
ATOM 2774 O O . ALA B 1 63 ? 7.062 -11.389 -41.106 1.00 24.63 63 ALA B O 1
ATOM 2776 N N . GLY B 1 64 ? 6.675 -9.853 -42.711 1.00 26.43 64 GLY B N 1
ATOM 2777 C CA . GLY B 1 64 ? 5.473 -10.472 -43.224 1.00 25.88 64 GLY B CA 1
ATOM 2778 C C . GLY B 1 64 ? 4.207 -10.332 -42.401 1.00 25.85 64 GLY B C 1
ATOM 2779 O O . GLY B 1 64 ? 3.213 -11.014 -42.685 1.00 24.72 64 GLY B O 1
ATOM 2780 N N . ALA B 1 65 ? 4.235 -9.451 -41.401 1.00 24.71 65 ALA B N 1
ATOM 2781 C CA . ALA B 1 65 ? 3.054 -9.175 -40.574 1.00 24.81 65 ALA B CA 1
ATOM 2782 C C . ALA B 1 65 ? 3.196 -7.823 -39.868 1.00 24.26 65 ALA B C 1
ATOM 2783 O O . ALA B 1 65 ? 4.245 -7.156 -39.939 1.00 22.85 65 ALA B O 1
ATOM 2785 N N . PHE B 1 66 ? 2.137 -7.430 -39.173 1.00 24.33 66 PHE B N 1
ATOM 2786 C CA . PHE B 1 66 ? 2.078 -6.126 -38.497 1.00 23.55 66 PHE B CA 1
ATOM 2787 C C . PHE B 1 66 ? 2.984 -6.033 -37.280 1.00 23.84 66 PHE B C 1
ATOM 2788 O O . PHE B 1 66 ? 3.250 -4.934 -36.778 1.00 24.58 66 PHE B O 1
ATOM 2796 N N . LYS B 1 67 ? 3.454 -7.181 -36.812 1.00 24.17 67 LYS B N 1
ATOM 2797 C CA . LYS B 1 67 ? 4.023 -7.298 -35.474 1.00 25.08 67 LYS B CA 1
ATOM 2798 C C . LYS B 1 67 ? 5.333 -6.578 -35.257 1.00 24.17 67 LYS B C 1
ATOM 2799 O O . LYS B 1 67 ? 5.666 -6.210 -34.135 1.00 23.06 67 LYS B O 1
ATOM 2805 N N . ILE B 1 68 ? 6.085 -6.380 -36.331 1.00 23.54 68 ILE B N 1
ATOM 2806 C CA . ILE B 1 68 ? 7.289 -5.553 -36.268 1.00 24.20 68 ILE B CA 1
ATOM 2807 C C . ILE B 1 68 ? 6.983 -4.138 -35.744 1.00 23.78 68 ILE B C 1
ATOM 2808 O O . ILE B 1 68 ? 7.857 -3.481 -35.184 1.00 23.79 68 ILE B O 1
ATOM 2813 N N . ARG B 1 69 ? 5.753 -3.671 -35.898 1.00 22.81 69 ARG B N 1
ATOM 2814 C CA . ARG B 1 69 ? 5.425 -2.345 -35.410 1.00 24.00 69 ARG B CA 1
ATOM 2815 C C . ARG B 1 69 ? 5.567 -2.273 -33.889 1.00 25.56 69 ARG B C 1
ATOM 2816 O O . ARG B 1 69 ? 6.322 -1.441 -33.355 1.00 24.31 69 ARG B O 1
ATOM 2824 N N . GLY B 1 70 ? 4.852 -3.155 -33.195 1.00 25.52 70 GLY B N 1
ATOM 2825 C CA . GLY B 1 70 ? 4.963 -3.229 -31.744 1.00 26.95 70 GLY B CA 1
ATOM 2826 C C . GLY B 1 70 ? 6.345 -3.681 -31.268 1.00 26.60 70 GLY B C 1
ATOM 2827 O O . GLY B 1 70 ? 6.836 -3.192 -30.249 1.00 26.82 70 GLY B O 1
ATOM 2828 N N . ALA B 1 71 ? 6.967 -4.629 -31.972 1.00 25.70 71 ALA B N 1
ATOM 2829 C CA . ALA B 1 71 ? 8.292 -5.099 -31.542 1.00 27.91 71 ALA B CA 1
ATOM 2830 C C . ALA B 1 71 ? 9.338 -3.982 -31.642 1.00 28.95 71 ALA B C 1
ATOM 2831 O O . ALA B 1 71 ? 10.176 -3.847 -30.746 1.00 28.43 71 ALA B O 1
ATOM 2833 N N . SER B 1 72 ? 9.292 -3.213 -32.738 1.00 28.16 72 SER B N 1
ATOM 2834 C CA . SER B 1 72 ? 10.213 -2.098 -32.955 1.00 29.19 72 SER B CA 1
ATOM 2835 C C . SER B 1 72 ? 9.983 -1.004 -31.928 1.00 27.91 72 SER B C 1
ATOM 2836 O O . SER B 1 72 ? 10.930 -0.426 -31.401 1.00 24.57 72 SER B O 1
ATOM 2839 N N . ASN B 1 73 ? 8.717 -0.712 -31.666 1.00 27.23 73 ASN B N 1
ATOM 2840 C CA . ASN B 1 73 ? 8.383 0.317 -30.708 1.00 26.51 73 ASN B CA 1
ATOM 2841 C C . ASN B 1 73 ? 8.931 -0.030 -29.340 1.00 28.27 73 ASN B C 1
ATOM 2842 O O . ASN B 1 73 ? 9.552 0.817 -28.679 1.00 27.89 73 ASN B O 1
ATOM 2847 N N . SER B 1 74 ? 8.718 -1.278 -28.939 1.00 27.60 74 SER B N 1
ATOM 2848 C CA . SER B 1 74 ? 9.185 -1.770 -27.652 1.00 30.23 74 SER B CA 1
ATOM 2849 C C . SER B 1 74 ? 10.703 -1.701 -27.561 1.00 30.48 74 SER B C 1
ATOM 2850 O O . SER B 1 74 ? 11.238 -1.167 -26.596 1.00 32.08 74 SER B O 1
ATOM 2853 N N . ILE B 1 75 ? 11.393 -2.220 -28.571 1.00 31.74 75 ILE B N 1
ATOM 2854 C CA . ILE B 1 75 ? 12.870 -2.277 -28.546 1.00 31.53 75 ILE B CA 1
ATOM 2855 C C . ILE B 1 75 ? 13.519 -0.902 -28.641 1.00 31.80 75 ILE B C 1
ATOM 2856 O O . ILE B 1 75 ? 14.456 -0.609 -27.894 1.00 34.82 75 ILE B O 1
ATOM 2861 N N . PHE B 1 76 ? 13.012 -0.047 -29.521 1.00 31.76 76 PHE B N 1
ATOM 2862 C CA . PHE B 1 76 ? 13.606 1.280 -29.716 1.00 32.77 76 PHE B CA 1
ATOM 2863 C C . PHE B 1 76 ? 13.194 2.295 -28.657 1.00 33.75 76 PHE B C 1
ATOM 2864 O O . PHE B 1 76 ? 13.738 3.387 -28.617 1.00 32.21 76 PHE B O 1
ATOM 2872 N N . ALA B 1 77 ? 12.226 1.951 -27.811 1.00 35.82 77 ALA B N 1
ATOM 2873 C CA . ALA B 1 77 ? 11.876 2.815 -26.682 1.00 37.28 77 ALA B CA 1
ATOM 2874 C C . ALA B 1 77 ? 12.861 2.645 -25.519 1.00 38.39 77 ALA B C 1
ATOM 2875 O O . ALA B 1 77 ? 12.906 3.476 -24.626 1.00 42.14 77 ALA B O 1
ATOM 2877 N N . LEU B 1 78 ? 13.633 1.568 -25.526 1.00 38.69 78 LEU B N 1
ATOM 2878 C CA . LEU B 1 78 ? 14.543 1.274 -24.425 1.00 42.89 78 LEU B CA 1
ATOM 2879 C C . LEU B 1 78 ? 15.804 2.112 -24.546 1.00 45.65 78 LEU B C 1
ATOM 2880 O O . LEU B 1 78 ? 16.315 2.300 -25.645 1.00 46.61 78 LEU B O 1
ATOM 2885 N N . ASP B 1 79 ? 16.304 2.609 -23.417 1.00 52.03 79 ASP B N 1
ATOM 2886 C CA . ASP B 1 79 ? 17.585 3.328 -23.402 1.00 56.25 79 ASP B CA 1
ATOM 2887 C C . ASP B 1 79 ? 18.746 2.326 -23.446 1.00 55.16 79 ASP B C 1
ATOM 2888 O O . ASP B 1 79 ? 18.552 1.129 -23.209 1.00 54.04 79 ASP B O 1
ATOM 2893 N N . ASP B 1 80 ? 19.943 2.834 -23.740 1.00 55.94 80 ASP B N 1
ATOM 2894 C CA . ASP B 1 80 ? 21.145 2.003 -23.935 1.00 56.34 80 ASP B CA 1
ATOM 2895 C C . ASP B 1 80 ? 21.408 1.007 -22.797 1.00 55.72 80 ASP B C 1
ATOM 2896 O O . ASP B 1 80 ? 21.780 -0.137 -23.045 1.00 57.59 80 ASP B O 1
ATOM 2898 N N . GLU B 1 81 ? 21.208 1.442 -21.558 1.00 56.79 81 GLU B N 1
ATOM 2899 C CA . GLU B 1 81 ? 21.438 0.584 -20.388 1.00 57.70 81 GLU B CA 1
ATOM 2900 C C . GLU B 1 81 ? 20.527 -0.647 -20.388 1.00 57.36 81 GLU B C 1
ATOM 2901 O O . GLU B 1 81 ? 20.993 -1.768 -20.206 1.00 57.29 81 GLU B O 1
ATOM 2903 N N . GLN B 1 82 ? 19.231 -0.427 -20.591 1.00 58.23 82 GLN B N 1
ATOM 2904 C CA . GLN B 1 82 ? 18.233 -1.516 -20.562 1.00 58.28 82 GLN B CA 1
ATOM 2905 C C . GLN B 1 82 ? 18.482 -2.524 -21.685 1.00 56.48 82 GLN B C 1
ATOM 2906 O O . GLN B 1 82 ? 18.429 -3.747 -21.494 1.00 57.26 82 GLN B O 1
ATOM 2912 N N . VAL B 1 83 ? 18.780 -1.976 -22.857 1.00 54.98 83 VAL B N 1
ATOM 2913 C CA . VAL B 1 83 ? 18.910 -2.748 -24.077 1.00 54.06 83 VAL B CA 1
ATOM 2914 C C . VAL B 1 83 ? 20.286 -3.421 -24.188 1.00 52.01 83 VAL B C 1
ATOM 2915 O O . VAL B 1 83 ? 20.485 -4.276 -25.036 1.00 45.94 83 VAL B O 1
ATOM 2919 N N . SER B 1 84 ? 21.215 -3.046 -23.308 1.00 53.67 84 SER B N 1
ATOM 2920 C CA . SER B 1 84 ? 22.576 -3.596 -23.307 1.00 55.49 84 SER B CA 1
ATOM 2921 C C . SER B 1 84 ? 22.638 -5.104 -23.054 1.00 56.83 84 SER B C 1
ATOM 2922 O O . SER B 1 84 ? 23.589 -5.760 -23.464 1.00 59.53 84 SER B O 1
ATOM 2925 N N . LYS B 1 85 ? 21.633 -5.640 -22.367 1.00 56.01 85 LYS B N 1
ATOM 2926 C CA . LYS B 1 85 ? 21.572 -7.069 -22.051 1.00 54.20 85 LYS B CA 1
ATOM 2927 C C . LYS B 1 85 ? 20.723 -7.832 -23.077 1.00 50.58 85 LYS B C 1
ATOM 2928 O O . LYS B 1 85 ? 20.507 -9.041 -22.962 1.00 49.01 85 LYS B O 1
ATOM 2933 N N . GLY B 1 86 ? 20.246 -7.112 -24.084 1.00 44.79 86 GLY B N 1
ATOM 2934 C CA . GLY B 1 86 ? 19.445 -7.700 -25.133 1.00 42.18 86 GLY B CA 1
ATOM 2935 C C . GLY B 1 86 ? 17.975 -7.860 -24.781 1.00 37.52 86 GLY B C 1
ATOM 2936 O O . GLY B 1 86 ? 17.440 -7.227 -23.867 1.00 34.88 86 GLY B O 1
ATOM 2937 N N . VAL B 1 87 ? 17.347 -8.764 -25.506 1.00 34.82 87 VAL B N 1
ATOM 2938 C CA . VAL B 1 87 ? 15.903 -8.857 -25.566 1.00 34.06 87 VAL B CA 1
ATOM 2939 C C . VAL B 1 87 ? 15.499 -10.322 -25.637 1.00 32.88 87 VAL B C 1
ATOM 2940 O O . VAL B 1 87 ? 16.219 -11.153 -26.208 1.00 31.10 87 VAL B O 1
ATOM 2944 N N . VAL B 1 88 ? 14.353 -10.644 -25.044 1.00 33.64 88 VAL B N 1
ATOM 2945 C CA . VAL B 1 88 ? 13.880 -12.025 -25.020 1.00 32.86 88 VAL B CA 1
ATOM 2946 C C . VAL B 1 88 ? 12.376 -12.093 -25.265 1.00 32.15 88 VAL B C 1
ATOM 2947 O O . VAL B 1 88 ? 11.634 -11.191 -24.875 1.00 31.32 88 VAL B O 1
ATOM 2951 N N . THR B 1 89 ? 11.938 -13.154 -25.934 1.00 33.09 89 THR B N 1
ATOM 2952 C CA . THR B 1 89 ? 10.509 -13.493 -25.982 1.00 35.16 89 THR B CA 1
ATOM 2953 C C . THR B 1 89 ? 10.311 -14.986 -26.154 1.00 36.00 89 THR B C 1
ATOM 2954 O O . THR B 1 89 ? 11.266 -15.709 -26.463 1.00 33.70 89 THR B O 1
ATOM 2958 N N . HIS B 1 90 ? 9.076 -15.440 -25.944 1.00 36.79 90 HIS B N 1
ATOM 2959 C CA . HIS B 1 90 ? 8.688 -16.792 -26.337 1.00 39.47 90 HIS B CA 1
ATOM 2960 C C . HIS B 1 90 ? 7.542 -16.738 -27.349 1.00 39.68 90 HIS B C 1
ATOM 2961 O O . HIS B 1 90 ? 6.545 -16.055 -27.139 1.00 42.62 90 HIS B O 1
ATOM 2968 N N . SER B 1 91 ? 7.704 -17.450 -28.457 1.00 40.55 91 SER B N 1
ATOM 2969 C CA . SER B 1 91 ? 6.721 -17.411 -29.532 1.00 41.45 91 SER B CA 1
ATOM 2970 C C . SER B 1 91 ? 6.834 -18.620 -30.457 1.00 41.91 91 SER B C 1
ATOM 2971 O O . SER B 1 91 ? 7.936 -19.069 -30.793 1.00 44.08 91 SER B O 1
ATOM 2974 N N . SER B 1 92 ? 5.683 -19.138 -30.864 1.00 43.17 92 SER B N 1
ATOM 2975 C CA . SER B 1 92 ? 5.615 -20.147 -31.921 1.00 47.80 92 SER B CA 1
ATOM 2976 C C . SER B 1 92 ? 5.107 -19.537 -33.236 1.00 48.00 92 SER B C 1
ATOM 2977 O O . SER B 1 92 ? 4.856 -20.267 -34.194 1.00 49.49 92 SER B O 1
ATOM 2980 N N . GLY B 1 93 ? 4.981 -18.205 -33.278 1.00 43.63 93 GLY B N 1
ATOM 2981 C CA . GLY B 1 93 ? 4.421 -17.506 -34.438 1.00 38.90 93 GLY B CA 1
ATOM 2982 C C . GLY B 1 93 ? 5.223 -16.327 -34.986 1.00 36.24 93 GLY B C 1
ATOM 2983 O O . GLY B 1 93 ? 6.456 -16.292 -34.946 1.00 34.67 93 GLY B O 1
ATOM 2984 N N . ASN B 1 94 ? 4.492 -15.360 -35.522 1.00 31.26 94 ASN B N 1
ATOM 2985 C CA . ASN B 1 94 ? 5.071 -14.203 -36.177 1.00 28.64 94 ASN B CA 1
ATOM 2986 C C . ASN B 1 94 ? 5.817 -13.267 -35.239 1.00 28.98 94 ASN B C 1
ATOM 2987 O O . ASN B 1 94 ? 6.655 -12.488 -35.675 1.00 29.47 94 ASN B O 1
ATOM 2992 N N . HIS B 1 95 ? 5.498 -13.336 -33.952 1.00 28.52 95 HIS B N 1
ATOM 2993 C CA . HIS B 1 95 ? 6.148 -12.499 -32.954 1.00 28.66 95 HIS B CA 1
ATOM 2994 C C . HIS B 1 95 ? 7.636 -12.796 -32.837 1.00 27.61 95 HIS B C 1
ATOM 2995 O O . HIS B 1 95 ? 8.445 -11.891 -32.690 1.00 27.61 95 HIS B O 1
ATOM 3002 N N . ALA B 1 96 ? 7.991 -14.070 -32.925 1.00 27.51 96 ALA B N 1
ATOM 3003 C CA . ALA B 1 96 ? 9.387 -14.496 -32.827 1.00 27.22 96 ALA B CA 1
ATOM 3004 C C . ALA B 1 96 ? 10.246 -13.808 -33.900 1.00 27.33 96 ALA B C 1
ATOM 3005 O O . ALA B 1 96 ? 11.272 -13.203 -33.605 1.00 27.47 96 ALA B O 1
ATOM 3007 N N . ALA B 1 97 ? 9.818 -13.904 -35.153 1.00 28.04 97 ALA B N 1
ATOM 3008 C CA . ALA B 1 97 ? 10.502 -13.212 -36.247 1.00 28.27 97 ALA B CA 1
ATOM 3009 C C . ALA B 1 97 ? 10.524 -11.683 -36.077 1.00 28.09 97 ALA B C 1
ATOM 3010 O O . ALA B 1 97 ? 11.533 -11.018 -36.396 1.00 27.69 97 ALA B O 1
ATOM 3012 N N . ALA B 1 98 ? 9.419 -11.114 -35.597 1.00 26.67 98 ALA B N 1
ATOM 3013 C CA . ALA B 1 98 ? 9.328 -9.656 -35.467 1.00 26.07 98 ALA B CA 1
ATOM 3014 C C . ALA B 1 98 ? 10.303 -9.132 -34.423 1.00 27.04 98 ALA B C 1
ATOM 3015 O O . ALA B 1 98 ? 10.969 -8.109 -34.628 1.00 27.36 98 ALA B O 1
ATOM 3017 N N . VAL B 1 99 ? 10.403 -9.841 -33.311 1.00 27.20 99 VAL B N 1
ATOM 3018 C CA . VAL B 1 99 ? 11.353 -9.478 -32.272 1.00 27.65 99 VAL B CA 1
ATOM 3019 C C . VAL B 1 99 ? 12.784 -9.632 -32.788 1.00 28.05 99 VAL B C 1
ATOM 3020 O O . VAL B 1 99 ? 13.621 -8.767 -32.544 1.00 28.35 99 VAL B O 1
ATOM 3024 N N . ALA B 1 100 ? 13.067 -10.725 -33.483 1.00 27.43 100 ALA B N 1
ATOM 3025 C CA . ALA B 1 100 ? 14.430 -10.950 -34.000 1.00 28.42 100 ALA B CA 1
ATOM 3026 C C . ALA B 1 100 ? 14.852 -9.866 -35.011 1.00 27.91 100 ALA B C 1
ATOM 3027 O O . ALA B 1 100 ? 15.980 -9.366 -34.969 1.00 26.91 100 ALA B O 1
ATOM 3029 N N . LEU B 1 101 ? 13.938 -9.485 -35.894 1.00 28.22 101 LEU B N 1
ATOM 3030 C CA . LEU B 1 101 ? 14.206 -8.402 -36.843 1.00 30.32 101 LEU B CA 1
ATOM 3031 C C . LEU B 1 101 ? 14.421 -7.073 -36.101 1.00 31.14 101 LEU B C 1
ATOM 3032 O O . LEU B 1 101 ? 15.382 -6.346 -36.372 1.00 27.84 101 LEU B O 1
ATOM 3037 N N . ALA B 1 102 ? 13.520 -6.757 -35.173 1.00 30.28 102 ALA B N 1
ATOM 3038 C CA . ALA B 1 102 ? 13.610 -5.505 -34.418 1.00 31.23 102 ALA B CA 1
ATOM 3039 C C . ALA B 1 102 ? 14.957 -5.425 -33.692 1.00 31.81 102 ALA B C 1
ATOM 3040 O O . ALA B 1 102 ? 15.635 -4.380 -33.701 1.00 29.19 102 ALA B O 1
ATOM 3042 N N . ALA B 1 103 ? 15.327 -6.541 -33.072 1.00 29.56 103 ALA B N 1
ATOM 3043 C CA . ALA B 1 103 ? 16.604 -6.659 -32.374 1.00 31.88 103 ALA B CA 1
ATOM 3044 C C . ALA B 1 103 ? 17.778 -6.429 -33.331 1.00 31.79 103 ALA B C 1
ATOM 3045 O O . ALA B 1 103 ? 18.718 -5.698 -33.021 1.00 31.24 103 ALA B O 1
ATOM 3047 N N . LYS B 1 104 ? 17.699 -7.055 -34.496 1.00 33.08 104 LYS B N 1
ATOM 3048 C CA . LYS B 1 104 ? 18.715 -6.884 -35.524 1.00 36.27 104 LYS B CA 1
ATOM 3049 C C . LYS B 1 104 ? 18.853 -5.419 -35.940 1.00 35.71 104 LYS B C 1
ATOM 3050 O O . LYS B 1 104 ? 19.955 -4.931 -36.104 1.00 33.30 104 LYS B O 1
ATOM 3056 N N . LEU B 1 105 ? 17.730 -4.730 -36.100 1.00 35.42 105 LEU B N 1
ATOM 3057 C CA . LEU B 1 105 ? 17.741 -3.324 -36.510 1.00 37.27 105 LEU B CA 1
ATOM 3058 C C . LEU B 1 105 ? 18.353 -2.405 -35.454 1.00 38.24 105 LEU B C 1
ATOM 3059 O O . LEU B 1 105 ? 19.018 -1.429 -35.804 1.00 35.71 105 LEU B O 1
ATOM 3064 N N . ARG B 1 106 ? 18.124 -2.695 -34.171 1.00 38.49 106 ARG B N 1
ATOM 3065 C CA . ARG B 1 106 ? 18.713 -1.878 -33.103 1.00 38.49 106 ARG B CA 1
ATOM 3066 C C . ARG B 1 106 ? 20.141 -2.336 -32.811 1.00 37.35 106 ARG B C 1
ATOM 3067 O O . ARG B 1 106 ? 20.876 -1.637 -32.146 1.00 36.39 106 ARG B O 1
ATOM 3075 N N . GLY B 1 107 ? 20.508 -3.522 -33.289 1.00 36.87 107 GLY B N 1
ATOM 3076 C CA . GLY B 1 107 ? 21.860 -4.048 -33.134 1.00 39.25 107 GLY B CA 1
ATOM 3077 C C . GLY B 1 107 ? 22.140 -4.667 -31.781 1.00 39.41 107 GLY B C 1
ATOM 3078 O O . GLY B 1 107 ? 23.184 -4.424 -31.183 1.00 39.67 107 GLY B O 1
ATOM 3079 N N . ILE B 1 108 ? 21.206 -5.485 -31.308 1.00 39.97 108 ILE B N 1
ATOM 3080 C CA . ILE B 1 108 ? 21.344 -6.181 -30.029 1.00 37.57 108 ILE B CA 1
ATOM 3081 C C . ILE B 1 108 ? 20.902 -7.618 -30.178 1.00 35.57 108 ILE B C 1
ATOM 3082 O O . ILE B 1 108 ? 20.148 -7.937 -31.086 1.00 34.43 108 ILE B O 1
ATOM 3087 N N . PRO B 1 109 ? 21.359 -8.492 -29.273 1.00 36.26 109 PRO B N 1
ATOM 3088 C CA . PRO B 1 109 ? 20.940 -9.873 -29.366 1.00 35.16 109 PRO B CA 1
ATOM 3089 C C . PRO B 1 109 ? 19.462 -10.069 -28.996 1.00 35.36 109 PRO B C 1
ATOM 3090 O O . PRO B 1 109 ? 18.915 -9.361 -28.146 1.00 34.80 109 PRO B O 1
ATOM 3094 N N . ALA B 1 110 ? 18.840 -11.027 -29.664 1.00 35.39 110 ALA B N 1
ATOM 3095 C CA . ALA B 1 110 ? 17.485 -11.425 -29.377 1.00 35.38 110 ALA B CA 1
ATOM 3096 C C . ALA B 1 110 ? 17.495 -12.900 -29.008 1.00 34.80 110 ALA B C 1
ATOM 3097 O O . ALA B 1 110 ? 17.936 -13.750 -29.781 1.00 34.61 110 ALA B O 1
ATOM 3099 N N . HIS B 1 111 ? 17.005 -13.190 -27.811 1.00 35.68 111 HIS B N 1
ATOM 3100 C CA . HIS B 1 111 ? 16.889 -14.552 -27.334 1.00 37.52 111 HIS B CA 1
ATOM 3101 C C . HIS B 1 111 ? 15.444 -14.990 -27.563 1.00 36.96 111 HIS B C 1
ATOM 3102 O O . HIS B 1 111 ? 14.521 -14.453 -26.956 1.00 37.82 111 HIS B O 1
ATOM 3109 N N . ILE B 1 112 ? 15.249 -15.938 -28.471 1.00 37.96 112 ILE B N 1
ATOM 3110 C CA . ILE B 1 112 ? 13.902 -16.332 -28.890 1.00 37.62 112 ILE B CA 1
ATOM 3111 C C . ILE B 1 112 ? 13.635 -17.763 -28.457 1.00 38.42 112 ILE B C 1
ATOM 3112 O O . ILE B 1 112 ? 14.320 -18.685 -28.903 1.00 38.27 112 ILE B O 1
ATOM 3117 N N . VAL B 1 113 ? 12.635 -17.931 -27.590 1.00 38.23 113 VAL B N 1
ATOM 3118 C CA . VAL B 1 113 ? 12.283 -19.236 -27.034 1.00 40.94 113 VAL B CA 1
ATOM 3119 C C . VAL B 1 113 ? 11.159 -19.821 -27.867 1.00 41.93 113 VAL B C 1
ATOM 3120 O O . VAL B 1 113 ? 10.100 -19.206 -27.999 1.00 42.39 113 VAL B O 1
ATOM 3124 N N . ILE B 1 114 ? 11.402 -20.999 -28.435 1.00 43.31 114 ILE B N 1
ATOM 3125 C CA . ILE B 1 114 ? 10.491 -21.595 -29.409 1.00 46.26 114 ILE B CA 1
ATOM 3126 C C . ILE B 1 114 ? 10.195 -23.064 -29.074 1.00 48.55 114 ILE B C 1
ATOM 3127 O O . ILE B 1 114 ? 11.120 -23.839 -28.832 1.00 48.62 114 ILE B O 1
ATOM 3132 N N . PRO B 1 115 ? 8.905 -23.450 -29.075 1.00 52.56 115 PRO B N 1
ATOM 3133 C CA . PRO B 1 115 ? 8.549 -24.864 -28.932 1.00 55.87 115 PRO B CA 1
ATOM 3134 C C . PRO B 1 115 ? 9.260 -25.744 -29.957 1.00 60.69 115 PRO B C 1
ATOM 3135 O O . PRO B 1 115 ? 9.267 -25.413 -31.143 1.00 62.47 115 PRO B O 1
ATOM 3139 N N . ARG B 1 116 ? 9.854 -26.845 -29.492 1.00 64.55 116 ARG B N 1
ATOM 3140 C CA . ARG B 1 116 ? 10.663 -27.730 -30.340 1.00 64.22 116 ARG B CA 1
ATOM 3141 C C . ARG B 1 116 ? 9.798 -28.643 -31.210 1.00 60.69 116 ARG B C 1
ATOM 3142 O O . ARG B 1 116 ? 8.851 -28.195 -31.858 1.00 56.08 116 ARG B O 1
ATOM 3144 N N . ALA B 1 120 ? 6.768 -24.462 -37.758 1.00 70.28 120 ALA B N 1
ATOM 3145 C CA . ALA B 1 120 ? 7.719 -25.294 -38.497 1.00 72.63 120 ALA B CA 1
ATOM 3146 C C . ALA B 1 120 ? 8.620 -24.470 -39.416 1.00 73.96 120 ALA B C 1
ATOM 3147 O O . ALA B 1 120 ? 9.839 -24.649 -39.428 1.00 77.10 120 ALA B O 1
ATOM 3149 N N . SER B 1 121 ? 8.002 -23.590 -40.199 1.00 71.52 121 SER B N 1
ATOM 3150 C CA . SER B 1 121 ? 8.717 -22.695 -41.109 1.00 68.41 121 SER B CA 1
ATOM 3151 C C . SER B 1 121 ? 8.866 -21.283 -40.542 1.00 68.64 121 SER B C 1
ATOM 3152 O O . SER B 1 121 ? 9.586 -20.461 -41.110 1.00 69.71 121 SER B O 1
ATOM 3155 N N . LYS B 1 122 ? 8.168 -20.994 -39.443 1.00 65.59 122 LYS B N 1
ATOM 3156 C CA . LYS B 1 122 ? 8.336 -19.720 -38.742 1.00 62.21 122 LYS B CA 1
ATOM 3157 C C . LYS B 1 122 ? 9.615 -19.733 -37.906 1.00 59.94 122 LYS B C 1
ATOM 3158 O O . LYS B 1 122 ? 10.087 -18.683 -37.466 1.00 57.75 122 LYS B O 1
ATOM 3164 N N . VAL B 1 123 ? 10.171 -20.928 -37.709 1.00 58.29 123 VAL B N 1
ATOM 3165 C CA . VAL B 1 123 ? 11.515 -21.099 -37.160 1.00 57.72 123 VAL B CA 1
ATOM 3166 C C . VAL B 1 123 ? 12.544 -20.555 -38.150 1.00 55.88 123 VAL B C 1
ATOM 3167 O O . VAL B 1 123 ? 13.554 -19.966 -37.756 1.00 53.96 123 VAL B O 1
ATOM 3171 N N . GLU B 1 124 ? 12.273 -20.777 -39.433 1.00 54.81 124 GLU B N 1
ATOM 3172 C CA . GLU B 1 124 ? 13.134 -20.318 -40.523 1.00 53.08 124 GLU B CA 1
ATOM 3173 C C . GLU B 1 124 ? 13.249 -18.801 -40.541 1.00 49.49 124 GLU B C 1
ATOM 3174 O O . GLU B 1 124 ? 14.340 -18.253 -40.684 1.00 44.06 124 GLU B O 1
ATOM 3176 N N . ASN B 1 125 ? 12.115 -18.125 -40.376 1.00 50.83 125 ASN B N 1
ATOM 3177 C CA . ASN B 1 125 ? 12.091 -16.659 -40.380 1.00 49.30 125 ASN B CA 1
ATOM 3178 C C . ASN B 1 125 ? 12.911 -16.068 -39.233 1.00 47.27 125 ASN B C 1
ATOM 3179 O O . ASN B 1 125 ? 13.461 -14.987 -39.356 1.00 47.45 125 ASN B O 1
ATOM 3184 N N . VAL B 1 126 ? 12.986 -16.779 -38.114 1.00 45.26 126 VAL B N 1
ATOM 3185 C CA . VAL B 1 126 ? 13.774 -16.331 -36.974 1.00 44.16 126 VAL B CA 1
ATOM 3186 C C . VAL B 1 126 ? 15.263 -16.422 -37.285 1.00 43.09 126 VAL B C 1
ATOM 3187 O O . VAL B 1 126 ? 16.019 -15.485 -37.038 1.00 41.25 126 VAL B O 1
ATOM 3191 N N . LYS B 1 127 ? 15.680 -17.568 -37.808 1.00 46.18 127 LYS B N 1
ATOM 3192 C CA . LYS B 1 127 ? 17.076 -17.771 -38.192 1.00 48.04 127 LYS B CA 1
ATOM 3193 C C . LYS B 1 127 ? 17.433 -16.723 -39.248 1.00 45.14 127 LYS B C 1
ATOM 3194 O O . LYS B 1 127 ? 18.493 -16.128 -39.211 1.00 40.06 127 LYS B O 1
ATOM 3197 N N . CYS B 1 128 ? 16.502 -16.498 -40.168 1.00 47.89 128 CYS B N 1
ATOM 3198 C CA . CYS B 1 128 ? 16.582 -15.418 -41.156 1.00 50.40 128 CYS B CA 1
ATOM 3199 C C . CYS B 1 128 ? 17.192 -14.137 -40.584 1.00 46.66 128 CYS B C 1
ATOM 3200 O O . CYS B 1 128 ? 18.143 -13.593 -41.143 1.00 45.44 128 CYS B O 1
ATOM 3203 N N . TYR B 1 129 ? 16.654 -13.667 -39.463 1.00 40.61 129 TYR B N 1
ATOM 3204 C CA . TYR B 1 129 ? 17.090 -12.399 -38.892 1.00 39.69 129 TYR B CA 1
ATOM 3205 C C . TYR B 1 129 ? 18.132 -12.548 -37.776 1.00 39.75 129 TYR B C 1
ATOM 3206 O O . TYR B 1 129 ? 18.361 -11.611 -37.030 1.00 34.43 129 TYR B O 1
ATOM 3215 N N . GLY B 1 130 ? 18.773 -13.712 -37.673 1.00 41.40 130 GLY B N 1
ATOM 3216 C CA . GLY B 1 130 ? 19.837 -13.915 -36.671 1.00 41.10 130 GLY B CA 1
ATOM 3217 C C . GLY B 1 130 ? 19.369 -14.071 -35.227 1.00 42.63 130 GLY B C 1
ATOM 3218 O O . GLY B 1 130 ? 20.117 -13.798 -34.293 1.00 41.91 130 GLY B O 1
ATOM 3219 N N . GLY B 1 131 ? 18.134 -14.520 -35.029 1.00 44.20 131 GLY B N 1
ATOM 3220 C CA . GLY B 1 131 ? 17.624 -14.744 -33.679 1.00 45.29 131 GLY B CA 1
ATOM 3221 C C . GLY B 1 131 ? 18.308 -15.924 -33.003 1.00 46.02 131 GLY B C 1
ATOM 3222 O O . GLY B 1 131 ? 18.436 -16.986 -33.607 1.00 43.63 131 GLY B O 1
ATOM 3223 N N . HIS B 1 132 ? 18.758 -15.735 -31.760 1.00 45.52 132 HIS B N 1
ATOM 3224 C CA . HIS B 1 132 ? 19.375 -16.820 -31.001 1.00 48.00 132 HIS B CA 1
ATOM 3225 C C . HIS B 1 132 ? 18.286 -17.722 -30.424 1.00 46.92 132 HIS B C 1
ATOM 3226 O O . HIS B 1 132 ? 17.647 -17.377 -29.421 1.00 46.36 132 HIS B O 1
ATOM 3233 N N . ILE B 1 133 ? 18.085 -18.874 -31.060 1.00 45.30 133 ILE B N 1
ATOM 3234 C CA . ILE B 1 133 ? 17.008 -19.783 -30.673 1.00 50.04 133 ILE B CA 1
ATOM 3235 C C . ILE B 1 133 ? 17.364 -20.544 -29.399 1.00 48.93 133 ILE B C 1
ATOM 3236 O O . ILE B 1 133 ? 18.512 -20.918 -29.174 1.00 49.56 133 ILE B O 1
ATOM 3241 N N . ILE B 1 134 ? 16.357 -20.723 -28.558 1.00 50.99 134 ILE B N 1
ATOM 3242 C CA . ILE B 1 134 ? 16.455 -21.528 -27.355 1.00 50.67 134 ILE B CA 1
ATOM 3243 C C . ILE B 1 134 ? 15.182 -22.363 -27.325 1.00 51.87 134 ILE B C 1
ATOM 3244 O O . ILE B 1 134 ? 14.077 -21.816 -27.349 1.00 48.71 134 ILE B O 1
ATOM 3249 N N . TRP B 1 135 ? 15.337 -23.682 -27.284 1.00 51.21 135 TRP B N 1
ATOM 3250 C CA . TRP B 1 135 ? 14.192 -24.580 -27.410 1.00 54.54 135 TRP B CA 1
ATOM 3251 C C . TRP B 1 135 ? 13.423 -24.745 -26.109 1.00 54.87 135 TRP B C 1
ATOM 3252 O O . TRP B 1 135 ? 13.981 -24.630 -25.016 1.00 53.55 135 TRP B O 1
ATOM 3263 N N . SER B 1 136 ? 12.122 -24.980 -26.250 1.00 53.88 136 SER B N 1
ATOM 3264 C CA . SER B 1 136 ? 11.270 -25.340 -25.131 1.00 52.37 136 SER B CA 1
ATOM 3265 C C . SER B 1 136 ? 10.332 -26.435 -25.603 1.00 54.20 136 SER B C 1
ATOM 3266 O O . SER B 1 136 ? 10.261 -26.717 -26.798 1.00 54.27 136 SER B O 1
ATOM 3269 N N . ASP B 1 137 ? 9.613 -27.039 -24.662 1.00 55.70 137 ASP B N 1
ATOM 3270 C CA . ASP B 1 137 ? 8.540 -27.972 -24.987 1.00 57.45 137 ASP B CA 1
ATOM 3271 C C . ASP B 1 137 ? 7.290 -27.173 -25.365 1.00 59.27 137 ASP B C 1
ATOM 3272 O O . ASP B 1 137 ? 7.263 -25.945 -25.230 1.00 55.79 137 ASP B O 1
ATOM 3274 N N . ALA B 1 138 ? 6.257 -27.875 -25.825 1.00 61.35 138 ALA B N 1
ATOM 3275 C CA . ALA B 1 138 ? 5.070 -27.241 -26.422 1.00 60.29 138 ALA B CA 1
ATOM 3276 C C . ALA B 1 138 ? 4.208 -26.399 -25.471 1.00 59.82 138 ALA B C 1
ATOM 3277 O O . ALA B 1 138 ? 3.577 -25.434 -25.904 1.00 58.82 138 ALA B O 1
ATOM 3279 N N . SER B 1 139 ? 4.176 -26.756 -24.189 1.00 60.07 139 SER B N 1
ATOM 3280 C CA . SER B 1 139 ? 3.248 -26.122 -23.249 1.00 60.55 139 SER B CA 1
ATOM 3281 C C . SER B 1 139 ? 3.623 -24.669 -22.958 1.00 59.44 139 SER B C 1
ATOM 3282 O O . SER B 1 139 ? 4.805 -24.320 -22.898 1.00 60.36 139 SER B O 1
ATOM 3285 N N . ILE B 1 140 ? 2.603 -23.838 -22.776 1.00 56.25 140 ILE B N 1
ATOM 3286 C CA . ILE B 1 140 ? 2.777 -22.464 -22.315 1.00 57.44 140 ILE B CA 1
ATOM 3287 C C . ILE B 1 140 ? 3.642 -22.409 -21.050 1.00 58.05 140 ILE B C 1
ATOM 3288 O O . ILE B 1 140 ? 4.485 -21.525 -20.907 1.00 58.22 140 ILE B O 1
ATOM 3291 N N . GLU B 1 141 ? 3.429 -23.349 -20.136 1.00 57.48 141 GLU B N 1
ATOM 3292 C CA . GLU B 1 141 ? 4.200 -23.380 -18.901 1.00 58.62 141 GLU B CA 1
ATOM 3293 C C . GLU B 1 141 ? 5.679 -23.609 -19.187 1.00 56.30 141 GLU B C 1
ATOM 3294 O O . GLU B 1 141 ? 6.536 -22.973 -18.568 1.00 55.69 141 GLU B O 1
ATOM 3300 N N . SER B 1 142 ? 5.975 -24.516 -20.116 1.00 52.90 142 SER B N 1
ATOM 3301 C CA . SER B 1 142 ? 7.366 -24.799 -20.496 1.00 53.70 142 SER B CA 1
ATOM 3302 C C . SER B 1 142 ? 8.007 -23.593 -21.193 1.00 52.97 142 SER B C 1
ATOM 3303 O O . SER B 1 142 ? 9.158 -23.240 -20.918 1.00 52.10 142 SER B O 1
ATOM 3306 N N . ARG B 1 143 ? 7.238 -22.965 -22.081 1.00 51.22 143 ARG B N 1
ATOM 3307 C CA . ARG B 1 143 ? 7.669 -21.763 -22.784 1.00 52.66 143 ARG B CA 1
ATOM 3308 C C . ARG B 1 143 ? 7.923 -20.628 -21.797 1.00 50.48 143 ARG B C 1
ATOM 3309 O O . ARG B 1 143 ? 8.969 -19.995 -21.843 1.00 47.93 143 ARG B O 1
ATOM 3311 N N . GLU B 1 144 ? 6.963 -20.388 -20.903 1.00 53.78 144 GLU B N 1
ATOM 3312 C CA . GLU B 1 144 ? 7.104 -19.382 -19.840 1.00 52.55 144 GLU B CA 1
ATOM 3313 C C . GLU B 1 144 ? 8.253 -19.683 -18.860 1.00 52.33 144 GLU B C 1
ATOM 3314 O O . GLU B 1 144 ? 8.852 -18.758 -18.316 1.00 50.63 144 GLU B O 1
ATOM 3320 N N . TYR B 1 145 ? 8.559 -20.961 -18.647 1.00 51.20 145 TYR B N 1
ATOM 3321 C CA . TYR B 1 145 ? 9.658 -21.363 -17.754 1.00 52.64 145 TYR B CA 1
ATOM 3322 C C . TYR B 1 145 ? 11.017 -20.996 -18.348 1.00 52.50 145 TYR B C 1
ATOM 3323 O O . TYR B 1 145 ? 11.844 -20.354 -17.699 1.00 51.26 145 TYR B O 1
ATOM 3325 N N . VAL B 1 146 ? 11.236 -21.404 -19.594 1.00 50.65 146 VAL B N 1
ATOM 3326 C CA . VAL B 1 146 ? 12.500 -21.116 -20.276 1.00 48.28 146 VAL B CA 1
ATOM 3327 C C . VAL B 1 146 ? 12.662 -19.602 -20.498 1.00 44.81 146 VAL B C 1
ATOM 3328 O O . VAL B 1 146 ? 13.730 -19.055 -20.241 1.00 45.21 146 VAL B O 1
ATOM 3332 N N . SER B 1 147 ? 11.608 -18.919 -20.937 1.00 43.13 147 SER B N 1
ATOM 3333 C CA . SER B 1 147 ? 11.676 -17.454 -21.106 1.00 41.10 147 SER B CA 1
ATOM 3334 C C . SER B 1 147 ? 12.147 -16.798 -19.804 1.00 42.91 147 SER B C 1
ATOM 3335 O O . SER B 1 147 ? 13.073 -15.984 -19.814 1.00 41.80 147 SER B O 1
ATOM 3338 N N . LYS B 1 148 ? 11.531 -17.177 -18.684 1.00 45.94 148 LYS B N 1
ATOM 3339 C CA . LYS B 1 148 ? 11.955 -16.685 -17.359 1.00 45.87 148 LYS B CA 1
ATOM 3340 C C . LYS B 1 148 ? 13.424 -17.034 -17.050 1.00 44.88 148 LYS B C 1
ATOM 3341 O O . LYS B 1 148 ? 14.167 -16.194 -16.562 1.00 43.61 148 LYS B O 1
ATOM 3344 N N . ARG B 1 149 ? 13.837 -18.261 -17.350 1.00 46.11 149 ARG B N 1
ATOM 3345 C CA . ARG B 1 149 ? 15.224 -18.686 -17.097 1.00 46.57 149 ARG B CA 1
ATOM 3346 C C . ARG B 1 149 ? 16.228 -17.891 -17.932 1.00 46.72 149 ARG B C 1
ATOM 3347 O O . ARG B 1 149 ? 17.276 -17.486 -17.431 1.00 47.40 149 ARG B O 1
ATOM 3350 N N . VAL B 1 150 ? 15.901 -17.658 -19.203 1.00 46.84 150 VAL B N 1
ATOM 3351 C CA . VAL B 1 150 ? 16.723 -16.803 -20.053 1.00 43.99 150 VAL B CA 1
ATOM 3352 C C . VAL B 1 150 ? 16.791 -15.390 -19.491 1.00 43.87 150 VAL B C 1
ATOM 3353 O O . VAL B 1 150 ? 17.862 -14.777 -19.472 1.00 42.70 150 VAL B O 1
ATOM 3357 N N . GLN B 1 151 ? 15.652 -14.872 -19.032 1.00 44.29 151 GLN B N 1
ATOM 3358 C CA . GLN B 1 151 ? 15.594 -13.506 -18.494 1.00 45.49 151 GLN B CA 1
ATOM 3359 C C . GLN B 1 151 ? 16.444 -13.352 -17.227 1.00 47.29 151 GLN B C 1
ATOM 3360 O O . GLN B 1 151 ? 17.092 -12.312 -17.015 1.00 45.86 151 GLN B O 1
ATOM 3366 N N . GLU B 1 152 ? 16.430 -14.381 -16.382 1.00 46.61 152 GLU B N 1
ATOM 3367 C CA . GLU B 1 152 ? 17.270 -14.405 -15.180 1.00 46.90 152 GLU B CA 1
ATOM 3368 C C . GLU B 1 152 ? 18.759 -14.546 -15.535 1.00 47.24 152 GLU B C 1
ATOM 3369 O O . GLU B 1 152 ? 19.599 -13.869 -14.943 1.00 45.52 152 GLU B O 1
ATOM 33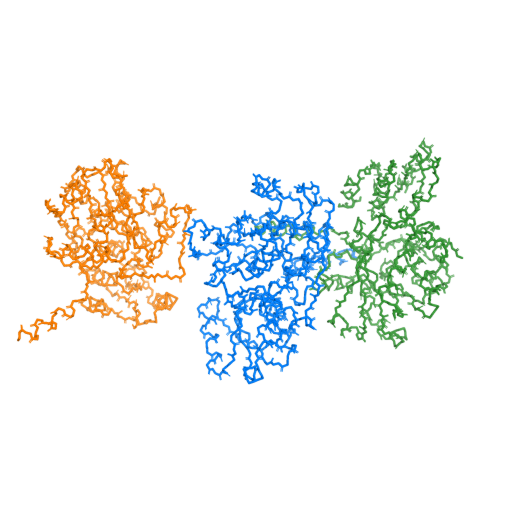75 N N . GLU B 1 153 ? 19.077 -15.405 -16.505 1.00 46.91 153 GLU B N 1
ATOM 3376 C CA . GLU B 1 153 ? 20.469 -15.603 -16.928 1.00 48.73 153 GLU B CA 1
ATOM 3377 C C . GLU B 1 153 ? 21.080 -14.375 -17.599 1.00 50.13 153 GLU B C 1
ATOM 3378 O O . GLU B 1 153 ? 22.228 -14.014 -17.313 1.00 48.61 153 GLU B O 1
ATOM 3384 N N . THR B 1 154 ? 20.323 -13.743 -18.494 1.00 47.45 154 THR B N 1
ATOM 3385 C CA . THR B 1 154 ? 20.854 -12.637 -19.299 1.00 45.27 154 THR B CA 1
ATOM 3386 C C . THR B 1 154 ? 20.516 -11.257 -18.760 1.00 43.80 154 THR B C 1
ATOM 3387 O O . THR B 1 154 ? 21.268 -10.309 -18.971 1.00 46.46 154 THR B O 1
ATOM 3391 N N . GLY B 1 155 ? 19.384 -11.138 -18.071 1.00 41.62 155 GLY B N 1
ATOM 3392 C CA . GLY B 1 155 ? 18.817 -9.834 -17.750 1.00 39.65 155 GLY B CA 1
ATOM 3393 C C . GLY B 1 155 ? 18.148 -9.161 -18.954 1.00 40.08 155 GLY B C 1
ATOM 3394 O O . GLY B 1 155 ? 17.727 -8.005 -18.873 1.00 40.01 155 GLY B O 1
ATOM 3395 N N . ALA B 1 156 ? 18.039 -9.886 -20.068 1.00 38.14 156 ALA B N 1
ATOM 3396 C CA . ALA B 1 156 ? 17.375 -9.373 -21.265 1.00 38.12 156 ALA B CA 1
ATOM 3397 C C . ALA B 1 156 ? 15.957 -8.903 -20.941 1.00 37.51 156 ALA B C 1
ATOM 3398 O O . ALA B 1 156 ? 15.310 -9.435 -20.039 1.00 37.66 156 ALA B O 1
ATOM 3400 N N . VAL B 1 157 ? 15.460 -7.917 -21.674 1.00 38.41 157 VAL B N 1
ATOM 3401 C CA . VAL B 1 157 ? 14.105 -7.432 -21.391 1.00 38.29 157 VAL B CA 1
ATOM 3402 C C . VAL B 1 157 ? 13.069 -8.206 -22.221 1.00 36.96 157 VAL B C 1
ATOM 3403 O O . VAL B 1 157 ? 13.256 -8.468 -23.416 1.00 35.55 157 VAL B O 1
ATOM 3407 N N . LEU B 1 158 ? 11.986 -8.585 -21.556 1.00 34.95 158 LEU B N 1
ATOM 3408 C CA . LEU B 1 158 ? 10.910 -9.320 -22.179 1.00 34.36 158 LEU B CA 1
ATOM 3409 C C . LEU B 1 158 ? 10.126 -8.406 -23.111 1.00 33.68 158 LEU B C 1
ATOM 3410 O O . LEU B 1 158 ? 9.748 -7.301 -22.714 1.00 32.44 158 LEU B O 1
ATOM 3415 N N . ILE B 1 159 ? 9.892 -8.871 -24.338 1.00 31.23 159 ILE B N 1
ATOM 3416 C CA . ILE B 1 159 ? 9.047 -8.165 -25.320 1.00 30.91 159 ILE B CA 1
ATOM 3417 C C . ILE B 1 159 ? 7.756 -8.981 -25.451 1.00 29.02 159 ILE B C 1
ATOM 3418 O O . ILE B 1 159 ? 7.792 -10.110 -25.932 1.00 30.24 159 ILE B O 1
ATOM 3423 N N A HIS B 1 160 ? 6.639 -8.378 -25.056 0.50 28.77 160 HIS B N 1
ATOM 3424 N N B HIS B 1 160 ? 6.631 -8.449 -24.967 0.50 28.75 160 HIS B N 1
ATOM 3425 C CA A HIS B 1 160 ? 5.354 -9.062 -25.005 0.50 28.48 160 HIS B CA 1
ATOM 3426 C CA B HIS B 1 160 ? 5.385 -9.234 -24.940 0.50 28.34 160 HIS B CA 1
ATOM 3427 C C A HIS B 1 160 ? 4.707 -9.093 -26.382 0.50 27.54 160 HIS B C 1
ATOM 3428 C C B HIS B 1 160 ? 4.656 -9.116 -26.268 0.50 27.41 160 HIS B C 1
ATOM 3429 O O A HIS B 1 160 ? 4.758 -8.108 -27.105 0.50 27.46 160 HIS B O 1
ATOM 3430 O O B HIS B 1 160 ? 4.581 -8.039 -26.838 0.50 27.22 160 HIS B O 1
ATOM 3443 N N . PRO B 1 161 ? 4.097 -10.224 -26.763 1.00 26.81 161 PRO B N 1
ATOM 3444 C CA . PRO B 1 161 ? 3.452 -10.184 -28.078 1.00 26.45 161 PRO B CA 1
ATOM 3445 C C . PRO B 1 161 ? 2.146 -9.394 -28.182 1.00 27.30 161 PRO B C 1
ATOM 3446 O O . PRO B 1 161 ? 1.754 -9.042 -29.294 1.00 26.42 161 PRO B O 1
ATOM 3450 N N . ILE B 1 162 ? 1.489 -9.124 -27.053 1.00 25.26 162 ILE B N 1
ATOM 3451 C CA . ILE B 1 162 ? 0.107 -8.579 -27.006 1.00 25.19 162 ILE B CA 1
ATOM 3452 C C . ILE B 1 162 ? 0.008 -7.540 -25.847 1.00 27.42 162 ILE B C 1
ATOM 3453 O O . ILE B 1 162 ? -0.415 -6.393 -26.026 1.00 28.61 162 ILE B O 1
ATOM 3458 N N . ASN B 1 163 ? 0.412 -7.964 -24.654 1.00 27.84 163 ASN B N 1
ATOM 3459 C CA . ASN B 1 163 ? 0.022 -7.350 -23.382 1.00 29.47 163 ASN B CA 1
ATOM 3460 C C . ASN B 1 163 ? 1.068 -6.391 -22.817 1.00 30.69 163 ASN B C 1
ATOM 3461 O O . ASN B 1 163 ? 1.693 -6.670 -21.813 1.00 28.77 163 ASN B O 1
ATOM 3466 N N . SER B 1 164 ? 1.256 -5.254 -23.485 1.00 30.85 164 SER B N 1
ATOM 3467 C CA . SER B 1 164 ? 2.126 -4.199 -22.974 1.00 29.83 164 SER B CA 1
ATOM 3468 C C . SER B 1 164 ? 1.832 -2.885 -23.678 1.00 30.04 164 SER B C 1
ATOM 3469 O O . SER B 1 164 ? 1.375 -2.858 -24.831 1.00 29.69 164 SER B O 1
ATOM 3472 N N . LYS B 1 165 ? 2.100 -1.799 -22.972 1.00 28.41 165 LYS B N 1
ATOM 3473 C CA . LYS B 1 165 ? 1.925 -0.470 -23.501 1.00 30.03 165 LYS B CA 1
ATOM 3474 C C . LYS B 1 165 ? 2.653 -0.279 -24.840 1.00 28.41 165 LYS B C 1
ATOM 3475 O O . LYS B 1 165 ? 2.083 0.250 -25.787 1.00 25.87 165 LYS B O 1
ATOM 3481 N N . TYR B 1 166 ? 3.913 -0.686 -24.898 1.00 29.04 166 TYR B N 1
ATOM 3482 C CA . TYR B 1 166 ? 4.731 -0.408 -26.072 1.00 31.19 166 TYR B CA 1
ATOM 3483 C C . TYR B 1 166 ? 4.301 -1.221 -27.303 1.00 28.94 166 TYR B C 1
ATOM 3484 O O . TYR B 1 166 ? 4.269 -0.685 -28.414 1.00 29.11 166 TYR B O 1
ATOM 3493 N N . THR B 1 167 ? 3.938 -2.486 -27.125 1.00 29.40 167 THR B N 1
ATOM 3494 C CA . THR B 1 167 ? 3.482 -3.255 -28.299 1.00 28.81 167 THR B CA 1
ATOM 3495 C C . THR B 1 167 ? 2.103 -2.800 -28.736 1.00 26.36 167 THR B C 1
ATOM 3496 O O . THR B 1 167 ? 1.877 -2.654 -29.936 1.00 24.51 167 THR B O 1
ATOM 3500 N N . ILE B 1 168 ? 1.201 -2.507 -27.789 1.00 25.01 168 ILE B N 1
ATOM 3501 C CA . ILE B 1 168 ? -0.118 -1.955 -28.158 1.00 23.75 168 ILE B CA 1
ATOM 3502 C C . ILE B 1 168 ? 0.060 -0.634 -28.921 1.00 23.49 168 ILE B C 1
ATOM 3503 O O . ILE B 1 168 ? -0.590 -0.387 -29.930 1.00 23.14 168 ILE B O 1
ATOM 3508 N N . SER B 1 169 ? 0.946 0.211 -28.421 1.00 25.48 169 SER B N 1
ATOM 3509 C CA . SER B 1 169 ? 1.234 1.506 -29.048 1.00 26.31 169 SER B CA 1
ATOM 3510 C C . SER B 1 169 ? 1.750 1.396 -30.505 1.00 25.96 169 SER B C 1
ATOM 3511 O O . SER B 1 169 ? 1.284 2.119 -31.386 1.00 25.83 169 SER B O 1
ATOM 3514 N N . GLY B 1 170 ? 2.694 0.497 -30.755 1.00 26.10 170 GLY B N 1
ATOM 3515 C CA . GLY B 1 170 ? 3.163 0.257 -32.132 1.00 25.29 170 GLY B CA 1
ATOM 3516 C C . GLY B 1 170 ? 2.049 -0.240 -33.047 1.00 25.84 170 GLY B C 1
ATOM 3517 O O . GLY B 1 170 ? 1.852 0.277 -34.158 1.00 25.06 170 GLY B O 1
ATOM 3518 N N . GLN B 1 171 ? 1.282 -1.216 -32.564 1.00 25.73 171 GLN B N 1
ATOM 3519 C CA . GLN B 1 171 ? 0.128 -1.737 -33.313 1.00 24.56 171 GLN B CA 1
ATOM 3520 C C . GLN B 1 171 ? -0.860 -0.648 -33.750 1.00 24.87 171 GLN B C 1
ATOM 3521 O O . GLN B 1 171 ? -1.400 -0.692 -34.856 1.00 24.83 171 GLN B O 1
ATOM 3527 N N . GLY B 1 172 ? -1.081 0.340 -32.891 1.00 25.03 172 GLY B N 1
ATOM 3528 C CA . GLY B 1 172 ? -1.999 1.422 -33.198 1.00 24.21 172 GLY B CA 1
ATOM 3529 C C . GLY B 1 172 ? -1.599 2.272 -34.391 1.00 24.44 172 GLY B C 1
ATOM 3530 O O . GLY B 1 172 ? -2.439 2.951 -34.972 1.00 24.72 172 GLY B O 1
ATOM 3531 N N . THR B 1 173 ? -0.330 2.235 -34.786 1.00 24.26 173 THR B N 1
ATOM 3532 C CA . THR B 1 173 ? 0.067 2.950 -35.993 1.00 24.69 173 THR B CA 1
ATOM 3533 C C . THR B 1 173 ? -0.652 2.457 -37.252 1.00 25.83 173 THR B C 1
ATOM 3534 O O . THR B 1 173 ? -0.805 3.210 -38.199 1.00 26.31 173 THR B O 1
ATOM 3538 N N . VAL B 1 174 ? -1.128 1.212 -37.239 1.00 25.55 174 VAL B N 1
ATOM 3539 C CA . VAL B 1 174 ? -1.942 0.680 -38.334 1.00 25.22 174 VAL B CA 1
ATOM 3540 C C . VAL B 1 174 ? -3.143 1.599 -38.556 1.00 25.13 174 VAL B C 1
ATOM 3541 O O . VAL B 1 174 ? -3.500 1.879 -39.693 1.00 24.13 174 VAL B O 1
ATOM 3545 N N . SER B 1 175 ? -3.749 2.078 -37.474 1.00 26.08 175 SER B N 1
ATOM 3546 C CA . SER B 1 175 ? -4.921 2.957 -37.564 1.00 27.65 175 SER B CA 1
ATOM 3547 C C . SER B 1 175 ? -4.617 4.367 -38.048 1.00 26.90 175 SER B C 1
ATOM 3548 O O . SER B 1 175 ? -5.364 4.923 -38.859 1.00 29.44 175 SER B O 1
ATOM 3551 N N . LEU B 1 176 ? -3.563 4.963 -37.505 1.00 27.25 176 LEU B N 1
ATOM 3552 C CA . LEU B 1 176 ? -3.111 6.279 -37.960 1.00 28.60 176 LEU B CA 1
ATOM 3553 C C . LEU B 1 176 ? -2.958 6.281 -39.483 1.00 28.05 176 LEU B C 1
ATOM 3554 O O . LEU B 1 176 ? -3.467 7.183 -40.175 1.00 28.91 176 LEU B O 1
ATOM 3559 N N . GLU B 1 177 ? -2.313 5.238 -40.003 1.00 25.39 177 GLU B N 1
ATOM 3560 C CA . GLU B 1 177 ? -2.077 5.126 -41.440 1.00 25.90 177 GLU B CA 1
ATOM 3561 C C . GLU B 1 177 ? -3.404 4.984 -42.195 1.00 26.05 177 GLU B C 1
ATOM 3562 O O . GLU B 1 177 ? -3.713 5.764 -43.107 1.00 24.73 177 GLU B O 1
ATOM 3568 N N . LEU B 1 178 ? -4.200 4.001 -41.788 1.00 26.31 178 LEU B N 1
ATOM 3569 C CA . LEU B 1 178 ? -5.454 3.676 -42.469 1.00 27.63 178 LEU B CA 1
ATOM 3570 C C . LEU B 1 178 ? -6.426 4.855 -42.559 1.00 26.59 178 LEU B C 1
ATOM 3571 O O . LEU B 1 178 ? -7.114 5.029 -43.564 1.00 25.15 178 LEU B O 1
ATOM 3576 N N . LEU B 1 179 ? -6.538 5.607 -41.478 1.00 25.99 179 LEU B N 1
ATOM 3577 C CA . LEU B 1 179 ? -7.462 6.729 -41.456 1.00 28.54 179 LEU B CA 1
ATOM 3578 C C . LEU B 1 179 ? -6.927 7.948 -42.210 1.00 29.97 179 LEU B C 1
ATOM 3579 O O . LEU B 1 179 ? -7.702 8.797 -42.594 1.00 31.80 179 LEU B O 1
ATOM 3584 N N . GLU B 1 180 ? -5.624 8.020 -42.460 1.00 31.68 180 GLU B N 1
ATOM 3585 C CA . GLU B 1 180 ? -5.096 9.022 -43.397 1.00 34.17 180 GLU B CA 1
ATOM 3586 C C . GLU B 1 180 ? -5.290 8.588 -44.851 1.00 34.25 180 GLU B C 1
ATOM 3587 O O . GLU B 1 180 ? -5.561 9.414 -45.729 1.00 32.98 180 GLU B O 1
ATOM 3593 N N . GLN B 1 181 ? -5.156 7.287 -45.096 1.00 31.92 181 GLN B N 1
ATOM 3594 C CA . GLN B 1 181 ? -5.299 6.732 -46.435 1.00 32.11 181 GLN B CA 1
ATOM 3595 C C . GLN B 1 181 ? -6.750 6.724 -46.902 1.00 32.82 181 GLN B C 1
ATOM 3596 O O . GLN B 1 181 ? -7.034 6.992 -48.068 1.00 32.52 181 GLN B O 1
ATOM 3602 N N . VAL B 1 182 ? -7.667 6.389 -45.999 1.00 32.70 182 VAL B N 1
ATOM 3603 C CA . VAL B 1 182 ? -9.084 6.331 -46.339 1.00 33.27 182 VAL B CA 1
ATOM 3604 C C . VAL B 1 182 ? -9.859 7.058 -45.245 1.00 34.45 182 VAL B C 1
ATOM 3605 O O . VAL B 1 182 ? -10.406 6.426 -44.338 1.00 33.28 182 VAL B O 1
ATOM 3609 N N . PRO B 1 183 ? -9.881 8.398 -45.308 1.00 37.19 183 PRO B N 1
ATOM 3610 C CA . PRO B 1 183 ? -10.485 9.217 -44.245 1.00 39.17 183 PRO B CA 1
ATOM 3611 C C . PRO B 1 183 ? -11.927 8.891 -43.887 1.00 38.33 183 PRO B C 1
ATOM 3612 O O . PRO B 1 183 ? -12.313 9.074 -42.739 1.00 42.88 183 PRO B O 1
ATOM 3616 N N . GLU B 1 184 ? -12.694 8.373 -44.837 1.00 36.78 184 GLU B N 1
ATOM 3617 C CA . GLU B 1 184 ? -14.136 8.160 -44.656 1.00 38.80 184 GLU B CA 1
ATOM 3618 C C . GLU B 1 184 ? -14.480 6.806 -44.017 1.00 36.25 184 GLU B C 1
ATOM 3619 O O . GLU B 1 184 ? -15.648 6.467 -43.898 1.00 34.55 184 GLU B O 1
ATOM 3625 N N . ILE B 1 185 ? -13.479 6.016 -43.635 1.00 35.68 185 ILE B N 1
ATOM 3626 C CA . ILE B 1 185 ? -13.749 4.690 -43.057 1.00 34.57 185 ILE B CA 1
ATOM 3627 C C . ILE B 1 185 ? -14.641 4.855 -41.833 1.00 31.87 185 ILE B C 1
ATOM 3628 O O . ILE B 1 185 ? -14.368 5.685 -40.985 1.00 31.37 185 ILE B O 1
ATOM 3633 N N . ASP B 1 186 ? -15.717 4.075 -41.784 1.00 31.61 186 ASP B N 1
ATOM 3634 C CA . ASP B 1 186 ? -16.688 4.108 -40.676 1.00 31.65 186 ASP B CA 1
ATOM 3635 C C . ASP B 1 186 ? -16.693 2.831 -39.813 1.00 30.71 186 ASP B C 1
ATOM 3636 O O . ASP B 1 186 ? -17.213 2.840 -38.698 1.00 29.91 186 ASP B O 1
ATOM 3641 N N . THR B 1 187 ? -16.130 1.743 -40.334 1.00 30.77 187 THR B N 1
ATOM 3642 C CA . THR B 1 187 ? -15.936 0.496 -39.571 1.00 29.02 187 THR B CA 1
ATOM 3643 C C . THR B 1 187 ? -14.633 -0.233 -39.938 1.00 27.32 187 THR B C 1
ATOM 3644 O O . THR B 1 187 ? -14.124 -0.105 -41.053 1.00 25.47 187 THR B O 1
ATOM 3648 N N . ILE B 1 188 ? -14.071 -0.939 -38.959 1.00 25.11 188 ILE B N 1
ATOM 3649 C CA . ILE B 1 188 ? -12.813 -1.662 -39.127 1.00 26.11 188 ILE B CA 1
ATOM 3650 C C . ILE B 1 188 ? -12.947 -3.041 -38.501 1.00 26.51 188 ILE B C 1
ATOM 3651 O O . ILE B 1 188 ? -13.340 -3.168 -37.334 1.00 26.14 188 ILE B O 1
ATOM 3656 N N . ILE B 1 189 ? -12.616 -4.058 -39.290 1.00 25.19 189 ILE B N 1
ATOM 3657 C CA . ILE B 1 189 ? -12.669 -5.453 -38.865 1.00 24.64 189 ILE B CA 1
ATOM 3658 C C . ILE B 1 189 ? -11.224 -5.901 -38.668 1.00 23.96 189 ILE B C 1
ATOM 3659 O O . ILE B 1 189 ? -10.392 -5.770 -39.576 1.00 22.85 189 ILE B O 1
ATOM 3664 N N . VAL B 1 190 ? -10.936 -6.405 -37.472 1.00 23.22 190 VAL B N 1
ATOM 3665 C CA . VAL B 1 190 ? -9.590 -6.731 -37.028 1.00 22.65 190 VAL B CA 1
ATOM 3666 C C . VAL B 1 190 ? -9.507 -8.166 -36.461 1.00 23.70 190 VAL B C 1
ATOM 3667 O O . VAL B 1 190 ? -10.252 -8.521 -35.531 1.00 23.48 190 VAL B O 1
ATOM 3671 N N . PRO B 1 191 ? -8.570 -8.986 -36.972 1.00 23.89 191 PRO B N 1
ATOM 3672 C CA . PRO B 1 191 ? -8.312 -10.280 -36.345 1.00 23.86 191 PRO B CA 1
ATOM 3673 C C . PRO B 1 191 ? -7.901 -10.145 -34.875 1.00 23.30 191 PRO B C 1
ATOM 3674 O O . PRO B 1 191 ? -7.198 -9.203 -34.528 1.00 23.47 191 PRO B O 1
ATOM 3678 N N . ILE B 1 192 ? -8.313 -11.095 -34.034 1.00 23.05 192 ILE B N 1
ATOM 3679 C CA . ILE B 1 192 ? -8.037 -11.032 -32.587 1.00 23.72 192 ILE B CA 1
ATOM 3680 C C . ILE B 1 192 ? -7.520 -12.375 -32.050 1.00 24.17 192 ILE B C 1
ATOM 3681 O O . ILE B 1 192 ? -8.044 -13.439 -32.387 1.00 23.82 192 ILE B O 1
ATOM 3686 N N . SER B 1 193 ? -6.443 -12.300 -31.272 1.00 24.45 193 SER B N 1
ATOM 3687 C CA . SER B 1 193 ? -5.901 -13.432 -30.528 1.00 24.65 193 SER B CA 1
ATOM 3688 C C . SER B 1 193 ? -5.662 -12.957 -29.086 1.00 25.16 193 SER B C 1
ATOM 3689 O O . SER B 1 193 ? -6.510 -13.166 -28.216 1.00 27.76 193 SER B O 1
ATOM 3692 N N . GLY B 1 194 ? -4.525 -12.312 -28.849 1.00 23.89 194 GLY B N 1
ATOM 3693 C CA . GLY B 1 194 ? -4.202 -11.738 -27.556 1.00 24.14 194 GLY B CA 1
ATOM 3694 C C . GLY B 1 194 ? -4.828 -10.369 -27.380 1.00 24.45 194 GLY B C 1
ATOM 3695 O O . GLY B 1 194 ? -5.009 -9.894 -26.256 1.00 26.65 194 GLY B O 1
ATOM 3696 N N . GLY B 1 195 ? -5.170 -9.735 -28.496 1.00 22.82 195 GLY B N 1
ATOM 3697 C CA . GLY B 1 195 ? -5.851 -8.456 -28.479 1.00 23.01 195 GLY B CA 1
ATOM 3698 C C . GLY B 1 195 ? -4.960 -7.242 -28.627 1.00 23.40 195 GLY B C 1
ATOM 3699 O O . GLY B 1 195 ? -5.433 -6.115 -28.487 1.00 23.16 195 GLY B O 1
ATOM 3700 N N . GLY B 1 196 ? -3.679 -7.458 -28.910 1.00 23.28 196 GLY B N 1
ATOM 3701 C CA . GLY B 1 196 ? -2.741 -6.350 -29.043 1.00 23.33 196 GLY B CA 1
ATOM 3702 C C . GLY B 1 196 ? -3.040 -5.458 -30.231 1.00 23.64 196 GLY B C 1
ATOM 3703 O O . GLY B 1 196 ? -3.060 -4.223 -30.104 1.00 25.04 196 GLY B O 1
ATOM 3704 N N . LEU B 1 197 ? -3.271 -6.084 -31.386 1.00 23.71 197 LEU B N 1
ATOM 3705 C CA . LEU B 1 197 ? -3.550 -5.376 -32.635 1.00 23.96 197 LEU B CA 1
ATOM 3706 C C . LEU B 1 197 ? -4.832 -4.583 -32.496 1.00 23.10 197 LEU B C 1
ATOM 3707 O O . LEU B 1 197 ? -4.879 -3.391 -32.793 1.00 22.77 197 LEU B O 1
ATOM 3712 N N . ILE B 1 198 ? -5.891 -5.249 -32.071 1.00 22.53 198 ILE B N 1
ATOM 3713 C CA . ILE B 1 198 ? -7.187 -4.576 -32.003 1.00 22.47 198 ILE B CA 1
ATOM 3714 C C . ILE B 1 198 ? -7.202 -3.466 -30.940 1.00 23.02 198 ILE B C 1
ATOM 3715 O O . ILE B 1 198 ? -7.887 -2.448 -31.117 1.00 23.02 198 ILE B O 1
ATOM 3720 N N . SER B 1 199 ? -6.440 -3.642 -29.858 1.00 23.78 199 SER B N 1
ATOM 3721 C CA . SER B 1 199 ? -6.385 -2.616 -28.810 1.00 24.43 199 SER B CA 1
ATOM 3722 C C . SER B 1 199 ? -5.730 -1.347 -29.376 1.00 25.30 199 SER B C 1
ATOM 3723 O O . SER B 1 199 ? -6.282 -0.232 -29.247 1.00 24.18 199 SER B O 1
ATOM 3726 N N . GLY B 1 200 ? -4.583 -1.528 -30.038 1.00 24.36 200 GLY B N 1
ATOM 3727 C CA . GLY B 1 200 ? -3.918 -0.423 -30.720 1.00 24.08 200 GLY B CA 1
ATOM 3728 C C . GLY B 1 200 ? -4.808 0.227 -31.760 1.00 23.90 200 GLY B C 1
ATOM 3729 O O . GLY B 1 200 ? -5.027 1.419 -31.734 1.00 25.87 200 GLY B O 1
ATOM 3730 N N . VAL B 1 201 ? -5.338 -0.577 -32.672 1.00 26.16 201 VAL B N 1
ATOM 3731 C CA . VAL B 1 201 ? -6.213 -0.086 -33.723 1.00 26.41 201 VAL B CA 1
ATOM 3732 C C . VAL B 1 201 ? -7.403 0.704 -33.150 1.00 27.94 201 VAL B C 1
ATOM 3733 O O . VAL B 1 201 ? -7.761 1.774 -33.660 1.00 26.03 201 VAL B O 1
ATOM 3737 N N . ALA B 1 202 ? -8.002 0.188 -32.086 1.00 27.46 202 ALA B N 1
ATOM 3738 C CA . ALA B 1 202 ? -9.219 0.799 -31.548 1.00 27.86 202 ALA B CA 1
ATOM 3739 C C . ALA B 1 202 ? -8.911 2.098 -30.798 1.00 26.51 202 ALA B C 1
ATOM 3740 O O . ALA B 1 202 ? -9.651 3.079 -30.924 1.00 26.58 202 ALA B O 1
ATOM 3742 N N . LEU B 1 203 ? -7.836 2.098 -30.017 1.00 26.14 203 LEU B N 1
ATOM 3743 C CA . LEU B 1 203 ? -7.457 3.294 -29.267 1.00 27.63 203 LEU B CA 1
ATOM 3744 C C . LEU B 1 203 ? -7.123 4.445 -30.209 1.00 28.83 203 LEU B C 1
ATOM 3745 O O . LEU B 1 203 ? -7.583 5.561 -29.999 1.00 26.78 203 LEU B O 1
ATOM 3750 N N . ALA B 1 204 ? -6.367 4.170 -31.274 1.00 28.90 204 ALA B N 1
ATOM 3751 C CA . ALA B 1 204 ? -6.058 5.228 -32.258 1.00 28.86 204 ALA B CA 1
ATOM 3752 C C . ALA B 1 204 ? -7.298 5.664 -33.033 1.00 28.58 204 ALA B C 1
ATOM 3753 O O . ALA B 1 204 ? -7.563 6.852 -33.154 1.00 30.09 204 ALA B O 1
ATOM 3755 N N . ALA B 1 205 ? -8.068 4.710 -33.541 1.00 28.96 205 ALA B N 1
ATOM 3756 C CA . ALA B 1 205 ? -9.258 5.031 -34.325 1.00 28.95 205 ALA B CA 1
ATOM 3757 C C . ALA B 1 205 ? -10.307 5.835 -33.539 1.00 29.76 205 ALA B C 1
ATOM 3758 O O . ALA B 1 205 ? -10.874 6.797 -34.064 1.00 29.13 205 ALA B O 1
ATOM 3760 N N . LYS B 1 206 ? -10.542 5.464 -32.283 1.00 29.99 206 LYS B N 1
ATOM 3761 C CA . LYS B 1 206 ? -11.522 6.166 -31.443 1.00 31.84 206 LYS B CA 1
ATOM 3762 C C . LYS B 1 206 ? -11.053 7.576 -31.067 1.00 32.45 206 LYS B C 1
ATOM 3763 O O . LYS B 1 206 ? -11.872 8.493 -30.957 1.00 32.13 206 LYS B O 1
ATOM 3769 N N . ALA B 1 207 ? -9.750 7.740 -30.850 1.00 30.65 207 ALA B N 1
ATOM 3770 C CA . ALA B 1 207 ? -9.164 9.068 -30.639 1.00 31.02 207 ALA B CA 1
ATOM 3771 C C . ALA B 1 207 ? -9.400 9.999 -31.828 1.00 31.93 207 ALA B C 1
ATOM 3772 O O . ALA B 1 207 ? -9.690 11.173 -31.652 1.00 32.63 207 ALA B O 1
ATOM 3774 N N . ILE B 1 208 ? -9.261 9.460 -33.037 1.00 32.22 208 ILE B N 1
ATOM 3775 C CA . ILE B 1 208 ? -9.420 10.230 -34.272 1.00 32.13 208 ILE B CA 1
ATOM 3776 C C . ILE B 1 208 ? -10.893 10.448 -34.615 1.00 33.13 208 ILE B C 1
ATOM 3777 O O . ILE B 1 208 ? -11.280 11.531 -35.037 1.00 33.93 208 ILE B O 1
ATOM 3782 N N . ASN B 1 209 ? -11.707 9.419 -34.431 1.00 33.88 209 ASN B N 1
ATOM 3783 C CA . ASN B 1 209 ? -13.123 9.489 -34.754 1.00 36.71 209 ASN B CA 1
ATOM 3784 C C . ASN B 1 209 ? -13.903 8.519 -33.860 1.00 35.75 209 ASN B C 1
ATOM 3785 O O . ASN B 1 209 ? -13.967 7.323 -34.145 1.00 33.00 209 ASN B O 1
ATOM 3790 N N . PRO B 1 210 ? -14.475 9.042 -32.756 1.00 36.04 210 PRO B N 1
ATOM 3791 C CA . PRO B 1 210 ? -15.289 8.293 -31.793 1.00 36.08 210 PRO B CA 1
ATOM 3792 C C . PRO B 1 210 ? -16.447 7.462 -32.368 1.00 33.45 210 PRO B C 1
ATOM 3793 O O . PRO B 1 210 ? -16.868 6.514 -31.727 1.00 37.83 210 PRO B O 1
ATOM 3797 N N . SER B 1 211 ? -16.941 7.787 -33.554 1.00 33.59 211 SER B N 1
ATOM 3798 C CA . SER B 1 211 ? -18.063 7.039 -34.153 1.00 33.45 211 SER B CA 1
ATOM 3799 C C . SER B 1 211 ? -17.667 5.844 -35.006 1.00 33.67 211 SER B C 1
ATOM 3800 O O . SER B 1 211 ? -18.559 5.109 -35.450 1.00 31.46 211 SER B O 1
ATOM 3803 N N . ILE B 1 212 ? -16.368 5.661 -35.256 1.00 32.39 212 ILE B N 1
ATOM 3804 C CA . ILE B 1 212 ? -15.900 4.470 -35.983 1.00 34.40 212 ILE B CA 1
ATOM 3805 C C . ILE B 1 212 ? -16.273 3.211 -35.199 1.00 31.58 212 ILE B C 1
ATOM 3806 O O . ILE B 1 212 ? -16.038 3.136 -34.002 1.00 31.39 212 ILE B O 1
ATOM 3811 N N . ARG B 1 213 ? -16.846 2.227 -35.880 1.00 30.25 213 ARG B N 1
ATOM 3812 C CA . ARG B 1 213 ? -17.135 0.929 -35.264 1.00 29.64 213 ARG B CA 1
ATOM 3813 C C . ARG B 1 213 ? -15.958 -0.022 -35.452 1.00 28.69 213 ARG B C 1
ATOM 3814 O O . ARG B 1 213 ? -15.559 -0.297 -36.590 1.00 29.31 213 ARG B O 1
ATOM 3817 N N . ILE B 1 214 ? -15.419 -0.525 -34.349 1.00 26.27 214 ILE B N 1
ATOM 3818 C CA . ILE B 1 214 ? -14.371 -1.541 -34.370 1.00 26.68 214 ILE B CA 1
ATOM 3819 C C . ILE B 1 214 ? -14.971 -2.910 -34.083 1.00 27.88 214 ILE B C 1
ATOM 3820 O O . ILE B 1 214 ? -15.646 -3.109 -33.070 1.00 28.56 214 ILE B O 1
ATOM 3825 N N . LEU B 1 215 ? -14.704 -3.857 -34.976 1.00 26.63 215 LEU B N 1
ATOM 3826 C CA . LEU B 1 215 ? -15.219 -5.191 -34.855 1.00 26.75 215 LEU B CA 1
ATOM 3827 C C . LEU B 1 215 ? -14.063 -6.167 -34.879 1.00 27.03 215 LEU B C 1
ATOM 3828 O O . LEU B 1 215 ? -13.131 -6.019 -35.683 1.00 25.78 215 LEU B O 1
ATOM 3833 N N . ALA B 1 216 ? -14.130 -7.163 -34.003 1.00 24.36 216 ALA B N 1
ATOM 3834 C CA . ALA B 1 216 ? -13.144 -8.223 -33.970 1.00 24.48 216 ALA B CA 1
ATOM 3835 C C . ALA B 1 216 ? -13.592 -9.391 -34.837 1.00 24.79 216 ALA B C 1
ATOM 3836 O O . ALA B 1 216 ? -14.794 -9.630 -35.010 1.00 25.15 216 ALA B O 1
ATOM 3838 N N . ALA B 1 217 ? -12.616 -10.109 -35.377 1.00 23.55 217 ALA B N 1
ATOM 3839 C CA . ALA B 1 217 ? -12.868 -11.332 -36.145 1.00 24.11 217 ALA B CA 1
ATOM 3840 C C . ALA B 1 217 ? -12.102 -12.477 -35.500 1.00 22.84 217 ALA B C 1
ATOM 3841 O O . ALA B 1 217 ? -10.884 -12.399 -35.330 1.00 23.51 217 ALA B O 1
ATOM 3843 N N . GLU B 1 218 ? -12.828 -13.530 -35.131 1.00 23.32 218 GLU B N 1
ATOM 3844 C CA . GLU B 1 218 ? -12.303 -14.599 -34.278 1.00 23.76 218 GLU B CA 1
ATOM 3845 C C . GLU B 1 218 ? -12.771 -15.990 -34.750 1.00 23.66 218 GLU B C 1
ATOM 3846 O O . GLU B 1 218 ? -13.907 -16.138 -35.190 1.00 24.73 218 GLU B O 1
ATOM 3852 N N . PRO B 1 219 ? -11.894 -17.007 -34.675 1.00 23.25 219 PRO B N 1
ATOM 3853 C CA . PRO B 1 219 ? -12.323 -18.346 -35.086 1.00 24.95 219 PRO B CA 1
ATOM 3854 C C . PRO B 1 219 ? -13.321 -18.980 -34.116 1.00 26.38 219 PRO B C 1
ATOM 3855 O O . PRO B 1 219 ? -13.237 -18.752 -32.902 1.00 24.97 219 PRO B O 1
ATOM 3859 N N . LYS B 1 220 ? -14.241 -19.768 -34.668 1.00 27.13 220 LYS B N 1
ATOM 3860 C CA . LYS B 1 220 ? -15.229 -20.514 -33.879 1.00 28.20 220 LYS B CA 1
ATOM 3861 C C . LYS B 1 220 ? -14.538 -21.398 -32.835 1.00 27.06 220 LYS B C 1
ATOM 3862 O O . LYS B 1 220 ? -14.941 -21.418 -31.679 1.00 26.29 220 LYS B O 1
ATOM 3865 N N . GLY B 1 221 ? -13.471 -22.081 -33.236 1.00 25.95 221 GLY B N 1
ATOM 3866 C CA . GLY B 1 221 ? -12.681 -22.932 -32.327 1.00 26.49 221 GLY B CA 1
ATOM 3867 C C . GLY B 1 221 ? -11.726 -22.214 -31.378 1.00 27.66 221 GLY B C 1
ATOM 3868 O O . GLY B 1 221 ? -10.958 -22.860 -30.666 1.00 27.74 221 GLY B O 1
ATOM 3869 N N . ALA B 1 222 ? -11.763 -20.881 -31.347 1.00 27.59 222 ALA B N 1
ATOM 3870 C CA . ALA B 1 222 ? -10.941 -20.110 -30.397 1.00 26.63 222 ALA B CA 1
ATOM 3871 C C . ALA B 1 222 ? -11.609 -18.766 -30.099 1.00 26.88 222 ALA B C 1
ATOM 3872 O O . ALA B 1 222 ? -10.992 -17.698 -30.208 1.00 26.08 222 ALA B O 1
ATOM 3874 N N . ASP B 1 223 ? -12.871 -18.857 -29.700 1.00 26.83 223 ASP B N 1
ATOM 3875 C CA . ASP B 1 223 ? -13.771 -17.720 -29.550 1.00 26.65 223 ASP B CA 1
ATOM 3876 C C . ASP B 1 223 ? -13.832 -17.127 -28.128 1.00 26.41 223 ASP B C 1
ATOM 3877 O O . ASP B 1 223 ? -14.865 -16.599 -27.702 1.00 26.91 223 ASP B O 1
ATOM 3882 N N . ASP B 1 224 ? -12.721 -17.191 -27.417 1.00 25.70 224 ASP B N 1
ATOM 3883 C CA . ASP B 1 224 ? -12.635 -16.669 -26.060 1.00 25.82 224 ASP B CA 1
ATOM 3884 C C . ASP B 1 224 ? -12.871 -15.186 -25.955 1.00 26.64 224 ASP B C 1
ATOM 3885 O O . ASP B 1 224 ? -13.322 -14.724 -24.908 1.00 24.04 224 ASP B O 1
ATOM 3890 N N . SER B 1 225 ? -12.502 -14.419 -26.992 1.00 26.26 225 SER B N 1
ATOM 3891 C CA . SER B 1 225 ? -12.765 -12.966 -26.970 1.00 25.17 225 SER B CA 1
ATOM 3892 C C . SER B 1 225 ? -14.272 -12.681 -27.006 1.00 23.97 225 SER B C 1
ATOM 3893 O O . SER B 1 225 ? -14.765 -11.818 -26.264 1.00 25.45 225 SER B O 1
ATOM 3896 N N . ALA B 1 226 ? -14.991 -13.383 -27.874 1.00 22.82 226 ALA B N 1
ATOM 3897 C CA . ALA B 1 226 ? -16.458 -13.299 -27.912 1.00 24.59 226 ALA B CA 1
ATOM 3898 C C . ALA B 1 226 ? -17.058 -13.712 -26.554 1.00 25.40 226 ALA B C 1
ATOM 3899 O O . ALA B 1 226 ? -17.886 -13.005 -25.995 1.00 24.85 226 ALA B O 1
ATOM 3901 N N . GLN B 1 227 ? -16.584 -14.826 -26.005 1.00 27.23 227 GLN B N 1
ATOM 3902 C CA . GLN B 1 227 ? -17.071 -15.304 -24.700 1.00 29.25 227 GLN B CA 1
ATOM 3903 C C . GLN B 1 227 ? -16.796 -14.256 -23.617 1.00 28.76 227 GLN B C 1
ATOM 3904 O O . GLN B 1 227 ? -17.628 -14.023 -22.728 1.00 29.12 227 GLN B O 1
ATOM 3910 N N . SER B 1 228 ? -15.642 -13.608 -23.716 1.00 26.59 228 SER B N 1
ATOM 3911 C CA . SER B 1 228 ? -15.235 -12.651 -22.724 1.00 27.48 228 SER B CA 1
ATOM 3912 C C . SER B 1 228 ? -16.137 -11.416 -22.745 1.00 28.74 228 SER B C 1
ATOM 3913 O O . SER B 1 228 ? -16.502 -10.894 -21.694 1.00 27.00 228 SER B O 1
ATOM 3916 N N . LYS B 1 229 ? -16.495 -10.955 -23.942 1.00 30.61 229 LYS B N 1
ATOM 3917 C CA . LYS B 1 229 ? -17.377 -9.801 -24.067 1.00 31.99 229 LYS B CA 1
ATOM 3918 C C . LYS B 1 229 ? -18.764 -10.108 -23.526 1.00 32.10 229 LYS B C 1
ATOM 3919 O O . LYS B 1 229 ? -19.378 -9.262 -22.886 1.00 33.23 229 LYS B O 1
ATOM 3925 N N . ALA B 1 230 ? -19.261 -11.305 -23.809 1.00 31.64 230 ALA B N 1
ATOM 3926 C CA . ALA B 1 230 ? -20.556 -11.746 -23.277 1.00 32.42 230 ALA B CA 1
ATOM 3927 C C . ALA B 1 230 ? -20.541 -11.801 -21.753 1.00 32.74 230 ALA B C 1
ATOM 3928 O O . ALA B 1 230 ? -21.510 -11.408 -21.111 1.00 36.39 230 ALA B O 1
ATOM 3930 N N . ALA B 1 231 ? -19.435 -12.261 -21.180 1.00 32.49 231 ALA B N 1
ATOM 3931 C CA . ALA B 1 231 ? -19.357 -12.479 -19.744 1.00 32.81 231 ALA B CA 1
ATOM 3932 C C . ALA B 1 231 ? -18.983 -11.235 -18.947 1.00 32.17 231 ALA B C 1
ATOM 3933 O O . ALA B 1 231 ? -19.220 -11.199 -17.747 1.00 32.14 231 ALA B O 1
ATOM 3935 N N . GLY B 1 232 ? -18.418 -10.219 -19.600 1.00 29.22 232 GLY B N 1
ATOM 3936 C CA . GLY B 1 232 ? -18.012 -8.992 -18.904 1.00 27.89 232 GLY B CA 1
ATOM 3937 C C . GLY B 1 232 ? -16.699 -9.164 -18.162 1.00 29.38 232 GLY B C 1
ATOM 3938 O O . GLY B 1 232 ? -16.370 -8.386 -17.284 1.00 28.49 232 GLY B O 1
ATOM 3939 N N . LYS B 1 233 ? -15.934 -10.184 -18.540 1.00 28.38 233 LYS B N 1
ATOM 3940 C CA . LYS B 1 233 ? -14.608 -10.393 -18.002 1.00 28.84 233 LYS B CA 1
ATOM 3941 C C . LYS B 1 233 ? -13.833 -11.383 -18.860 1.00 27.15 233 LYS B C 1
ATOM 3942 O O . LYS B 1 233 ? -14.395 -12.056 -19.732 1.00 28.31 233 LYS B O 1
ATOM 3948 N N . ILE B 1 234 ? -12.553 -11.510 -18.574 1.00 26.93 234 ILE B N 1
ATOM 3949 C CA . ILE B 1 234 ? -11.710 -12.437 -19.299 1.00 27.07 234 ILE B CA 1
ATOM 3950 C C . ILE B 1 234 ? -12.134 -13.888 -19.070 1.00 28.89 234 ILE B C 1
ATOM 3951 O O . ILE B 1 234 ? -12.106 -14.400 -17.955 1.00 28.83 234 ILE B O 1
ATOM 3956 N N . ILE B 1 235 ? -12.475 -14.542 -20.170 1.00 29.43 235 ILE B N 1
ATOM 3957 C CA . ILE B 1 235 ? -12.850 -15.940 -20.206 1.00 29.40 235 ILE B CA 1
ATOM 3958 C C . ILE B 1 235 ? -11.804 -16.710 -21.004 1.00 29.26 235 ILE B C 1
ATOM 3959 O O . ILE B 1 235 ? -11.285 -16.187 -21.999 1.00 27.94 235 ILE B O 1
ATOM 3964 N N . THR B 1 236 ? -11.530 -17.952 -20.610 1.00 27.01 236 THR B N 1
ATOM 3965 C CA . THR B 1 236 ? -10.619 -18.803 -21.364 1.00 26.48 236 THR B CA 1
ATOM 3966 C C . THR B 1 236 ? -11.291 -20.091 -21.783 1.00 25.42 236 THR B C 1
ATOM 3967 O O . THR B 1 236 ? -12.445 -20.323 -21.454 1.00 23.89 236 THR B O 1
ATOM 3971 N N . LEU B 1 237 ? -10.565 -20.913 -22.539 1.00 25.33 237 LEU B N 1
ATOM 3972 C CA . LEU B 1 237 ? -11.102 -22.151 -23.084 1.00 26.44 237 LEU B CA 1
ATOM 3973 C C . LEU B 1 237 ? -10.186 -23.298 -22.705 1.00 26.01 237 LEU B C 1
ATOM 3974 O O . LEU B 1 237 ? -8.986 -23.108 -22.631 1.00 27.17 237 LEU B O 1
ATOM 3979 N N . PRO B 1 238 ? -10.742 -24.500 -22.498 1.00 26.17 238 PRO B N 1
ATOM 3980 C CA . PRO B 1 238 ? -9.899 -25.634 -22.127 1.00 28.73 238 PRO B CA 1
ATOM 3981 C C . PRO B 1 238 ? -8.996 -26.123 -23.259 1.00 29.32 238 PRO B C 1
ATOM 3982 O O . PRO B 1 238 ? -8.077 -26.894 -23.023 1.00 30.14 238 PRO B O 1
ATOM 3986 N N . SER B 1 239 ? -9.292 -25.700 -24.476 1.00 30.40 239 SER B N 1
ATOM 3987 C CA . SER B 1 239 ? -8.446 -25.958 -25.623 1.00 32.64 239 SER B CA 1
ATOM 3988 C C . SER B 1 239 ? -8.886 -25.028 -26.754 1.00 33.45 239 SER B C 1
ATOM 3989 O O . SER B 1 239 ? -9.918 -24.360 -26.650 1.00 31.14 239 SER B O 1
ATOM 3992 N N . THR B 1 240 ? -8.088 -24.964 -27.816 1.00 33.07 240 THR B N 1
ATOM 3993 C CA . THR B 1 240 ? -8.511 -24.304 -29.032 1.00 31.88 240 THR B CA 1
ATOM 3994 C C . THR B 1 240 ? -8.412 -25.306 -30.171 1.00 31.87 240 THR B C 1
ATOM 3995 O O . THR B 1 240 ? -7.636 -26.254 -30.122 1.00 32.23 240 THR B O 1
ATOM 3999 N N . ASN B 1 241 ? -9.191 -25.069 -31.207 1.00 31.80 241 ASN B N 1
ATOM 4000 C CA . ASN B 1 241 ? -9.194 -25.931 -32.357 1.00 33.75 241 ASN B CA 1
ATOM 4001 C C . ASN B 1 241 ? -9.391 -25.070 -33.601 1.00 32.36 241 ASN B C 1
ATOM 4002 O O . ASN B 1 241 ? -10.505 -24.942 -34.109 1.00 30.38 241 ASN B O 1
ATOM 4007 N N . THR B 1 242 ? -8.308 -24.455 -34.070 1.00 29.49 242 THR B N 1
ATOM 4008 C CA . THR B 1 242 ? -8.394 -23.669 -35.284 1.00 30.32 242 THR B CA 1
ATOM 4009 C C . THR B 1 242 ? -7.161 -23.787 -36.160 1.00 30.04 242 THR B C 1
ATOM 4010 O O . THR B 1 242 ? -6.018 -23.832 -35.684 1.00 27.84 242 THR B O 1
ATOM 4014 N N . ILE B 1 243 ? -7.432 -23.784 -37.459 1.00 31.16 243 ILE B N 1
ATOM 4015 C CA . ILE B 1 243 ? -6.409 -23.739 -38.480 1.00 33.30 243 ILE B CA 1
ATOM 4016 C C . ILE B 1 243 ? -5.694 -22.371 -38.490 1.00 30.67 243 ILE B C 1
ATOM 4017 O O . ILE B 1 243 ? -4.601 -22.241 -39.021 1.00 30.67 243 ILE B O 1
ATOM 4022 N N . ALA B 1 244 ? -6.311 -21.360 -37.895 1.00 28.89 244 ALA B N 1
ATOM 4023 C CA . ALA B 1 244 ? -5.708 -20.030 -37.806 1.00 29.13 244 ALA B CA 1
ATOM 4024 C C . ALA B 1 244 ? -4.677 -20.013 -36.683 1.00 27.29 244 ALA B C 1
ATOM 4025 O O . ALA B 1 244 ? -4.985 -19.619 -35.548 1.00 25.45 244 ALA B O 1
ATOM 4027 N N . ASP B 1 245 ? -3.449 -20.427 -37.011 1.00 26.78 245 ASP B N 1
ATOM 4028 C CA . ASP B 1 245 ? -2.429 -20.714 -35.997 1.00 28.84 245 ASP B CA 1
ATOM 4029 C C . ASP B 1 245 ? -1.969 -19.515 -35.173 1.00 27.96 245 ASP B C 1
ATOM 4030 O O . ASP B 1 245 ? -1.399 -19.697 -34.091 1.00 28.57 245 ASP B O 1
ATOM 4035 N N . GLY B 1 246 ? -2.194 -18.300 -35.676 1.00 25.15 246 GLY B N 1
ATOM 4036 C CA . GLY B 1 246 ? -1.855 -17.100 -34.920 1.00 24.57 246 GLY B CA 1
ATOM 4037 C C . GLY B 1 246 ? -3.000 -16.578 -34.047 1.00 24.17 246 GLY B C 1
ATOM 4038 O O . GLY B 1 246 ? -2.837 -15.562 -33.366 1.00 23.73 246 GLY B O 1
ATOM 4039 N N . LEU B 1 247 ? -4.151 -17.257 -34.046 1.00 24.40 247 LEU B N 1
ATOM 4040 C CA . LEU B 1 247 ? -5.326 -16.728 -33.345 1.00 24.42 247 LEU B CA 1
ATOM 4041 C C . LEU B 1 247 ? -5.767 -17.597 -32.172 1.00 25.30 247 LEU B C 1
ATOM 4042 O O . LEU B 1 247 ? -6.945 -17.604 -31.819 1.00 24.58 247 LEU B O 1
ATOM 4047 N N . ARG B 1 248 ? -4.799 -18.266 -31.548 1.00 25.16 248 ARG B N 1
ATOM 4048 C CA . ARG B 1 248 ? -5.057 -19.250 -30.490 1.00 26.79 248 ARG B CA 1
ATOM 4049 C C . ARG B 1 248 ? -4.793 -18.766 -29.062 1.00 26.32 248 ARG B C 1
ATOM 4050 O O . ARG B 1 248 ? -4.949 -19.540 -28.130 1.00 25.67 248 ARG B O 1
ATOM 4058 N N . ALA B 1 249 ? -4.397 -17.511 -28.886 1.00 25.42 249 ALA B N 1
ATOM 4059 C CA . ALA B 1 249 ? -4.107 -16.992 -27.546 1.00 26.45 249 ALA B CA 1
ATOM 4060 C C . ALA B 1 249 ? -5.367 -16.518 -26.825 1.00 26.89 249 ALA B C 1
ATOM 4061 O O . ALA B 1 249 ? -6.453 -16.448 -27.411 1.00 27.44 249 ALA B O 1
ATOM 4063 N N . PHE B 1 250 ? -5.200 -16.190 -25.549 1.00 25.17 250 PHE B N 1
ATOM 4064 C CA . PHE B 1 250 ? -6.255 -15.595 -24.744 1.00 26.93 250 PHE B CA 1
ATOM 4065 C C . PHE B 1 250 ? -5.872 -14.155 -24.461 1.00 25.93 250 PHE B C 1
ATOM 4066 O O . PHE B 1 250 ? -4.699 -13.796 -24.553 1.00 24.10 250 PHE B O 1
ATOM 4074 N N . LEU B 1 251 ? -6.868 -13.350 -24.103 1.00 24.77 251 LEU B N 1
ATOM 4075 C CA . LEU B 1 251 ? -6.673 -11.932 -23.845 1.00 25.37 251 LEU B CA 1
ATOM 4076 C C . LEU B 1 251 ? -5.797 -11.669 -22.622 1.00 26.79 251 LEU B C 1
ATOM 4077 O O . LEU B 1 251 ? -5.692 -12.500 -21.729 1.00 27.54 251 LEU B O 1
ATOM 4082 N N . GLY B 1 252 ? -5.121 -10.530 -22.617 1.00 27.39 252 GLY B N 1
ATOM 4083 C CA . GLY B 1 252 ? -4.305 -10.128 -21.469 1.00 27.47 252 GLY B CA 1
ATOM 4084 C C . GLY B 1 252 ? -5.044 -9.081 -20.657 1.00 28.00 252 GLY B C 1
ATOM 4085 O O . GLY B 1 252 ? -6.020 -8.475 -21.140 1.00 25.55 252 GLY B O 1
ATOM 4086 N N . ASP B 1 253 ? -4.563 -8.845 -19.440 1.00 28.83 253 ASP B N 1
ATOM 4087 C CA . ASP B 1 253 ? -5.200 -7.862 -18.557 1.00 30.38 253 ASP B CA 1
ATOM 4088 C C . ASP B 1 253 ? -5.046 -6.429 -19.043 1.00 29.95 253 ASP B C 1
ATOM 4089 O O . ASP B 1 253 ? -5.729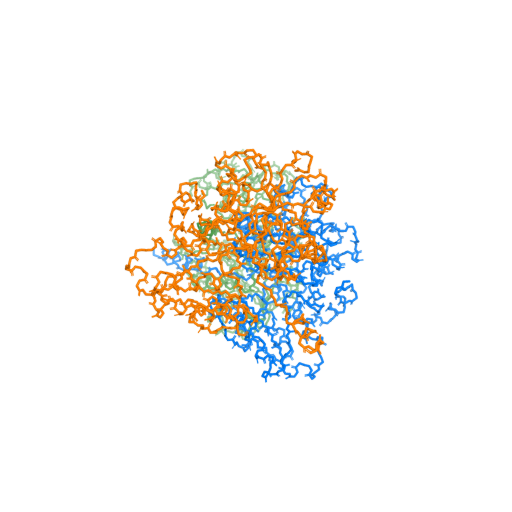 -5.537 -18.527 1.00 30.63 253 ASP B O 1
ATOM 4094 N N . LEU B 1 254 ? -4.173 -6.180 -20.028 1.00 28.67 254 LEU B N 1
ATOM 4095 C CA . LEU B 1 254 ? -4.114 -4.829 -20.616 1.00 28.59 254 LEU B CA 1
ATOM 4096 C C . LEU B 1 254 ? -4.940 -4.694 -21.905 1.00 27.46 254 LEU B C 1
ATOM 4097 O O . LEU B 1 254 ? -5.385 -3.608 -22.241 1.00 28.04 254 LEU B O 1
ATOM 4102 N N . THR B 1 255 ? -5.166 -5.786 -22.626 1.00 26.47 255 THR B N 1
ATOM 4103 C CA . THR B 1 255 ? -5.961 -5.712 -23.863 1.00 24.95 255 THR B CA 1
ATOM 4104 C C . THR B 1 255 ? -7.469 -5.806 -23.609 1.00 24.79 255 THR B C 1
ATOM 4105 O O . THR B 1 255 ? -8.272 -5.154 -24.301 1.00 22.60 255 THR B O 1
ATOM 4109 N N . TRP B 1 256 ? -7.851 -6.604 -22.609 1.00 25.65 256 TRP B N 1
ATOM 4110 C CA . TRP B 1 256 ? -9.270 -6.843 -22.323 1.00 27.30 256 TRP B CA 1
ATOM 4111 C C . TRP B 1 256 ? -10.061 -5.543 -22.096 1.00 25.51 256 TRP B C 1
ATOM 4112 O O . TRP B 1 256 ? -11.127 -5.391 -22.682 1.00 25.04 256 TRP B O 1
ATOM 4123 N N . PRO B 1 257 ? -9.540 -4.595 -21.285 1.00 25.65 257 PRO B N 1
ATOM 4124 C CA . PRO B 1 257 ? -10.319 -3.365 -21.038 1.00 26.19 257 PRO B CA 1
ATOM 4125 C C . PRO B 1 257 ? -10.640 -2.558 -22.304 1.00 26.90 257 PRO B C 1
ATOM 4126 O O . PRO B 1 257 ? -11.701 -1.920 -22.387 1.00 27.21 257 PRO B O 1
ATOM 4130 N N . VAL B 1 258 ? -9.736 -2.606 -23.286 1.00 27.14 258 VAL B N 1
ATOM 4131 C CA . VAL B 1 258 ? -9.951 -1.944 -24.572 1.00 27.17 258 VAL B CA 1
ATOM 4132 C C . VAL B 1 258 ? -10.969 -2.727 -25.393 1.00 26.42 258 VAL B C 1
ATOM 4133 O O . VAL B 1 258 ? -11.873 -2.143 -25.988 1.00 27.68 258 VAL B O 1
ATOM 4137 N N . VAL B 1 259 ? -10.832 -4.051 -25.412 1.00 27.40 259 VAL B N 1
ATOM 4138 C CA . VAL B 1 259 ? -11.800 -4.924 -26.092 1.00 27.38 259 VAL B CA 1
ATOM 4139 C C . VAL B 1 259 ? -13.202 -4.788 -25.455 1.00 28.25 259 VAL B C 1
ATOM 4140 O O . VAL B 1 259 ? -14.219 -4.735 -26.160 1.00 26.89 259 VAL B O 1
ATOM 4144 N N . ARG B 1 260 ? -13.251 -4.709 -24.130 1.00 28.50 260 ARG B N 1
ATOM 4145 C CA . ARG B 1 260 ? -14.537 -4.542 -23.411 1.00 28.16 260 ARG B CA 1
ATOM 4146 C C . ARG B 1 260 ? -15.238 -3.229 -23.771 1.00 28.64 260 ARG B C 1
ATOM 4147 O O . ARG B 1 260 ? -16.437 -3.226 -24.035 1.00 26.41 260 ARG B O 1
ATOM 4155 N N . ASP B 1 261 ? -14.482 -2.130 -23.786 1.00 29.28 261 ASP B N 1
ATOM 4156 C CA . ASP B 1 261 ? -15.043 -0.781 -23.948 1.00 30.28 261 ASP B CA 1
ATOM 4157 C C . ASP B 1 261 ? -15.098 -0.238 -25.374 1.00 31.81 261 ASP B C 1
ATOM 4158 O O . ASP B 1 261 ? -16.040 0.465 -25.716 1.00 30.58 261 ASP B O 1
ATOM 4163 N N . LEU B 1 262 ? -14.086 -0.522 -26.199 1.00 32.94 262 LEU B N 1
ATOM 4164 C CA . LEU B 1 262 ? -13.954 0.170 -27.504 1.00 31.39 262 LEU B CA 1
ATOM 4165 C C . LEU B 1 262 ? -14.237 -0.684 -28.750 1.00 31.72 262 LEU B C 1
ATOM 4166 O O . LEU B 1 262 ? -14.279 -0.159 -29.867 1.00 31.22 262 LEU B O 1
ATOM 4171 N N . VAL B 1 263 ? -14.427 -1.985 -28.557 1.00 29.59 263 VAL B N 1
ATOM 4172 C CA . VAL B 1 263 ? -14.770 -2.903 -29.635 1.00 29.81 263 VAL B CA 1
ATOM 4173 C C . VAL B 1 263 ? -16.244 -3.275 -29.511 1.00 30.22 263 VAL B C 1
ATOM 4174 O O . VAL B 1 263 ? -16.656 -3.775 -28.478 1.00 28.93 263 VAL B O 1
ATOM 4178 N N . ASP B 1 264 ? -17.036 -3.036 -30.553 1.00 31.11 264 ASP B N 1
ATOM 4179 C CA . ASP B 1 264 ? -18.495 -3.203 -30.467 1.00 32.11 264 ASP B CA 1
ATOM 4180 C C . ASP B 1 264 ? -18.972 -4.637 -30.443 1.00 31.94 264 ASP B C 1
ATOM 4181 O O . ASP B 1 264 ? -19.986 -4.951 -29.820 1.00 31.75 264 ASP B O 1
ATOM 4186 N N . ASP B 1 265 ? -18.274 -5.503 -31.163 1.00 30.18 265 ASP B N 1
ATOM 4187 C CA . ASP B 1 265 ? -18.698 -6.889 -31.271 1.00 31.54 265 ASP B CA 1
ATOM 4188 C C . ASP B 1 265 ? -17.566 -7.769 -31.790 1.00 30.83 265 ASP B C 1
ATOM 4189 O O . ASP B 1 265 ? -16.579 -7.280 -32.356 1.00 28.41 265 ASP B O 1
ATOM 4194 N N . VAL B 1 266 ? -17.714 -9.065 -31.573 1.00 29.57 266 VAL B N 1
ATOM 4195 C CA . VAL B 1 266 ? -16.816 -10.055 -32.127 1.00 28.78 266 VAL B CA 1
ATOM 4196 C C . VAL B 1 266 ? -17.585 -10.899 -33.147 1.00 29.04 266 VAL B C 1
ATOM 4197 O O . VAL B 1 266 ? -18.598 -11.512 -32.814 1.00 28.19 266 VAL B O 1
ATOM 4201 N N . ILE B 1 267 ? -17.105 -10.928 -34.387 1.00 27.15 267 ILE B N 1
ATOM 4202 C CA . ILE B 1 267 ? -17.719 -11.748 -35.438 1.00 28.03 267 ILE B CA 1
ATOM 4203 C C . ILE B 1 267 ? -16.975 -13.067 -35.439 1.00 27.37 267 ILE B C 1
ATOM 4204 O O . ILE B 1 267 ? -15.778 -13.103 -35.716 1.00 26.82 267 ILE B O 1
ATOM 4209 N N . VAL B 1 268 ? -17.687 -14.132 -35.087 1.00 26.88 268 VAL B N 1
ATOM 4210 C CA . VAL B 1 268 ? -17.100 -15.448 -34.923 1.00 27.39 268 VAL B CA 1
ATOM 4211 C C . VAL B 1 268 ? -17.337 -16.219 -36.221 1.00 28.14 268 VAL B C 1
ATOM 4212 O O . VAL B 1 268 ? -18.453 -16.276 -36.709 1.00 28.44 268 VAL B O 1
ATOM 4216 N N . VAL B 1 269 ? -16.283 -16.783 -36.803 1.00 27.34 269 VAL B N 1
ATOM 4217 C CA . VAL B 1 269 ? -16.415 -17.490 -38.080 1.00 26.67 269 VAL B CA 1
ATOM 4218 C C . VAL B 1 269 ? -15.727 -18.836 -37.991 1.00 26.54 269 VAL B C 1
ATOM 4219 O O . VAL B 1 269 ? -14.764 -18.987 -37.255 1.00 26.67 269 VAL B O 1
ATOM 4223 N N . ASP B 1 270 ? -16.192 -19.820 -38.751 1.00 27.88 270 ASP B N 1
ATOM 4224 C CA . ASP B 1 270 ? -15.556 -21.150 -38.676 1.00 29.64 270 ASP B CA 1
ATOM 4225 C C . ASP B 1 270 ? -14.386 -21.332 -39.665 1.00 28.92 270 ASP B C 1
ATOM 4226 O O . ASP B 1 270 ? -14.126 -20.481 -40.525 1.00 26.80 270 ASP B O 1
ATOM 4231 N N . ASP B 1 271 ? -13.668 -22.433 -39.501 1.00 29.50 271 ASP B N 1
ATOM 4232 C CA . ASP B 1 271 ? -12.433 -22.657 -40.246 1.00 30.13 271 ASP B CA 1
ATOM 4233 C C . ASP B 1 271 ? -12.656 -22.799 -41.748 1.00 29.74 271 ASP B C 1
ATOM 4234 O O . ASP B 1 271 ? -11.786 -22.419 -42.537 1.00 28.62 271 ASP B O 1
ATOM 4239 N N . THR B 1 272 ? -13.815 -23.304 -42.164 1.00 28.45 272 THR B N 1
ATOM 4240 C CA . THR B 1 272 ? -14.046 -23.441 -43.606 1.00 30.38 272 THR B CA 1
ATOM 4241 C C . THR B 1 272 ? -14.304 -22.052 -44.228 1.00 28.29 272 THR B C 1
ATOM 4242 O O . THR B 1 272 ? -13.863 -21.779 -45.350 1.00 25.79 272 THR B O 1
ATOM 4246 N N . ALA B 1 273 ? -14.959 -21.158 -43.482 1.00 27.10 273 ALA B N 1
ATOM 4247 C CA . ALA B 1 273 ? -15.070 -19.766 -43.924 1.00 24.84 273 ALA B CA 1
ATOM 4248 C C . ALA B 1 273 ? -13.696 -19.088 -43.988 1.00 23.65 273 ALA B C 1
ATOM 4249 O O . ALA B 1 273 ? -13.449 -18.287 -44.884 1.00 24.56 273 ALA B O 1
ATOM 4251 N N . ILE B 1 274 ? -12.809 -19.396 -43.044 1.00 24.44 274 ILE B N 1
ATOM 4252 C CA . ILE B 1 274 ? -11.442 -18.844 -43.044 1.00 24.14 274 ILE B CA 1
ATOM 4253 C C . ILE B 1 274 ? -10.631 -19.334 -44.263 1.00 25.89 274 ILE B C 1
ATOM 4254 O O . ILE B 1 274 ? -9.955 -18.546 -44.945 1.00 25.56 274 ILE B O 1
ATOM 4259 N N . VAL B 1 275 ? -10.701 -20.626 -44.537 1.00 26.61 275 VAL B N 1
ATOM 4260 C CA . VAL B 1 275 ? -10.108 -21.161 -45.756 1.00 27.88 275 VAL B CA 1
ATOM 4261 C C . VAL B 1 275 ? -10.713 -20.544 -47.025 1.00 27.41 275 VAL B C 1
ATOM 4262 O O . VAL B 1 275 ? -9.969 -20.194 -47.920 1.00 28.00 275 VAL B O 1
ATOM 4266 N N . ASP B 1 276 ? -12.037 -20.409 -47.099 1.00 28.15 276 ASP B N 1
ATOM 4267 C CA . ASP B 1 276 ? -12.680 -19.772 -48.265 1.00 29.82 276 ASP B CA 1
ATOM 4268 C C . ASP B 1 276 ? -12.165 -18.340 -48.482 1.00 28.80 276 ASP B C 1
ATOM 4269 O O . ASP B 1 276 ? -11.966 -17.890 -49.622 1.00 26.60 276 ASP B O 1
ATOM 4274 N N . ALA B 1 277 ? -11.986 -17.613 -47.383 1.00 27.40 277 ALA B N 1
ATOM 4275 C CA . ALA B 1 277 ? -11.512 -16.239 -47.450 1.00 25.87 277 ALA B CA 1
ATOM 4276 C C . ALA B 1 277 ? -10.069 -16.198 -47.917 1.00 24.65 277 ALA B C 1
ATOM 4277 O O . ALA B 1 277 ? -9.713 -15.356 -48.731 1.00 24.90 277 ALA B O 1
ATOM 4279 N N . MET B 1 278 ? -9.241 -17.090 -47.383 1.00 25.32 278 MET B N 1
ATOM 4280 C CA . MET B 1 278 ? -7.847 -17.212 -47.811 1.00 26.21 278 MET B CA 1
ATOM 4281 C C . MET B 1 278 ? -7.783 -17.437 -49.320 1.00 27.06 278 MET B C 1
ATOM 4282 O O . MET B 1 278 ? -7.035 -16.754 -50.031 1.00 24.71 278 MET B O 1
ATOM 4287 N N . LYS B 1 279 ? -8.586 -18.397 -49.787 1.00 27.88 279 LYS B N 1
ATOM 4288 C CA . LYS B 1 279 ? -8.677 -18.728 -51.209 1.00 31.03 279 LYS B CA 1
ATOM 4289 C C . LYS B 1 279 ? -8.964 -17.459 -52.007 1.00 29.98 279 LYS B C 1
ATOM 4290 O O . LYS B 1 279 ? -8.315 -17.164 -53.009 1.00 26.33 279 LYS B O 1
ATOM 4296 N N . MET B 1 280 ? -9.932 -16.703 -51.519 1.00 28.82 280 MET B N 1
ATOM 4297 C CA . MET B 1 280 ? -10.317 -15.458 -52.133 1.00 30.20 280 MET B CA 1
ATOM 4298 C C . MET B 1 280 ? -9.165 -14.441 -52.158 1.00 29.01 280 MET B C 1
ATOM 4299 O O . MET B 1 280 ? -8.980 -13.719 -53.147 1.00 26.13 280 MET B O 1
ATOM 4304 N N . CYS B 1 281 ? -8.396 -14.375 -51.077 1.00 26.30 281 CYS B N 1
ATOM 4305 C CA . CYS B 1 281 ? -7.257 -13.459 -51.038 1.00 26.04 281 CYS B CA 1
ATOM 4306 C C . CYS B 1 281 ? -6.250 -13.826 -52.133 1.00 25.32 281 CYS B C 1
ATOM 4307 O O . CYS B 1 281 ? -5.788 -12.962 -52.878 1.00 23.54 281 CYS B O 1
ATOM 4310 N N . TYR B 1 282 ? -5.918 -15.109 -52.235 1.00 24.91 282 TYR B N 1
ATOM 4311 C CA . TYR B 1 282 ? -4.978 -15.561 -53.270 1.00 25.77 282 TYR B CA 1
ATOM 4312 C C . TYR B 1 282 ? -5.530 -15.309 -54.677 1.00 26.39 282 TYR B C 1
ATOM 4313 O O . TYR B 1 282 ? -4.820 -14.778 -55.528 1.00 25.82 282 TYR B O 1
ATOM 4322 N N . GLU B 1 283 ? -6.787 -15.680 -54.908 1.00 27.30 283 GLU B N 1
ATOM 4323 C CA . GLU B 1 283 ? -7.351 -15.715 -56.264 1.00 27.94 283 GLU B CA 1
ATOM 4324 C C . GLU B 1 283 ? -7.906 -14.416 -56.773 1.00 27.85 283 GLU B C 1
ATOM 4325 O O . GLU B 1 283 ? -7.805 -14.151 -57.974 1.00 28.98 283 GLU B O 1
ATOM 4331 N N . ILE B 1 284 ? -8.522 -13.620 -55.902 1.00 27.01 284 ILE B N 1
ATOM 4332 C CA . ILE B 1 284 ? -9.112 -12.346 -56.320 1.00 27.36 284 ILE B CA 1
ATOM 4333 C C . ILE B 1 284 ? -8.144 -11.193 -56.082 1.00 27.09 284 ILE B C 1
ATOM 4334 O O . ILE B 1 284 ? -7.917 -10.373 -56.976 1.00 26.62 284 ILE B O 1
ATOM 4339 N N . LEU B 1 285 ? -7.568 -11.129 -54.886 1.00 25.01 285 LEU B N 1
ATOM 4340 C CA . LEU B 1 285 ? -6.658 -10.033 -54.540 1.00 25.12 285 LEU B CA 1
ATOM 4341 C C . LEU B 1 285 ? -5.207 -10.255 -54.969 1.00 23.50 285 LEU B C 1
ATOM 4342 O O . LEU B 1 285 ? -4.434 -9.300 -55.050 1.00 22.76 285 LEU B O 1
ATOM 4347 N N . LYS B 1 286 ? -4.835 -11.512 -55.185 1.00 22.45 286 LYS B N 1
ATOM 4348 C CA . LYS B 1 286 ? -3.462 -11.901 -55.515 1.00 24.47 286 LYS B CA 1
ATOM 4349 C C . LYS B 1 286 ? -2.485 -11.635 -54.373 1.00 24.79 286 LYS B C 1
ATOM 4350 O O . LYS B 1 286 ? -1.291 -11.376 -54.604 1.00 25.90 286 LYS B O 1
ATOM 4356 N N . VAL B 1 287 ? -3.002 -11.726 -53.146 1.00 24.91 287 VAL B N 1
ATOM 4357 C CA . VAL B 1 287 ? -2.213 -11.547 -51.942 1.00 23.96 287 VAL B CA 1
ATOM 4358 C C . VAL B 1 287 ? -2.032 -12.894 -51.241 1.00 23.55 287 VAL B C 1
ATOM 4359 O O . VAL B 1 287 ? -3.007 -13.580 -50.907 1.00 23.29 287 VAL B O 1
ATOM 4363 N N . ALA B 1 288 ? -0.773 -13.266 -51.038 1.00 23.52 288 ALA B N 1
ATOM 4364 C CA . ALA B 1 288 ? -0.416 -14.556 -50.449 1.00 23.76 288 ALA B CA 1
ATOM 4365 C C . ALA B 1 288 ? -0.484 -14.521 -48.914 1.00 23.94 288 ALA B C 1
ATOM 4366 O O . ALA B 1 288 ? 0.534 -14.494 -48.228 1.00 24.91 288 ALA B O 1
ATOM 4368 N N . VAL B 1 289 ? -1.706 -14.527 -48.395 1.00 24.70 289 VAL B N 1
ATOM 4369 C CA . VAL B 1 289 ? -1.946 -14.423 -46.963 1.00 26.32 289 VAL B CA 1
ATOM 4370 C C . VAL B 1 289 ? -1.739 -15.755 -46.240 1.00 25.81 289 VAL B C 1
ATOM 4371 O O . VAL B 1 289 ? -1.745 -16.820 -46.856 1.00 25.90 289 VAL B O 1
ATOM 4375 N N . GLU B 1 290 ? -1.542 -15.677 -44.926 1.00 25.78 290 GLU B N 1
ATOM 4376 C CA . GLU B 1 290 ? -1.701 -16.842 -44.049 1.00 25.92 290 GLU B CA 1
ATOM 4377 C C . GLU B 1 290 ? -3.165 -16.876 -43.580 1.00 25.77 290 GLU B C 1
ATOM 4378 O O . GLU B 1 290 ? -3.865 -15.856 -43.655 1.00 24.29 290 GLU B O 1
ATOM 4384 N N . PRO B 1 291 ? -3.639 -18.046 -43.120 1.00 27.09 291 PRO B N 1
ATOM 4385 C CA . PRO B 1 291 ? -5.046 -18.152 -42.715 1.00 27.58 291 PRO B CA 1
ATOM 4386 C C . PRO B 1 291 ? -5.453 -17.126 -41.644 1.00 26.84 291 PRO B C 1
ATOM 4387 O O . PRO B 1 291 ? -6.531 -16.537 -41.744 1.00 27.84 291 PRO B O 1
ATOM 4391 N N . SER B 1 292 ? -4.596 -16.897 -40.651 1.00 26.34 292 SER B N 1
ATOM 4392 C CA . SER B 1 292 ? -4.883 -15.903 -39.614 1.00 27.44 292 SER B CA 1
ATOM 4393 C C . SER B 1 292 ? -5.090 -14.507 -40.187 1.00 27.22 292 SER B C 1
ATOM 4394 O O . SER B 1 292 ? -5.847 -13.697 -39.635 1.00 28.42 292 SER B O 1
ATOM 4397 N N . GLY B 1 293 ? -4.398 -14.227 -41.289 1.00 26.10 293 GLY B N 1
ATOM 4398 C CA . GLY B 1 293 ? -4.502 -12.954 -41.963 1.00 25.15 293 GLY B CA 1
ATOM 4399 C C . GLY B 1 293 ? -5.744 -12.776 -42.795 1.00 24.81 293 GLY B C 1
ATOM 4400 O O . GLY B 1 293 ? -6.051 -11.662 -43.186 1.00 26.56 293 GLY B O 1
ATOM 4401 N N . ALA B 1 294 ? -6.441 -13.873 -43.089 1.00 24.61 294 ALA B N 1
ATOM 4402 C CA . ALA B 1 294 ? -7.638 -13.849 -43.926 1.00 24.32 294 ALA B CA 1
ATOM 4403 C C . ALA B 1 294 ? -8.957 -13.679 -43.152 1.00 23.61 294 ALA B C 1
ATOM 4404 O O . ALA B 1 294 ? -9.997 -13.428 -43.765 1.00 23.65 294 ALA B O 1
ATOM 4406 N N . ILE B 1 295 ? -8.921 -13.832 -41.832 1.00 23.00 295 ILE B N 1
ATOM 4407 C CA . ILE B 1 295 ? -10.168 -13.960 -41.051 1.00 23.86 295 ILE B CA 1
ATOM 4408 C C . ILE B 1 295 ? -11.050 -12.705 -41.091 1.00 23.94 295 ILE B C 1
ATOM 4409 O O . ILE B 1 295 ? -12.273 -12.794 -40.966 1.00 24.01 295 ILE B O 1
ATOM 4414 N N . GLY B 1 296 ? -10.442 -11.539 -41.292 1.00 24.57 296 GLY B N 1
ATOM 4415 C CA . GLY B 1 296 ? -11.230 -10.297 -41.435 1.00 24.57 296 GLY B CA 1
ATOM 4416 C C . GLY B 1 296 ? -12.154 -10.319 -42.644 1.00 24.43 296 GLY B C 1
ATOM 4417 O O . GLY B 1 296 ? -13.284 -9.802 -42.604 1.00 23.40 296 GLY B O 1
ATOM 4418 N N . LEU B 1 297 ? -11.667 -10.904 -43.737 1.00 25.17 297 LEU B N 1
ATOM 4419 C CA . LEU B 1 297 ? -12.488 -11.057 -44.941 1.00 25.34 297 LEU B CA 1
ATOM 4420 C C . LEU B 1 297 ? -13.614 -12.058 -44.683 1.00 25.16 297 LEU B C 1
ATOM 4421 O O . LEU B 1 297 ? -14.760 -11.814 -45.064 1.00 24.35 297 LEU B O 1
ATOM 4426 N N . ALA B 1 298 ? -13.279 -13.182 -44.051 1.00 24.80 298 ALA B N 1
ATOM 4427 C CA . ALA B 1 298 ? -14.295 -14.160 -43.660 1.00 25.77 298 ALA B CA 1
ATOM 4428 C C . ALA B 1 298 ? -15.400 -13.470 -42.845 1.00 24.71 298 ALA B C 1
ATOM 4429 O O . ALA B 1 298 ? -16.574 -13.614 -43.141 1.00 25.45 298 ALA B O 1
ATOM 4431 N N . ALA B 1 299 ? -15.007 -12.696 -41.836 1.00 25.50 299 ALA B N 1
ATOM 4432 C CA . ALA B 1 299 ? -15.963 -11.958 -41.023 1.00 25.96 299 ALA B CA 1
ATOM 4433 C C . ALA B 1 299 ? -16.845 -11.019 -41.874 1.00 26.61 299 ALA B C 1
ATOM 4434 O O . ALA B 1 299 ? -18.066 -10.957 -41.683 1.00 26.48 299 ALA B O 1
ATOM 4436 N N . ALA B 1 300 ? -16.225 -10.324 -42.828 1.00 25.03 300 ALA B N 1
ATOM 4437 C CA . ALA B 1 300 ? -16.944 -9.389 -43.687 1.00 25.24 300 ALA B CA 1
ATOM 4438 C C . ALA B 1 300 ? -17.953 -10.097 -44.602 1.00 26.99 300 ALA B C 1
ATOM 4439 O O . ALA B 1 300 ? -18.990 -9.528 -44.932 1.00 25.58 300 ALA B O 1
ATOM 4441 N N . LEU B 1 301 ? -17.650 -11.337 -44.983 1.00 27.79 301 LEU B N 1
ATOM 4442 C CA . LEU B 1 301 ? -18.507 -12.120 -45.863 1.00 29.39 301 LEU B CA 1
ATOM 4443 C C . LEU B 1 301 ? -19.592 -12.908 -45.131 1.00 28.96 301 LEU B C 1
ATOM 4444 O O . LEU B 1 301 ? -20.475 -13.447 -45.770 1.00 28.65 301 LEU B O 1
ATOM 4449 N N . SER B 1 302 ? -19.499 -12.993 -43.805 1.00 28.94 302 SER B N 1
ATOM 4450 C CA . SER B 1 302 ? -20.325 -13.909 -43.009 1.00 28.90 302 SER B CA 1
ATOM 4451 C C . SER B 1 302 ? -21.758 -13.418 -42.834 1.00 31.43 302 SER B C 1
ATOM 4452 O O . SER B 1 302 ? -22.009 -12.209 -42.813 1.00 30.51 302 SER B O 1
ATOM 4455 N N . ASP B 1 303 ? -22.695 -14.357 -42.678 1.00 32.87 303 ASP B N 1
ATOM 4456 C CA . ASP B 1 303 ? -24.070 -13.995 -42.309 1.00 35.36 303 ASP B CA 1
ATOM 4457 C C . ASP B 1 303 ? -24.096 -13.340 -40.916 1.00 34.38 303 ASP B C 1
ATOM 4458 O O . ASP B 1 303 ? -24.933 -12.499 -40.648 1.00 33.45 303 ASP B O 1
ATOM 4461 N N . GLU B 1 304 ? -23.186 -13.721 -40.027 1.00 35.51 304 GLU B N 1
ATOM 4462 C CA . GLU B 1 304 ? -23.165 -13.136 -38.682 1.00 37.52 304 GLU B CA 1
ATOM 4463 C C . GLU B 1 304 ? -22.875 -11.631 -38.718 1.00 38.96 304 GLU B C 1
ATOM 4464 O O . GLU B 1 304 ? -23.399 -10.886 -37.893 1.00 36.63 304 GLU B O 1
ATOM 4467 N N . PHE B 1 305 ? -22.050 -11.182 -39.670 1.00 36.87 305 PHE B N 1
ATOM 4468 C CA . PHE B 1 305 ? -21.821 -9.744 -39.850 1.00 36.93 305 PHE B CA 1
ATOM 4469 C C . PHE B 1 305 ? -23.070 -9.069 -40.412 1.00 40.22 305 PHE B C 1
ATOM 4470 O O . PHE B 1 305 ? -23.436 -7.977 -39.976 1.00 42.34 305 PHE B O 1
ATOM 4478 N N . LYS B 1 306 ? -23.726 -9.720 -41.366 1.00 44.55 306 LYS B N 1
ATOM 4479 C CA . LYS B 1 306 ? -25.043 -9.264 -41.839 1.00 48.04 306 LYS B CA 1
ATOM 4480 C C . LYS B 1 306 ? -26.126 -9.535 -40.792 1.00 49.32 306 LYS B C 1
ATOM 4481 O O . LYS B 1 306 ? -26.766 -8.610 -40.290 1.00 52.19 306 LYS B O 1
ATOM 4485 N N . ALA B 1 310 ? -23.982 -3.436 -36.931 1.00 42.86 310 ALA B N 1
ATOM 4486 C CA . ALA B 1 310 ? -22.913 -2.792 -37.696 1.00 40.24 310 ALA B CA 1
ATOM 4487 C C . ALA B 1 310 ? -23.186 -2.850 -39.192 1.00 39.13 310 ALA B C 1
ATOM 4488 O O . ALA B 1 310 ? -22.863 -1.918 -39.936 1.00 33.52 310 ALA B O 1
ATOM 4490 N N . TRP B 1 311 ? -23.781 -3.959 -39.618 1.00 41.13 311 TRP B N 1
ATOM 4491 C CA . TRP B 1 311 ? -24.117 -4.186 -41.014 1.00 43.61 311 TRP B CA 1
ATOM 4492 C C . TRP B 1 311 ? -24.747 -2.956 -41.679 1.00 41.09 311 TRP B C 1
ATOM 4493 O O . TRP B 1 311 ? -24.193 -2.374 -42.623 1.00 39.53 311 TRP B O 1
ATOM 4504 N N . HIS B 1 312 ? -25.898 -2.561 -41.153 1.00 40.93 312 HIS B N 1
ATOM 4505 C CA . HIS B 1 312 ? -26.737 -1.544 -41.779 1.00 42.23 312 HIS B CA 1
ATOM 4506 C C . HIS B 1 312 ? -26.052 -0.184 -41.861 1.00 39.94 312 HIS B C 1
ATOM 4507 O O . HIS B 1 312 ? -26.133 0.490 -42.884 1.00 40.47 312 HIS B O 1
ATOM 4514 N N . GLU B 1 313 ? -25.391 0.217 -40.782 1.00 38.91 313 GLU B N 1
ATOM 4515 C CA . GLU B 1 313 ? -24.760 1.537 -40.725 1.00 40.13 313 GLU B CA 1
ATOM 4516 C C . GLU B 1 313 ? -23.466 1.576 -41.544 1.00 38.00 313 GLU B C 1
ATOM 4517 O O . GLU B 1 313 ? -23.041 2.633 -42.001 1.00 40.76 313 GLU B O 1
ATOM 4520 N N . SER B 1 314 ? -22.840 0.423 -41.738 1.00 37.29 314 SER B N 1
ATOM 4521 C CA . SER B 1 314 ? -21.526 0.384 -42.376 1.00 36.33 314 SER B CA 1
ATOM 4522 C C . SER B 1 314 ? -21.614 0.841 -43.831 1.00 37.69 314 SER B C 1
ATOM 4523 O O . SER B 1 314 ? -22.659 0.722 -44.471 1.00 35.51 314 SER B O 1
ATOM 4526 N N . SER B 1 315 ? -20.512 1.371 -44.350 1.00 36.57 315 SER B N 1
ATOM 4527 C CA . SER B 1 315 ? -20.434 1.750 -45.757 1.00 36.67 315 SER B CA 1
ATOM 4528 C C . SER B 1 315 ? -19.008 1.488 -46.277 1.00 35.62 315 SER B C 1
ATOM 4529 O O . SER B 1 315 ? -18.807 0.691 -47.192 1.00 38.18 315 SER B O 1
ATOM 4532 N N . LYS B 1 316 ? -18.032 2.149 -45.662 1.00 34.25 316 LYS B N 1
ATOM 4533 C CA . LYS B 1 316 ? -16.629 1.933 -45.979 1.00 33.06 316 LYS B CA 1
ATOM 4534 C C . LYS B 1 316 ? -15.924 1.200 -44.837 1.00 31.68 316 LYS B C 1
ATOM 4535 O O . LYS B 1 316 ? -15.782 1.714 -43.708 1.00 30.64 316 LYS B O 1
ATOM 4541 N N . ILE B 1 317 ? -15.491 -0.018 -45.137 1.00 28.79 317 ILE B N 1
ATOM 4542 C CA . ILE B 1 317 ? -15.013 -0.937 -44.120 1.00 27.73 317 ILE B CA 1
ATOM 4543 C C . ILE B 1 317 ? -13.546 -1.264 -44.353 1.00 26.95 317 ILE B C 1
ATOM 4544 O O . ILE B 1 317 ? -13.166 -1.794 -45.409 1.00 27.02 317 ILE B O 1
ATOM 4549 N N . GLY B 1 318 ? -12.732 -0.916 -43.366 1.00 26.65 318 GLY B N 1
ATOM 4550 C CA . GLY B 1 318 ? -11.353 -1.372 -43.303 1.00 26.58 318 GLY B CA 1
ATOM 4551 C C . GLY B 1 318 ? -11.286 -2.813 -42.830 1.00 26.50 318 GLY B C 1
ATOM 4552 O O . GLY B 1 318 ? -11.966 -3.201 -41.880 1.00 26.86 318 GLY B O 1
ATOM 4553 N N . ILE B 1 319 ? -10.455 -3.601 -43.505 1.00 26.56 319 ILE B N 1
ATOM 4554 C CA . ILE B 1 319 ? -10.181 -4.977 -43.142 1.00 25.86 319 ILE B CA 1
ATOM 4555 C C . ILE B 1 319 ? -8.678 -5.055 -42.901 1.00 24.38 319 ILE B C 1
ATOM 4556 O O . ILE B 1 319 ? -7.898 -4.784 -43.811 1.00 22.65 319 ILE B O 1
ATOM 4561 N N . ILE B 1 320 ? -8.253 -5.432 -41.704 1.00 23.41 320 ILE B N 1
ATOM 4562 C CA . ILE B 1 320 ? -6.821 -5.585 -41.476 1.00 24.23 320 ILE B CA 1
ATOM 4563 C C . ILE B 1 320 ? -6.383 -6.995 -41.904 1.00 25.08 320 ILE B C 1
ATOM 4564 O O . ILE B 1 320 ? -6.781 -7.989 -41.295 1.00 25.79 320 ILE B O 1
ATOM 4569 N N . VAL B 1 321 ? -5.577 -7.055 -42.968 1.00 24.20 321 VAL B N 1
ATOM 4570 C CA . VAL B 1 321 ? -4.995 -8.298 -43.470 1.00 23.76 321 VAL B CA 1
ATOM 4571 C C . VAL B 1 321 ? -3.638 -8.384 -42.777 1.00 25.11 321 VAL B C 1
ATOM 4572 O O . VAL B 1 321 ? -2.660 -7.706 -43.163 1.00 24.38 321 VAL B O 1
ATOM 4576 N N . SER B 1 322 ? -3.597 -9.214 -41.739 1.00 23.61 322 SER B N 1
ATOM 4577 C CA . SER B 1 322 ? -2.623 -9.078 -40.680 1.00 23.79 322 SER B CA 1
ATOM 4578 C C . SER B 1 322 ? -1.287 -9.791 -40.913 1.00 23.18 322 SER B C 1
ATOM 4579 O O . SER B 1 322 ? -0.314 -9.451 -40.269 1.00 24.13 322 SER B O 1
ATOM 4582 N N . GLY B 1 323 ? -1.233 -10.756 -41.825 1.00 23.92 323 GLY B N 1
ATOM 4583 C CA . GLY B 1 323 ? 0.018 -11.458 -42.101 1.00 23.36 323 GLY B CA 1
ATOM 4584 C C . GLY B 1 323 ? -0.003 -12.368 -43.315 1.00 23.90 323 GLY B C 1
ATOM 4585 O O . GLY B 1 323 ? -1.069 -12.756 -43.813 1.00 24.83 323 GLY B O 1
ATOM 4586 N N . GLY B 1 324 ? 1.190 -12.730 -43.771 1.00 24.12 324 GLY B N 1
ATOM 4587 C CA . GLY B 1 324 ? 1.350 -13.662 -44.885 1.00 25.68 324 GLY B CA 1
ATOM 4588 C C . GLY B 1 324 ? 2.431 -14.725 -44.716 1.00 26.82 324 GLY B C 1
ATOM 4589 O O . GLY B 1 324 ? 2.968 -15.208 -45.713 1.00 26.77 324 GLY B O 1
ATOM 4590 N N . ASN B 1 325 ? 2.747 -15.106 -43.477 1.00 26.34 325 ASN B N 1
ATOM 4591 C CA . ASN B 1 325 ? 3.767 -16.124 -43.230 1.00 27.32 325 ASN B CA 1
ATOM 4592 C C . ASN B 1 325 ? 3.131 -17.498 -43.130 1.00 29.32 325 ASN B C 1
ATOM 4593 O O . ASN B 1 325 ? 2.535 -17.860 -42.119 1.00 29.33 325 ASN B O 1
ATOM 4598 N N . VAL B 1 326 ? 3.231 -18.250 -44.215 1.00 30.41 326 VAL B N 1
ATOM 4599 C CA . VAL B 1 326 ? 2.487 -19.480 -44.346 1.00 32.33 326 VAL B CA 1
ATOM 4600 C C . VAL B 1 326 ? 3.336 -20.513 -45.086 1.00 33.01 326 VAL B C 1
ATOM 4601 O O . VAL B 1 326 ? 4.159 -20.175 -45.923 1.00 30.41 326 VAL B O 1
ATOM 4605 N N . ASP B 1 327 ? 3.137 -21.773 -44.738 1.00 38.01 327 ASP B N 1
ATOM 4606 C CA . ASP B 1 327 ? 3.871 -22.876 -45.343 1.00 41.38 327 ASP B CA 1
ATOM 4607 C C . ASP B 1 327 ? 3.207 -23.241 -46.665 1.00 39.74 327 ASP B C 1
ATOM 4608 O O . ASP B 1 327 ? 2.053 -23.661 -46.695 1.00 38.93 327 ASP B O 1
ATOM 4613 N N . LEU B 1 328 ? 3.937 -23.060 -47.755 1.00 40.83 328 LEU B N 1
ATOM 4614 C CA . LEU B 1 328 ? 3.442 -23.409 -49.092 1.00 41.10 328 LEU B CA 1
ATOM 4615 C C . LEU B 1 328 ? 4.301 -24.518 -49.726 1.00 41.98 328 LEU B C 1
ATOM 4616 O O . LEU B 1 328 ? 4.487 -24.558 -50.942 1.00 40.71 328 LEU B O 1
ATOM 4621 N N . GLY B 1 329 ? 4.797 -25.427 -48.890 1.00 45.56 329 GLY B N 1
ATOM 4622 C CA . GLY B 1 329 ? 5.655 -26.531 -49.330 1.00 45.79 329 GLY B CA 1
ATOM 4623 C C . GLY B 1 329 ? 5.031 -27.411 -50.403 1.00 47.66 329 GLY B C 1
ATOM 4624 O O . GLY B 1 329 ? 5.685 -27.732 -51.395 1.00 46.08 329 GLY B O 1
ATOM 4625 N N . THR B 1 330 ? 3.764 -27.785 -50.225 1.00 51.27 330 THR B N 1
ATOM 4626 C CA . THR B 1 330 ? 3.092 -28.667 -51.188 1.00 54.33 330 THR B CA 1
ATOM 4627 C C . THR B 1 330 ? 2.876 -27.977 -52.531 1.00 53.88 330 THR B C 1
ATOM 4628 O O . THR B 1 330 ? 2.656 -28.643 -53.543 1.00 54.59 330 THR B O 1
ATOM 4632 N N . LEU B 1 331 ? 2.928 -26.646 -52.541 1.00 52.20 331 LEU B N 1
ATOM 4633 C CA . LEU B 1 331 ? 2.899 -25.909 -53.801 1.00 49.01 331 LEU B CA 1
ATOM 4634 C C . LEU B 1 331 ? 4.240 -26.031 -54.528 1.00 47.93 331 LEU B C 1
ATOM 4635 O O . LEU B 1 331 ? 4.267 -26.340 -55.722 1.00 46.19 331 LEU B O 1
ATOM 4640 N N . TRP B 1 332 ? 5.341 -25.794 -53.814 1.00 41.36 332 TRP B N 1
ATOM 4641 C CA . TRP B 1 332 ? 6.660 -25.800 -54.447 1.00 43.72 332 TRP B CA 1
ATOM 4642 C C . TRP B 1 332 ? 7.063 -27.219 -54.874 1.00 48.15 332 TRP B C 1
ATOM 4643 O O . TRP B 1 332 ? 7.809 -27.379 -55.852 1.00 43.15 332 TRP B O 1
ATOM 4654 N N . GLN B 1 333 ? 6.540 -28.222 -54.155 1.00 50.81 333 GLN B N 1
ATOM 4655 C CA . GLN B 1 333 ? 6.651 -29.637 -54.528 1.00 51.53 333 GLN B CA 1
ATOM 4656 C C . GLN B 1 333 ? 6.019 -29.880 -55.890 1.00 52.79 333 GLN B C 1
ATOM 4657 O O . GLN B 1 333 ? 6.697 -30.321 -56.808 1.00 55.48 333 GLN B O 1
ATOM 4659 N N . SER B 1 334 ? 4.728 -29.577 -56.019 1.00 54.02 334 SER B N 1
ATOM 4660 C CA . SER B 1 334 ? 4.037 -29.632 -57.320 1.00 57.74 334 SER B CA 1
ATOM 4661 C C . SER B 1 334 ? 4.819 -28.903 -58.431 1.00 58.71 334 SER B C 1
ATOM 4662 O O . SER B 1 334 ? 4.843 -29.348 -59.585 1.00 58.74 334 SER B O 1
ATOM 4665 N N . MET B 1 335 ? 5.452 -27.789 -58.065 1.00 55.71 335 MET B N 1
ATOM 4666 C CA . MET B 1 335 ? 6.156 -26.929 -59.017 1.00 52.43 335 MET B CA 1
ATOM 4667 C C . MET B 1 335 ? 7.438 -27.588 -59.510 1.00 50.83 335 MET B C 1
ATOM 4668 O O . MET B 1 335 ? 7.620 -27.754 -60.705 1.00 44.99 335 MET B O 1
ATOM 4673 N N . TYR B 1 336 ? 8.327 -27.947 -58.583 1.00 51.44 336 TYR B N 1
ATOM 4674 C CA . TYR B 1 336 ? 9.604 -28.562 -58.936 1.00 55.14 336 TYR B CA 1
ATOM 4675 C C . TYR B 1 336 ? 9.399 -29.984 -59.500 1.00 59.04 336 TYR B C 1
ATOM 4676 O O . TYR B 1 336 ? 10.265 -30.511 -60.203 1.00 60.27 336 TYR B O 1
ATOM 4685 N N . LYS B 1 337 ? 8.241 -30.576 -59.211 1.00 61.04 337 LYS B N 1
ATOM 4686 C CA . LYS B 1 337 ? 7.876 -31.898 -59.720 1.00 64.09 337 LYS B CA 1
ATOM 4687 C C . LYS B 1 337 ? 7.500 -31.855 -61.193 1.00 65.26 337 LYS B C 1
ATOM 4688 O O . LYS B 1 337 ? 7.907 -32.717 -61.961 1.00 67.21 337 LYS B O 1
ATOM 4690 N N . HIS B 1 338 ? 6.709 -30.860 -61.575 1.00 65.15 338 HIS B N 1
ATOM 4691 C CA . HIS B 1 338 ? 6.269 -30.703 -62.954 1.00 68.19 338 HIS B CA 1
ATOM 4692 C C . HIS B 1 338 ? 6.827 -29.415 -63.550 1.00 68.25 338 HIS B C 1
ATOM 4693 O O . HIS B 1 338 ? 6.082 -28.447 -63.677 1.00 70.22 338 HIS B O 1
ATOM 4695 N N . LEU B 1 339 ? 8.105 -29.385 -63.942 1.00 67.54 339 LEU B N 1
ATOM 4696 C CA . LEU B 1 339 ? 9.000 -30.556 -63.954 1.00 69.87 339 LEU B CA 1
ATOM 4697 C C . LEU B 1 339 ? 10.459 -30.124 -63.854 1.00 68.38 339 LEU B C 1
ATOM 4698 O O . LEU B 1 339 ? 10.752 -29.010 -63.408 1.00 65.90 339 LEU B O 1
ATOM 4703 N N . TYR C 1 16 ? -35.255 -41.914 45.558 1.00 39.01 16 TYR C N 1
ATOM 4704 C CA . TYR C 1 16 ? -34.619 -40.759 44.851 1.00 37.34 16 TYR C CA 1
ATOM 4705 C C . TYR C 1 16 ? -35.667 -39.803 44.301 1.00 39.35 16 TYR C C 1
ATOM 4706 O O . TYR C 1 16 ? -36.851 -40.127 44.276 1.00 39.93 16 TYR C O 1
ATOM 4715 N N . ALA C 1 17 ? -35.230 -38.621 43.865 1.00 40.35 17 ALA C N 1
ATOM 4716 C CA . ALA C 1 17 ? -36.161 -37.557 43.468 1.00 40.40 17 ALA C CA 1
ATOM 4717 C C . ALA C 1 17 ? -36.929 -37.885 42.187 1.00 39.56 17 ALA C C 1
ATOM 4718 O O . ALA C 1 17 ? -38.004 -37.345 41.941 1.00 41.97 17 ALA C O 1
ATOM 4720 N N . ALA C 1 18 ? -36.373 -38.784 41.388 1.00 37.48 18 ALA C N 1
ATOM 4721 C CA . ALA C 1 18 ? -37.041 -39.317 40.218 1.00 36.18 18 ALA C CA 1
ATOM 4722 C C . ALA C 1 18 ? -36.835 -40.820 40.187 1.00 35.68 18 ALA C C 1
ATOM 4723 O O . ALA C 1 18 ? -35.971 -41.342 40.890 1.00 35.63 18 ALA C O 1
ATOM 4725 N N . ASP C 1 19 ? -37.624 -41.498 39.364 1.00 36.39 19 ASP C N 1
ATOM 4726 C CA . ASP C 1 19 ? -37.473 -42.941 39.125 1.00 38.62 19 ASP C CA 1
ATOM 4727 C C . ASP C 1 19 ? -37.877 -43.323 37.699 1.00 37.99 19 ASP C C 1
ATOM 4728 O O . ASP C 1 19 ? -38.383 -42.479 36.950 1.00 39.67 19 ASP C O 1
ATOM 4733 N N . ILE C 1 20 ? -37.671 -44.584 37.329 1.00 36.33 20 ILE C N 1
ATOM 4734 C CA . ILE C 1 20 ? -38.012 -45.035 35.981 1.00 38.85 20 ILE C CA 1
ATOM 4735 C C . ILE C 1 20 ? -39.438 -44.643 35.571 1.00 40.02 20 ILE C C 1
ATOM 4736 O O . ILE C 1 20 ? -39.657 -44.220 34.434 1.00 39.03 20 ILE C O 1
ATOM 4741 N N . ASP C 1 21 ? -40.398 -44.764 36.491 1.00 40.16 21 ASP C N 1
ATOM 4742 C CA . ASP C 1 21 ? -41.776 -44.350 36.211 1.00 40.84 21 ASP C CA 1
ATOM 4743 C C . ASP C 1 21 ? -41.851 -42.873 35.810 1.00 37.08 21 ASP C C 1
ATOM 4744 O O . ASP C 1 21 ? -42.427 -42.542 34.790 1.00 35.40 21 ASP C O 1
ATOM 4749 N N . SER C 1 22 ? -41.299 -41.988 36.635 1.00 35.71 22 SER C N 1
ATOM 4750 C CA . SER C 1 22 ? -41.370 -40.548 36.342 1.00 34.67 22 SER C CA 1
ATOM 4751 C C . SER C 1 22 ? -40.617 -40.223 35.044 1.00 33.29 22 SER C C 1
ATOM 4752 O O . SER C 1 22 ? -40.998 -39.317 34.308 1.00 33.45 22 SER C O 1
ATOM 4755 N N . ILE C 1 23 ? -39.554 -40.972 34.770 1.00 32.60 23 ILE C N 1
ATOM 4756 C CA . ILE C 1 23 ? -38.778 -40.761 33.556 1.00 33.77 23 ILE C CA 1
ATOM 4757 C C . ILE C 1 23 ? -39.566 -41.193 32.304 1.00 34.48 23 ILE C C 1
ATOM 4758 O O . ILE C 1 23 ? -39.542 -40.490 31.286 1.00 33.24 23 ILE C O 1
ATOM 4763 N N . ARG C 1 24 ? -40.274 -42.321 32.385 1.00 35.48 24 ARG C N 1
ATOM 4764 C CA . ARG C 1 24 ? -41.135 -42.766 31.275 1.00 37.62 24 ARG C CA 1
ATOM 4765 C C . ARG C 1 24 ? -42.303 -41.806 31.083 1.00 36.91 24 ARG C C 1
ATOM 4766 O O . ARG C 1 24 ? -42.666 -41.510 29.957 1.00 38.81 24 ARG C O 1
ATOM 4774 N N . GLU C 1 25 ? -42.875 -41.302 32.177 1.00 37.82 25 GLU C N 1
ATOM 4775 C CA . GLU C 1 25 ? -43.903 -40.263 32.093 1.00 37.96 25 GLU C CA 1
ATOM 4776 C C . GLU C 1 25 ? -43.359 -39.011 31.386 1.00 35.24 25 GLU C C 1
ATOM 4777 O O . GLU C 1 25 ? -44.036 -38.426 30.533 1.00 31.62 25 GLU C O 1
ATOM 4783 N N . ALA C 1 26 ? -42.131 -38.626 31.741 1.00 33.68 26 ALA C N 1
ATOM 4784 C CA . ALA C 1 26 ? -41.413 -37.561 31.041 1.00 33.98 26 ALA C CA 1
ATOM 4785 C C . ALA C 1 26 ? -41.315 -37.841 29.546 1.00 32.98 26 ALA C C 1
ATOM 4786 O O . ALA C 1 26 ? -41.683 -36.999 28.736 1.00 32.37 26 ALA C O 1
ATOM 4788 N N . GLN C 1 27 ? -40.841 -39.026 29.178 1.00 34.23 27 GLN C N 1
ATOM 4789 C CA . GLN C 1 27 ? -40.664 -39.342 27.756 1.00 36.14 27 GLN C CA 1
ATOM 4790 C C . GLN C 1 27 ? -41.979 -39.202 26.995 1.00 34.67 27 GLN C C 1
ATOM 4791 O O . GLN C 1 27 ? -42.016 -38.617 25.924 1.00 31.59 27 GLN C O 1
ATOM 4797 N N . ALA C 1 28 ? -43.048 -39.752 27.554 1.00 35.27 28 ALA C N 1
ATOM 4798 C CA . ALA C 1 28 ? -44.360 -39.651 26.918 1.00 34.38 28 ALA C CA 1
ATOM 4799 C C . ALA C 1 28 ? -44.725 -38.177 26.771 1.00 33.91 28 ALA C C 1
ATOM 4800 O O . ALA C 1 28 ? -45.145 -37.735 25.712 1.00 33.70 28 ALA C O 1
ATOM 4802 N N . ARG C 1 29 ? -44.533 -37.418 27.842 1.00 33.86 29 ARG C N 1
ATOM 4803 C CA . ARG C 1 29 ? -44.946 -36.013 27.892 1.00 32.53 29 ARG C CA 1
ATOM 4804 C C . ARG C 1 29 ? -44.167 -35.083 26.934 1.00 29.74 29 ARG C C 1
ATOM 4805 O O . ARG C 1 29 ? -44.736 -34.168 26.350 1.00 26.09 29 ARG C O 1
ATOM 4813 N N . ILE C 1 30 ? -42.865 -35.309 26.786 1.00 27.93 30 ILE C N 1
ATOM 4814 C CA . ILE C 1 30 ? -42.037 -34.418 25.969 1.00 28.36 30 ILE C CA 1
ATOM 4815 C C . ILE C 1 30 ? -41.782 -34.895 24.518 1.00 29.71 30 ILE C C 1
ATOM 4816 O O . ILE C 1 30 ? -41.193 -34.150 23.721 1.00 27.84 30 ILE C O 1
ATOM 4821 N N . ALA C 1 31 ? -42.226 -36.106 24.181 1.00 31.70 31 ALA C N 1
ATOM 4822 C CA . ALA C 1 31 ? -41.934 -36.707 22.860 1.00 33.41 31 ALA C CA 1
ATOM 4823 C C . ALA C 1 31 ? -42.392 -35.864 21.672 1.00 32.13 31 ALA C C 1
ATOM 4824 O O . ALA C 1 31 ? -41.702 -35.833 20.663 1.00 34.73 31 ALA C O 1
ATOM 4826 N N . PRO C 1 32 ? -43.536 -35.157 21.782 1.00 32.88 32 PRO C N 1
ATOM 4827 C CA . PRO C 1 32 ? -43.897 -34.283 20.660 1.00 31.83 32 PRO C CA 1
ATOM 4828 C C . PRO C 1 32 ? -43.026 -33.035 20.507 1.00 31.08 32 PRO C C 1
ATOM 4829 O O . PRO C 1 32 ? -43.153 -32.339 19.511 1.00 31.04 32 PRO C O 1
ATOM 4833 N N . TYR C 1 33 ? -42.172 -32.737 21.485 1.00 29.32 33 TYR C N 1
ATOM 4834 C CA . TYR C 1 33 ? -41.551 -31.417 21.566 1.00 28.25 33 TYR C CA 1
ATOM 4835 C C . TYR C 1 33 ? -40.030 -31.393 21.497 1.00 28.64 33 TYR C C 1
ATOM 4836 O O . TYR C 1 33 ? -39.461 -30.328 21.286 1.00 29.03 33 TYR C O 1
ATOM 4845 N N . VAL C 1 34 ? -39.375 -32.539 21.687 1.00 28.54 34 VAL C N 1
ATOM 4846 C CA . VAL C 1 34 ? -37.913 -32.604 21.644 1.00 29.91 34 VAL C CA 1
ATOM 4847 C C . VAL C 1 34 ? -37.494 -33.594 20.570 1.00 29.70 34 VAL C C 1
ATOM 4848 O O . VAL C 1 34 ? -38.277 -34.467 20.215 1.00 30.47 34 VAL C O 1
ATOM 4852 N N . HIS C 1 35 ? -36.268 -33.465 20.072 1.00 29.17 35 HIS C N 1
ATOM 4853 C CA . HIS C 1 35 ? -35.760 -34.384 19.052 1.00 29.86 35 HIS C CA 1
ATOM 4854 C C . HIS C 1 35 ? -35.246 -35.640 19.720 1.00 30.28 35 HIS C C 1
ATOM 4855 O O . HIS C 1 35 ? -34.691 -35.584 20.818 1.00 29.24 35 HIS C O 1
ATOM 4862 N N . ARG C 1 36 ? -35.415 -36.772 19.045 1.00 30.18 36 ARG C N 1
ATOM 4863 C CA . ARG C 1 36 ? -34.669 -37.970 19.371 1.00 30.77 36 ARG C CA 1
ATOM 4864 C C . ARG C 1 36 ? -33.329 -37.789 18.683 1.00 29.34 36 ARG C C 1
ATOM 4865 O O . ARG C 1 36 ? -33.230 -37.943 17.477 1.00 30.67 36 ARG C O 1
ATOM 4873 N N . THR C 1 37 ? -32.304 -37.462 19.451 1.00 26.68 37 THR C N 1
ATOM 4874 C CA . THR C 1 37 ? -31.043 -37.059 18.889 1.00 25.90 37 THR C CA 1
ATOM 4875 C C . THR C 1 37 ? -30.194 -38.239 18.462 1.00 25.58 37 THR C C 1
ATOM 4876 O O . THR C 1 37 ? -30.296 -39.329 19.044 1.00 23.75 37 THR C O 1
ATOM 4880 N N . PRO C 1 38 ? -29.334 -38.015 17.462 1.00 24.87 38 PRO C N 1
ATOM 4881 C CA . PRO C 1 38 ? -28.574 -39.134 16.892 1.00 24.58 38 PRO C CA 1
ATOM 4882 C C . PRO C 1 38 ? -27.417 -39.577 17.774 1.00 25.82 38 PRO C C 1
ATOM 4883 O O . PRO C 1 38 ? -26.937 -38.830 18.650 1.00 25.49 38 PRO C O 1
ATOM 4887 N N . VAL C 1 39 ? -26.987 -40.803 17.532 1.00 25.41 39 VAL C N 1
ATOM 4888 C CA . VAL C 1 39 ? -25.780 -41.347 18.114 1.00 26.59 39 VAL C CA 1
ATOM 4889 C C . VAL C 1 39 ? -24.773 -41.418 16.980 1.00 27.44 39 VAL C C 1
ATOM 4890 O O . VAL C 1 39 ? -25.106 -41.911 15.906 1.00 28.80 39 VAL C O 1
ATOM 4894 N N . MET C 1 40 ? -23.566 -40.913 17.211 1.00 26.88 40 MET C N 1
ATOM 4895 C CA . MET C 1 40 ? -22.507 -40.929 16.206 1.00 26.90 40 MET C CA 1
ATOM 4896 C C . MET C 1 40 ? -21.315 -41.716 16.733 1.00 27.54 40 MET C C 1
ATOM 4897 O O . MET C 1 40 ? -21.166 -41.890 17.937 1.00 27.22 40 MET C O 1
ATOM 4902 N N . SER C 1 41 ? -20.464 -42.197 15.836 1.00 28.29 41 SER C N 1
ATOM 4903 C CA . SER C 1 41 ? -19.249 -42.890 16.249 1.00 30.14 41 SER C CA 1
ATOM 4904 C C . SER C 1 41 ? -18.113 -42.634 15.274 1.00 31.06 41 SER C C 1
ATOM 4905 O O . SER C 1 41 ? -18.320 -42.110 14.169 1.00 32.32 41 SER C O 1
ATOM 4908 N N . SER C 1 42 ? -16.912 -43.013 15.693 1.00 30.66 42 SER C N 1
ATOM 4909 C CA . SER C 1 42 ? -15.700 -42.806 14.919 1.00 29.65 42 SER C CA 1
ATOM 4910 C C . SER C 1 42 ? -14.701 -43.929 15.222 1.00 31.37 42 SER C C 1
ATOM 4911 O O . SER C 1 42 ? -14.264 -44.084 16.368 1.00 28.31 42 SER C O 1
ATOM 4914 N N . THR C 1 43 ? -14.333 -44.684 14.187 1.00 29.80 43 THR C N 1
ATOM 4915 C CA . THR C 1 43 ? -13.375 -45.791 14.309 1.00 31.29 43 THR C CA 1
ATOM 4916 C C . THR C 1 43 ? -12.017 -45.263 14.768 1.00 31.34 43 THR C C 1
ATOM 4917 O O . THR C 1 43 ? -11.303 -45.931 15.510 1.00 32.52 43 THR C O 1
ATOM 4921 N N . SER C 1 44 ? -11.687 -44.052 14.343 1.00 30.66 44 SER C N 1
ATOM 4922 C CA . SER C 1 44 ? -10.431 -43.416 14.692 1.00 33.26 44 SER C CA 1
ATOM 4923 C C . SER C 1 44 ? -10.342 -43.050 16.188 1.00 33.59 44 SER C C 1
ATOM 4924 O O . SER C 1 44 ? -9.291 -43.230 16.831 1.00 33.71 44 SER C O 1
ATOM 4927 N N . ILE C 1 45 ? -11.441 -42.541 16.740 1.00 30.29 45 ILE C N 1
ATOM 4928 C CA . ILE C 1 45 ? -11.482 -42.227 18.157 1.00 29.30 45 ILE C CA 1
ATOM 4929 C C . ILE C 1 45 ? -11.511 -43.518 18.945 1.00 29.42 45 ILE C C 1
ATOM 4930 O O . ILE C 1 45 ? -10.823 -43.643 19.953 1.00 30.05 45 ILE C O 1
ATOM 4935 N N . ASP C 1 46 ? -12.287 -44.480 18.461 1.00 29.35 46 ASP C N 1
ATOM 4936 C CA . ASP C 1 46 ? -12.353 -45.817 19.060 1.00 30.63 46 ASP C CA 1
ATOM 4937 C C . ASP C 1 46 ? -10.973 -46.444 19.236 1.00 33.49 46 ASP C C 1
ATOM 4938 O O . ASP C 1 46 ? -10.701 -47.051 20.268 1.00 35.59 46 ASP C O 1
ATOM 4943 N N . ALA C 1 47 ? -10.117 -46.310 18.224 1.00 35.00 47 ALA C N 1
ATOM 4944 C CA . ALA C 1 47 ? -8.754 -46.844 18.272 1.00 36.57 47 ALA C CA 1
ATOM 4945 C C . ALA C 1 47 ? -7.923 -46.136 19.340 1.00 37.73 47 ALA C C 1
ATOM 4946 O O . ALA C 1 47 ? -7.161 -46.780 20.073 1.00 37.30 47 ALA C O 1
ATOM 4948 N N . MET C 1 48 ? -8.075 -44.819 19.443 1.00 38.63 48 MET C N 1
ATOM 4949 C CA . MET C 1 48 ? -7.353 -44.054 20.468 1.00 39.71 48 MET C CA 1
ATOM 4950 C C . MET C 1 48 ? -7.688 -44.552 21.860 1.00 40.14 48 MET C C 1
ATOM 4951 O O . MET C 1 48 ? -6.798 -44.761 22.686 1.00 40.53 48 MET C O 1
ATOM 4956 N N . VAL C 1 49 ? -8.980 -44.723 22.125 1.00 38.91 49 VAL C N 1
ATOM 4957 C CA . VAL C 1 49 ? -9.424 -45.144 23.450 1.00 39.38 49 VAL C CA 1
ATOM 4958 C C . VAL C 1 49 ? -9.171 -46.631 23.655 1.00 40.58 49 VAL C C 1
ATOM 4959 O O . VAL C 1 49 ? -8.807 -47.027 24.741 1.00 40.77 49 VAL C O 1
ATOM 4963 N N . GLY C 1 50 ? -9.321 -47.432 22.605 1.00 38.87 50 GLY C N 1
ATOM 4964 C CA . GLY C 1 50 ? -9.225 -48.879 22.716 1.00 37.43 50 GLY C CA 1
ATOM 4965 C C . GLY C 1 50 ? -10.572 -49.498 23.036 1.00 37.53 50 GLY C C 1
ATOM 4966 O O . GLY C 1 50 ? -10.646 -50.652 23.432 1.00 36.53 50 GLY C O 1
ATOM 4967 N N . LYS C 1 51 ? -11.638 -48.719 22.869 1.00 36.73 51 LYS C N 1
ATOM 4968 C CA . LYS C 1 51 ? -13.005 -49.150 23.171 1.00 36.01 51 LYS C CA 1
ATOM 4969 C C . LYS C 1 51 ? -13.955 -48.597 22.127 1.00 33.40 51 LYS C C 1
ATOM 4970 O O . LYS C 1 51 ? -13.597 -47.714 21.388 1.00 32.68 51 LYS C O 1
ATOM 4976 N N . LYS C 1 52 ? -15.175 -49.110 22.092 1.00 33.43 52 LYS C N 1
ATOM 4977 C CA . LYS C 1 52 ? -16.178 -48.587 21.186 1.00 33.71 52 LYS C CA 1
ATOM 4978 C C . LYS C 1 52 ? -16.907 -47.434 21.865 1.00 33.83 52 LYS C C 1
ATOM 4979 O O . LYS C 1 52 ? -17.461 -47.610 22.942 1.00 33.80 52 LYS C O 1
ATOM 4985 N N . LEU C 1 53 ? -16.865 -46.255 21.240 1.00 33.28 53 LEU C N 1
ATOM 4986 C CA . LEU C 1 53 ? -17.525 -45.070 21.766 1.00 32.96 53 LEU C CA 1
ATOM 4987 C C . LEU C 1 53 ? -18.777 -44.749 20.950 1.00 31.68 53 LEU C C 1
ATOM 4988 O O . LEU C 1 53 ? -18.785 -44.888 19.732 1.00 30.20 53 LEU C O 1
ATOM 4993 N N . PHE C 1 54 ? -19.823 -44.316 21.650 1.00 28.41 54 PHE C N 1
ATOM 4994 C CA . PHE C 1 54 ? -21.095 -43.939 21.064 1.00 28.35 54 PHE C CA 1
ATOM 4995 C C . PHE C 1 54 ? -21.490 -42.556 21.592 1.00 28.14 54 PHE C C 1
ATOM 4996 O O . PHE C 1 54 ? -21.768 -42.404 22.777 1.00 26.69 54 PHE C O 1
ATOM 5004 N N . PHE C 1 55 ? -21.474 -41.551 20.718 1.00 25.51 55 PHE C N 1
ATOM 5005 C CA . PHE C 1 55 ? -21.685 -40.168 21.120 1.00 25.90 55 PHE C CA 1
ATOM 5006 C C . PHE C 1 55 ? -23.154 -39.779 20.986 1.00 25.50 55 PHE C C 1
ATOM 5007 O O . PHE C 1 55 ? -23.675 -39.670 19.888 1.00 25.49 55 PHE C O 1
ATOM 5015 N N . LYS C 1 56 ? -23.819 -39.570 22.111 1.00 25.67 56 LYS C N 1
ATOM 5016 C CA . LYS C 1 56 ? -25.225 -39.157 22.115 1.00 26.52 56 LYS C CA 1
ATOM 5017 C C . LYS C 1 56 ? -25.240 -37.635 21.962 1.00 26.39 56 LYS C C 1
ATOM 5018 O O . LYS C 1 56 ? -24.782 -36.908 22.849 1.00 27.05 56 LYS C O 1
ATOM 5024 N N . CYS C 1 57 ? -25.719 -37.166 20.812 1.00 26.47 57 CYS C N 1
ATOM 5025 C CA . CYS C 1 57 ? -25.466 -35.788 20.369 1.00 27.27 57 CYS C CA 1
ATOM 5026 C C . CYS C 1 57 ? -26.568 -34.826 20.752 1.00 25.63 57 CYS C C 1
ATOM 5027 O O . CYS C 1 57 ? -27.402 -34.433 19.915 1.00 22.79 57 CYS C O 1
ATOM 5030 N N . GLU C 1 58 ? -26.559 -34.421 22.023 1.00 25.61 58 GLU C N 1
ATOM 5031 C CA . GLU C 1 58 ? -27.543 -33.443 22.499 1.00 26.28 58 GLU C CA 1
ATOM 5032 C C . GLU C 1 58 ? -27.206 -32.029 22.026 1.00 25.33 58 GLU C C 1
ATOM 5033 O O . GLU C 1 58 ? -28.004 -31.101 22.201 1.00 23.43 58 GLU C O 1
ATOM 5039 N N . CYS C 1 59 ? -26.033 -31.861 21.416 1.00 26.00 59 CYS C N 1
ATOM 5040 C CA . CYS C 1 59 ? -25.727 -30.621 20.688 1.00 27.33 59 CYS C CA 1
ATOM 5041 C C . CYS C 1 59 ? -26.723 -30.402 19.541 1.00 26.30 59 CYS C C 1
ATOM 5042 O O . CYS C 1 59 ? -26.978 -29.268 19.159 1.00 26.47 59 CYS C O 1
ATOM 5045 N N . PHE C 1 60 ? -27.279 -31.494 19.008 1.00 25.48 60 PHE C N 1
ATOM 5046 C CA . PHE C 1 60 ? -28.326 -31.434 17.979 1.00 25.89 60 PHE C CA 1
ATOM 5047 C C . PHE C 1 60 ? -29.758 -31.380 18.540 1.00 25.51 60 PHE C C 1
ATOM 5048 O O . PHE C 1 60 ? -30.732 -31.416 17.783 1.00 24.36 60 PHE C O 1
ATOM 5056 N N . GLN C 1 61 ? -29.892 -31.273 19.858 1.00 23.97 61 GLN C N 1
ATOM 5057 C CA . GLN C 1 61 ? -31.215 -31.109 20.465 1.00 24.48 61 GLN C CA 1
ATOM 5058 C C . GLN C 1 61 ? -31.729 -29.700 20.174 1.00 23.67 61 GLN C C 1
ATOM 5059 O O . GLN C 1 61 ? -30.960 -28.801 19.857 1.00 22.71 61 GLN C O 1
ATOM 5065 N N . LYS C 1 62 ? -33.034 -29.497 20.249 1.00 24.46 62 LYS C N 1
ATOM 5066 C CA . LYS C 1 62 ? -33.561 -28.144 20.135 1.00 24.56 62 LYS C CA 1
ATOM 5067 C C . LYS C 1 62 ? -32.847 -27.213 21.129 1.00 25.19 62 LYS C C 1
ATOM 5068 O O . LYS C 1 62 ? -32.519 -27.611 22.266 1.00 22.72 62 LYS C O 1
ATOM 5074 N N . ALA C 1 63 ? -32.576 -25.992 20.667 1.00 24.63 63 ALA C N 1
ATOM 5075 C CA . ALA C 1 63 ? -31.874 -24.957 21.440 1.00 25.31 63 ALA C CA 1
ATOM 5076 C C . ALA C 1 63 ? -30.396 -25.257 21.755 1.00 25.50 63 ALA C C 1
ATOM 5077 O O . ALA C 1 63 ? -29.756 -24.531 22.529 1.00 24.82 63 ALA C O 1
ATOM 5079 N N . GLY C 1 64 ? -29.853 -26.301 21.136 1.00 23.51 64 GLY C N 1
ATOM 5080 C CA . GLY C 1 64 ? -28.411 -26.547 21.149 1.00 22.68 64 GLY C CA 1
ATOM 5081 C C . GLY C 1 64 ? -27.860 -27.308 22.335 1.00 22.08 64 GLY C C 1
ATOM 5082 O O . GLY C 1 64 ? -26.647 -27.400 22.485 1.00 22.37 64 GLY C O 1
ATOM 5083 N N . ALA C 1 65 ? -28.748 -27.848 23.165 1.00 22.60 65 ALA C N 1
ATOM 5084 C CA . ALA C 1 65 ? -28.352 -28.646 24.331 1.00 23.27 65 ALA C CA 1
ATOM 5085 C C . ALA C 1 65 ? -29.499 -29.529 24.829 1.00 22.26 65 ALA C C 1
ATOM 5086 O O . ALA C 1 65 ? -30.628 -29.419 24.362 1.00 22.15 65 ALA C O 1
ATOM 5088 N N . PHE C 1 66 ? -29.205 -30.384 25.808 1.00 22.35 66 PHE C N 1
ATOM 5089 C CA . PHE C 1 66 ? -30.197 -31.339 26.338 1.00 22.61 66 PHE C CA 1
ATOM 5090 C C . PHE C 1 66 ? -31.304 -30.694 27.187 1.00 23.20 66 PHE C C 1
ATOM 5091 O O . PHE C 1 66 ? -32.318 -31.320 27.443 1.00 23.82 66 PHE C O 1
ATOM 5099 N N . LYS C 1 67 ? -31.093 -29.463 27.641 1.00 24.17 67 LYS C N 1
ATOM 5100 C CA . LYS C 1 67 ? -31.909 -28.898 28.722 1.00 25.28 67 LYS C CA 1
ATOM 5101 C C . LYS C 1 67 ? -33.381 -28.710 28.406 1.00 24.45 67 LYS C C 1
ATOM 5102 O O . LYS C 1 67 ? -34.200 -28.638 29.318 1.00 23.52 67 LYS C O 1
ATOM 5108 N N . ILE C 1 68 ? -33.716 -28.591 27.126 1.00 23.61 68 ILE C N 1
ATOM 5109 C CA . ILE C 1 68 ? -35.121 -28.522 26.717 1.00 23.56 68 ILE C CA 1
ATOM 5110 C C . ILE C 1 68 ? -35.931 -29.719 27.249 1.00 22.94 68 ILE C C 1
ATOM 5111 O O . ILE C 1 68 ? -37.146 -29.602 27.456 1.00 23.36 68 ILE C O 1
ATOM 5116 N N . ARG C 1 69 ? -35.275 -30.857 27.451 1.00 23.15 69 ARG C N 1
ATOM 5117 C CA . ARG C 1 69 ? -35.950 -32.058 27.956 1.00 23.94 69 ARG C CA 1
ATOM 5118 C C . ARG C 1 69 ? -36.528 -31.822 29.367 1.00 24.76 69 ARG C C 1
ATOM 5119 O O . ARG C 1 69 ? -37.735 -31.926 29.580 1.00 25.55 69 ARG C O 1
ATOM 5127 N N . GLY C 1 70 ? -35.648 -31.474 30.306 1.00 24.74 70 GLY C N 1
ATOM 5128 C CA . GLY C 1 70 ? -36.046 -31.124 31.662 1.00 25.60 70 GLY C CA 1
ATOM 5129 C C . GLY C 1 70 ? -36.963 -29.913 31.722 1.00 25.53 70 GLY C C 1
ATOM 5130 O O . GLY C 1 70 ? -37.926 -29.902 32.470 1.00 26.95 70 GLY C O 1
ATOM 5131 N N . ALA C 1 71 ? -36.674 -28.889 30.934 1.00 25.22 71 ALA C N 1
ATOM 5132 C CA . ALA C 1 71 ? -37.505 -27.691 30.938 1.00 25.08 71 ALA C CA 1
ATOM 5133 C C . ALA C 1 71 ? -38.894 -27.990 30.377 1.00 25.50 71 ALA C C 1
ATOM 5134 O O . ALA C 1 71 ? -39.906 -27.547 30.938 1.00 24.12 71 ALA C O 1
ATOM 5136 N N . SER C 1 72 ? -38.945 -28.764 29.290 1.00 24.36 72 SER C N 1
ATOM 5137 C CA . SER C 1 72 ? -40.225 -29.173 28.702 1.00 26.00 72 SER C CA 1
ATOM 5138 C C . SER C 1 72 ? -41.032 -30.010 29.679 1.00 25.79 72 SER C C 1
ATOM 5139 O O . SER C 1 72 ? -42.238 -29.822 29.810 1.00 27.18 72 SER C O 1
ATOM 5142 N N . ASN C 1 73 ? -40.384 -30.978 30.315 1.00 26.52 73 ASN C N 1
ATOM 5143 C CA . ASN C 1 73 ? -41.086 -31.820 31.263 1.00 27.45 73 ASN C CA 1
ATOM 5144 C C . ASN C 1 73 ? -41.634 -30.991 32.424 1.00 28.62 73 ASN C C 1
ATOM 5145 O O . ASN C 1 73 ? -42.788 -31.161 32.810 1.00 29.67 73 ASN C O 1
ATOM 5150 N N . SER C 1 74 ? -40.819 -30.075 32.957 1.00 28.51 74 SER C N 1
ATOM 5151 C CA . SER C 1 74 ? -41.253 -29.232 34.073 1.00 29.08 74 SER C CA 1
ATOM 5152 C C . SER C 1 74 ? -42.491 -28.420 33.719 1.00 29.40 74 SER C C 1
ATOM 5153 O O . SER C 1 74 ? -43.435 -28.356 34.496 1.00 28.85 74 SER C O 1
ATOM 5156 N N . ILE C 1 75 ? -42.484 -27.825 32.531 1.00 28.36 75 ILE C N 1
ATOM 5157 C CA . ILE C 1 75 ? -43.528 -26.911 32.110 1.00 28.27 75 ILE C CA 1
ATOM 5158 C C . ILE C 1 75 ? -44.811 -27.622 31.693 1.00 27.41 75 ILE C C 1
ATOM 5159 O O . ILE C 1 75 ? -45.908 -27.204 32.082 1.00 26.54 75 ILE C O 1
ATOM 5164 N N . PHE C 1 76 ? -44.680 -28.678 30.895 1.00 27.69 76 PHE C N 1
ATOM 5165 C CA . PHE C 1 76 ? -45.850 -29.406 30.398 1.00 27.50 76 PHE C CA 1
ATOM 5166 C C . PHE C 1 76 ? -46.485 -30.237 31.508 1.00 28.35 76 PHE C C 1
ATOM 5167 O O . PHE C 1 76 ? -47.633 -30.622 31.394 1.00 27.86 76 PHE C O 1
ATOM 5175 N N . ALA C 1 77 ? -45.733 -30.517 32.573 1.00 30.17 77 ALA C N 1
ATOM 5176 C CA . ALA C 1 77 ? -46.274 -31.244 33.729 1.00 31.05 77 ALA C CA 1
ATOM 5177 C C . ALA C 1 77 ? -47.184 -30.359 34.608 1.00 34.20 77 ALA C C 1
ATOM 5178 O O . ALA C 1 77 ? -47.920 -30.874 35.448 1.00 33.85 77 ALA C O 1
ATOM 5180 N N . LEU C 1 78 ? -47.111 -29.038 34.434 1.00 34.71 78 LEU C N 1
ATOM 5181 C CA . LEU C 1 78 ? -47.911 -28.123 35.238 1.00 34.24 78 LEU C CA 1
ATOM 5182 C C . LEU C 1 78 ? -49.344 -28.186 34.766 1.00 37.33 78 LEU C C 1
ATOM 5183 O O . LEU C 1 78 ? -49.593 -28.277 33.567 1.00 33.46 78 LEU C O 1
ATOM 5188 N N . ASP C 1 79 ? -50.281 -28.131 35.713 1.00 37.32 79 ASP C N 1
ATOM 5189 C CA . ASP C 1 79 ? -51.677 -28.101 35.363 1.00 37.01 79 ASP C CA 1
ATOM 5190 C C . ASP C 1 79 ? -52.049 -26.735 34.784 1.00 37.04 79 ASP C C 1
ATOM 5191 O O . ASP C 1 79 ? -51.282 -25.758 34.858 1.00 33.17 79 ASP C O 1
ATOM 5196 N N . ASP C 1 80 ? -53.233 -26.706 34.190 1.00 37.51 80 ASP C N 1
ATOM 5197 C CA . ASP C 1 80 ? -53.870 -25.500 33.637 1.00 40.24 80 ASP C CA 1
ATOM 5198 C C . ASP C 1 80 ? -53.891 -24.243 34.473 1.00 41.05 80 ASP C C 1
ATOM 5199 O O . ASP C 1 80 ? -53.775 -23.136 33.940 1.00 45.90 80 ASP C O 1
ATOM 5204 N N . GLU C 1 81 ? -54.112 -24.412 35.768 1.00 40.55 81 GLU C N 1
ATOM 5205 C CA . GLU C 1 81 ? -54.181 -23.295 36.697 1.00 41.13 81 GLU C CA 1
ATOM 5206 C C . GLU C 1 81 ? -52.786 -22.690 36.872 1.00 40.11 81 GLU C C 1
ATOM 5207 O O . GLU C 1 81 ? -52.581 -21.493 36.674 1.00 43.94 81 GLU C O 1
ATOM 5209 N N . GLN C 1 82 ? -51.835 -23.548 37.216 1.00 37.68 82 GLN C N 1
ATOM 5210 C CA . GLN C 1 82 ? -50.458 -23.151 37.509 1.00 36.37 82 GLN C CA 1
ATOM 5211 C C . GLN C 1 82 ? -49.764 -22.483 36.326 1.00 34.24 82 GLN C C 1
ATOM 5212 O O . GLN C 1 82 ? -49.269 -21.349 36.429 1.00 33.65 82 GLN C O 1
ATOM 5215 N N . VAL C 1 83 ? -49.764 -23.176 35.187 1.00 32.36 83 VAL C N 1
ATOM 5216 C CA . VAL C 1 83 ? -48.993 -22.742 34.032 1.00 30.37 83 VAL C CA 1
ATOM 5217 C C . VAL C 1 83 ? -49.485 -21.407 33.486 1.00 32.89 83 VAL C C 1
ATOM 5218 O O . VAL C 1 83 ? -48.733 -20.687 32.813 1.00 33.13 83 VAL C O 1
ATOM 5222 N N . SER C 1 84 ? -50.741 -21.068 33.793 1.00 32.86 84 SER C N 1
ATOM 5223 C CA . SER C 1 84 ? -51.358 -19.851 33.284 1.00 35.08 84 SER C CA 1
ATOM 5224 C C . SER C 1 84 ? -50.729 -18.582 33.804 1.00 35.83 84 SER C C 1
ATOM 5225 O O . SER C 1 84 ? -51.001 -17.504 33.268 1.00 36.21 84 SER C O 1
ATOM 5228 N N . LYS C 1 85 ? -49.919 -18.683 34.854 1.00 32.26 85 LYS C N 1
ATOM 5229 C CA 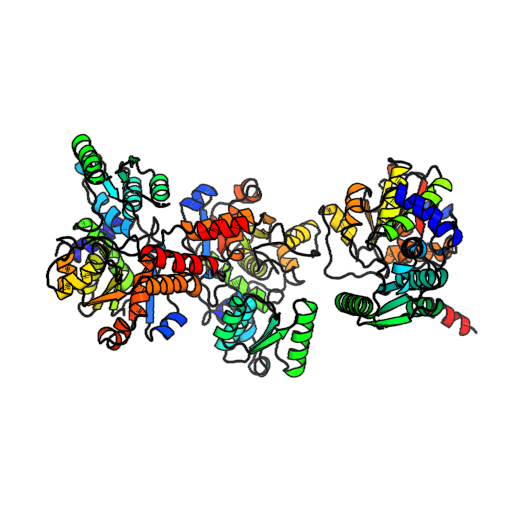. LYS C 1 85 ? -49.222 -17.505 35.358 1.00 32.25 85 LYS C CA 1
ATOM 5230 C C . LYS C 1 85 ? -47.874 -17.312 34.665 1.00 30.68 85 LYS C C 1
ATOM 5231 O O . LYS C 1 85 ? -47.195 -16.339 34.903 1.00 28.71 85 LYS C O 1
ATOM 5236 N N . GLY C 1 86 ? -47.494 -18.234 33.790 1.00 30.56 86 GLY C N 1
ATOM 5237 C CA . GLY C 1 86 ? -46.196 -18.142 33.129 1.00 29.43 86 GLY C CA 1
ATOM 5238 C C . GLY C 1 86 ? -45.122 -18.826 33.951 1.00 28.54 86 GLY C C 1
ATOM 5239 O O . GLY C 1 86 ? -45.398 -19.437 34.984 1.00 27.64 86 GLY C O 1
ATOM 5240 N N . VAL C 1 87 ? -43.895 -18.768 33.455 1.00 27.21 87 VAL C N 1
ATOM 5241 C CA . VAL C 1 87 ? -42.783 -19.375 34.139 1.00 27.29 87 VAL C CA 1
ATOM 5242 C C . VAL C 1 87 ? -41.666 -18.364 34.193 1.00 27.48 87 VAL C C 1
ATOM 5243 O O . VAL C 1 87 ? -41.662 -17.387 33.448 1.00 28.64 87 VAL C O 1
ATOM 5247 N N . VAL C 1 88 ? -40.713 -18.624 35.067 1.00 25.99 88 VAL C N 1
ATOM 5248 C CA . VAL C 1 88 ? -39.623 -17.714 35.299 1.00 27.70 88 VAL C CA 1
ATOM 5249 C C . VAL C 1 88 ? -38.394 -18.519 35.688 1.00 27.47 88 VAL C C 1
ATOM 5250 O O . VAL C 1 88 ? -38.500 -19.633 36.210 1.00 25.98 88 VAL C O 1
ATOM 5254 N N . THR C 1 89 ? -37.236 -17.965 35.364 1.00 27.47 89 THR C N 1
ATOM 5255 C CA . THR C 1 89 ? -35.980 -18.535 35.767 1.00 28.50 89 THR C CA 1
ATOM 5256 C C . THR C 1 89 ? -34.946 -17.427 35.667 1.00 29.64 89 THR C C 1
ATOM 5257 O O . THR C 1 89 ? -35.150 -16.452 34.933 1.00 29.12 89 THR C O 1
ATOM 5261 N N . HIS C 1 90 ? -33.857 -17.556 36.414 1.00 29.27 90 HIS C N 1
ATOM 5262 C CA . HIS C 1 90 ? -32.690 -16.728 36.183 1.00 30.80 90 HIS C CA 1
ATOM 5263 C C . HIS C 1 90 ? -31.567 -17.655 35.724 1.00 31.07 90 HIS C C 1
ATOM 5264 O O . HIS C 1 90 ? -31.357 -18.712 36.301 1.00 29.74 90 HIS C O 1
ATOM 5271 N N . SER C 1 91 ? -30.881 -17.268 34.660 1.00 33.04 91 SER C N 1
ATOM 5272 C CA . SER C 1 91 ? -29.797 -18.082 34.086 1.00 35.33 91 SER C CA 1
ATOM 5273 C C . SER C 1 91 ? -28.943 -17.251 33.143 1.00 35.70 91 SER C C 1
ATOM 5274 O O . SER C 1 91 ? -29.430 -16.344 32.470 1.00 34.85 91 SER C O 1
ATOM 5277 N N . SER C 1 92 ? -27.662 -17.582 33.105 1.00 37.72 92 SER C N 1
ATOM 5278 C CA . SER C 1 92 ? -26.717 -16.956 32.198 1.00 39.52 92 SER C CA 1
ATOM 5279 C C . SER C 1 92 ? -26.338 -17.884 31.031 1.00 39.51 92 SER C C 1
ATOM 5280 O O . SER C 1 92 ? -25.579 -17.476 30.143 1.00 39.12 92 SER C O 1
ATOM 5283 N N . GLY C 1 93 ? -26.871 -19.111 31.037 1.00 36.85 93 GLY C N 1
ATOM 5284 C CA . GLY C 1 93 ? -26.422 -20.196 30.135 1.00 35.15 93 GLY C CA 1
ATOM 5285 C C . GLY C 1 93 ? -27.535 -20.874 29.334 1.00 32.03 93 GLY C C 1
ATOM 5286 O O . GLY C 1 93 ? -28.505 -20.236 28.943 1.00 31.46 93 GLY C O 1
ATOM 5287 N N . ASN C 1 94 ? -27.402 -22.178 29.108 1.00 29.00 94 ASN C N 1
ATOM 5288 C CA . ASN C 1 94 ? -28.301 -22.893 28.199 1.00 26.81 94 ASN C CA 1
ATOM 5289 C C . ASN C 1 94 ? -29.733 -23.052 28.728 1.00 26.73 94 ASN C C 1
ATOM 5290 O O . ASN C 1 94 ? -30.671 -23.193 27.947 1.00 24.62 94 ASN C O 1
ATOM 5295 N N . HIS C 1 95 ? -29.892 -23.025 30.055 1.00 25.54 95 HIS C N 1
ATOM 5296 C CA . HIS C 1 95 ? -31.202 -23.189 30.693 1.00 23.99 95 HIS C CA 1
ATOM 5297 C C . HIS C 1 95 ? -32.162 -22.106 30.244 1.00 23.43 95 HIS C C 1
ATOM 5298 O O . HIS C 1 95 ? -33.351 -22.364 30.083 1.00 22.18 95 HIS C O 1
ATOM 5305 N N . ALA C 1 96 ? -31.634 -20.900 30.034 1.00 22.96 96 ALA C N 1
ATOM 5306 C CA . ALA C 1 96 ? -32.458 -19.757 29.671 1.00 24.11 96 ALA C CA 1
ATOM 5307 C C . ALA C 1 96 ? -33.215 -20.020 28.377 1.00 25.06 96 ALA C C 1
ATOM 5308 O O . ALA C 1 96 ? -34.440 -19.854 28.311 1.00 24.39 96 ALA C O 1
ATOM 5310 N N . ALA C 1 97 ? -32.478 -20.447 27.358 1.00 24.40 97 ALA C N 1
ATOM 5311 C CA . ALA C 1 97 ? -33.075 -20.690 26.062 1.00 24.88 97 ALA C CA 1
ATOM 5312 C C . ALA C 1 97 ? -34.021 -21.879 26.135 1.00 23.98 97 ALA C C 1
ATOM 5313 O O . ALA C 1 97 ? -35.083 -21.865 25.514 1.00 24.84 97 ALA C O 1
ATOM 5315 N N . ALA C 1 98 ? -33.641 -22.901 26.894 1.00 24.26 98 ALA C N 1
ATOM 5316 C CA . ALA C 1 98 ? -34.479 -24.088 27.055 1.00 24.82 98 ALA C CA 1
ATOM 5317 C C . ALA C 1 98 ? -35.837 -23.742 27.656 1.00 24.45 98 ALA C C 1
ATOM 5318 O O . ALA C 1 98 ? -36.862 -24.175 27.146 1.00 24.94 98 ALA C O 1
ATOM 5320 N N . VAL C 1 99 ? -35.844 -22.907 28.693 1.00 23.91 99 VAL C N 1
ATOM 5321 C CA . VAL C 1 99 ? -37.098 -22.487 29.324 1.00 23.43 99 VAL C CA 1
ATOM 5322 C C . VAL C 1 99 ? -37.925 -21.668 28.346 1.00 22.39 99 VAL C C 1
ATOM 5323 O O . VAL C 1 99 ? -39.131 -21.860 28.248 1.00 21.04 99 VAL C O 1
ATOM 5327 N N . ALA C 1 100 ? -37.275 -20.764 27.624 1.00 22.97 100 ALA C N 1
ATOM 5328 C CA . ALA C 1 100 ? -37.979 -19.908 26.667 1.00 23.90 100 ALA C CA 1
ATOM 5329 C C . ALA C 1 100 ? -38.682 -20.705 25.579 1.00 23.36 100 ALA C C 1
ATOM 5330 O O . ALA C 1 100 ? -39.839 -20.427 25.262 1.00 23.91 100 ALA C O 1
ATOM 5332 N N . LEU C 1 101 ? -37.996 -21.713 25.042 1.00 24.51 101 LEU C N 1
ATOM 5333 C CA . LEU C 1 101 ? -38.551 -22.558 23.983 1.00 25.74 101 LEU C CA 1
ATOM 5334 C C . LEU C 1 101 ? -39.676 -23.438 24.523 1.00 25.33 101 LEU C C 1
ATOM 5335 O O . LEU C 1 101 ? -40.724 -23.580 23.896 1.00 24.46 101 LEU C O 1
ATOM 5340 N N . ALA C 1 102 ? -39.444 -24.048 25.678 1.00 25.63 102 ALA C N 1
ATOM 5341 C CA . ALA C 1 102 ? -40.461 -24.918 26.269 1.00 25.61 102 ALA C CA 1
ATOM 5342 C C . ALA C 1 102 ? -41.739 -24.142 26.510 1.00 25.21 102 ALA C C 1
ATOM 5343 O O . ALA C 1 102 ? -42.828 -24.639 26.223 1.00 25.65 102 ALA C O 1
ATOM 5345 N N . ALA C 1 103 ? -41.604 -22.907 27.000 1.00 24.62 103 ALA C N 1
ATOM 5346 C CA . ALA C 1 103 ? -42.775 -22.058 27.248 1.00 26.17 103 ALA C CA 1
ATOM 5347 C C . ALA C 1 103 ? -43.465 -21.644 25.949 1.00 25.36 103 ALA C C 1
ATOM 5348 O O . ALA C 1 103 ? -44.684 -21.634 25.874 1.00 25.13 103 ALA C O 1
ATOM 5350 N N . LYS C 1 104 ? -42.678 -21.320 24.931 1.00 27.20 104 LYS C N 1
ATOM 5351 C CA . LYS C 1 104 ? -43.213 -21.028 23.592 1.00 27.70 104 LYS C CA 1
ATOM 5352 C C . LYS C 1 104 ? -44.053 -22.229 23.092 1.00 27.10 104 LYS C C 1
ATOM 5353 O O . LYS C 1 104 ? -45.178 -22.074 22.655 1.00 27.24 104 LYS C O 1
ATOM 5357 N N . LEU C 1 105 ? -43.511 -23.427 23.197 1.00 26.87 105 LEU C N 1
ATOM 5358 C CA . LEU C 1 105 ? -44.244 -24.620 22.769 1.00 28.59 105 LEU C CA 1
ATOM 5359 C C . LEU C 1 105 ? -45.525 -24.854 23.559 1.00 28.92 105 LEU C C 1
ATOM 5360 O O . LEU C 1 105 ? -46.526 -25.283 23.002 1.00 28.24 105 LEU C O 1
ATOM 5365 N N . ARG C 1 106 ? -45.495 -24.564 24.857 1.00 29.48 106 ARG C N 1
ATOM 5366 C CA . ARG C 1 106 ? -46.690 -24.668 25.692 1.00 29.00 106 ARG C CA 1
ATOM 5367 C C . ARG C 1 106 ? -47.710 -23.556 25.427 1.00 29.19 106 ARG C C 1
ATOM 5368 O O . ARG C 1 106 ? -48.898 -23.756 25.644 1.00 29.69 106 ARG C O 1
ATOM 5376 N N . GLY C 1 107 ? -47.244 -22.387 25.004 1.00 29.16 107 GLY C N 1
ATOM 5377 C CA . GLY C 1 107 ? -48.127 -21.245 24.713 1.00 30.74 107 GLY C CA 1
ATOM 5378 C C . GLY C 1 107 ? -48.289 -20.304 25.895 1.00 31.42 107 GLY C C 1
ATOM 5379 O O . GLY C 1 107 ? -49.343 -19.693 26.076 1.00 31.13 107 GLY C O 1
ATOM 5380 N N . ILE C 1 108 ? -47.234 -20.178 26.701 1.00 30.73 108 ILE C N 1
ATOM 5381 C CA . ILE C 1 108 ? -47.279 -19.355 27.898 1.00 29.65 108 ILE C CA 1
ATOM 5382 C C . ILE C 1 108 ? -46.052 -18.455 27.987 1.00 29.58 108 ILE C C 1
ATOM 5383 O O . ILE C 1 108 ? -45.010 -18.758 27.426 1.00 29.35 108 ILE C O 1
ATOM 5388 N N . PRO C 1 109 ? -46.161 -17.344 28.712 1.00 30.12 109 PRO C N 1
ATOM 5389 C CA . PRO C 1 109 ? -44.991 -16.462 28.783 1.00 29.25 109 PRO C CA 1
ATOM 5390 C C . PRO C 1 109 ? -43.845 -17.050 29.601 1.00 28.68 109 PRO C C 1
ATOM 5391 O O . PRO C 1 109 ? -44.088 -17.753 30.581 1.00 25.96 109 PRO C O 1
ATOM 5395 N N . ALA C 1 110 ? -42.615 -16.734 29.203 1.00 27.48 110 ALA C N 1
ATOM 5396 C CA . ALA C 1 110 ? -41.441 -17.087 29.984 1.00 28.01 110 ALA C CA 1
ATOM 5397 C C . ALA C 1 110 ? -40.682 -15.815 30.339 1.00 28.62 110 ALA C C 1
ATOM 5398 O O . ALA C 1 110 ? -40.226 -15.082 29.450 1.00 28.01 110 ALA C O 1
ATOM 5400 N N . HIS C 1 111 ? -40.564 -15.567 31.642 1.00 27.52 111 HIS C N 1
ATOM 5401 C CA . HIS C 1 111 ? -39.853 -14.410 32.178 1.00 27.68 111 HIS C CA 1
ATOM 5402 C C . HIS C 1 111 ? -38.469 -14.884 32.497 1.00 27.85 111 HIS C C 1
ATOM 5403 O O . HIS C 1 111 ? -38.298 -15.704 33.386 1.00 27.32 111 HIS C O 1
ATOM 5410 N N . ILE C 1 112 ? -37.487 -14.406 31.733 1.00 28.53 112 ILE C N 1
ATOM 5411 C CA . ILE C 1 112 ? -36.130 -14.893 31.860 1.00 30.79 112 ILE C CA 1
ATOM 5412 C C . ILE C 1 112 ? -35.194 -13.797 32.358 1.00 31.36 112 ILE C C 1
ATOM 5413 O O . ILE C 1 112 ? -34.895 -12.845 31.643 1.00 30.32 112 ILE C O 1
ATOM 5418 N N . VAL C 1 113 ? -34.739 -13.962 33.595 1.00 30.84 113 VAL C N 1
ATOM 5419 C CA . VAL C 1 113 ? -33.867 -12.990 34.227 1.00 34.58 113 VAL C CA 1
ATOM 5420 C C . VAL C 1 113 ? -32.429 -13.299 33.825 1.00 36.02 113 VAL C C 1
ATOM 5421 O O . VAL C 1 113 ? -31.901 -14.352 34.167 1.00 34.10 113 VAL C O 1
ATOM 5425 N N . ILE C 1 114 ? -31.832 -12.372 33.083 1.00 36.71 114 ILE C N 1
ATOM 5426 C CA . ILE C 1 114 ? -30.460 -12.465 32.598 1.00 41.37 114 ILE C CA 1
ATOM 5427 C C . ILE C 1 114 ? -29.679 -11.220 33.052 1.00 44.07 114 ILE C C 1
ATOM 5428 O O . ILE C 1 114 ? -30.208 -10.129 33.012 1.00 43.54 114 ILE C O 1
ATOM 5433 N N . PRO C 1 115 ? -28.409 -11.352 33.457 1.00 52.06 115 PRO C N 1
ATOM 5434 C CA . PRO C 1 115 ? -27.579 -12.502 33.723 1.00 56.42 115 PRO C CA 1
ATOM 5435 C C . PRO C 1 115 ? -27.493 -12.732 35.215 1.00 62.16 115 PRO C C 1
ATOM 5436 O O . PRO C 1 115 ? -27.175 -11.796 35.955 1.00 69.98 115 PRO C O 1
ATOM 5440 N N . ALA C 1 118 ? -24.267 -11.647 30.821 1.00 52.94 118 ALA C N 1
ATOM 5441 C CA . ALA C 1 118 ? -24.372 -12.911 30.097 1.00 52.82 118 ALA C CA 1
ATOM 5442 C C . ALA C 1 118 ? -23.791 -12.743 28.698 1.00 50.96 118 ALA C C 1
ATOM 5443 O O . ALA C 1 118 ? -23.909 -11.667 28.118 1.00 51.24 118 ALA C O 1
ATOM 5445 N N . PRO C 1 119 ? -23.179 -13.806 28.143 1.00 53.19 119 PRO C N 1
ATOM 5446 C CA . PRO C 1 119 ? -22.569 -13.711 26.804 1.00 53.81 119 PRO C CA 1
ATOM 5447 C C . PRO C 1 119 ? -23.558 -13.294 25.723 1.00 57.27 119 PRO C C 1
ATOM 5448 O O . PRO C 1 119 ? -24.604 -13.930 25.581 1.00 62.00 119 PRO C O 1
ATOM 5452 N N . SER C 1 121 ? -24.446 -14.211 23.011 1.00 48.05 121 SER C N 1
ATOM 5453 C CA . SER C 1 121 ? -24.871 -15.336 22.179 1.00 47.73 121 SER C CA 1
ATOM 5454 C C . SER C 1 121 ? -25.998 -16.095 22.841 1.00 51.09 121 SER C C 1
ATOM 5455 O O . SER C 1 121 ? -27.024 -16.360 22.220 1.00 51.87 121 SER C O 1
ATOM 5458 N N . LYS C 1 122 ? -25.789 -16.471 24.101 1.00 54.99 122 LYS C N 1
ATOM 5459 C CA . LYS C 1 122 ? -26.823 -17.162 24.876 1.00 54.16 122 LYS C CA 1
ATOM 5460 C C . LYS C 1 122 ? -28.075 -16.292 25.075 1.00 50.78 122 LYS C C 1
ATOM 5461 O O . LYS C 1 122 ? -29.172 -16.820 25.243 1.00 51.19 122 LYS C O 1
ATOM 5467 N N . VAL C 1 123 ? -27.913 -14.971 25.026 1.00 49.46 123 VAL C N 1
ATOM 5468 C CA . VAL C 1 123 ? -29.053 -14.060 24.998 1.00 49.10 123 VAL C CA 1
ATOM 5469 C C . VAL C 1 123 ? -29.814 -14.169 23.668 1.00 50.24 123 VAL C C 1
ATOM 5470 O O . VAL C 1 123 ? -31.044 -14.206 23.663 1.00 46.65 123 VAL C O 1
ATOM 5474 N N . GLU C 1 124 ? -29.083 -14.213 22.550 1.00 49.95 124 GLU C N 1
ATOM 5475 C CA . GLU C 1 124 ? -29.706 -14.254 21.216 1.00 47.95 124 GLU C CA 1
ATOM 5476 C C . GLU C 1 124 ? -30.640 -15.449 21.099 1.00 45.30 124 GLU C C 1
ATOM 5477 O O . GLU C 1 124 ? -31.719 -15.370 20.500 1.00 42.21 124 GLU C O 1
ATOM 5480 N N . ASN C 1 125 ? -30.219 -16.553 21.702 1.00 44.12 125 ASN C N 1
ATOM 5481 C CA . ASN C 1 125 ? -31.005 -17.796 21.707 1.00 42.84 125 ASN C CA 1
ATOM 5482 C C . ASN C 1 125 ? -32.365 -17.641 22.443 1.00 40.63 125 ASN C C 1
ATOM 5483 O O . ASN C 1 125 ? -33.368 -18.247 22.062 1.00 42.58 125 ASN C O 1
ATOM 5488 N N . VAL C 1 126 ? -32.402 -16.810 23.481 1.00 37.33 126 VAL C N 1
ATOM 5489 C CA . VAL C 1 126 ? -33.663 -16.518 24.183 1.00 35.59 126 VAL C CA 1
ATOM 5490 C C . VAL C 1 126 ? -34.618 -15.665 23.335 1.00 36.43 126 VAL C C 1
ATOM 5491 O O . VAL C 1 126 ? -35.830 -15.917 23.309 1.00 33.96 126 VAL C O 1
ATOM 5495 N N . LYS C 1 127 ? -34.081 -14.639 22.674 1.00 38.13 127 LYS C N 1
ATOM 5496 C CA . LYS C 1 127 ? -34.891 -13.765 21.811 1.00 41.31 127 LYS C CA 1
ATOM 5497 C C . LYS C 1 127 ? -35.464 -14.558 20.647 1.00 39.51 127 LYS C C 1
ATOM 5498 O O . LYS C 1 127 ? -36.602 -14.357 20.246 1.00 37.76 127 LYS C O 1
ATOM 5503 N N . CYS C 1 128 ? -34.658 -15.475 20.132 1.00 40.77 128 CYS C N 1
ATOM 5504 C CA . CYS C 1 128 ? -35.066 -16.397 19.078 1.00 45.84 128 CYS C CA 1
ATOM 5505 C C . CYS C 1 128 ? -36.368 -17.129 19.441 1.00 43.49 128 CYS C C 1
ATOM 5506 O O . CYS C 1 128 ? -37.205 -17.371 18.578 1.00 45.04 128 CYS C O 1
ATOM 5509 N N . TYR C 1 129 ? -36.553 -17.440 20.722 1.00 39.68 129 TYR C N 1
ATOM 5510 C CA . TYR C 1 129 ? -37.753 -18.144 21.182 1.00 37.45 129 TYR C CA 1
ATOM 5511 C C . TYR C 1 129 ? -38.801 -17.261 21.856 1.00 36.72 129 TYR C C 1
ATOM 5512 O O . TYR C 1 129 ? -39.749 -17.771 22.458 1.00 37.67 129 TYR C O 1
ATOM 5521 N N . GLY C 1 130 ? -38.650 -15.942 21.727 1.00 35.51 130 GLY C N 1
ATOM 5522 C CA . GLY C 1 130 ? -39.652 -14.999 22.221 1.00 34.80 130 GLY C CA 1
ATOM 5523 C C . GLY C 1 130 ? -39.693 -14.913 23.740 1.00 33.64 130 GLY C C 1
ATOM 5524 O O . GLY C 1 130 ? -40.696 -14.506 24.314 1.00 32.23 130 GLY C O 1
ATOM 5525 N N . GLY C 1 131 ? -38.602 -15.301 24.394 1.00 33.91 131 GLY C N 1
ATOM 5526 C CA . GLY C 1 131 ? -38.493 -15.154 25.839 1.00 32.57 131 GLY C CA 1
ATOM 5527 C C . GLY C 1 131 ? -38.593 -13.686 26.211 1.00 32.44 131 GLY C C 1
ATOM 5528 O O . GLY C 1 131 ? -38.000 -12.839 25.544 1.00 30.21 131 GLY C O 1
ATOM 5529 N N . HIS C 1 132 ? -39.361 -13.385 27.258 1.00 31.17 132 HIS C N 1
ATOM 5530 C CA . HIS C 1 132 ? -39.406 -12.037 27.831 1.00 31.48 132 HIS C CA 1
ATOM 5531 C C . HIS C 1 132 ? -38.215 -11.857 28.771 1.00 32.07 132 HIS C C 1
ATOM 5532 O O . HIS C 1 132 ? -38.181 -12.413 29.885 1.00 29.32 132 HIS C O 1
ATOM 5539 N N . ILE C 1 133 ? -37.248 -11.063 28.326 1.00 32.30 133 ILE C N 1
ATOM 5540 C CA . ILE C 1 133 ? -36.021 -10.884 29.076 1.00 34.09 133 ILE C CA 1
ATOM 5541 C C . ILE C 1 133 ? -36.168 -9.732 30.041 1.00 34.17 133 ILE C C 1
ATOM 5542 O O . ILE C 1 133 ? -36.592 -8.626 29.668 1.00 33.15 133 ILE C O 1
ATOM 5547 N N . ILE C 1 134 ? -35.803 -10.018 31.281 1.00 32.79 134 ILE C N 1
ATOM 5548 C CA . ILE C 1 134 ? -35.820 -9.066 32.360 1.00 34.37 134 ILE C CA 1
ATOM 5549 C C . ILE C 1 134 ? -34.373 -8.993 32.842 1.00 36.36 134 ILE C C 1
ATOM 5550 O O . ILE C 1 134 ? -33.854 -9.955 33.390 1.00 34.61 134 ILE C O 1
ATOM 5555 N N . TRP C 1 135 ? -33.712 -7.861 32.627 1.00 38.33 135 TRP C N 1
ATOM 5556 C CA . TRP C 1 135 ? -32.274 -7.768 32.923 1.00 41.50 135 TRP C CA 1
ATOM 5557 C C . TRP C 1 135 ? -31.945 -7.650 34.406 1.00 44.78 135 TRP C C 1
ATOM 5558 O O . TRP C 1 135 ? -32.659 -7.009 35.184 1.00 46.52 135 TRP C O 1
ATOM 5569 N N . SER C 1 136 ? -30.843 -8.295 34.767 1.00 45.42 136 SER C N 1
ATOM 5570 C CA . SER C 1 136 ? -30.303 -8.295 36.108 1.00 47.57 136 SER C CA 1
ATOM 5571 C C . SER C 1 136 ? -29.013 -7.478 36.088 1.00 49.41 136 SER C C 1
ATOM 5572 O O . SER C 1 136 ? -28.534 -7.094 35.018 1.00 45.93 136 SER C O 1
ATOM 5575 N N . ASP C 1 137 ? -28.461 -7.219 37.270 1.00 53.02 137 ASP C N 1
ATOM 5576 C CA . ASP C 1 137 ? -27.053 -6.811 37.385 1.00 56.78 137 ASP C CA 1
ATOM 5577 C C . ASP C 1 137 ? -26.189 -8.067 37.328 1.00 54.51 137 ASP C C 1
ATOM 5578 O O . ASP C 1 137 ? -26.710 -9.183 37.424 1.00 48.89 137 ASP C O 1
ATOM 5583 N N . GLU C 1 141 ? -27.321 -12.450 43.752 1.00 50.08 141 GLU C N 1
ATOM 5584 C CA . GLU C 1 141 ? -27.843 -11.367 44.584 1.00 50.56 141 GLU C CA 1
ATOM 5585 C C . GLU C 1 141 ? -28.953 -10.618 43.851 1.00 48.97 141 GLU C C 1
ATOM 5586 O O . GLU C 1 141 ? -30.130 -10.756 44.179 1.00 48.43 141 GLU C O 1
ATOM 5588 N N . SER C 1 142 ? -28.545 -9.832 42.860 1.00 48.37 142 SER C N 1
ATOM 5589 C CA . SER C 1 142 ? -29.446 -9.064 42.007 1.00 49.03 142 SER C CA 1
ATOM 5590 C C . SER C 1 142 ? -30.307 -9.987 41.122 1.00 52.45 142 SER C C 1
ATOM 5591 O O . SER C 1 142 ? -31.472 -9.680 40.847 1.00 48.34 142 SER C O 1
ATOM 5594 N N . ARG C 1 143 ? -29.719 -11.103 40.678 1.00 51.87 143 ARG C N 1
ATOM 5595 C CA . ARG C 1 143 ? -30.447 -12.140 39.945 1.00 51.34 143 ARG C CA 1
ATOM 5596 C C . ARG C 1 143 ? -31.599 -12.654 40.772 1.00 48.28 143 ARG C C 1
ATOM 5597 O O . ARG C 1 143 ? -32.732 -12.734 40.309 1.00 44.41 143 ARG C O 1
ATOM 5605 N N . GLU C 1 144 ? -31.290 -13.033 42.002 1.00 48.94 144 GLU C N 1
ATOM 5606 C CA . GLU C 1 144 ? -32.306 -13.558 42.893 1.00 49.23 144 GLU C CA 1
ATOM 5607 C C . GLU C 1 144 ? -33.347 -12.505 43.251 1.00 44.65 144 GLU C C 1
ATOM 5608 O O . GLU C 1 144 ? -34.522 -12.831 43.371 1.00 45.04 144 GLU C O 1
ATOM 5614 N N . TYR C 1 145 ? -32.929 -11.251 43.399 1.00 42.16 145 TYR C N 1
ATOM 5615 C CA . TYR C 1 145 ? -33.879 -10.194 43.768 1.00 43.15 145 TYR C CA 1
ATOM 5616 C C . TYR C 1 145 ? -34.879 -9.939 42.617 1.00 38.73 145 TYR C C 1
ATOM 5617 O O . TYR C 1 145 ? -36.088 -9.883 42.836 1.00 40.89 145 TYR C O 1
ATOM 5626 N N . VAL C 1 146 ? -34.357 -9.802 41.403 1.00 35.89 146 VAL C N 1
ATOM 5627 C CA . VAL C 1 146 ? -35.179 -9.624 40.205 1.00 34.77 146 VAL C CA 1
ATOM 5628 C C . VAL C 1 146 ? -36.105 -10.837 40.018 1.00 33.86 146 VAL C C 1
ATOM 5629 O O . VAL C 1 146 ? -37.329 -10.676 39.914 1.00 31.83 146 VAL C O 1
ATOM 5633 N N . SER C 1 147 ? -35.534 -12.047 40.025 1.00 33.55 147 SER C N 1
ATOM 5634 C CA . SER C 1 147 ? -36.340 -13.285 39.938 1.00 33.16 147 SER C CA 1
ATOM 5635 C C . SER C 1 147 ? -37.377 -13.322 41.063 1.00 33.47 147 SER C C 1
ATOM 5636 O O . SER C 1 147 ? -38.529 -13.693 40.839 1.00 31.65 147 SER C O 1
ATOM 5639 N N . LYS C 1 148 ? -36.981 -12.898 42.262 1.00 35.84 148 LYS C N 1
ATOM 5640 C CA . LYS C 1 148 ? -37.906 -12.840 43.390 1.00 36.07 148 LYS C CA 1
ATOM 5641 C C . LYS C 1 148 ? -39.048 -11.850 43.148 1.00 34.16 148 LYS C C 1
ATOM 5642 O O . LYS C 1 148 ? -40.197 -12.179 43.382 1.00 33.70 148 LYS C O 1
ATOM 5644 N N . ARG C 1 149 ? -38.736 -10.647 42.682 1.00 34.44 149 ARG C N 1
ATOM 5645 C CA . ARG C 1 149 ? -39.785 -9.636 42.462 1.00 35.69 149 ARG C CA 1
ATOM 5646 C C . ARG C 1 149 ? -40.791 -10.127 41.393 1.00 33.19 149 ARG C C 1
ATOM 5647 O O . ARG C 1 149 ? -41.998 -9.985 41.543 1.00 30.58 149 ARG C O 1
ATOM 5655 N N . VAL C 1 150 ? -40.266 -10.714 40.325 1.00 32.34 150 VAL C N 1
ATOM 5656 C CA . VAL C 1 150 ? -41.086 -11.188 39.227 1.00 31.63 150 VAL C CA 1
ATOM 5657 C C . VAL C 1 150 ? -42.026 -12.272 39.723 1.00 31.91 150 VAL C C 1
ATOM 5658 O O . VAL C 1 150 ? -43.212 -12.250 39.423 1.00 31.08 150 VAL C O 1
ATOM 5662 N N . GLN C 1 151 ? -41.502 -13.199 40.511 1.00 33.23 151 GLN C N 1
ATOM 5663 C CA . GLN C 1 151 ? -42.328 -14.224 41.142 1.00 34.79 151 GLN C CA 1
ATOM 5664 C C . GLN C 1 151 ? -43.421 -13.688 42.057 1.00 35.60 151 GLN C C 1
ATOM 5665 O O . GLN C 1 151 ? -44.563 -14.121 41.978 1.00 36.85 151 GLN C O 1
ATOM 5671 N N . GLU C 1 152 ? -43.057 -12.786 42.960 1.00 35.67 152 GLU C N 1
ATOM 5672 C CA . GLU C 1 152 ? -44.029 -12.202 43.900 1.00 36.84 152 GLU C CA 1
ATOM 5673 C C . GLU C 1 152 ? -45.187 -11.516 43.171 1.00 35.90 152 GLU C C 1
ATOM 5674 O O . GLU C 1 152 ? -46.342 -11.635 43.576 1.00 35.07 152 GLU C O 1
ATOM 5680 N N . GLU C 1 153 ? -44.869 -10.773 42.114 1.00 34.63 153 GLU C N 1
ATOM 5681 C CA . GLU C 1 153 ? -45.886 -9.980 41.422 1.00 34.11 153 GLU C CA 1
ATOM 5682 C C . GLU C 1 153 ? -46.735 -10.796 40.457 1.00 33.22 153 GLU C C 1
ATOM 5683 O O . GLU C 1 153 ? -47.944 -10.601 40.405 1.00 34.02 153 GLU C O 1
ATOM 5689 N N . THR C 1 154 ? -46.115 -11.708 39.710 1.00 32.00 154 THR C N 1
ATOM 5690 C CA . THR C 1 154 ? -46.811 -12.450 38.640 1.00 31.13 154 THR C CA 1
ATOM 5691 C C . THR C 1 154 ? -47.326 -13.816 39.069 1.00 31.42 154 THR C C 1
ATOM 5692 O O . THR C 1 154 ? -48.250 -14.358 38.473 1.00 33.04 154 THR C O 1
ATOM 5696 N N . GLY C 1 155 ? -46.688 -14.403 40.072 1.00 31.76 155 GLY C N 1
ATOM 5697 C CA . GLY C 1 155 ? -46.997 -15.771 40.464 1.00 31.68 155 GLY C CA 1
ATOM 5698 C C . GLY C 1 155 ? -46.397 -16.818 39.527 1.00 31.07 155 GLY C C 1
ATOM 5699 O O . GLY C 1 155 ? -46.684 -18.000 39.678 1.00 29.66 155 GLY C O 1
ATOM 5700 N N . ALA C 1 156 ? -45.555 -16.390 38.581 1.00 29.50 156 ALA C N 1
ATOM 5701 C CA . ALA C 1 156 ? -44.921 -17.312 37.619 1.00 31.01 156 ALA C CA 1
ATOM 5702 C C . ALA C 1 156 ? -44.146 -18.429 38.330 1.00 32.32 156 ALA C C 1
ATOM 5703 O O . ALA C 1 156 ? -43.485 -18.192 39.338 1.00 33.33 156 ALA C O 1
ATOM 5705 N N . VAL C 1 157 ? -44.229 -19.644 37.806 1.00 32.39 157 VAL C N 1
ATOM 5706 C CA . VAL C 1 157 ? -43.580 -20.777 38.455 1.00 32.85 157 VAL C CA 1
ATOM 5707 C C . VAL C 1 157 ? -42.099 -20.853 38.056 1.00 31.48 157 VAL C C 1
ATOM 5708 O O . VAL C 1 157 ? -41.736 -20.710 36.891 1.00 30.06 157 VAL C O 1
ATOM 5712 N N . LEU C 1 158 ? -41.258 -21.029 39.066 1.00 30.70 158 LEU C N 1
ATOM 5713 C CA . LEU C 1 158 ? -39.819 -21.141 38.910 1.00 30.04 158 LEU C CA 1
ATOM 5714 C C . LEU C 1 158 ? -39.464 -22.480 38.267 1.00 29.66 158 LEU C C 1
ATOM 5715 O O . LEU C 1 158 ? -39.998 -23.510 38.663 1.00 28.19 158 LEU C O 1
ATOM 5720 N N . ILE C 1 159 ? -38.596 -22.467 37.259 1.00 28.46 159 ILE C N 1
ATOM 5721 C CA . ILE C 1 159 ? -38.172 -23.712 36.595 1.00 27.21 159 ILE C CA 1
ATOM 5722 C C . ILE C 1 159 ? -36.691 -23.874 36.919 1.00 26.13 159 ILE C C 1
ATOM 5723 O O . ILE C 1 159 ? -35.911 -22.985 36.622 1.00 27.17 159 ILE C O 1
ATOM 5728 N N A HIS C 1 160 ? -36.326 -25.022 37.483 0.50 25.57 160 HIS C N 1
ATOM 5729 N N B HIS C 1 160 ? -36.314 -24.971 37.576 0.50 25.57 160 HIS C N 1
ATOM 5730 C CA A HIS C 1 160 ? -34.983 -25.251 38.014 0.50 25.79 160 HIS C CA 1
ATOM 5731 C CA B HIS C 1 160 ? -34.941 -25.120 38.082 0.50 25.82 160 HIS C CA 1
ATOM 5732 C C A HIS C 1 160 ? -34.023 -25.843 36.987 0.50 25.24 160 HIS C C 1
ATOM 5733 C C B HIS C 1 160 ? -34.027 -25.812 37.069 0.50 25.24 160 HIS C C 1
ATOM 5734 O O A HIS C 1 160 ? -34.368 -26.789 36.284 0.50 24.09 160 HIS C O 1
ATOM 5735 O O B HIS C 1 160 ? -34.415 -26.796 36.447 0.50 24.05 160 HIS C O 1
ATOM 5748 N N . PRO C 1 161 ? -32.801 -25.297 36.904 1.00 25.06 161 PRO C N 1
ATOM 5749 C CA . PRO C 1 161 ? -31.870 -25.875 35.922 1.00 25.59 161 PRO C CA 1
ATOM 5750 C C . PRO C 1 161 ? -31.398 -27.319 36.175 1.00 26.22 161 PRO C C 1
ATOM 5751 O O . PRO C 1 161 ? -31.060 -28.001 35.218 1.00 24.05 161 PRO C O 1
ATOM 5755 N N . ILE C 1 162 ? -31.405 -27.764 37.434 1.00 24.09 162 ILE C N 1
ATOM 5756 C CA . ILE C 1 162 ? -30.809 -29.046 37.889 1.00 25.66 162 ILE C CA 1
ATOM 5757 C C . ILE C 1 162 ? -31.712 -29.782 38.943 1.00 28.29 162 ILE C C 1
ATOM 5758 O O . ILE C 1 162 ? -32.044 -30.967 38.830 1.00 28.47 162 ILE C O 1
ATOM 5763 N N . ASN C 1 163 ? -32.122 -29.053 39.965 1.00 29.37 163 ASN C N 1
ATOM 5764 C CA . ASN C 1 163 ? -32.532 -29.623 41.236 1.00 31.68 163 ASN C CA 1
ATOM 5765 C C . ASN C 1 163 ? -34.037 -29.684 41.412 1.00 31.05 163 ASN C C 1
ATOM 5766 O O . ASN C 1 163 ? -34.598 -28.961 42.235 1.00 30.90 163 ASN C O 1
ATOM 5771 N N . SER C 1 164 ? -34.682 -30.527 40.606 1.00 29.53 164 SER C N 1
ATOM 5772 C CA . SER C 1 164 ? -36.087 -30.869 40.793 1.00 28.32 164 SER C CA 1
ATOM 5773 C C . SER C 1 164 ? -36.422 -32.202 40.153 1.00 28.17 164 SER C C 1
ATOM 5774 O O . SER C 1 164 ? -35.716 -32.677 39.266 1.00 26.74 164 SER C O 1
ATOM 5777 N N . LYS C 1 165 ? -37.521 -32.780 40.613 1.00 27.33 165 LYS C N 1
ATOM 5778 C CA . LYS C 1 165 ? -38.031 -34.036 40.101 1.00 29.92 165 LYS C CA 1
ATOM 5779 C C . LYS C 1 165 ? -38.294 -33.963 38.599 1.00 30.27 165 LYS C C 1
ATOM 5780 O O . LYS C 1 165 ? -37.910 -34.849 37.854 1.00 29.87 165 LYS C O 1
ATOM 5783 N N . TYR C 1 166 ? -38.958 -32.904 38.175 1.00 31.42 166 TYR C N 1
ATOM 5784 C CA . TYR C 1 166 ? -39.360 -32.788 36.790 1.00 33.37 166 TYR C CA 1
ATOM 5785 C C . TYR C 1 166 ? -38.186 -32.588 35.835 1.00 30.15 166 TYR C C 1
ATOM 5786 O O . TYR C 1 166 ? -38.215 -33.133 34.738 1.00 27.98 166 TYR C O 1
ATOM 5795 N N . THR C 1 167 ? -37.160 -31.830 36.226 1.00 29.98 167 THR C N 1
ATOM 5796 C CA . THR C 1 167 ? -36.048 -31.634 35.286 1.00 31.14 167 THR C CA 1
ATOM 5797 C C . THR C 1 167 ? -35.130 -32.864 35.290 1.00 29.96 167 THR C C 1
ATOM 5798 O O . THR C 1 167 ? -34.694 -33.300 34.235 1.00 27.96 167 THR C O 1
ATOM 5802 N N . ILE C 1 168 ? -34.896 -33.451 36.467 1.00 28.98 168 ILE C N 1
ATOM 5803 C CA . ILE C 1 168 ? -34.180 -34.719 36.550 1.00 27.75 168 ILE C CA 1
ATOM 5804 C C . ILE C 1 168 ? -34.850 -35.759 35.663 1.00 28.63 168 ILE C C 1
ATOM 5805 O O . ILE C 1 168 ? -34.178 -36.463 34.897 1.00 26.30 168 ILE C O 1
ATOM 5810 N N . SER C 1 169 ? -36.178 -35.821 35.746 1.00 29.06 169 SER C N 1
ATOM 5811 C CA . SER C 1 169 ? -36.959 -36.794 34.993 1.00 29.18 169 SER C CA 1
ATOM 5812 C C . SER C 1 169 ? -36.859 -36.570 33.480 1.00 28.17 169 SER C C 1
ATOM 5813 O O . SER C 1 169 ? -36.665 -37.511 32.720 1.00 27.44 169 SER C O 1
ATOM 5816 N N . GLY C 1 170 ? -36.985 -35.320 33.049 1.00 27.90 170 GLY C N 1
ATOM 5817 C CA . GLY C 1 170 ? -36.798 -34.981 31.642 1.00 26.99 170 GLY C CA 1
ATOM 5818 C C . GLY C 1 170 ? -35.422 -35.378 31.147 1.00 27.22 170 GLY C C 1
ATOM 5819 O O . GLY C 1 170 ? -35.283 -35.926 30.059 1.00 27.36 170 GLY C O 1
ATOM 5820 N N . GLN C 1 171 ? -34.402 -35.107 31.961 1.00 26.84 171 GLN C N 1
ATOM 5821 C CA . GLN C 1 171 ? -33.016 -35.391 31.603 1.00 27.31 171 GLN C CA 1
ATOM 5822 C C . GLN C 1 171 ? -32.740 -36.883 31.398 1.00 27.80 171 GLN C C 1
ATOM 5823 O O . GLN C 1 171 ? -31.933 -37.259 30.542 1.00 26.47 171 GLN C O 1
ATOM 5829 N N . GLY C 1 172 ? -33.432 -37.724 32.163 1.00 28.59 172 GLY C N 1
ATOM 5830 C CA . GLY C 1 172 ? -33.275 -39.181 32.076 1.00 27.13 172 GLY C CA 1
ATOM 5831 C C . GLY C 1 172 ? -33.762 -39.783 30.776 1.00 27.14 172 GLY C C 1
ATOM 5832 O O . GLY C 1 172 ? -33.418 -40.929 30.436 1.00 28.75 172 GLY C O 1
ATOM 5833 N N . THR C 1 173 ? -34.544 -39.027 30.018 1.00 25.82 173 THR C N 1
ATOM 5834 C CA . THR C 1 173 ? -34.974 -39.520 28.710 1.00 26.66 173 THR C CA 1
ATOM 5835 C C . THR C 1 173 ? -33.795 -39.701 27.752 1.00 26.69 173 THR C C 1
ATOM 5836 O O . THR C 1 173 ? -33.885 -40.452 26.786 1.00 28.11 173 THR C O 1
ATOM 5840 N N . VAL C 1 174 ? -32.690 -39.024 28.034 1.00 27.45 174 VAL C N 1
ATOM 5841 C CA . VAL C 1 174 ? -31.454 -39.197 27.276 1.00 28.99 174 VAL C CA 1
ATOM 5842 C C . VAL C 1 174 ? -31.025 -40.669 27.329 1.00 29.51 174 VAL C C 1
ATOM 5843 O O . VAL C 1 174 ? -30.622 -41.241 26.322 1.00 29.53 174 VAL C O 1
ATOM 5847 N N . SER C 1 175 ? -31.135 -41.267 28.511 1.00 31.91 175 SER C N 1
ATOM 5848 C CA . SER C 1 175 ? -30.792 -42.670 28.713 1.00 31.80 175 SER C CA 1
ATOM 5849 C C . SER C 1 175 ? -31.785 -43.624 28.077 1.00 30.25 175 SER C C 1
ATOM 5850 O O . SER C 1 175 ? -31.392 -44.680 27.603 1.00 30.59 175 SER C O 1
ATOM 5853 N N . LEU C 1 176 ? -33.060 -43.273 28.072 1.00 30.10 176 LEU C N 1
ATOM 5854 C CA . LEU C 1 176 ? -34.040 -44.146 27.455 1.00 32.17 176 LEU C CA 1
ATOM 5855 C C . LEU C 1 176 ? -33.744 -44.277 25.960 1.00 32.30 176 LEU C C 1
ATOM 5856 O O . LEU C 1 176 ? -33.737 -45.379 25.406 1.00 30.59 176 LEU C O 1
ATOM 5861 N N . GLU C 1 177 ? -33.460 -43.147 25.321 1.00 30.94 177 GLU C N 1
ATOM 5862 C CA . GLU C 1 177 ? -33.141 -43.164 23.899 1.00 30.10 177 GLU C CA 1
ATOM 5863 C C . GLU C 1 177 ? -31.838 -43.899 23.653 1.00 28.68 177 GLU C C 1
ATOM 5864 O O . GLU C 1 177 ? -31.770 -44.795 22.816 1.00 28.43 177 GLU C O 1
ATOM 5870 N N . LEU C 1 178 ? -30.799 -43.515 24.382 1.00 29.85 178 LEU C N 1
ATOM 5871 C CA . LEU C 1 178 ? -29.455 -44.076 24.166 1.00 31.31 178 LEU C CA 1
ATOM 5872 C C . LEU C 1 178 ? -29.447 -45.607 24.209 1.00 31.62 178 LEU C C 1
ATOM 5873 O O . LEU C 1 178 ? -28.818 -46.250 23.377 1.00 29.50 178 LEU C O 1
ATOM 5878 N N . LEU C 1 179 ? -30.126 -46.165 25.203 1.00 32.58 179 LEU C N 1
ATOM 5879 C CA . LEU C 1 179 ? -30.171 -47.616 25.383 1.00 36.35 179 LEU C CA 1
ATOM 5880 C C . LEU C 1 179 ? -31.111 -48.330 24.413 1.00 36.52 179 LEU C C 1
ATOM 5881 O O . LEU C 1 179 ? -30.967 -49.526 24.205 1.00 36.74 179 LEU C O 1
ATOM 5886 N N . GLU C 1 180 ? -32.060 -47.612 23.816 1.00 36.61 180 GLU C N 1
ATOM 5887 C CA . GLU C 1 180 ? -32.788 -48.152 22.669 1.00 37.02 180 GLU C CA 1
ATOM 5888 C C . GLU C 1 180 ? -31.858 -48.155 21.451 1.00 35.46 180 GLU C C 1
ATOM 5889 O O . GLU C 1 180 ? -31.796 -49.122 20.709 1.00 35.11 180 GLU C O 1
ATOM 5892 N N . GLN C 1 181 ? -31.120 -47.068 21.263 1.00 35.23 181 GLN C N 1
ATOM 5893 C CA . GLN C 1 181 ? -30.263 -46.908 20.093 1.00 32.69 181 GLN C CA 1
ATOM 5894 C C . GLN C 1 181 ? -29.042 -47.833 20.125 1.00 34.95 181 GLN C C 1
ATOM 5895 O O . GLN C 1 181 ? -28.621 -48.325 19.077 1.00 34.32 181 GLN C O 1
ATOM 5901 N N . VAL C 1 182 ? -28.454 -48.045 21.304 1.00 32.44 182 VAL C N 1
ATOM 5902 C CA . VAL C 1 182 ? -27.263 -48.907 21.436 1.00 34.88 182 VAL C CA 1
ATOM 5903 C C . VAL C 1 182 ? -27.444 -49.815 22.669 1.00 36.53 182 VAL C C 1
ATOM 5904 O O . VAL C 1 182 ? -26.892 -49.535 23.742 1.00 34.14 182 VAL C O 1
ATOM 5908 N N . PRO C 1 183 ? -28.214 -50.914 22.516 1.00 37.29 183 PRO C N 1
ATOM 5909 C CA . PRO C 1 183 ? -28.652 -51.667 23.700 1.00 38.27 183 PRO C CA 1
ATOM 5910 C C . PRO C 1 183 ? -27.543 -52.352 24.519 1.00 36.85 183 PRO C C 1
ATOM 5911 O O . PRO C 1 183 ? -27.755 -52.614 25.693 1.00 39.84 183 PRO C O 1
ATOM 5915 N N . GLU C 1 184 ? -26.378 -52.607 23.929 1.00 34.81 184 GLU C N 1
ATOM 5916 C CA . GLU C 1 184 ? -25.273 -53.237 24.660 1.00 35.03 184 GLU C CA 1
ATOM 5917 C C . GLU C 1 184 ? -24.363 -52.238 25.386 1.00 35.22 184 GLU C C 1
ATOM 5918 O O . GLU C 1 184 ? -23.295 -52.610 25.843 1.00 33.65 184 GLU C O 1
ATOM 5920 N N . ILE C 1 185 ? -24.762 -50.973 25.500 1.00 36.56 185 ILE C N 1
ATOM 5921 C CA . ILE C 1 185 ? -23.929 -49.998 26.210 1.00 37.38 185 ILE C CA 1
ATOM 5922 C C . ILE C 1 185 ? -23.707 -50.496 27.639 1.00 35.18 185 ILE C C 1
ATOM 5923 O O . ILE C 1 185 ? -24.663 -50.844 28.324 1.00 33.28 185 ILE C O 1
ATOM 5928 N N . ASP C 1 186 ? -22.454 -50.523 28.078 1.00 35.24 186 ASP C N 1
ATOM 5929 C CA . ASP C 1 186 ? -22.118 -51.000 29.436 1.00 36.41 186 ASP C CA 1
ATOM 5930 C C . ASP C 1 186 ? -21.611 -49.894 30.370 1.00 36.62 186 ASP C C 1
ATOM 5931 O O . ASP C 1 186 ? -21.644 -50.042 31.589 1.00 36.70 186 ASP C O 1
ATOM 5936 N N . THR C 1 187 ? -21.126 -48.792 29.807 1.00 37.62 187 THR C N 1
ATOM 5937 C CA . THR C 1 187 ? -20.761 -47.621 30.613 1.00 34.85 187 THR C CA 1
ATOM 5938 C C . THR C 1 187 ? -21.114 -46.306 29.908 1.00 33.71 187 THR C C 1
ATOM 5939 O O . THR C 1 187 ? -21.065 -46.214 28.680 1.00 30.55 187 THR C O 1
ATOM 5943 N N . ILE C 1 188 ? -21.515 -45.316 30.710 1.00 30.49 188 ILE C N 1
ATOM 5944 C CA . ILE C 1 188 ? -21.909 -44.003 30.222 1.00 29.13 188 ILE C CA 1
ATOM 5945 C C . ILE C 1 188 ? -21.132 -42.921 30.971 1.00 29.74 188 ILE C C 1
ATOM 5946 O O . ILE C 1 188 ? -21.103 -42.884 32.217 1.00 30.04 188 ILE C O 1
ATOM 5951 N N . ILE C 1 189 ? -20.490 -42.059 30.197 1.00 27.13 189 ILE C N 1
ATOM 5952 C CA . ILE C 1 189 ? -19.761 -40.921 30.712 1.00 27.42 189 ILE C CA 1
ATOM 5953 C C . ILE C 1 189 ? -20.579 -39.646 30.477 1.00 28.03 189 ILE C C 1
ATOM 5954 O O . ILE C 1 189 ? -21.002 -39.374 29.343 1.00 26.88 189 ILE C O 1
ATOM 5959 N N . VAL C 1 190 ? -20.764 -38.862 31.542 1.00 26.03 190 VAL C N 1
ATOM 5960 C CA . VAL C 1 190 ? -21.702 -37.735 31.556 1.00 27.00 190 VAL C CA 1
ATOM 5961 C C . VAL C 1 190 ? -21.048 -36.487 32.155 1.00 26.56 190 VAL C C 1
ATOM 5962 O O . VAL C 1 190 ? -20.491 -36.554 33.246 1.00 28.21 190 VAL C O 1
ATOM 5966 N N . PRO C 1 191 ? -21.121 -35.343 31.456 1.00 25.18 191 PRO C N 1
ATOM 5967 C CA . PRO C 1 191 ? -20.626 -34.110 32.045 1.00 25.55 191 PRO C CA 1
ATOM 5968 C C . PRO C 1 191 ? -21.437 -33.761 33.291 1.00 25.46 191 PRO C C 1
ATOM 5969 O O . PRO C 1 191 ? -22.628 -34.077 33.344 1.00 23.87 191 PRO C O 1
ATOM 5973 N N . ILE C 1 192 ? -20.798 -33.130 34.275 1.00 25.84 192 ILE C N 1
ATOM 5974 C CA . ILE C 1 192 ? -21.475 -32.832 35.543 1.00 27.25 192 ILE C CA 1
ATOM 5975 C C . ILE C 1 192 ? -21.261 -31.400 36.005 1.00 26.21 192 ILE C C 1
ATOM 5976 O O . ILE C 1 192 ? -20.149 -30.890 35.996 1.00 29.37 192 ILE C O 1
ATOM 5981 N N . SER C 1 193 ? -22.345 -30.759 36.399 1.00 26.42 193 SER C N 1
ATOM 5982 C CA . SER C 1 193 ? -22.284 -29.408 36.953 1.00 27.05 193 SER C CA 1
ATOM 5983 C C . SER C 1 193 ? -23.172 -29.353 38.183 1.00 27.77 193 SER C C 1
ATOM 5984 O O . SER C 1 193 ? -22.660 -29.377 39.297 1.00 30.48 193 SER C O 1
ATOM 5987 N N . GLY C 1 194 ? -24.488 -29.239 37.980 1.00 26.66 194 GLY C N 1
ATOM 5988 C CA . GLY C 1 194 ? -25.456 -29.347 39.070 1.00 26.91 194 GLY C CA 1
ATOM 5989 C C . GLY C 1 194 ? -25.866 -30.779 39.350 1.00 28.03 194 GLY C C 1
ATOM 5990 O O . GLY C 1 194 ? -26.385 -31.088 40.436 1.00 30.67 194 GLY C O 1
ATOM 5991 N N . GLY C 1 195 ? -25.648 -31.651 38.365 1.00 27.56 195 GLY C N 1
ATOM 5992 C CA . GLY C 1 195 ? -25.969 -33.075 38.477 1.00 26.95 195 GLY C CA 1
ATOM 5993 C C . GLY C 1 195 ? -27.357 -33.512 38.026 1.00 26.38 195 GLY C C 1
ATOM 5994 O O . GLY C 1 195 ? -27.742 -34.661 38.250 1.00 25.53 195 GLY C O 1
ATOM 5995 N N . GLY C 1 196 ? -28.118 -32.622 37.391 1.00 24.55 196 GLY C N 1
ATOM 5996 C CA . GLY C 1 196 ? -29.422 -32.997 36.867 1.00 24.77 196 GLY C CA 1
ATOM 5997 C C . GLY C 1 196 ? -29.315 -34.025 35.746 1.00 26.03 196 GLY C C 1
ATOM 5998 O O . GLY C 1 196 ? -30.001 -35.053 35.742 1.00 28.18 196 GLY C O 1
ATOM 5999 N N . LEU C 1 197 ? -28.439 -33.750 34.798 1.00 25.16 197 LEU C N 1
ATOM 6000 C CA . LEU C 1 197 ? -28.270 -34.624 33.646 1.00 25.18 197 LEU C CA 1
ATOM 6001 C C . LEU C 1 197 ? -27.811 -35.993 34.091 1.00 25.25 197 LEU C C 1
ATOM 6002 O O . LEU C 1 197 ? -28.450 -36.995 33.751 1.00 25.55 197 LEU C O 1
ATOM 6007 N N . ILE C 1 198 ? -26.712 -36.048 34.846 1.00 26.06 198 ILE C N 1
ATOM 6008 C CA . ILE C 1 198 ? -26.188 -37.347 35.286 1.00 27.13 198 ILE C CA 1
ATOM 6009 C C . ILE C 1 198 ? -27.172 -38.095 36.204 1.00 27.42 198 ILE C C 1
ATOM 6010 O O . ILE C 1 198 ? -27.231 -39.326 36.161 1.00 28.28 198 ILE C O 1
ATOM 6015 N N . SER C 1 199 ? -27.991 -37.366 36.966 1.00 27.42 199 SER C N 1
ATOM 6016 C CA . SER C 1 199 ? -28.961 -38.011 37.872 1.00 28.04 199 SER C CA 1
ATOM 6017 C C . SER C 1 199 ? -30.051 -38.702 37.079 1.00 26.94 199 SER C C 1
ATOM 6018 O O . SER C 1 199 ? -30.397 -39.850 37.352 1.00 25.64 199 SER C O 1
ATOM 6021 N N . GLY C 1 200 ? -30.583 -38.004 36.084 1.00 26.74 200 GLY C N 1
ATOM 6022 C CA . GLY C 1 200 ? -31.597 -38.587 35.206 1.00 26.45 200 GLY C CA 1
ATOM 6023 C C . GLY C 1 200 ? -31.033 -39.759 34.427 1.00 26.19 200 GLY C C 1
ATOM 6024 O O . GLY C 1 200 ? -31.669 -40.817 34.342 1.00 27.09 200 GLY C O 1
ATOM 6025 N N . VAL C 1 201 ? -29.847 -39.565 33.856 1.00 25.37 201 VAL C N 1
ATOM 6026 C CA . VAL C 1 201 ? -29.169 -40.599 33.074 1.00 26.35 201 VAL C CA 1
ATOM 6027 C C . VAL C 1 201 ? -28.923 -41.863 33.912 1.00 29.05 201 VAL C C 1
ATOM 6028 O O . VAL C 1 201 ? -29.263 -42.978 33.481 1.00 28.90 201 VAL C O 1
ATOM 6032 N N . ALA C 1 202 ? -28.353 -41.691 35.107 1.00 29.19 202 ALA C N 1
ATOM 6033 C CA . ALA C 1 202 ? -28.047 -42.845 35.975 1.00 30.32 202 ALA C CA 1
ATOM 6034 C C . ALA C 1 202 ? -29.311 -43.574 36.431 1.00 31.07 202 ALA C C 1
ATOM 6035 O O . ALA C 1 202 ? -29.370 -44.805 36.372 1.00 32.54 202 ALA C O 1
ATOM 6037 N N . LEU C 1 203 ? -30.331 -42.821 36.844 1.00 32.30 203 LEU C N 1
ATOM 6038 C CA . LEU C 1 203 ? -31.579 -43.422 37.329 1.00 32.74 203 LEU C CA 1
ATOM 6039 C C . LEU C 1 203 ? -32.288 -44.261 36.275 1.00 34.56 203 LEU C C 1
ATOM 6040 O O . LEU C 1 203 ? -32.789 -45.358 36.566 1.00 34.79 203 LEU C O 1
ATOM 6045 N N . ALA C 1 204 ? -32.372 -43.731 35.060 1.00 33.71 204 ALA C N 1
ATOM 6046 C CA . ALA C 1 204 ? -33.006 -44.464 33.966 1.00 32.98 204 ALA C CA 1
ATOM 6047 C C . ALA C 1 204 ? -32.163 -45.684 33.608 1.00 32.49 204 ALA C C 1
ATOM 6048 O O . ALA C 1 204 ? -32.689 -46.776 33.470 1.00 31.03 204 ALA C O 1
ATOM 6050 N N . ALA C 1 205 ? -30.855 -45.487 33.480 1.00 33.59 205 ALA C N 1
ATOM 6051 C CA . ALA C 1 205 ? -29.945 -46.555 33.058 1.00 35.23 205 ALA C CA 1
ATOM 6052 C C . ALA C 1 205 ? -29.847 -47.692 34.071 1.00 37.44 205 ALA C C 1
ATOM 6053 O O . ALA C 1 205 ? -29.839 -48.860 33.678 1.00 36.68 205 ALA C O 1
ATOM 6055 N N . LYS C 1 206 ? -29.741 -47.353 35.358 1.00 38.21 206 LYS C N 1
ATOM 6056 C CA . LYS C 1 206 ? -29.659 -48.374 36.412 1.00 39.07 206 LYS C CA 1
ATOM 6057 C C . LYS C 1 206 ? -30.927 -49.198 36.476 1.00 41.33 206 LYS C C 1
ATOM 6058 O O . LYS C 1 206 ? -30.867 -50.385 36.756 1.00 42.25 206 LYS C O 1
ATOM 6064 N N . ALA C 1 207 ? -32.065 -48.569 36.199 1.00 41.49 207 ALA C N 1
ATOM 6065 C CA . ALA C 1 207 ? -33.340 -49.271 36.200 1.00 42.66 207 ALA C CA 1
ATOM 6066 C C . ALA C 1 207 ? -33.453 -50.252 35.017 1.00 44.82 207 ALA C C 1
ATOM 6067 O O . ALA C 1 207 ? -33.986 -51.347 35.184 1.00 44.03 207 ALA C O 1
ATOM 6069 N N . ILE C 1 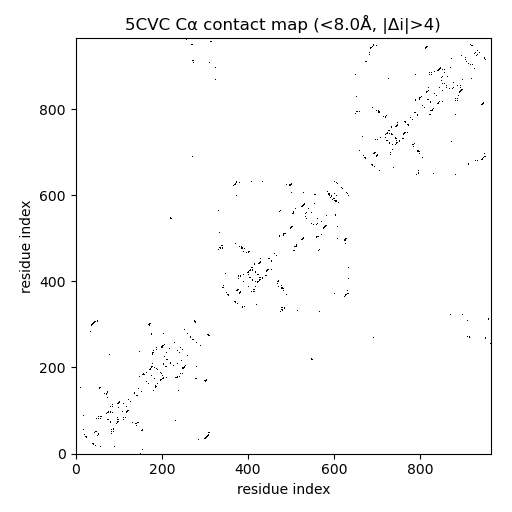208 ? -32.950 -49.867 33.841 1.00 43.28 208 ILE C N 1
ATOM 6070 C CA . ILE C 1 208 ? -32.970 -50.746 32.654 1.00 45.77 208 ILE C CA 1
ATOM 6071 C C . ILE C 1 208 ? -31.919 -51.851 32.754 1.00 44.88 208 ILE C C 1
ATOM 6072 O O . ILE C 1 208 ? -32.171 -52.984 32.345 1.00 47.57 208 ILE C O 1
ATOM 6077 N N . ASN C 1 209 ? -30.745 -51.509 33.277 1.00 43.41 209 ASN C N 1
ATOM 6078 C CA . ASN C 1 209 ? -29.689 -52.483 33.509 1.00 43.44 209 ASN C CA 1
ATOM 6079 C C . ASN C 1 209 ? -28.791 -52.057 34.668 1.00 41.50 209 ASN C C 1
ATOM 6080 O O . ASN C 1 209 ? -27.935 -51.179 34.513 1.00 36.08 209 ASN C O 1
ATOM 6085 N N . PRO C 1 210 ? -28.978 -52.686 35.839 1.00 41.34 210 PRO C N 1
ATOM 6086 C CA . PRO C 1 210 ? -28.196 -52.360 37.034 1.00 42.18 210 PRO C CA 1
ATOM 6087 C C . PRO C 1 210 ? -26.677 -52.494 36.887 1.00 42.38 210 PRO C C 1
ATOM 6088 O O . PRO C 1 210 ? -25.942 -51.880 37.664 1.00 42.66 210 PRO C O 1
ATOM 6092 N N . SER C 1 211 ? -26.199 -53.288 35.926 1.00 41.47 211 SER C N 1
ATOM 6093 C CA . SER C 1 211 ? -24.745 -53.451 35.759 1.00 41.84 211 SER C CA 1
ATOM 6094 C C . SER C 1 211 ? -24.073 -52.328 34.957 1.00 40.89 211 SER C C 1
ATOM 6095 O O . SER C 1 211 ? -22.843 -52.228 34.962 1.00 40.36 211 SER C O 1
ATOM 6098 N N . ILE C 1 212 ? -24.849 -51.462 34.301 1.00 38.39 212 ILE C N 1
ATOM 6099 C CA . ILE C 1 212 ? -24.245 -50.324 33.594 1.00 37.46 212 ILE C CA 1
ATOM 6100 C C . ILE C 1 212 ? -23.500 -49.434 34.593 1.00 34.81 212 ILE C C 1
ATOM 6101 O O . ILE C 1 212 ? -24.021 -49.142 35.660 1.00 35.16 212 ILE C O 1
ATOM 6106 N N . ARG C 1 213 ? -22.279 -49.034 34.247 1.00 33.95 213 ARG C N 1
ATOM 6107 C CA . ARG C 1 213 ? -21.500 -48.096 35.049 1.00 33.81 213 ARG C CA 1
ATOM 6108 C C . ARG C 1 213 ? -21.710 -46.670 34.538 1.00 34.31 213 ARG C C 1
ATOM 6109 O O . ARG C 1 213 ? -21.580 -46.406 33.347 1.00 33.20 213 ARG C O 1
ATOM 6113 N N . ILE C 1 214 ? -22.018 -45.756 35.449 1.00 33.09 214 ILE C N 1
ATOM 6114 C CA . ILE C 1 214 ? -22.153 -44.346 35.133 1.00 32.84 214 ILE C CA 1
ATOM 6115 C C . ILE C 1 214 ? -20.973 -43.596 35.725 1.00 32.97 214 ILE C C 1
ATOM 6116 O O . ILE C 1 214 ? -20.688 -43.725 36.924 1.00 33.35 214 ILE C O 1
ATOM 6121 N N . LEU C 1 215 ? -20.297 -42.815 34.884 1.00 31.33 215 LEU C N 1
ATOM 6122 C CA . LEU C 1 215 ? -19.128 -42.036 35.274 1.00 31.14 215 LEU C CA 1
ATOM 6123 C C . LEU C 1 215 ? -19.361 -40.572 34.948 1.00 31.82 215 LEU C C 1
ATOM 6124 O O . LEU C 1 215 ? -19.945 -40.244 33.896 1.00 29.58 215 LEU C O 1
ATOM 6129 N N . ALA C 1 216 ? -18.913 -39.685 35.839 1.00 29.90 216 ALA C N 1
ATOM 6130 C CA . ALA C 1 216 ? -19.074 -38.253 35.625 1.00 28.37 216 ALA C CA 1
ATOM 6131 C C . ALA C 1 216 ? -17.784 -37.713 35.070 1.00 27.57 216 ALA C C 1
ATOM 6132 O O . ALA C 1 216 ? -16.722 -38.258 35.326 1.00 26.49 216 ALA C O 1
ATOM 6134 N N . ALA C 1 217 ? -17.881 -36.645 34.292 1.00 27.92 217 ALA C N 1
ATOM 6135 C CA . ALA C 1 217 ? -16.708 -35.968 33.754 1.00 28.12 217 ALA C CA 1
ATOM 6136 C C . ALA C 1 217 ? -16.771 -34.541 34.255 1.00 29.10 217 ALA C C 1
ATOM 6137 O O . ALA C 1 217 ? -17.778 -33.858 34.049 1.00 26.87 217 ALA C O 1
ATOM 6139 N N . GLU C 1 218 ? -15.702 -34.096 34.915 1.00 29.81 218 GLU C N 1
ATOM 6140 C CA . GLU C 1 218 ? -15.690 -32.815 35.596 1.00 28.78 218 GLU C CA 1
ATOM 6141 C C . GLU C 1 218 ? -14.352 -32.100 35.416 1.00 28.60 218 GLU C C 1
ATOM 6142 O O . GLU C 1 218 ? -13.311 -32.742 35.435 1.00 28.51 218 GLU C O 1
ATOM 6148 N N . PRO C 1 219 ? -14.368 -30.764 35.238 1.00 28.26 219 PRO C N 1
ATOM 6149 C CA . PRO C 1 219 ? -13.108 -30.023 35.128 1.00 28.86 219 PRO C CA 1
ATOM 6150 C C . PRO C 1 219 ? -12.367 -29.872 36.450 1.00 30.39 219 PRO C C 1
ATOM 6151 O O . PRO C 1 219 ? -13.005 -29.801 37.514 1.00 29.89 219 PRO C O 1
ATOM 6155 N N . LYS C 1 220 ? -11.039 -29.796 36.350 1.00 30.11 220 LYS C N 1
ATOM 6156 C CA . LYS C 1 220 ? -10.143 -29.618 37.496 1.00 31.69 220 LYS C CA 1
ATOM 6157 C C . LYS C 1 220 ? -10.487 -28.357 38.313 1.00 32.24 220 LYS C C 1
ATOM 6158 O O . LYS C 1 220 ? -10.534 -28.405 39.524 1.00 31.89 220 LYS C O 1
ATOM 6161 N N . GLY C 1 221 ? -10.739 -27.246 37.632 1.00 31.33 221 GLY C N 1
ATOM 6162 C CA . GLY C 1 221 ? -11.072 -25.979 38.284 1.00 32.25 221 GLY C CA 1
ATOM 6163 C C . GLY C 1 221 ? -12.525 -25.786 38.710 1.00 30.78 221 GLY C C 1
ATOM 6164 O O . GLY C 1 221 ? -12.911 -24.692 39.110 1.00 32.34 221 GLY C O 1
ATOM 6165 N N . ALA C 1 222 ? -13.321 -26.846 38.634 1.00 31.04 222 ALA C N 1
ATOM 6166 C CA . ALA C 1 222 ? -14.662 -26.872 39.197 1.00 31.19 222 ALA C CA 1
ATOM 6167 C C . ALA C 1 222 ? -14.992 -28.291 39.648 1.00 31.38 222 ALA C C 1
ATOM 6168 O O . ALA C 1 222 ? -16.070 -28.826 39.327 1.00 29.62 222 ALA C O 1
ATOM 6170 N N . ASP C 1 223 ? -14.072 -28.865 40.434 1.00 32.04 223 ASP C N 1
ATOM 6171 C CA . ASP C 1 223 ? -14.071 -30.298 40.777 1.00 35.03 223 ASP C CA 1
ATOM 6172 C C . ASP C 1 223 ? -14.783 -30.646 42.087 1.00 34.25 223 ASP C C 1
ATOM 6173 O O . ASP C 1 223 ? -14.413 -31.598 42.780 1.00 32.25 223 ASP C O 1
ATOM 6178 N N . ASP C 1 224 ? -15.826 -29.888 42.401 1.00 34.17 224 ASP C N 1
ATOM 6179 C CA . ASP C 1 224 ? -16.599 -30.089 43.632 1.00 33.31 224 ASP C CA 1
ATOM 6180 C C . ASP C 1 224 ? -17.275 -31.442 43.704 1.00 33.07 224 ASP C C 1
ATOM 6181 O O . ASP C 1 224 ? -17.409 -32.003 44.794 1.00 32.43 224 ASP C O 1
ATOM 6186 N N . SER C 1 225 ? -17.720 -31.968 42.560 1.00 33.76 225 SER C N 1
ATOM 6187 C CA . SER C 1 225 ? -18.446 -33.242 42.560 1.00 33.06 225 SER C CA 1
ATOM 6188 C C . SER C 1 225 ? -17.508 -34.392 42.914 1.00 33.38 225 SER C C 1
ATOM 6189 O O . SER C 1 225 ? -17.909 -35.337 43.583 1.00 32.87 225 SER C O 1
ATOM 6192 N N . ALA C 1 226 ? -16.271 -34.310 42.446 1.00 34.92 226 ALA C N 1
ATOM 6193 C CA . ALA C 1 226 ? -15.265 -35.326 42.763 1.00 36.56 226 ALA C CA 1
ATOM 6194 C C . ALA C 1 226 ? -14.902 -35.249 44.254 1.00 36.86 226 ALA C C 1
ATOM 6195 O O . ALA C 1 226 ? -14.880 -36.256 44.949 1.00 37.29 226 ALA C O 1
ATOM 6197 N N . GLN C 1 227 ? -14.618 -34.040 44.724 1.00 38.24 227 GLN C N 1
ATOM 6198 C CA . GLN C 1 227 ? -14.388 -33.786 46.156 1.00 37.93 227 GLN C CA 1
ATOM 6199 C C . GLN C 1 227 ? -15.570 -34.272 46.991 1.00 36.41 227 GLN C C 1
ATOM 6200 O O . GLN C 1 227 ? -15.384 -34.968 47.993 1.00 36.19 227 GLN C O 1
ATOM 6206 N N . SER C 1 228 ? -16.785 -33.940 46.554 1.00 35.93 228 SER C N 1
ATOM 6207 C CA . SER C 1 228 ? -17.989 -34.358 47.263 1.00 35.13 228 SER C CA 1
ATOM 6208 C C . SER C 1 228 ? -18.044 -35.878 47.448 1.00 36.78 228 SER C C 1
ATOM 6209 O O . SER C 1 228 ? -18.260 -36.372 48.558 1.00 34.89 228 SER C O 1
ATOM 6212 N N . LYS C 1 229 ? -17.853 -36.611 46.358 1.00 36.55 229 LYS C N 1
ATOM 6213 C CA . LYS C 1 229 ? -17.870 -38.081 46.398 1.00 38.93 229 LYS C CA 1
ATOM 6214 C C . LYS C 1 229 ? -16.794 -38.657 47.331 1.00 37.36 229 LYS C C 1
ATOM 6215 O O . LYS C 1 229 ? -17.059 -39.584 48.085 1.00 34.19 229 LYS C O 1
ATOM 6221 N N . ALA C 1 230 ? -15.581 -38.118 47.236 1.00 36.91 230 ALA C N 1
ATOM 6222 C CA . ALA C 1 230 ? -14.464 -38.519 48.106 1.00 39.77 230 ALA C CA 1
ATOM 6223 C C . ALA C 1 230 ? -14.715 -38.179 49.583 1.00 43.21 230 ALA C C 1
ATOM 6224 O O . ALA C 1 230 ? -14.273 -38.910 50.469 1.00 43.28 230 ALA C O 1
ATOM 6226 N N . ALA C 1 231 ? -15.401 -37.062 49.838 1.00 43.01 231 ALA C N 1
ATOM 6227 C CA . ALA C 1 231 ? -15.633 -36.586 51.212 1.00 41.56 231 ALA C CA 1
ATOM 6228 C C . ALA C 1 231 ? -16.919 -37.135 51.834 1.00 40.84 231 ALA C C 1
ATOM 6229 O O . ALA C 1 231 ? -17.129 -36.984 53.026 1.00 40.39 231 ALA C O 1
ATOM 6231 N N . GLY C 1 232 ? -17.777 -37.761 51.033 1.00 38.45 232 GLY C N 1
ATOM 6232 C CA . GLY C 1 232 ? -19.072 -38.244 51.518 1.00 37.26 232 GLY C CA 1
ATOM 6233 C C . GLY C 1 232 ? -20.096 -37.156 51.823 1.00 36.06 232 GLY C C 1
ATOM 6234 O O . GLY C 1 232 ? -21.090 -37.413 52.495 1.00 34.33 232 GLY C O 1
ATOM 6235 N N . LYS C 1 233 ? -19.870 -35.949 51.318 1.00 36.45 233 LYS C N 1
ATOM 6236 C CA . LYS C 1 233 ? -20.728 -34.797 51.629 1.00 39.06 233 LYS C CA 1
ATOM 6237 C C . LYS C 1 233 ? -20.659 -33.748 50.510 1.00 37.55 233 LYS C C 1
ATOM 6238 O O . LYS C 1 233 ? -19.626 -33.617 49.848 1.00 37.37 233 LYS C O 1
ATOM 6244 N N . ILE C 1 234 ? -21.733 -32.983 50.328 1.00 36.21 234 ILE C N 1
ATOM 6245 C CA . ILE C 1 234 ? -21.743 -31.923 49.317 1.00 37.35 234 ILE C CA 1
ATOM 6246 C C . ILE C 1 234 ? -20.684 -30.867 49.622 1.00 38.61 234 ILE C C 1
ATOM 6247 O O . ILE C 1 234 ? -20.816 -30.115 50.582 1.00 39.97 234 ILE C O 1
ATOM 6252 N N . ILE C 1 235 ? -19.646 -30.809 48.793 1.00 39.23 235 ILE C N 1
ATOM 6253 C CA . ILE C 1 235 ? -18.654 -29.752 48.879 1.00 39.04 235 ILE C CA 1
ATOM 6254 C C . ILE C 1 235 ? -19.038 -28.610 47.951 1.00 41.63 235 ILE C C 1
ATOM 6255 O O . ILE C 1 235 ? -19.510 -28.837 46.832 1.00 41.89 235 ILE C O 1
ATOM 6260 N N . THR C 1 236 ? -18.843 -27.381 48.425 1.00 40.58 236 THR C N 1
ATOM 6261 C CA . THR C 1 236 ? -18.929 -26.193 47.576 1.00 41.34 236 THR C CA 1
ATOM 6262 C C . THR C 1 236 ? -17.562 -25.533 47.550 1.00 41.00 236 THR C C 1
ATOM 6263 O O . THR C 1 236 ? -16.727 -25.796 48.401 1.00 41.71 236 THR C O 1
ATOM 6267 N N . LEU C 1 237 ? -17.339 -24.698 46.547 1.00 41.88 237 LEU C N 1
ATOM 6268 C CA . LEU C 1 237 ? -16.058 -24.056 46.328 1.00 41.89 237 LEU C CA 1
ATOM 6269 C C . LEU C 1 237 ? -16.261 -22.555 46.392 1.00 42.42 237 LEU C C 1
ATOM 6270 O O . LEU C 1 237 ? -17.315 -22.074 45.984 1.00 39.05 237 LEU C O 1
ATOM 6275 N N . PRO C 1 238 ? -15.260 -21.808 46.900 1.00 42.99 238 PRO C N 1
ATOM 6276 C CA . PRO C 1 238 ? -15.387 -20.354 46.958 1.00 43.30 238 PRO C CA 1
ATOM 6277 C C . PRO C 1 238 ? -15.393 -19.729 45.565 1.00 42.67 238 PRO C C 1
ATOM 6278 O O . PRO C 1 238 ? -16.043 -18.704 45.344 1.00 43.75 238 PRO C O 1
ATOM 6282 N N . SER C 1 239 ? -14.663 -20.344 44.641 1.00 40.81 239 SER C N 1
ATOM 6283 C CA . SER C 1 239 ? -14.676 -19.932 43.239 1.00 37.79 239 SER C CA 1
ATOM 6284 C C . SER C 1 239 ? -14.469 -21.140 42.336 1.00 36.69 239 SER C C 1
ATOM 6285 O O . SER C 1 239 ? -14.176 -22.241 42.798 1.00 37.79 239 SER C O 1
ATOM 6288 N N . THR C 1 240 ? -14.633 -20.932 41.043 1.00 35.40 240 THR C N 1
ATOM 6289 C CA . THR C 1 240 ? -14.316 -21.968 40.078 1.00 35.18 240 THR C CA 1
ATOM 6290 C C . THR C 1 240 ? -13.443 -21.339 39.019 1.00 35.94 240 THR C C 1
ATOM 6291 O O . THR C 1 240 ? -13.441 -20.120 38.840 1.00 35.64 240 THR C O 1
ATOM 6295 N N . ASN C 1 241 ? -12.723 -22.186 38.302 1.00 36.36 241 ASN C N 1
ATOM 6296 C CA . ASN C 1 241 ? -11.731 -21.727 37.354 1.00 39.58 241 ASN C CA 1
ATOM 6297 C C . ASN C 1 241 ? -11.700 -22.615 36.101 1.00 35.75 241 ASN C C 1
ATOM 6298 O O . ASN C 1 241 ? -10.770 -23.386 35.917 1.00 33.14 241 ASN C O 1
ATOM 6303 N N . THR C 1 242 ? -12.710 -22.495 35.239 1.00 34.73 242 THR C N 1
ATOM 6304 C CA . THR C 1 242 ? -12.790 -23.337 34.036 1.00 33.28 242 THR C CA 1
ATOM 6305 C C . THR C 1 242 ? -13.451 -22.633 32.860 1.00 33.39 242 THR C C 1
ATOM 6306 O O . THR C 1 242 ? -14.428 -21.894 33.032 1.00 31.60 242 THR C O 1
ATOM 6310 N N . ILE C 1 243 ? -12.924 -22.888 31.662 1.00 30.57 243 ILE C N 1
ATOM 6311 C CA . ILE C 1 243 ? -13.524 -22.392 30.427 1.00 31.66 243 ILE C CA 1
ATOM 6312 C C . ILE C 1 243 ? -14.829 -23.141 30.070 1.00 29.61 243 ILE C C 1
ATOM 6313 O O . ILE C 1 243 ? -15.592 -22.693 29.236 1.00 30.71 243 ILE C O 1
ATOM 6318 N N . ALA C 1 244 ? -15.069 -24.272 30.711 1.00 28.00 244 ALA C N 1
ATOM 6319 C CA . ALA C 1 244 ? -16.301 -25.032 30.531 1.00 27.63 244 ALA C CA 1
ATOM 6320 C C . ALA C 1 244 ? -17.436 -24.308 31.262 1.00 27.56 244 ALA C C 1
ATOM 6321 O O . ALA C 1 244 ? -17.860 -24.701 32.363 1.00 26.12 244 ALA C O 1
ATOM 6323 N N . ASP C 1 245 ? -17.912 -23.236 30.627 1.00 28.38 245 ASP C N 1
ATOM 6324 C CA . ASP C 1 245 ? -18.832 -22.279 31.244 1.00 30.61 245 ASP C CA 1
ATOM 6325 C C . ASP C 1 245 ? -20.133 -22.885 31.758 1.00 30.09 245 ASP C C 1
ATOM 6326 O O . ASP C 1 245 ? -20.777 -22.313 32.636 1.00 31.21 245 ASP C O 1
ATOM 6331 N N . GLY C 1 246 ? -20.524 -24.031 31.213 1.00 28.05 246 GLY C N 1
ATOM 6332 C CA . GLY C 1 246 ? -21.728 -24.718 31.658 1.00 27.80 246 GLY C CA 1
ATOM 6333 C C . GLY C 1 246 ? -21.499 -25.609 32.862 1.00 26.26 246 GLY C C 1
ATOM 6334 O O . GLY C 1 246 ? -22.434 -26.216 33.360 1.00 26.24 246 GLY C O 1
ATOM 6335 N N . LEU C 1 247 ? -20.261 -25.699 33.341 1.00 25.16 247 LEU C N 1
ATOM 6336 C CA . LEU C 1 247 ? -19.930 -26.708 34.346 1.00 25.42 247 LEU C CA 1
ATOM 6337 C C . LEU C 1 247 ? -19.459 -26.117 35.693 1.00 26.40 247 LEU C C 1
ATOM 6338 O O . LEU C 1 247 ? -18.671 -26.743 36.392 1.00 27.65 247 LEU C O 1
ATOM 6343 N N . ARG C 1 248 ? -19.979 -24.952 36.072 1.00 27.03 248 ARG C N 1
ATOM 6344 C CA . ARG C 1 248 ? -19.451 -24.223 37.239 1.00 29.22 248 ARG C CA 1
ATOM 6345 C C . ARG C 1 248 ? -20.367 -24.251 38.470 1.00 31.07 248 ARG C C 1
ATOM 6346 O O . ARG C 1 248 ? -20.047 -23.630 39.479 1.00 31.84 248 ARG C O 1
ATOM 6354 N N . ALA C 1 249 ? -21.470 -24.998 38.395 1.00 29.40 249 ALA C N 1
ATOM 6355 C CA . ALA C 1 249 ? -22.407 -25.124 39.507 1.00 31.00 249 ALA C CA 1
ATOM 6356 C C . ALA C 1 249 ? -21.976 -26.192 40.534 1.00 33.22 249 ALA C C 1
ATOM 6357 O O . ALA C 1 249 ? -21.040 -26.965 40.308 1.00 35.22 249 ALA C O 1
ATOM 6359 N N . PHE C 1 250 ? -22.677 -26.212 41.667 1.00 32.85 250 PHE C N 1
ATOM 6360 C CA . PHE C 1 250 ? -22.435 -27.183 42.729 1.00 33.07 250 PHE C CA 1
ATOM 6361 C C . PHE C 1 250 ? -23.637 -28.080 42.819 1.00 30.41 250 PHE C C 1
ATOM 6362 O O . PHE C 1 250 ? -24.695 -27.747 42.305 1.00 29.17 250 PHE C O 1
ATOM 6370 N N . LEU C 1 251 ? -23.466 -29.243 43.426 1.00 30.07 251 LEU C N 1
ATOM 6371 C CA . LEU C 1 251 ? -24.544 -30.217 43.466 1.00 30.86 251 LEU C CA 1
ATOM 6372 C C . LEU C 1 251 ? -25.694 -29.715 44.310 1.00 31.10 251 LEU C C 1
ATOM 6373 O O . LEU C 1 251 ? -25.489 -29.000 45.295 1.00 31.12 251 LEU C O 1
ATOM 6378 N N . GLY C 1 252 ? -26.899 -30.082 43.910 1.00 30.66 252 GLY C N 1
ATOM 6379 C CA . GLY C 1 252 ? -28.084 -29.771 44.686 1.00 31.73 252 GLY C CA 1
ATOM 6380 C C . GLY C 1 252 ? -28.453 -30.933 45.591 1.00 31.21 252 GLY C C 1
ATOM 6381 O O . GLY C 1 252 ? -27.917 -32.038 45.461 1.00 28.67 252 GLY C O 1
ATOM 6382 N N . ASP C 1 253 ? -29.404 -30.693 46.483 1.00 31.81 253 ASP C N 1
ATOM 6383 C CA . ASP C 1 253 ? -29.762 -31.696 47.492 1.00 33.25 253 ASP C CA 1
ATOM 6384 C C . ASP C 1 253 ? -30.587 -32.856 46.934 1.00 33.12 253 ASP C C 1
ATOM 6385 O O . ASP C 1 253 ? -30.640 -33.898 47.556 1.00 33.91 253 ASP C O 1
ATOM 6390 N N . LEU C 1 254 ? -31.229 -32.682 45.780 1.00 32.19 254 LEU C N 1
ATOM 6391 C CA . LEU C 1 254 ? -31.834 -33.812 45.052 1.00 31.66 254 LEU C CA 1
ATOM 6392 C C . LEU C 1 254 ? -30.886 -34.582 44.109 1.00 30.56 254 LEU C C 1
ATOM 6393 O O . LEU C 1 254 ? -31.166 -35.728 43.768 1.00 32.89 254 LEU C O 1
ATOM 6398 N N . THR C 1 255 ? -29.785 -33.978 43.671 1.00 31.44 255 THR C N 1
ATOM 6399 C CA . THR C 1 255 ? -28.885 -34.663 42.725 1.00 30.99 255 THR C CA 1
ATOM 6400 C C . THR C 1 255 ? -27.749 -35.408 43.421 1.00 31.45 255 THR C C 1
ATOM 6401 O O . THR C 1 255 ? -27.364 -36.499 42.985 1.00 30.70 255 THR C O 1
ATOM 6405 N N . TRP C 1 256 ? -27.225 -34.824 44.496 1.00 31.30 256 TRP C N 1
ATOM 6406 C CA . TRP C 1 256 ? -26.100 -35.419 45.242 1.00 33.69 256 TRP C CA 1
ATOM 6407 C C . TRP C 1 256 ? -26.335 -36.879 45.640 1.00 31.87 256 TRP C C 1
ATOM 6408 O O . TRP C 1 256 ? -25.430 -37.695 45.484 1.00 32.64 256 TRP C O 1
ATOM 6419 N N . PRO C 1 257 ? -27.532 -37.210 46.156 1.00 32.78 257 PRO C N 1
ATOM 6420 C CA . PRO C 1 257 ? -27.791 -38.617 46.494 1.00 34.22 257 PRO C CA 1
ATOM 6421 C C . PRO C 1 257 ? -27.614 -39.579 45.315 1.00 35.81 257 PRO C C 1
ATOM 6422 O O . PRO C 1 257 ? -27.143 -40.708 45.515 1.00 35.10 257 PRO C O 1
ATOM 6426 N N . VAL C 1 258 ? -27.986 -39.144 44.107 1.00 34.62 258 VAL C N 1
ATOM 6427 C CA . VAL C 1 258 ? -27.791 -39.976 42.907 1.00 34.16 258 VAL C CA 1
ATOM 6428 C C . VAL C 1 258 ? -26.314 -40.086 42.589 1.00 31.91 258 VAL C C 1
ATOM 6429 O O . VAL C 1 258 ? -25.820 -41.163 42.303 1.00 35.09 258 VAL C O 1
ATOM 6433 N N . VAL C 1 259 ? -25.620 -38.959 42.632 1.00 31.31 259 VAL C N 1
ATOM 6434 C CA . VAL C 1 259 ? -24.179 -38.923 42.409 1.00 32.13 259 VAL C CA 1
ATOM 6435 C C . VAL C 1 259 ? -23.444 -39.825 43.413 1.00 34.22 259 VAL C C 1
ATOM 6436 O O . VAL C 1 259 ? -22.487 -40.528 43.057 1.00 33.83 259 VAL C O 1
ATOM 6440 N N . ARG C 1 260 ? -23.900 -39.781 44.662 1.00 34.47 260 ARG C N 1
ATOM 6441 C CA . ARG C 1 260 ? -23.293 -40.529 45.758 1.00 34.72 260 ARG C CA 1
ATOM 6442 C C . ARG C 1 260 ? -23.493 -42.033 45.595 1.00 33.40 260 ARG C C 1
ATOM 6443 O O . ARG C 1 260 ? -22.559 -42.796 45.773 1.00 31.30 260 ARG C O 1
ATOM 6451 N N . ASP C 1 261 ? -24.708 -42.447 45.249 1.00 33.49 261 ASP C N 1
ATOM 6452 C CA . ASP C 1 261 ? -25.058 -43.867 45.255 1.00 34.22 261 ASP C CA 1
ATOM 6453 C C . ASP C 1 261 ? -24.975 -44.575 43.900 1.00 37.85 261 ASP C C 1
ATOM 6454 O O . ASP C 1 261 ? -24.719 -45.768 43.873 1.00 36.42 261 ASP C O 1
ATOM 6459 N N . LEU C 1 262 ? -25.254 -43.873 42.793 1.00 36.44 262 LEU C N 1
ATOM 6460 C CA . LEU C 1 262 ? -25.423 -44.545 41.494 1.00 36.47 262 LEU C CA 1
ATOM 6461 C C . LEU C 1 262 ? -24.356 -44.220 40.447 1.00 36.86 262 LEU C C 1
ATOM 6462 O O . LEU C 1 262 ? -24.341 -44.820 39.377 1.00 39.02 262 LEU C O 1
ATOM 6467 N N . VAL C 1 263 ? -23.476 -43.275 40.757 1.00 35.61 263 VAL C N 1
ATOM 6468 C CA . VAL C 1 263 ? -22.376 -42.898 39.884 1.00 36.31 263 VAL C CA 1
ATOM 6469 C C . VAL C 1 263 ? -21.127 -43.496 40.496 1.00 36.30 263 VAL C C 1
ATOM 6470 O O . VAL C 1 263 ? -20.860 -43.269 41.668 1.00 35.04 263 VAL C O 1
ATOM 6474 N N . ASP C 1 264 ? -20.390 -44.292 39.725 1.00 37.49 264 ASP C N 1
ATOM 6475 C CA . ASP C 1 264 ? -19.249 -45.031 40.267 1.00 40.35 264 ASP C CA 1
ATOM 6476 C C . ASP C 1 264 ? -18.096 -44.129 40.617 1.00 40.65 264 ASP C C 1
ATOM 6477 O O . ASP C 1 264 ? -17.400 -44.364 41.605 1.00 40.92 264 ASP C O 1
ATOM 6482 N N . ASP C 1 265 ? -17.877 -43.112 39.789 1.00 39.41 265 ASP C N 1
ATOM 6483 C CA . ASP C 1 265 ? -16.680 -42.306 39.891 1.00 39.91 265 ASP C CA 1
ATOM 6484 C C . ASP C 1 265 ? -16.826 -40.994 39.124 1.00 38.69 265 ASP C C 1
ATOM 6485 O O . ASP C 1 265 ? -17.653 -40.884 38.210 1.00 35.25 265 ASP C O 1
ATOM 6490 N N . VAL C 1 266 ? -16.005 -40.016 39.499 1.00 36.21 266 VAL C N 1
ATOM 6491 C CA . VAL C 1 266 ? -15.907 -38.755 38.785 1.00 35.73 266 VAL C CA 1
ATOM 6492 C C . VAL C 1 266 ? -14.525 -38.661 38.163 1.00 35.02 266 VAL C C 1
ATOM 6493 O O . VAL C 1 266 ? -13.529 -38.663 38.864 1.00 36.41 266 VAL C O 1
ATOM 6497 N N . ILE C 1 267 ? -14.467 -38.580 36.841 1.00 32.29 267 ILE C N 1
ATOM 6498 C CA . ILE C 1 267 ? -13.198 -38.423 36.154 1.00 31.52 267 ILE C CA 1
ATOM 6499 C C . ILE C 1 267 ? -12.954 -36.943 35.982 1.00 31.04 267 ILE C C 1
ATOM 6500 O O . ILE C 1 267 ? -13.749 -36.256 35.344 1.00 30.79 267 ILE C O 1
ATOM 6505 N N . VAL C 1 268 ? -11.841 -36.468 36.525 1.00 29.99 268 VAL C N 1
ATOM 6506 C CA . VAL C 1 268 ? -11.509 -35.058 36.518 1.00 30.35 268 VAL C CA 1
ATOM 6507 C C . VAL C 1 268 ? -10.447 -34.791 35.464 1.00 31.57 268 VAL C C 1
ATOM 6508 O O . VAL C 1 268 ? -9.407 -35.468 35.437 1.00 29.85 268 VAL C O 1
ATOM 6512 N N . VAL C 1 269 ? -10.695 -33.798 34.613 1.00 29.62 269 VAL C N 1
ATOM 6513 C CA . VAL C 1 269 ? -9.750 -33.441 33.570 1.00 30.27 269 VAL C CA 1
ATOM 6514 C C . VAL C 1 269 ? -9.554 -31.944 33.536 1.00 30.55 269 VAL C C 1
ATOM 6515 O O . VAL C 1 269 ? -10.447 -31.183 33.894 1.00 29.75 269 VAL C O 1
ATOM 6519 N N . ASP C 1 270 ? -8.385 -31.507 33.094 1.00 31.14 270 ASP C N 1
ATOM 6520 C CA . ASP C 1 270 ? -8.124 -30.069 33.031 1.00 32.34 270 ASP C CA 1
ATOM 6521 C C . ASP C 1 270 ? -8.698 -29.457 31.752 1.00 31.27 270 ASP C C 1
ATOM 6522 O O . ASP C 1 270 ? -9.163 -30.171 30.858 1.00 29.20 270 ASP C O 1
ATOM 6527 N N . ASP C 1 271 ? -8.673 -28.133 31.671 1.00 29.38 271 ASP C N 1
ATOM 6528 C CA . ASP C 1 271 ? -9.257 -27.448 30.525 1.00 30.21 271 ASP C CA 1
ATOM 6529 C C . ASP C 1 271 ? -8.507 -27.747 29.215 1.00 29.58 271 ASP C C 1
ATOM 6530 O O . ASP C 1 271 ? -9.123 -27.769 28.151 1.00 28.18 271 ASP C O 1
ATOM 6535 N N . THR C 1 272 ? -7.204 -28.008 29.278 1.00 30.20 272 THR C N 1
ATOM 6536 C CA . THR C 1 272 ? -6.459 -28.290 28.042 1.00 31.13 272 THR C CA 1
ATOM 6537 C C . THR C 1 272 ? -6.961 -29.559 27.406 1.00 31.11 272 THR C C 1
ATOM 6538 O O . THR C 1 272 ? -7.080 -29.639 26.179 1.00 31.18 272 THR C O 1
ATOM 6542 N N . ALA C 1 273 ? -7.246 -30.554 28.244 1.00 30.44 273 ALA C N 1
ATOM 6543 C CA . ALA C 1 273 ? -7.795 -31.802 27.776 1.00 29.54 273 ALA C CA 1
ATOM 6544 C C . ALA C 1 273 ? -9.201 -31.578 27.175 1.00 30.76 273 ALA C C 1
ATOM 6545 O O . ALA C 1 273 ? -9.574 -32.217 26.187 1.00 28.77 273 ALA C O 1
ATOM 6547 N N . ILE C 1 274 ? -9.958 -30.648 27.760 1.00 29.63 274 ILE C N 1
ATOM 6548 C CA . ILE C 1 274 ? -11.282 -30.282 27.240 1.00 28.47 274 ILE C CA 1
ATOM 6549 C C . ILE C 1 274 ? -11.180 -29.667 25.836 1.00 27.20 274 ILE C C 1
ATOM 6550 O O . ILE C 1 274 ? -11.907 -30.069 24.911 1.00 25.67 274 ILE C O 1
ATOM 6555 N N . VAL C 1 275 ? -10.279 -28.706 25.681 1.00 26.91 275 VAL C N 1
ATOM 6556 C CA . VAL C 1 275 ? -9.998 -28.127 24.369 1.00 27.75 275 VAL C CA 1
ATOM 6557 C C . VAL C 1 275 ? -9.493 -29.197 23.387 1.00 27.64 275 VAL C C 1
ATOM 6558 O O . VAL C 1 275 ? -9.979 -29.267 22.259 1.00 25.27 275 VAL C O 1
ATOM 6562 N N . ASP C 1 276 ? -8.521 -30.019 23.802 1.00 27.84 276 ASP C N 1
ATOM 6563 C CA . ASP C 1 276 ? -8.067 -31.140 22.959 1.00 27.17 276 ASP C CA 1
ATOM 6564 C C . ASP C 1 276 ? -9.261 -31.990 22.494 1.00 28.10 276 ASP C C 1
ATOM 6565 O O . ASP C 1 276 ? -9.324 -32.410 21.342 1.00 28.73 276 ASP C O 1
ATOM 6570 N N . ALA C 1 277 ? -10.194 -32.274 23.402 1.00 25.86 277 ALA C N 1
ATOM 6571 C CA . ALA C 1 277 ? -11.354 -33.081 23.051 1.00 26.50 277 ALA C CA 1
ATOM 6572 C C . ALA C 1 277 ? -12.326 -32.325 22.119 1.00 26.64 277 ALA C C 1
ATOM 6573 O O . ALA C 1 277 ? -12.905 -32.911 21.197 1.00 26.53 277 ALA C O 1
ATOM 6575 N N . MET C 1 278 ? -12.471 -31.025 22.341 1.00 25.97 278 MET C N 1
ATOM 6576 C CA . MET C 1 278 ? -13.320 -30.189 21.509 1.00 27.28 278 MET C CA 1
ATOM 6577 C C . MET C 1 278 ? -12.816 -30.187 20.062 1.00 27.87 278 MET C C 1
ATOM 6578 O O . MET C 1 278 ? -13.592 -30.323 19.111 1.00 25.00 278 MET C O 1
ATOM 6583 N N . LYS C 1 279 ? -11.509 -29.994 19.931 1.00 27.39 279 LYS C N 1
ATOM 6584 C CA . LYS C 1 279 ? -10.813 -30.068 18.663 1.00 28.77 279 LYS C CA 1
ATOM 6585 C C . LYS C 1 279 ? -11.101 -31.375 17.906 1.00 27.97 279 LYS C C 1
ATOM 6586 O O . LYS C 1 279 ? -11.366 -31.350 16.714 1.00 28.15 279 LYS C O 1
ATOM 6592 N N . MET C 1 280 ? -11.041 -32.501 18.606 1.00 27.81 280 MET C N 1
ATOM 6593 C CA . MET C 1 280 ? -11.363 -33.787 18.015 1.00 29.58 280 MET C CA 1
ATOM 6594 C C . MET C 1 280 ? -12.813 -33.870 17.553 1.00 27.69 280 MET C C 1
ATOM 6595 O O . MET C 1 280 ? -13.082 -34.434 16.499 1.00 26.71 280 MET C O 1
ATOM 6600 N N . CYS C 1 281 ? -13.740 -33.322 18.339 1.00 25.65 281 CYS C N 1
ATOM 6601 C CA . CYS C 1 281 ? -15.170 -33.309 17.963 1.00 25.86 281 CYS C CA 1
ATOM 6602 C C . CYS C 1 281 ? -15.381 -32.550 16.662 1.00 25.00 281 CYS C C 1
ATOM 6603 O O . CYS C 1 281 ? -16.125 -32.997 15.804 1.00 25.19 281 CYS C O 1
ATOM 6606 N N . TYR C 1 282 ? -14.735 -31.398 16.535 1.00 23.62 282 TYR C N 1
ATOM 6607 C CA . TYR C 1 282 ? -14.828 -30.594 15.312 1.00 24.50 282 TYR C CA 1
ATOM 6608 C C . TYR C 1 282 ? -14.146 -31.287 14.117 1.00 25.21 282 TYR C C 1
ATOM 6609 O O . TYR C 1 282 ? -14.731 -31.415 13.041 1.00 24.92 282 TYR C O 1
ATOM 6618 N N . GLU C 1 283 ? -12.926 -31.761 14.331 1.00 25.07 283 GLU C N 1
ATOM 6619 C CA . GLU C 1 283 ? -12.092 -32.243 13.243 1.00 25.89 283 GLU C CA 1
ATOM 6620 C C . GLU C 1 283 ? -12.396 -33.669 12.801 1.00 25.18 283 GLU C C 1
ATOM 6621 O O . GLU C 1 283 ? -12.296 -33.963 11.626 1.00 24.52 283 GLU C O 1
ATOM 6627 N N . ILE C 1 284 ? -12.769 -34.538 13.739 1.00 25.57 284 ILE C N 1
ATOM 6628 C CA . ILE C 1 284 ? -13.003 -35.945 13.464 1.00 26.69 284 ILE C CA 1
ATOM 6629 C C . ILE C 1 284 ? -14.504 -36.226 13.310 1.00 27.44 284 ILE C C 1
ATOM 6630 O O . ILE C 1 284 ? -14.918 -36.800 12.308 1.00 26.29 284 ILE C O 1
ATOM 6635 N N . LEU C 1 285 ? -15.315 -35.822 14.288 1.00 25.40 285 LEU C N 1
ATOM 6636 C CA . LEU C 1 285 ? -16.766 -36.048 14.215 1.00 25.31 285 LEU C CA 1
ATOM 6637 C C . LEU C 1 285 ? -17.498 -35.020 13.352 1.00 24.19 285 LEU C C 1
ATOM 6638 O O . LEU C 1 285 ? -18.591 -35.286 12.870 1.00 25.09 285 LEU C O 1
ATOM 6643 N N . LYS C 1 286 ? -16.885 -33.856 13.156 1.00 24.42 286 LYS C N 1
ATOM 6644 C CA . LYS C 1 286 ? -17.487 -32.748 12.404 1.00 25.06 286 LYS C CA 1
ATOM 6645 C C . LYS C 1 286 ? -18.686 -32.150 13.159 1.00 25.33 286 LYS C C 1
ATOM 6646 O O . LYS C 1 286 ? -19.625 -31.625 12.560 1.00 24.09 286 LYS C O 1
ATOM 6652 N N . VAL C 1 287 ? -18.618 -32.208 14.485 1.00 26.16 287 VAL C N 1
ATOM 6653 C CA . VAL C 1 287 ? -19.689 -31.700 15.349 1.00 25.81 287 VAL C CA 1
ATOM 6654 C C . VAL C 1 287 ? -19.187 -30.465 16.094 1.00 24.93 287 VAL C C 1
ATOM 6655 O O . VAL C 1 287 ? -18.185 -30.546 16.805 1.00 25.62 287 VAL C O 1
ATOM 6659 N N . ALA C 1 288 ? -19.879 -29.342 15.920 1.00 24.58 288 ALA C N 1
ATOM 6660 C CA . ALA C 1 288 ? -19.488 -28.057 16.516 1.00 27.13 288 ALA C CA 1
ATOM 6661 C C . ALA C 1 288 ? -20.010 -27.919 17.953 1.00 26.58 288 ALA C C 1
ATOM 6662 O O . ALA C 1 288 ? -20.989 -27.197 18.223 1.00 26.92 288 ALA C O 1
ATOM 6664 N N . VAL C 1 289 ? -19.350 -28.639 18.846 1.00 24.88 289 VAL C N 1
ATOM 6665 C CA . VAL C 1 289 ? -19.698 -28.676 20.266 1.00 26.46 289 VAL C CA 1
ATOM 6666 C C . VAL C 1 289 ? -19.198 -27.453 21.022 1.00 26.82 289 VAL C C 1
ATOM 6667 O O . VAL C 1 289 ? -18.297 -26.731 20.555 1.00 26.39 289 VAL C O 1
ATOM 6671 N N . GLU C 1 290 ? -19.759 -27.240 22.214 1.00 26.70 290 GLU C N 1
ATOM 6672 C CA . GLU C 1 290 ? -19.206 -26.250 23.142 1.00 26.46 290 GLU C CA 1
ATOM 6673 C C . GLU C 1 290 ? -18.289 -27.002 24.091 1.00 26.32 290 GLU C C 1
ATOM 6674 O O . GLU C 1 290 ? -18.431 -28.217 24.243 1.00 25.71 290 GLU C O 1
ATOM 6680 N N . PRO C 1 291 ? -17.349 -26.297 24.740 1.00 27.50 291 PRO C N 1
ATOM 6681 C CA . PRO C 1 291 ? -16.388 -26.972 25.617 1.00 27.99 291 PRO C CA 1
ATOM 6682 C C . PRO C 1 291 ? -17.040 -27.895 26.656 1.00 27.46 291 PRO C C 1
ATOM 6683 O O . PRO C 1 291 ? -16.530 -28.986 26.932 1.00 27.70 291 PRO C O 1
ATOM 6687 N N . SER C 1 292 ? -18.166 -27.464 27.219 1.00 26.84 292 SER C N 1
ATOM 6688 C CA . SER C 1 292 ? -18.835 -28.238 28.258 1.00 27.33 292 SER C CA 1
ATOM 6689 C C . SER C 1 292 ? -19.353 -29.562 27.678 1.00 27.58 292 SER C C 1
ATOM 6690 O O . SER C 1 292 ? -19.426 -30.564 28.381 1.00 28.39 292 SER C O 1
ATOM 6693 N N . GLY C 1 293 ? -19.683 -29.564 26.385 1.00 27.75 293 GLY C N 1
ATOM 6694 C CA . GLY C 1 293 ? -20.155 -30.761 25.717 1.00 26.68 293 GLY C CA 1
ATOM 6695 C C . GLY C 1 293 ? -19.065 -31.714 25.253 1.00 27.71 293 GLY C C 1
ATOM 6696 O O . GLY C 1 293 ? -19.372 -32.814 24.788 1.00 27.83 293 GLY C O 1
ATOM 6697 N N . ALA C 1 294 ? -17.804 -31.299 25.343 1.00 27.20 294 ALA C N 1
ATOM 6698 C CA . ALA C 1 294 ? -16.696 -32.145 24.905 1.00 27.54 294 ALA C CA 1
ATOM 6699 C C . ALA C 1 294 ? -16.054 -32.918 26.071 1.00 26.93 294 ALA C C 1
ATOM 6700 O O . ALA C 1 294 ? -15.242 -33.814 25.851 1.00 25.91 294 ALA C O 1
ATOM 6702 N N . ILE C 1 295 ? -16.420 -32.574 27.303 1.00 25.81 295 ILE C N 1
ATOM 6703 C CA . ILE C 1 295 ? -15.685 -33.073 28.471 1.00 26.17 295 ILE C CA 1
ATOM 6704 C C . ILE C 1 295 ? -15.810 -34.589 28.645 1.00 25.19 295 ILE C C 1
ATOM 6705 O O . ILE C 1 295 ? -14.906 -35.236 29.152 1.00 24.40 295 ILE C O 1
ATOM 6710 N N . GLY C 1 296 ? -16.926 -35.160 28.215 1.00 25.75 296 GLY C N 1
ATOM 6711 C CA . GLY C 1 296 ? -17.094 -36.606 28.284 1.00 26.77 296 GLY C CA 1
ATOM 6712 C C . GLY C 1 296 ? -16.043 -37.347 27.467 1.00 27.51 296 GLY C C 1
ATOM 6713 O O . GLY C 1 296 ? -15.604 -38.437 27.849 1.00 27.68 296 GLY C O 1
ATOM 6714 N N . LEU C 1 297 ? -15.645 -36.753 26.346 1.00 28.50 297 LEU C N 1
ATOM 6715 C CA . LEU C 1 297 ? -14.609 -37.329 25.488 1.00 27.66 297 LEU C CA 1
ATOM 6716 C C . LEU C 1 297 ? -13.236 -37.202 26.134 1.00 28.03 297 LEU C C 1
ATOM 6717 O O . LEU C 1 297 ? -12.460 -38.161 26.124 1.00 26.58 297 LEU C O 1
ATOM 6722 N N . ALA C 1 298 ? -12.940 -36.021 26.688 1.00 27.91 298 ALA C N 1
ATOM 6723 C CA . ALA C 1 298 ? -11.697 -35.814 27.460 1.00 28.31 298 ALA C CA 1
ATOM 6724 C C . ALA C 1 298 ? -11.549 -36.863 28.556 1.00 29.02 298 ALA C C 1
ATOM 6725 O O . ALA C 1 298 ? -10.461 -37.422 28.767 1.00 29.91 298 ALA C O 1
ATOM 6727 N N . ALA C 1 299 ? -12.651 -37.135 29.246 1.00 28.37 299 ALA C N 1
ATOM 6728 C CA . ALA C 1 299 ? -12.662 -38.158 30.290 1.00 29.45 299 ALA C CA 1
ATOM 6729 C C . ALA C 1 299 ? -12.332 -39.533 29.717 1.00 30.85 299 ALA C C 1
ATOM 6730 O O . ALA C 1 299 ? -11.605 -40.304 30.331 1.00 30.70 299 ALA C O 1
ATOM 6732 N N . ALA C 1 300 ? -12.891 -39.845 28.551 1.00 30.41 300 ALA C N 1
ATOM 6733 C CA . ALA C 1 300 ? -12.667 -41.152 27.919 1.00 30.67 300 ALA C CA 1
ATOM 6734 C C . ALA C 1 300 ? -11.235 -41.307 27.414 1.00 30.18 300 ALA C C 1
ATOM 6735 O O . ALA C 1 300 ? -10.697 -42.416 27.392 1.00 30.86 300 ALA C O 1
ATOM 6737 N N . LEU C 1 301 ? -10.627 -40.196 27.019 1.00 29.90 301 LEU C N 1
ATOM 6738 C CA . LEU C 1 301 ? -9.248 -40.194 26.538 1.00 32.01 301 LEU C CA 1
ATOM 6739 C C . LEU C 1 301 ? -8.205 -40.137 27.660 1.00 32.80 301 LEU C C 1
ATOM 6740 O O . LEU C 1 301 ? -7.030 -40.359 27.400 1.00 32.52 301 LEU C O 1
ATOM 6745 N N . SER C 1 302 ? -8.631 -39.839 28.891 1.00 32.00 302 SER C N 1
ATOM 6746 C CA . SER C 1 302 ? -7.695 -39.512 29.984 1.00 33.17 302 SER C CA 1
ATOM 6747 C C . SER C 1 302 ? -6.945 -40.714 30.544 1.00 35.10 302 SER C C 1
ATOM 6748 O O . SER C 1 302 ? -7.478 -41.826 30.579 1.00 35.46 302 SER C O 1
ATOM 6751 N N . ASP C 1 303 ? -5.730 -40.471 31.031 1.00 40.42 303 ASP C N 1
ATOM 6752 C CA . ASP C 1 303 ? -4.947 -41.513 31.715 1.00 45.39 303 ASP C CA 1
ATOM 6753 C C . ASP C 1 303 ? -5.706 -42.061 32.928 1.00 45.69 303 ASP C C 1
ATOM 6754 O O . ASP C 1 303 ? -5.761 -43.269 33.132 1.00 48.29 303 ASP C O 1
ATOM 6759 N N . GLU C 1 304 ? -6.300 -41.161 33.710 1.00 47.49 304 GLU C N 1
ATOM 6760 C CA . GLU C 1 304 ? -7.114 -41.518 34.882 1.00 48.47 304 GLU C CA 1
ATOM 6761 C C . GLU C 1 304 ? -8.145 -42.598 34.551 1.00 47.94 304 GLU C C 1
ATOM 6762 O O . GLU C 1 304 ? -8.319 -43.549 35.315 1.00 51.19 304 GLU C O 1
ATOM 6766 N N . PHE C 1 305 ? -8.832 -42.456 33.417 1.00 43.11 305 PHE C N 1
ATOM 6767 C CA . PHE C 1 305 ? -9.813 -43.460 33.004 1.00 39.33 305 PHE C CA 1
ATOM 6768 C C . PHE C 1 305 ? -9.120 -44.699 32.444 1.00 40.77 305 PHE C C 1
ATOM 6769 O O . PHE C 1 305 ? -9.472 -45.815 32.818 1.00 39.58 305 PHE C O 1
ATOM 6777 N N . LYS C 1 306 ? -8.144 -44.494 31.558 1.00 41.60 306 LYS C N 1
ATOM 6778 C CA . LYS C 1 306 ? -7.456 -45.597 30.866 1.00 47.71 306 LYS C CA 1
ATOM 6779 C C . LYS C 1 306 ? -6.759 -46.574 31.824 1.00 49.34 306 LYS C C 1
ATOM 6780 O O . LYS C 1 306 ? -6.737 -47.779 31.577 1.00 49.47 306 LYS C O 1
ATOM 6782 N N . GLN C 1 307 ? -6.212 -46.053 32.918 1.00 52.49 307 GLN C N 1
ATOM 6783 C CA . GLN C 1 307 ? -5.483 -46.871 33.888 1.00 52.75 307 GLN C CA 1
ATOM 6784 C C . GLN C 1 307 ? -6.378 -47.417 35.000 1.00 54.29 307 GLN C C 1
ATOM 6785 O O . GLN C 1 307 ? -5.865 -47.845 36.031 1.00 58.67 307 GLN C O 1
ATOM 6787 N N . SER C 1 308 ? -7.697 -47.429 34.796 1.00 54.69 308 SER C N 1
ATOM 6788 C CA . SER C 1 308 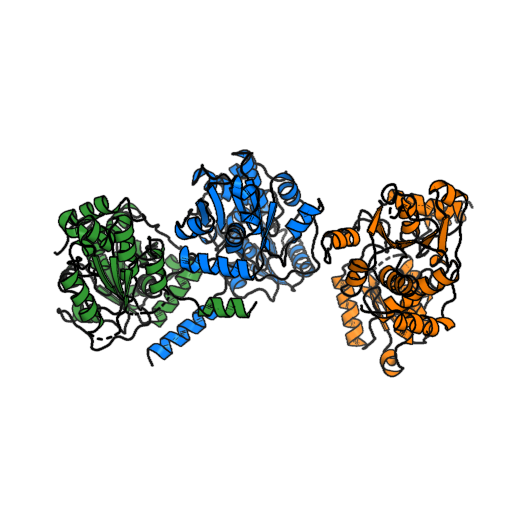? -8.646 -47.811 35.860 1.00 54.32 308 SER C CA 1
ATOM 6789 C C . SER C 1 308 ? -9.431 -49.077 35.531 1.00 54.14 308 SER C C 1
ATOM 6790 O O . SER C 1 308 ? -9.470 -49.528 34.387 1.00 55.61 308 SER C O 1
ATOM 6793 N N . SER C 1 309 ? -10.066 -49.635 36.556 1.00 52.91 309 SER C N 1
ATOM 6794 C CA . SER C 1 309 ? -10.837 -50.873 36.430 1.00 52.30 309 SER C CA 1
ATOM 6795 C C . SER C 1 309 ? -12.074 -50.704 35.539 1.00 51.08 309 SER C C 1
ATOM 6796 O O . SER C 1 309 ? -12.467 -51.633 34.816 1.00 48.72 309 SER C O 1
ATOM 6799 N N . ALA C 1 310 ? -12.695 -49.527 35.623 1.00 48.76 310 ALA C N 1
ATOM 6800 C CA . ALA C 1 310 ? -13.864 -49.185 34.806 1.00 46.14 310 ALA C CA 1
ATOM 6801 C C . ALA C 1 310 ? -13.521 -49.366 33.327 1.00 44.30 310 ALA C C 1
ATOM 6802 O O . ALA C 1 310 ? -14.287 -49.933 32.547 1.00 41.53 310 ALA C O 1
ATOM 6804 N N . TRP C 1 311 ? -12.348 -48.873 32.964 1.00 44.61 311 TRP C N 1
ATOM 6805 C CA . TRP C 1 311 ? -11.791 -49.075 31.637 1.00 49.15 311 TRP C CA 1
ATOM 6806 C C . TRP C 1 311 ? -11.684 -50.560 31.274 1.00 48.58 311 TRP C C 1
ATOM 6807 O O . TRP C 1 311 ? -12.204 -50.985 30.242 1.00 44.70 311 TRP C O 1
ATOM 6818 N N . HIS C 1 312 ? -11.016 -51.342 32.125 1.00 51.11 312 HIS C N 1
ATOM 6819 C CA . HIS C 1 312 ? -10.810 -52.779 31.867 1.00 53.45 312 HIS C CA 1
ATOM 6820 C C . HIS C 1 312 ? -12.124 -53.542 31.705 1.00 49.69 312 HIS C C 1
ATOM 6821 O O . HIS C 1 312 ? -12.223 -54.450 30.876 1.00 51.22 312 HIS C O 1
ATOM 6828 N N . GLU C 1 313 ? -13.124 -53.161 32.489 1.00 44.77 313 GLU C N 1
ATOM 6829 C CA . GLU C 1 313 ? -14.427 -53.806 32.458 1.00 44.56 313 GLU C CA 1
ATOM 6830 C C . GLU C 1 313 ? -15.322 -53.299 31.328 1.00 44.48 313 GLU C C 1
ATOM 6831 O O . GLU C 1 313 ? -16.338 -53.916 31.024 1.00 45.82 313 GLU C O 1
ATOM 6833 N N . SER C 1 314 ? -14.967 -52.173 30.717 1.00 43.05 314 SER C N 1
ATOM 6834 C CA . SER C 1 314 ? -15.830 -51.572 29.695 1.00 42.10 314 SER C CA 1
ATOM 6835 C C . SER C 1 314 ? -15.634 -52.209 28.325 1.00 40.63 314 SER C C 1
ATOM 6836 O O . SER C 1 314 ? -14.595 -52.798 28.044 1.00 41.39 314 SER C O 1
ATOM 6839 N N . SER C 1 315 ? -16.644 -52.066 27.477 1.00 39.20 315 SER C N 1
ATOM 6840 C CA . SER C 1 315 ? -16.540 -52.454 26.078 1.00 39.47 315 SER C CA 1
ATOM 6841 C C . SER C 1 315 ? -17.182 -51.395 25.170 1.00 37.68 315 SER C C 1
ATOM 6842 O O . SER C 1 315 ? -16.547 -50.878 24.253 1.00 34.72 315 SER C O 1
ATOM 6845 N N . LYS C 1 316 ? -18.445 -51.084 25.453 1.00 36.22 316 LYS C N 1
ATOM 6846 C CA . LYS C 1 316 ? -19.221 -50.101 24.718 1.00 35.42 316 LYS C CA 1
ATOM 6847 C C . LYS C 1 316 ? -19.590 -48.944 25.642 1.00 32.89 316 LYS C C 1
ATOM 6848 O O . LYS C 1 316 ? -20.378 -49.100 26.580 1.00 31.60 316 LYS C O 1
ATOM 6854 N N . ILE C 1 317 ? -18.994 -47.792 25.370 1.00 31.16 317 ILE C N 1
ATOM 6855 C CA . ILE C 1 317 ? -19.119 -46.617 26.215 1.00 30.05 317 ILE C CA 1
ATOM 6856 C C . ILE C 1 317 ? -19.960 -45.551 25.518 1.00 30.23 317 ILE C C 1
ATOM 6857 O O . ILE C 1 317 ? -19.626 -45.112 24.411 1.00 29.17 317 ILE C O 1
ATOM 6862 N N . GLY C 1 318 ? -21.064 -45.167 26.150 1.00 30.09 318 GLY C N 1
ATOM 6863 C CA . GLY C 1 318 ? -21.859 -44.009 25.714 1.00 29.60 318 GLY C CA 1
ATOM 6864 C C . GLY C 1 318 ? -21.201 -42.735 26.234 1.00 29.83 318 GLY C C 1
ATOM 6865 O O . GLY C 1 318 ? -20.712 -42.714 27.366 1.00 29.55 318 GLY C O 1
ATOM 6866 N N . ILE C 1 319 ? -21.168 -41.687 25.411 1.00 27.59 319 ILE C N 1
ATOM 6867 C CA . ILE C 1 319 ? -20.581 -40.400 25.788 1.00 28.18 319 ILE C CA 1
ATOM 6868 C C . ILE C 1 319 ? -21.675 -39.369 25.555 1.00 27.84 319 ILE C C 1
ATOM 6869 O O . ILE C 1 319 ? -22.180 -39.273 24.449 1.00 26.12 319 ILE C O 1
ATOM 6874 N N . ILE C 1 320 ? -22.090 -38.628 26.578 1.00 26.75 320 ILE C N 1
ATOM 6875 C CA . ILE C 1 320 ? -23.156 -37.643 26.375 1.00 27.00 320 ILE C CA 1
ATOM 6876 C C . ILE C 1 320 ? -22.540 -36.308 25.937 1.00 27.51 320 ILE C C 1
ATOM 6877 O O . ILE C 1 320 ? -21.852 -35.639 26.721 1.00 28.38 320 ILE C O 1
ATOM 6882 N N . VAL C 1 321 ? -22.769 -35.939 24.678 1.00 26.30 321 VAL C N 1
ATOM 6883 C CA . VAL C 1 321 ? -22.295 -34.660 24.138 1.00 26.18 321 VAL C CA 1
ATOM 6884 C C . VAL C 1 321 ? -23.399 -33.655 24.418 1.00 26.47 321 VAL C C 1
ATOM 6885 O O . VAL C 1 321 ? -24.394 -33.568 23.689 1.00 25.95 321 VAL C O 1
ATOM 6889 N N . SER C 1 322 ? -23.211 -32.905 25.496 1.00 24.14 322 SER C N 1
ATOM 6890 C CA . SER C 1 322 ? -24.319 -32.248 26.164 1.00 24.69 322 SER C CA 1
ATOM 6891 C C . SER C 1 322 ? -24.811 -30.981 25.471 1.00 24.59 322 SER C C 1
ATOM 6892 O O . SER C 1 322 ? -25.978 -30.633 25.606 1.00 24.25 322 SER C O 1
ATOM 6895 N N . GLY C 1 323 ? -23.960 -30.320 24.687 1.00 24.63 323 GLY C N 1
ATOM 6896 C CA . GLY C 1 323 ? -24.438 -29.176 23.921 1.00 23.92 323 GLY C CA 1
ATOM 6897 C C . GLY C 1 323 ? -23.458 -28.594 22.940 1.00 23.74 323 GLY C C 1
ATOM 6898 O O . GLY C 1 323 ? -22.297 -29.008 22.875 1.00 24.14 323 GLY C O 1
ATOM 6899 N N . GLY C 1 324 ? -23.927 -27.595 22.208 1.00 23.18 324 GLY C N 1
ATOM 6900 C CA . GLY C 1 324 ? -23.117 -26.957 21.182 1.00 24.84 324 GLY C CA 1
ATOM 6901 C C . GLY C 1 324 ? -23.172 -25.443 21.093 1.00 25.66 324 GLY C C 1
ATOM 6902 O O . GLY C 1 324 ? -22.827 -24.881 20.051 1.00 25.09 324 GLY C O 1
ATOM 6903 N N . ASN C 1 325 ? -23.573 -24.776 22.174 1.00 24.94 325 ASN C N 1
ATOM 6904 C CA . ASN C 1 325 ? -23.715 -23.329 22.147 1.00 26.66 325 ASN C CA 1
ATOM 6905 C C . ASN C 1 325 ? -22.436 -22.646 22.623 1.00 27.49 325 ASN C C 1
ATOM 6906 O O . ASN C 1 325 ? -22.145 -22.600 23.826 1.00 26.21 325 ASN C O 1
ATOM 6911 N N . VAL C 1 326 ? -21.678 -22.124 21.657 1.00 27.56 326 VAL C N 1
ATOM 6912 C CA . VAL C 1 326 ? -20.352 -21.565 21.916 1.00 28.36 326 VAL C CA 1
ATOM 6913 C C . VAL C 1 326 ? -20.106 -20.397 20.977 1.00 29.78 326 VAL C C 1
ATOM 6914 O O . VAL C 1 326 ? -20.476 -20.447 19.819 1.00 28.31 326 VAL C O 1
ATOM 6918 N N . ASP C 1 327 ? -19.483 -19.338 21.476 1.00 32.80 327 ASP C N 1
ATOM 6919 C CA . ASP C 1 327 ? -19.217 -18.178 20.639 1.00 37.34 327 ASP C CA 1
ATOM 6920 C C . ASP C 1 327 ? -17.885 -18.354 19.919 1.00 35.90 327 ASP C C 1
ATOM 6921 O O . ASP C 1 327 ? -16.819 -18.417 20.543 1.00 34.00 327 ASP C O 1
ATOM 6926 N N . LEU C 1 328 ? -17.966 -18.425 18.593 1.00 35.08 328 LEU C N 1
ATOM 6927 C CA . LEU C 1 328 ? -16.802 -18.644 17.742 1.00 36.91 328 LEU C CA 1
ATOM 6928 C C . LEU C 1 328 ? -16.458 -17.373 16.953 1.00 38.03 328 LEU C C 1
ATOM 6929 O O . LEU C 1 328 ? -15.852 -17.445 15.879 1.00 35.26 328 LEU C O 1
ATOM 6934 N N . GLY C 1 329 ? -16.841 -16.220 17.511 1.00 37.74 329 GLY C N 1
ATOM 6935 C CA . GLY C 1 329 ? -16.640 -14.908 16.900 1.00 38.05 329 GLY C CA 1
ATOM 6936 C C . GLY C 1 329 ? -15.218 -14.632 16.449 1.00 38.99 329 GLY C C 1
ATOM 6937 O O . GLY C 1 329 ? -15.006 -13.970 15.438 1.00 39.82 329 GLY C O 1
ATOM 6938 N N . THR C 1 330 ? -14.253 -15.144 17.202 1.00 41.10 330 THR C N 1
ATOM 6939 C CA . THR C 1 330 ? -12.834 -15.088 16.833 1.00 43.02 330 THR C CA 1
ATOM 6940 C C . THR C 1 330 ? -12.588 -15.648 15.426 1.00 43.05 330 THR C C 1
ATOM 6941 O O . THR C 1 330 ? -11.958 -15.003 14.585 1.00 41.40 330 THR C O 1
ATOM 6945 N N . LEU C 1 331 ? -13.081 -16.867 15.216 1.00 38.90 331 LEU C N 1
ATOM 6946 C CA . LEU C 1 331 ? -13.008 -17.570 13.944 1.00 36.27 331 LEU C CA 1
ATOM 6947 C C . LEU C 1 331 ? -13.591 -16.727 12.813 1.00 34.71 331 LEU C C 1
ATOM 6948 O O . LEU C 1 331 ? -12.922 -16.472 11.808 1.00 33.76 331 LEU C O 1
ATOM 6953 N N . TRP C 1 332 ? -14.832 -16.281 12.994 1.00 33.17 332 TRP C N 1
ATOM 6954 C CA . TRP C 1 332 ? -15.533 -15.542 11.946 1.00 33.65 332 TRP C CA 1
ATOM 6955 C C . TRP C 1 332 ? -14.856 -14.220 11.615 1.00 36.00 332 TRP C C 1
ATOM 6956 O O . TRP C 1 332 ? -14.796 -13.841 10.449 1.00 34.70 332 TRP C O 1
ATOM 6967 N N . GLN C 1 333 ? -14.360 -13.528 12.640 1.00 37.95 333 GLN C N 1
ATOM 6968 C CA . GLN C 1 333 ? -13.659 -12.255 12.461 1.00 40.00 333 GLN C CA 1
ATOM 6969 C C . GLN C 1 333 ? -12.445 -12.441 11.555 1.00 39.04 333 GLN C C 1
ATOM 6970 O O . GLN C 1 333 ? -12.256 -11.696 10.602 1.00 37.35 333 GLN C O 1
ATOM 6973 N N . SER C 1 334 ? -11.636 -13.449 11.845 1.00 39.83 334 SER C N 1
ATOM 6974 C CA . SER C 1 334 ? -10.462 -13.704 11.033 1.00 42.64 334 SER C CA 1
ATOM 6975 C C . SER C 1 334 ? -10.879 -14.000 9.591 1.00 44.10 334 SER C C 1
ATOM 6976 O O . SER C 1 334 ? -10.304 -13.444 8.659 1.00 43.83 334 SER C O 1
ATOM 6979 N N . MET C 1 335 ? -11.895 -14.847 9.406 1.00 41.40 335 MET C N 1
ATOM 6980 C CA . MET C 1 335 ? -12.375 -15.157 8.051 1.00 39.84 335 MET C CA 1
ATOM 6981 C C . MET C 1 335 ? -12.858 -13.919 7.307 1.00 39.77 335 MET C C 1
ATOM 6982 O O . MET C 1 335 ? -12.475 -13.718 6.163 1.00 41.82 335 MET C O 1
ATOM 6987 N N . TYR C 1 336 ? -13.680 -13.089 7.942 1.00 40.21 336 TYR C N 1
ATOM 6988 C CA . TYR C 1 336 ? -14.119 -11.842 7.309 1.00 44.04 336 TYR C CA 1
ATOM 6989 C C . TYR C 1 336 ? -12.929 -10.890 7.039 1.00 48.15 336 TYR C C 1
ATOM 6990 O O . TYR C 1 336 ? -12.935 -10.164 6.046 1.00 45.54 336 TYR C O 1
ATOM 6999 N N . LYS C 1 337 ? -11.918 -10.903 7.913 1.00 52.58 337 LYS C N 1
ATOM 7000 C CA . LYS C 1 337 ? -10.710 -10.079 7.714 1.00 54.56 337 LYS C CA 1
ATOM 7001 C C . LYS C 1 337 ? -9.968 -10.555 6.472 1.00 55.74 337 LYS C C 1
ATOM 7002 O O . LYS C 1 337 ? -9.646 -9.757 5.589 1.00 56.75 337 LYS C O 1
ATOM 7006 N N . HIS C 1 338 ? -9.695 -11.857 6.424 1.00 57.36 338 HIS C N 1
ATOM 7007 C CA . HIS C 1 338 ? -9.153 -12.519 5.231 1.00 60.57 338 HIS C CA 1
ATOM 7008 C C . HIS C 1 338 ? -9.805 -11.966 3.948 1.00 60.36 338 HIS C C 1
ATOM 7009 O O . HIS C 1 338 ? -9.116 -11.684 2.970 1.00 60.46 338 HIS C O 1
ATOM 7016 N N . LEU C 1 339 ? -11.128 -11.810 3.991 1.00 57.88 339 LEU C N 1
ATOM 7017 C CA . LEU C 1 339 ? -11.947 -11.185 2.935 1.00 58.89 339 LEU C CA 1
ATOM 7018 C C . LEU C 1 339 ? -12.660 -12.257 2.127 1.00 58.45 339 LEU C C 1
ATOM 7019 O O . LEU C 1 339 ? -13.603 -12.886 2.611 1.00 60.33 339 LEU C O 1
#

Organism: Zea mays (NCBI:txid4577)

B-factor: mean 33.39, std 9.28, range [16.51, 77.1]

Radius of gyration: 35.94 Å; Cα contacts (8 Å, |Δi|>4): 2226; chains: 3; bounding box: 77×68×116 Å

Nearest PDB structures (foldseek):
  5cvc-assembly1_A  TM=1.003E+00  e=5.387E-70  Zea mays
  5cvc-assembly2_B-2  TM=9.995E-01  e=5.916E-64  Zea mays
  5cvc-assembly1_C  TM=9.986E-01  e=1.310E-62  Zea mays
  2zpu-assembly1_A  TM=9.544E-01  e=9.935E-36  Schizosaccharomyces pombe
  8zkv-assembly1_D  TM=9.207E-01  e=5.944E-30  Escherichia coli K-12

Solvent-accessible surface area: 36102 Å² total; per-residue (Å²): 139,28,4,72,38,89,9,0,127,103,0,65,78,75,2,66,99,58,18,82,135,1,56,40,28,62,15,120,35,0,18,85,105,11,47,33,86,0,30,0,0,1,0,0,22,6,56,14,7,3,21,37,0,0,0,1,0,1,7,0,37,30,32,95,112,76,36,3,65,76,0,0,0,1,36,10,45,21,19,7,1,2,2,0,1,13,0,1,84,63,69,66,25,69,6,21,0,0,3,6,74,110,14,70,79,43,18,13,95,32,0,119,85,49,66,14,108,30,43,125,8,108,68,37,82,48,19,44,83,155,29,4,77,58,12,54,116,90,43,47,5,39,62,4,67,46,37,38,19,86,95,2,0,1,0,2,0,1,0,0,16,9,0,15,111,51,10,102,92,7,33,0,0,0,0,5,2,20,4,4,4,10,0,0,0,0,0,14,0,0,36,55,78,57,100,81,3,48,0,2,0,0,1,0,88,24,0,14,1,0,22,31,0,58,93,37,46,68,26,2,11,13,84,80,42,124,8,44,0,61,36,10,111,37,64,11,13,99,64,0,20,30,0,0,107,69,34,4,82,65,14,6,50,9,64,31,72,31,0,0,63,0,1,66,31,0,2,55,68,7,16,2,0,0,2,5,6,1,0,0,0,1,3,0,2,55,21,107,62,1,46,150,32,85,15,75,70,114,5,45,60,0,0,1,0,2,9,2,2,18,34,100,4,29,74,5,6,84,18,24,72,113,103,1,107,71,79,75,200,139,28,4,73,47,107,15,0,115,98,0,55,71,56,3,65,99,57,10,150,114,4,63,40,56,69,14,122,55,0,26,82,110,10,59,23,72,0,34,0,0,1,0,15,108,9,87,16,15,3,20,40,0,0,0,2,0,0,7,0,36,27,24,80,74,73,80,8,80,90,0,0,0,1,53,13,86,18,16,8,2,0,1,0,1,14,0,1,130,65,75,62,27,74,4,25,0,0,8,33,106,126,43,22,39,59,41,0,71,92,51,65,7,100,41,40,136,9,62,92,55,83,77,29,6,92,52,36,5,68,70,13,61,139,145,50,29,1,33,60,5,68,49,31,39,17,103,88,2,1,0,0,3,0,2,0,1,2,12,0,15,98,62,10,95,88,2,39,3,0,0,0,5,2,19,3,3,4,10,0,0,0,1,0,14,0,0,42,55,73,52,99,95,4,29,0,2,0,0,1,0,66,27,0,12,1,0,22,30,0,54,93,32,49,63,29,2,10,11,82,81,42,126,7,82,0,56,36,11,111,44,69,13,10,99,66,0,18,32,0,0,107,69,34,2,86,80,11,5,42,8,71,42,93,31,0,72,80,0,35,121,33,0,60,88,74,11,160,4,54,0,2,8,7,2,1,0,0,2,3,0,1,56,20,108,90,10,104,62,76,169,104,9,56,55,0,0,1,0,4,8,2,21,25,39,95,50,38,123,81,122,60,70,117,188,71,86,199,134,28,5,72,45,92,21,0,123,101,0,55,78,77,2,64,97,58,17,84,141,0,52,39,30,64,13,122,50,0,27,82,102,11,49,38,117,1,35,0,0,0,0,1,23,6,52,15,6,4,21,36,0,0,0,1,0,1,7,0,37,26,33,86,114,71,47,4,77,87,0,0,0,1,54,9,36,22,18,8,2,1,1,0,2,11,0,0,86,65,72,64,24,76,5,25,0,0,3,35,53,88,56,16,19,83,32,0,112,72,36,65,12,99,28,38,142,16,146,110,32,76,106,141,28,4,40,88,19,61,126,123,60,37,3,37,59,5,71,58,35,38,20,48,96,2,0,0,0,3,0,1,0,0,5,10,0,14,87,58,16,109,58,6,40,4,0,0,0,5,2,20,3,3,5,10,0,0,0,0,0,14,0,0,42,56,76,62,102,93,6,37,0,2,0,0,1,0,71,24,0,34,1,0,21,71,0,54,96,52,53,122,63,33,86,33,142,83,40,54,0,25,0,56,32,11,95,44,60,11,13,102,64,0,21,30,0,0,107,67,35,3,69,77,16,5,43,10,70,4,53,28,0,0,66,0,0,67,29,1,1,56,73,6,15,2,0,0,2,6,6,1,1,0,0,3,3,0,2,59,18,122,81,2,42,91,36,90,19,44,139,79,5,66,63,0,0,0,0,3,9,2,1,16,32,99,3,24,60,8,5,85,41,19,86,129,154,110

Sequence (965 aa):
YAADIDSIREAQARIAPYVHRTPVMSSTSIDAMVGKKLFFKCECFQKAGAFKIRGASNSIFALDDEQVSKGVVTHSSGNHAAAVALAAKLRGIPAHIVIPRNAPASKVENVKCYGGHIIWSDASIESREYVSKRVQEETGAVLIHHPINSKYTISGQGTVSLELLEQVPEIDTIIVPISGGGLISGVALAAKAINPSIRILAAEPKGADDSAQSKAAGKIITLPSTNTIADGLRAFLGDLTWPVVRDLVDDVIVVDDTAIVDAMKMCYEILKVAVEPSGAIGLAAALSDEFKQSSAWHESSKIGIIVSGGNVDLGTLWQSMYKHLEHHHHYAADIDSIREAQARIAPYVHRTPVMSSTSIDAMVGKKLFFKCECFQKAGAFKIRGASNSIFALDDEQVSKGVVTHSSGNHAAAVALAAKLRGIPAHIVIPRASKVENVKCYGGHIIWSDASIESREYVSKRVQEETGAVLIHHPINSKYTISGQGTVSLELLEQVPEIDTIIVPISGGGLISGVALAAKAINPSIRILAAEPKGADDSAQSKAAGKIITLPSTNTIADGLRAFLGDLTWPVVRDLVDDVIVVDDTAIVDAMKMCYEILKVAVEPSGAIGLAAALSDEFKAWHESSKIGIIVSGGNVDLGTLWQSMYKHLYAADIDSIREAQARIAPYVHRTPVMSSTSIDAMVGKKLFFKCECFQKAGAFKIRGASNSIFALDDEQVSKGVVTHSSGNHAAAVALAAKLRGIPAHIVIPAPSKVENVKCYGGHIIWSDESREYVSKRVQEETGAVLIHHPINSKYTISGQGTVSLELLEQVPEIDTIIVPISGGGLISGVALAAKAINPSIRILAAEPKGADDSAQSKAAGKIITLPSTNTIADGLRAFLGDLTWPVVRDLVDDVIVVDDTAIVDAMKMCYEILKVAVEPSGAIGLAAALSDEFKQSSAWHESSKIGIIVSGGNVDLGTLWQSMYKHL